Protein 7LUY (pdb70)

InterPro domains:
  IPR008144 Guanylate kinase-like domain [PS50052] (19-197)
  IPR008145 Guanylate kinase/L-type calcium channel beta subunit [PF00625] (22-195)
  IPR008145 Guanylate kinase/L-type calcium channel beta subunit [SM00072] (18-200)
  IPR017665 Guanylate kinase [MF_00328] (17-200)
  IPR017665 Guanylate kinase [TIGR03263] (20-196)
  IPR020590 Guanylate kinase, conserved site [PS00856] (52-69)
  IPR027417 P-loop containing nucleoside triphosphate hydrolase [G3DSA:3.40.50.300] (19-202)
  IPR027417 P-loop containing nucleoside triphosphate hydrolase [SSF52540] (16-202)

Nearest PDB structures (foldseek):
  7luy-assembly3_D  TM=9.848E-01  e=2.647E-40  Bartonella henselae str. Houston-1
  7luy-assembly3_C  TM=9.929E-01  e=2.268E-39  Bartonella henselae str. Houston-1
  7luy-assembly2_B  TM=9.870E-01  e=2.129E-39  Bartonella henselae str. Houston-1
  7luy-assembly2_E  TM=9.094E-01  e=2.364E-36  Bartonella henselae str. Houston-1
  7luy-assembly1_F  TM=9.323E-01  e=1.583E-33  Bartonella henselae str. Houston-1

Secondary structure (DSSP, 8-state):
--S---EEEEE--TTSSHHHHHHHHTTTSSEEE--EEE-SPPPTT--TTTSEEE--HHHHHHHHHTT-EEEEEEETTEEEEEEHHHHHHHHHTT-EEEEE--HHHHHHHHHHSTTSEEEEEEE-S-HHHHHHHHHHHSS--HHHHHHHHHHHHHHHTTGGG-SEEEE-S-HHHHHHHHHHHHHHHHTBGGG-TTHHHHHHHHHH---/--S---EEEEE-SS-SSHHHHHHHHHTTSSEEEP-EEE-SPPPTT--BTTTEEE--HHHHHHHHHTT-EEEEEEETTEEEEEEHHHHHHHHHTT-EEEEE--HHHHHHHHHHSTTSEEEEEEE-SSHHHHHHH---HHHHHHHHHHHHHHHTTGGG-SEEEE-SSHHHHHHHHHHHHHHHHTBGGG-TTHHHHHHHHHH---/-----EEEEE-STTSSHHHHHHHHSTTSSEEEP-EEE-S---TT--TTTSEEE--HHHHHHHHHTT-EEEEEEETTEEEEEEHHHHHHHHHTT-EEEEE--HHHHHHHHHHSTTSEEEEEEE-S-HHHHHHHHHH---HHHHHHHHHHHHHHHTTGGG-SEEEE-SSHHHHHHHHHHHHHHHHTBGGG-TTHHHHHHHHHH---/--S---EEEEE--TTSSHHHHHHHHHTTSSEEE--EEE-SPPPTT--TTTSEEE--HHHHHHHHHTT-EEEEEEETTEEEEEEHHHHHHHHHTT-EEEEE--HHHHHHHHHHSTTSEEEEEEE-S-HHHHHHHHHHHS---HHHHHHHHHHHHHHHTTGGG-SEEEE-S-HHHHHHHHHHHHHHHTTBGGG-TTHHHHHHHHHH-/-----EEEEE--TTSSHHHHHHHHTTTS-EEEP-EEE-----SSEEE--HHHHHHHHHTT-EEEEEEETTEEEEEEHHHHHHHHHTT-EEEEE--HHHHHHHHHHSTTSEEEEEEE-S-HHHHHHHHHTTT--SHHHHHHHHHHHHHHHTTGGG-SEEEE-S-HHHHHHHHHHHHHHHHTBGGG-TTHHHHHHHHHH---/-----EEEEE-GGGTTHHHHHHHHHTTSSEEEP--EE--HHHHHHHHHTT-EEEEEEETTEEEEEEHHHHHHHHHTT-EEEEE--HHHHHHHHHHSTTSEEEEEEE-S-HHHHHHHHTT-SS--HHHHHHHHHHHHHHHTTGGG-SEEEE-S-HHHHHHHHHHHHHHHHTBGGG-TTHHHHHHHHHH---

Sequence (1208 aa):
NQRRGFLFILSSSPSGAGKSTLSRLLLKDGKLELSISMTTRQKRPSEVDGLHYHFISKKEFKRKRDGNEFIEWAEVHGNYYGTLRESVENVLSTGRDMLFDIDYQGTKQLQKKMPGDTVSVFILPPSMKELISRLYRRAEDSQDIINLRLKNARTEMQHWRSYDYVIINENLNQSVSLIKSIYLAETVKRERCFFLEPFINGLIAEKINQRRGFLFILSSPSGAGKSTLSRLLLKDGKLELSISMTTRQKRPSEVDGLHYHFISKKEEFKRKRDGNEFIEWAEVHGNYYGTLRESVENVLSTGRDMLFDIDYQGTKQLQKKMPGDTVSVFILPPSMKELISRLDSQDIINLRLKNARTEMQHWRSYDYVIINENLNQSVSLIKSIYLAETVKRERCFFLEPFINGLIAEKIQRRGFLFILSSPSGAGKSSTLSRLLLKDGKLELSISMTTRQKRPSEVDGLHYHFISKKEFKRKRDGNEFIEWAEVHGNYYGTLRESVENVLSTGRDMLFDIDYQGTKQLQKKMPGDTVSVFILPPSMKELISRLYRRDSQDIINLRLKNARTEMQHWRSYDYVIINENLNQSVSLIKSIYLAETVKRERCFFLEPFINGLIAEKINQRRGFLFILSSPSGAGKSTLSRLLLKDGKLELSISMTTRQKRPSEVDGLHYHFISKKEFKRKRDGNEFIEWAEVHGNYYGTLRESVENVLSTGRDMLFDIDYQGTKQLQKKMPGDTVSVFILPPSMKELISRLYRRAEDSQDIINLRLKNARTEMQHWRSYDYVIINENLNQSVSLIKSIYLAETVKKRERCFFLEPFINGLIAEQRRGFLFILSSPSGAGKSTLSRLLLKDGKLELSISMTTRQDGLHYHFISKKEFKRKRDGNEFIEWAEVHGNYYGTLRESVENVLSTGRDMLFDIDYYQGTKQLQKKMPGDTVSVFILPPSMKELISRLYRRRAEDSQDIINLRLKNARTEMQHWRSYDYVIINENLNQSVSLIKSIYLAETVKRERCFFLEPFINGLIAEKIQRRGFLFILSSPSGAGKSTLSRLLLKDGKLELSISMTTSKKEFKRKRDGNEFIEWAEVHGNYYGTLRESVENVLSTGRDMLFDIDYQGTKQLQKKMPGDTVSVFILPPSMKELISRLYRRAEDSQDIINLRLKNARTEMQHWRSYDYVIINENLNQSVSLIKSIYLAETVKRERCFFLEPFINGLIAEKI

Structure (mmCIF, N/CA/C/O backbone):
data_7LUY
#
_entry.id   7LUY
#
_cell.length_a   85.820
_cell.length_b   101.910
_cell.length_c   86.660
_cell.angle_alpha   90.000
_cell.angle_beta   115.982
_cell.angle_gamma   90.000
#
_symmetry.space_group_name_H-M   'P 1 21 1'
#
loop_
_entity.id
_entity.type
_entity.pdbx_description
1 polymer 'Guanylate kinase'
2 non-polymer 'SULFATE ION'
3 non-polymer 1,2-ETHANEDIOL
4 water water
#
loop_
_atom_site.group_PDB
_atom_site.id
_atom_site.type_symbol
_atom_site.label_atom_id
_atom_site.label_alt_id
_atom_site.label_comp_id
_atom_site.label_asym_id
_atom_site.label_entity_id
_atom_site.label_seq_id
_atom_site.pdbx_PDB_ins_code
_atom_site.Cartn_x
_atom_site.Cartn_y
_atom_site.Cartn_z
_atom_site.occupancy
_atom_site.B_iso_or_equiv
_atom_site.auth_seq_id
_atom_site.auth_comp_id
_atom_site.auth_asym_id
_atom_site.auth_atom_id
_atom_site.pdbx_PDB_model_num
ATOM 1 N N . ASN A 1 36 ? -15.30238 49.86151 54.05680 1.000 105.39468 15 ASN A N 1
ATOM 2 C CA . ASN A 1 36 ? -14.20608 49.33566 53.25106 1.000 98.41279 15 ASN A CA 1
ATOM 3 C C . ASN A 1 36 ? -14.68831 48.93205 51.86141 1.000 97.29243 15 ASN A C 1
ATOM 4 O O . ASN A 1 36 ? -14.24392 47.92450 51.31053 1.000 98.44983 15 ASN A O 1
ATOM 6 N N . GLN A 1 37 ? -15.60384 49.72454 51.29623 1.000 84.05876 16 GLN A N 1
ATOM 7 C CA . GLN A 1 37 ? -16.08190 49.45540 49.94508 1.000 77.02446 16 GLN A CA 1
ATOM 8 C C . GLN A 1 37 ? -14.99871 49.68471 48.89789 1.000 66.79651 16 GLN A C 1
ATOM 9 O O . GLN A 1 37 ? -15.15752 49.25143 47.75123 1.000 62.92943 16 GLN A O 1
ATOM 11 N N . ARG A 1 38 ? -13.91051 50.35712 49.25561 1.000 59.89843 17 ARG A N 1
ATOM 12 C CA . ARG A 1 38 ? -12.79479 50.51558 48.33903 1.000 53.21723 17 ARG A CA 1
ATOM 13 C C . ARG A 1 38 ? -11.51535 50.51934 49.14673 1.000 45.65738 17 ARG A C 1
ATOM 14 O O . ARG A 1 38 ? -11.52469 50.77833 50.35174 1.000 48.73310 17 ARG A O 1
ATOM 22 N N . ARG A 1 39 ? -10.41108 50.22981 48.46050 1.000 44.16591 18 ARG A N 1
ATOM 23 C CA . ARG A 1 39 ? -9.10123 50.21231 49.09582 1.000 39.38581 18 ARG A CA 1
ATOM 24 C C . ARG A 1 39 ? -8.69637 51.61573 49.53102 1.000 39.13202 18 ARG A C 1
ATOM 25 O O . ARG A 1 39 ? -8.76597 52.56567 48.74115 1.000 33.68830 18 ARG A O 1
ATOM 33 N N . GLY A 1 40 ? -8.27071 51.74456 50.78862 1.000 35.07982 19 GLY A N 1
ATOM 34 C CA . GLY A 1 40 ? -7.57761 52.94687 51.20152 1.000 33.50821 19 GLY A CA 1
ATOM 35 C C . GLY A 1 40 ? -6.29618 53.12858 50.41451 1.000 32.53805 19 GLY A C 1
ATOM 36 O O . GLY A 1 40 ? -5.79277 52.19130 49.79823 1.000 30.60585 19 GLY A O 1
ATOM 37 N N . PHE A 1 41 ? -5.77126 54.35630 50.38962 1.000 28.41411 20 PHE A N 1
ATOM 38 C CA . PHE A 1 41 ? -4.45703 54.53780 49.78782 1.000 30.10741 20 PHE A CA 1
ATOM 39 C C . PHE A 1 41 ? -3.60587 55.50824 50.59350 1.000 29.43347 20 PHE A C 1
ATOM 40 O O . PHE A 1 41 ? -4.09368 56.25787 51.44116 1.000 28.92854 20 PHE A O 1
ATOM 48 N N . LEU A 1 42 ? -2.30567 55.46063 50.31047 1.000 28.54500 21 LEU A N 1
ATOM 49 C CA . LEU A 1 42 ? -1.33000 56.37192 50.89332 1.000 26.26976 21 LEU A CA 1
ATOM 50 C C . LEU A 1 42 ? -1.13725 57.56363 49.96030 1.000 25.27021 21 LEU A C 1
ATOM 51 O O . LEU A 1 42 ? -0.67155 57.40319 48.82984 1.000 27.55899 21 LEU A O 1
ATOM 56 N N . PHE A 1 43 ? -1.49457 58.74943 50.44049 1.000 26.82144 22 PHE A N 1
ATOM 57 C CA . PHE A 1 43 ? -1.44061 59.99387 49.67856 1.000 27.24926 22 PHE A CA 1
ATOM 58 C C . PHE A 1 43 ? -0.15655 60.71066 50.08837 1.000 27.56272 22 PHE A C 1
ATOM 59 O O . PHE A 1 43 ? -0.04321 61.22233 51.20977 1.000 29.18770 22 PHE A O 1
ATOM 67 N N . ILE A 1 44 ? 0.81203 60.73418 49.18395 1.000 28.13836 23 ILE A N 1
ATOM 68 C CA . ILE A 1 44 ? 2.16550 61.18086 49.47788 1.000 28.20426 23 ILE A CA 1
ATOM 69 C C . ILE A 1 44 ? 2.36576 62.55329 48.84676 1.000 30.64917 23 ILE A C 1
ATOM 70 O O . ILE A 1 44 ? 2.25065 62.70913 47.62277 1.000 29.25256 23 ILE A O 1
ATOM 75 N N . LEU A 1 45 ? 2.66191 63.54093 49.69028 1.000 31.53655 24 LEU A N 1
ATOM 76 C CA . LEU A 1 45 ? 2.98618 64.90107 49.28358 1.000 33.19608 24 LEU A CA 1
ATOM 77 C C . LEU A 1 45 ? 4.45334 65.15547 49.58796 1.000 38.43864 24 LEU A C 1
ATOM 78 O O . LEU A 1 45 ? 4.88706 64.99818 50.73598 1.000 40.72634 24 LEU A O 1
ATOM 83 N N . SER A 1 46 ? 5.21563 65.52147 48.56348 1.000 35.15950 25 SER A N 1
ATOM 84 C CA . SER A 1 46 ? 6.61039 65.88197 48.73354 1.000 39.45084 25 SER A CA 1
ATOM 85 C C . SER A 1 46 ? 6.84583 67.23016 48.08179 1.000 43.23273 25 SER A C 1
ATOM 86 O O . SER A 1 46 ? 6.15473 67.61463 47.13147 1.000 37.24756 25 SER A O 1
ATOM 89 N N . SER A 1 47 ? 7.82705 67.94829 48.61722 1.000 48.44963 26 SER A N 1
ATOM 90 C CA A SER A 1 47 ? 8.23051 69.22167 48.04035 0.717 52.29877 26 SER A CA 1
ATOM 91 C CA B SER A 1 47 ? 8.22523 69.22892 48.05077 0.283 52.18086 26 SER A CA 1
ATOM 92 C C . SER A 1 47 ? 9.63120 69.54679 48.52137 1.000 51.71320 26 SER A C 1
ATOM 93 O O . SER A 1 47 ? 10.01316 69.15165 49.62570 1.000 55.07857 26 SER A O 1
ATOM 98 N N . PRO A 1 48 ? 10.41348 70.26052 47.72857 1.000 52.14093 27 PRO A N 1
ATOM 99 C CA . PRO A 1 48 ? 11.63724 70.83248 48.27792 1.000 58.79429 27 PRO A CA 1
ATOM 100 C C . PRO A 1 48 ? 11.24167 71.73008 49.43317 1.000 63.49593 27 PRO A C 1
ATOM 101 O O . PRO A 1 48 ? 10.24433 72.44549 49.35608 1.000 66.26843 27 PRO A O 1
ATOM 105 N N . SER A 1 49 ? 11.98839 71.64783 50.52799 1.000 67.47795 28 SER A N 1
ATOM 106 C CA . SER A 1 49 ? 11.64860 72.44187 51.70513 1.000 74.21559 28 SER A CA 1
ATOM 107 C C . SER A 1 49 ? 11.56346 73.92331 51.34538 1.000 75.62639 28 SER A C 1
ATOM 108 O O . SER A 1 49 ? 12.51939 74.50475 50.82664 1.000 70.68194 28 SER A O 1
ATOM 111 N N . GLY A 1 50 ? 10.40306 74.52332 51.60566 1.000 77.24758 29 GLY A N 1
ATOM 112 C CA . GLY A 1 50 ? 10.13230 75.89507 51.22828 1.000 75.97759 29 GLY A CA 1
ATOM 113 C C . GLY A 1 50 ? 9.19842 76.08546 50.05276 1.000 79.08789 29 GLY A C 1
ATOM 114 O O . GLY A 1 50 ? 9.01342 77.22637 49.61119 1.000 77.04833 29 GLY A O 1
ATOM 115 N N . ALA A 1 51 ? 8.62416 75.01281 49.51717 1.000 81.72657 30 ALA A N 1
ATOM 116 C CA . ALA A 1 51 ? 7.67137 75.10197 48.41964 1.000 84.06697 30 ALA A CA 1
ATOM 117 C C . ALA A 1 51 ? 6.22269 75.05744 48.88940 1.000 88.19534 30 ALA A C 1
ATOM 118 O O . ALA A 1 51 ? 5.31455 75.07590 48.05159 1.000 89.99011 30 ALA A O 1
ATOM 120 N N . GLY A 1 52 ? 5.98478 74.99316 50.19915 1.000 94.11029 31 GLY A N 1
ATOM 121 C CA . GLY A 1 52 ? 4.63780 75.06543 50.72691 1.000 93.07323 31 GLY A CA 1
ATOM 122 C C . GLY A 1 52 ? 3.95554 73.74350 50.99641 1.000 91.16542 31 GLY A C 1
ATOM 123 O O . GLY A 1 52 ? 2.72343 73.71296 51.08203 1.000 91.98986 31 GLY A O 1
ATOM 124 N N . LYS A 1 53 ? 4.71019 72.65078 51.14440 1.000 84.94146 32 LYS A N 1
ATOM 125 C CA . LYS A 1 53 ? 4.09695 71.35673 51.43715 1.000 80.36181 32 LYS A CA 1
ATOM 126 C C . LYS A 1 53 ? 3.38587 71.35831 52.78948 1.000 81.94279 32 LYS A C 1
ATOM 127 O O . LYS A 1 53 ? 2.28592 70.80586 52.91854 1.000 78.18320 32 LYS A O 1
ATOM 133 N N . SER A 1 54 ? 3.99837 71.96663 53.81034 1.000 79.89742 33 SER A N 1
ATOM 134 C CA . SER A 1 54 ? 3.41907 71.93248 55.15168 1.000 75.54906 33 SER A CA 1
ATOM 135 C C . SER A 1 54 ? 2.07200 72.64078 55.18775 1.000 71.80108 33 SER A C 1
ATOM 136 O O . SER A 1 54 ? 1.10854 72.14422 55.78050 1.000 69.68451 33 SER A O 1
ATOM 139 N N . THR A 1 55 ? 1.98921 73.81293 54.56348 1.000 74.93123 34 THR A N 1
ATOM 140 C CA . THR A 1 55 ? 0.73401 74.55212 54.56103 1.000 73.45003 34 THR A CA 1
ATOM 141 C C . THR A 1 55 ? -0.34633 73.79124 53.80942 1.000 67.31209 34 THR A C 1
ATOM 142 O O . THR A 1 55 ? -1.49283 73.71291 54.26558 1.000 63.59221 34 THR A O 1
ATOM 146 N N . LEU A 1 56 ? 0.00861 73.21322 52.65823 1.000 70.57444 35 LEU A N 1
ATOM 147 C CA . LEU A 1 56 ? -0.94469 72.42294 51.88757 1.000 66.95107 35 LEU A CA 1
ATOM 148 C C . LEU A 1 56 ? -1.41918 71.20579 52.66693 1.000 62.99188 35 LEU A C 1
ATOM 149 O O . LEU A 1 56 ? -2.57879 70.79954 52.53802 1.000 56.34990 35 LEU A O 1
ATOM 154 N N . SER A 1 57 ? -0.54395 70.60773 53.47396 1.000 62.31114 36 SER A N 1
ATOM 155 C CA . SER A 1 57 ? -0.96468 69.45921 54.26407 1.000 59.01948 36 SER A CA 1
ATOM 156 C C . SER A 1 57 ? -2.02628 69.86046 55.27737 1.000 54.68107 36 SER A C 1
ATOM 157 O O . SER A 1 57 ? -3.04744 69.17901 55.41739 1.000 51.76202 36 SER A O 1
ATOM 160 N N . ARG A 1 58 ? -1.81253 70.98304 55.97041 1.000 55.68106 37 ARG A N 1
ATOM 161 C CA . ARG A 1 58 ? -2.76531 71.44474 56.97575 1.000 55.05377 37 ARG A CA 1
ATOM 162 C C . ARG A 1 58 ? -4.14319 71.69511 56.36852 1.000 54.69622 37 ARG A C 1
ATOM 163 O O . ARG A 1 58 ? -5.16439 71.29870 56.94153 1.000 56.89644 37 ARG A O 1
ATOM 171 N N . LEU A 1 59 ? -4.19472 72.35554 55.21215 1.000 52.24245 38 LEU A N 1
ATOM 172 C CA . LEU A 1 59 ? -5.47470 72.55896 54.54886 1.000 55.75489 38 LEU A CA 1
ATOM 173 C C . LEU A 1 59 ? -6.07820 71.24145 54.06929 1.000 54.49247 38 LEU A C 1
ATOM 174 O O . LEU A 1 59 ? -7.30301 71.08927 54.05527 1.000 53.52549 38 LEU A O 1
ATOM 179 N N . LEU A 1 60 ? -5.25009 70.27721 53.67745 1.000 50.92417 39 LEU A N 1
ATOM 180 C CA . LEU A 1 60 ? -5.79904 69.00757 53.22203 1.000 51.79834 39 LEU A CA 1
ATOM 181 C C . LEU A 1 60 ? -6.32284 68.15764 54.36983 1.000 52.14757 39 LEU A C 1
ATOM 182 O O . LEU A 1 60 ? -7.11903 67.24050 54.13608 1.000 51.09919 39 LEU A O 1
ATOM 187 N N . LEU A 1 61 ? -5.90031 68.43831 55.59861 1.000 52.16693 40 LEU A N 1
ATOM 188 C CA . LEU A 1 61 ? -6.37744 67.67773 56.74075 1.000 52.60177 40 LEU A CA 1
ATOM 189 C C . LEU A 1 61 ? -7.69892 68.19776 57.28935 1.000 56.65738 40 LEU A C 1
ATOM 190 O O . LEU A 1 61 ? -8.29868 67.52670 58.13364 1.000 59.39003 40 LEU A O 1
ATOM 195 N N . LYS A 1 62 ? -8.17921 69.34821 56.80577 1.000 54.50994 41 LYS A N 1
ATOM 196 C CA . LYS A 1 62 ? -9.30707 70.01933 57.44691 1.000 58.81265 41 LYS A CA 1
ATOM 197 C C . LYS A 1 62 ? -10.59479 69.20438 57.34713 1.000 65.90474 41 LYS A C 1
ATOM 198 O O . LYS A 1 62 ? -11.34280 69.10274 58.32605 1.000 69.61523 41 LYS A O 1
ATOM 200 N N . ASP A 1 63 ? -10.88228 68.62121 56.18179 1.000 63.01206 42 ASP A N 1
ATOM 201 C CA . ASP A 1 63 ? -12.18270 67.97779 56.00687 1.000 65.30762 42 ASP A CA 1
ATOM 202 C C . ASP A 1 63 ? -12.22631 66.54615 56.53615 1.000 62.42467 42 ASP A C 1
ATOM 203 O O . ASP A 1 63 ? -13.27317 65.89530 56.43343 1.000 61.54581 42 ASP A O 1
ATOM 208 N N . GLY A 1 64 ? -11.12868 66.04127 57.09698 1.000 62.58643 43 GLY A N 1
ATOM 209 C CA . GLY A 1 64 ? -11.14702 64.81725 57.86877 1.000 57.26584 43 GLY A CA 1
ATOM 210 C C . GLY A 1 64 ? -11.03160 63.51829 57.09453 1.000 55.62493 43 GLY A C 1
ATOM 211 O O . GLY A 1 64 ? -10.92134 62.45755 57.72157 1.000 59.48286 43 GLY A O 1
ATOM 212 N N . LYS A 1 65 ? -11.05076 63.54589 55.76135 1.000 52.95834 44 LYS A N 1
ATOM 213 C CA . LYS A 1 65 ? -11.00831 62.28463 55.02608 1.000 52.50241 44 LYS A CA 1
ATOM 214 C C . LYS A 1 65 ? -9.63325 61.62920 55.08201 1.000 49.63546 44 LYS A C 1
ATOM 215 O O . LYS A 1 65 ? -9.52145 60.41284 54.88082 1.000 46.50520 44 LYS A O 1
ATOM 221 N N . LEU A 1 66 ? -8.59330 62.40587 55.35131 1.000 49.06548 45 LEU A N 1
ATOM 222 C CA . LEU A 1 66 ? -7.22640 61.92230 55.39887 1.000 42.69807 45 LEU A CA 1
ATOM 223 C C . LEU A 1 66 ? -6.72720 61.96477 56.83451 1.000 43.47716 45 LEU A C 1
ATOM 224 O O . LEU A 1 66 ? -6.98562 62.92554 57.56169 1.000 41.74719 45 LEU A O 1
ATOM 229 N N . GLU A 1 67 ? -6.01389 60.92193 57.24102 1.000 39.90364 46 GLU A N 1
ATOM 230 C CA . GLU A 1 67 ? -5.34813 60.88940 58.53220 1.000 40.25730 46 GLU A CA 1
ATOM 231 C C . GLU A 1 67 ? -3.85481 61.06928 58.31318 1.000 35.74535 46 GLU A C 1
ATOM 232 O O . GLU A 1 67 ? -3.27701 60.44050 57.41964 1.000 34.20859 46 GLU A O 1
ATOM 238 N N . LEU A 1 68 ? -3.23841 61.93504 59.11696 1.000 33.38019 47 LEU A N 1
ATOM 239 C CA . LEU A 1 68 ? -1.81782 62.22123 58.96821 1.000 35.54943 47 LEU A CA 1
ATOM 240 C C . LEU A 1 68 ? -0.97516 61.09298 59.56014 1.000 32.02958 47 LEU A C 1
ATOM 241 O O . LEU A 1 68 ? -1.21572 60.64676 60.68314 1.000 28.83767 47 LEU A O 1
ATOM 246 N N . SER A 1 69 ? 0.02629 60.65049 58.80613 1.000 32.56007 48 SER A N 1
ATOM 247 C CA . SER A 1 69 ? 0.99346 59.67536 59.29707 1.000 30.65135 48 SER A CA 1
ATOM 248 C C . SER A 1 69 ? 2.01611 60.36785 60.20100 1.000 31.05106 48 SER A C 1
ATOM 249 O O . SER A 1 69 ? 2.65824 61.33664 59.78642 1.000 28.58682 48 SER A O 1
ATOM 252 N N . ILE A 1 70 ? 2.17432 59.87068 61.42307 1.000 30.67655 49 ILE A N 1
ATOM 253 C CA . ILE A 1 70 ? 3.17237 60.38682 62.35980 1.000 33.62482 49 ILE A CA 1
ATOM 254 C C . ILE A 1 70 ? 4.44331 59.55338 62.21085 1.000 29.56272 49 ILE A C 1
ATOM 255 O O . ILE A 1 70 ? 4.45527 58.37064 62.56009 1.000 30.53453 49 ILE A O 1
ATOM 260 N N . SER A 1 71 ? 5.52213 60.16411 61.72563 1.000 28.62177 50 SER A N 1
ATOM 261 C CA . SER A 1 71 ? 6.78952 59.44967 61.58231 1.000 30.15156 50 SER A CA 1
ATOM 262 C C . SER A 1 71 ? 7.51708 59.34845 62.91262 1.000 30.10011 50 SER A C 1
ATOM 263 O O . SER A 1 71 ? 7.47527 60.27508 63.72071 1.000 33.43248 50 SER A O 1
ATOM 266 N N . MET A 1 72 ? 8.20804 58.22954 63.12520 1.000 29.14427 51 MET A N 1
ATOM 267 C CA . MET A 1 72 ? 9.21988 58.18085 64.17130 1.000 27.74333 51 MET A CA 1
ATOM 268 C C . MET A 1 72 ? 10.45607 58.94005 63.70010 1.000 30.20489 51 MET A C 1
ATOM 269 O O . MET A 1 72 ? 10.75366 58.99050 62.50416 1.000 29.07064 51 MET A O 1
ATOM 274 N N . THR A 1 73 ? 11.20330 59.50297 64.64763 1.000 30.99171 52 THR A N 1
ATOM 275 C CA . THR A 1 73 ? 12.40843 60.20393 64.25063 1.000 32.10341 52 THR A CA 1
ATOM 276 C C . THR A 1 73 ? 13.44018 60.18045 65.37217 1.000 34.12567 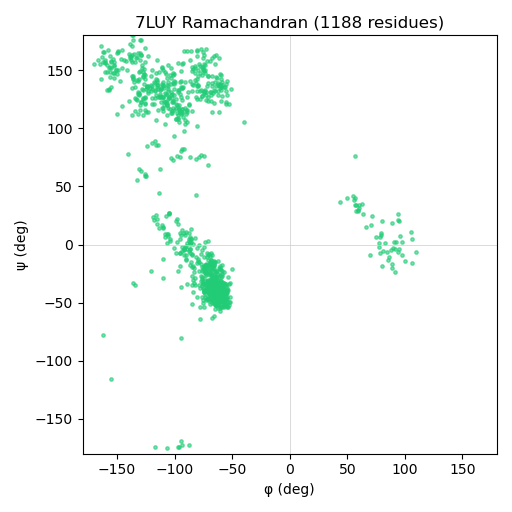52 THR A C 1
ATOM 277 O O . THR A 1 73 ? 13.10061 60.20027 66.55829 1.000 34.51963 52 THR A O 1
ATOM 281 N N . THR A 1 74 ? 14.71140 60.14733 64.96970 1.000 32.45878 53 THR A N 1
ATOM 282 C CA . THR A 1 74 ? 15.84113 60.36862 65.86329 1.000 34.39219 53 THR A CA 1
ATOM 283 C C . THR A 1 74 ? 16.27225 61.83044 65.91483 1.000 33.31229 53 THR A C 1
ATOM 284 O O . THR A 1 74 ? 17.18645 62.15716 66.67318 1.000 34.03220 53 THR A O 1
ATOM 288 N N . ARG A 1 75 ? 15.66438 62.71322 65.12023 1.000 32.99224 54 ARG A N 1
ATOM 289 C CA . ARG A 1 75 ? 15.95578 64.13381 65.28076 1.000 35.08533 54 ARG A CA 1
ATOM 290 C C . ARG A 1 75 ? 15.58237 64.57636 66.69439 1.000 35.96028 54 ARG A C 1
ATOM 291 O O . ARG A 1 75 ? 14.59440 64.10851 67.26973 1.000 33.36535 54 ARG A O 1
ATOM 299 N N . GLN A 1 76 ? 16.39614 65.45836 67.26965 1.000 35.79065 55 GLN A N 1
ATOM 300 C CA . GLN A 1 76 ? 16.08067 65.98271 68.59043 1.000 37.95193 55 GLN A CA 1
ATOM 301 C C . GLN A 1 76 ? 14.83901 66.86194 68.51924 1.000 38.36411 55 GLN A C 1
ATOM 302 O O . GLN A 1 76 ? 14.65169 67.63274 67.57078 1.000 40.58437 55 GLN A O 1
ATOM 308 N N . LYS A 1 77 ? 13.97527 66.72603 69.51630 1.000 37.28432 56 LYS A N 1
ATOM 309 C CA . LYS A 1 77 ? 12.75607 67.51753 69.54581 1.000 40.22943 56 LYS A CA 1
ATOM 310 C C . LYS A 1 77 ? 13.10218 68.98611 69.78636 1.000 42.41469 56 LYS A C 1
ATOM 311 O O . LYS A 1 77 ? 13.88330 69.31016 70.68647 1.000 42.40664 56 LYS A O 1
ATOM 317 N N . ARG A 1 78 ? 12.53869 69.87816 68.95759 1.000 42.47875 57 ARG A N 1
ATOM 318 C CA . ARG A 1 78 ? 12.79379 71.30746 69.09974 1.000 44.65049 57 ARG A CA 1
ATOM 319 C C . ARG A 1 78 ? 11.95258 71.88475 70.23870 1.000 47.36564 57 ARG A C 1
ATOM 320 O O . ARG A 1 78 ? 10.90971 71.32290 70.59751 1.000 46.77125 57 ARG A O 1
ATOM 328 N N . PRO A 1 79 ? 12.39744 72.99292 70.84036 1.000 49.78768 58 PRO A N 1
ATOM 329 C CA . PRO A 1 79 ? 11.63570 73.57003 71.96076 1.000 48.92123 58 PRO A CA 1
ATOM 330 C C . PRO A 1 79 ? 10.16683 73.81161 71.65065 1.000 46.36948 58 PRO A C 1
ATOM 331 O O . PRO A 1 79 ? 9.32612 73.64852 72.53910 1.000 47.04970 58 PRO A O 1
ATOM 335 N N . SER A 1 80 ? 9.82963 74.16555 70.41257 1.000 46.67920 59 SER A N 1
ATOM 336 C CA . SER A 1 80 ? 8.45767 74.47212 70.03508 1.000 47.67828 59 SER A CA 1
ATOM 337 C C . SER A 1 80 ? 7.66883 73.25074 69.56478 1.000 46.43454 59 SER A C 1
ATOM 338 O O . SER A 1 80 ? 6.50281 73.39478 69.19094 1.000 47.48831 59 SER A O 1
ATOM 341 N N . GLU A 1 81 ? 8.25971 72.06396 69.56671 1.000 45.97513 60 GLU A N 1
ATOM 342 C CA . GLU A 1 81 ? 7.58881 70.86180 69.09312 1.000 43.07669 60 GLU A CA 1
ATOM 343 C C . GLU A 1 81 ? 6.99653 70.07716 70.25693 1.000 45.77643 60 GLU A C 1
ATOM 344 O O . GLU A 1 81 ? 7.45765 70.16717 71.39981 1.000 45.83309 60 GLU A O 1
ATOM 350 N N . VAL A 1 82 ? 5.97800 69.27608 69.94874 1.000 46.34138 61 VAL A N 1
ATOM 351 C CA . VAL A 1 82 ? 5.34172 68.41707 70.94189 1.000 48.29989 61 VAL A CA 1
ATOM 352 C C . VAL A 1 82 ? 5.22660 67.01207 70.37337 1.000 41.24318 61 VAL A C 1
ATOM 353 O O . VAL A 1 82 ? 4.76156 66.83176 69.24394 1.000 42.03914 61 VAL A O 1
ATOM 357 N N . ASP A 1 83 ? 5.66232 66.02386 71.15668 1.000 46.95353 62 ASP A N 1
ATOM 358 C CA . ASP A 1 83 ? 5.64349 64.63009 70.73153 1.000 44.02352 62 ASP A CA 1
ATOM 359 C C . ASP A 1 83 ? 4.23647 64.21529 70.31630 1.000 43.48311 62 ASP A C 1
ATOM 360 O O . ASP A 1 83 ? 3.26139 64.48479 71.02414 1.000 43.78503 62 ASP A O 1
ATOM 365 N N . GLY A 1 84 ? 4.12959 63.57444 69.15244 1.000 42.01658 63 GLY A N 1
ATOM 366 C CA . GLY A 1 84 ? 2.86720 63.03575 68.69030 1.000 40.82086 63 GLY A CA 1
ATOM 367 C C . GLY A 1 84 ? 2.06127 63.93536 67.77798 1.000 44.39146 63 GLY A C 1
ATOM 368 O O . GLY A 1 84 ? 1.03296 63.49121 67.24960 1.000 48.86997 63 GLY A O 1
ATOM 369 N N . LEU A 1 85 ? 2.48328 65.17956 67.56652 1.000 42.87832 64 LEU A N 1
ATOM 370 C CA . LEU A 1 85 ? 1.72470 66.06400 66.69291 1.000 42.74926 64 LEU A CA 1
ATOM 371 C C . LEU A 1 85 ? 2.18256 65.94596 65.24944 1.000 46.97162 64 LEU A C 1
ATOM 372 O O . LEU A 1 85 ? 1.36757 66.06490 64.32805 1.000 47.66974 64 LEU A O 1
ATOM 374 N N . HIS A 1 86 ? 3.47547 65.71582 65.03500 1.000 44.73225 65 HIS A N 1
ATOM 375 C CA . HIS A 1 86 ? 3.98846 65.48672 63.69407 1.000 39.34842 65 HIS A CA 1
ATOM 376 C C . HIS A 1 86 ? 4.96332 64.32468 63.71087 1.000 35.99284 65 HIS A C 1
ATOM 377 O O . HIS A 1 86 ? 5.05060 63.56263 62.73722 1.000 37.51639 65 HIS A O 1
ATOM 384 N N . TYR A 1 87 ? 5.69180 64.17319 64.81760 1.000 36.56562 66 TYR A N 1
ATOM 385 C CA . TYR A 1 87 ? 6.65291 63.09188 64.95487 1.000 36.72215 66 TYR A CA 1
ATOM 386 C C . TYR A 1 87 ? 6.55432 62.46171 66.33634 1.000 38.24629 66 TYR A C 1
ATOM 387 O O . TYR A 1 87 ? 6.07918 63.07306 67.29590 1.000 38.77277 66 TYR A O 1
ATOM 396 N N . HIS A 1 88 ? 7.00310 61.21403 66.41596 1.000 34.04698 67 HIS A N 1
ATOM 397 C CA . HIS A 1 88 ? 7.32410 60.57054 67.68149 1.000 37.93964 67 HIS A CA 1
ATOM 398 C C . HIS A 1 88 ? 8.84091 60.59692 67.83821 1.000 37.30836 67 HIS A C 1
ATOM 399 O O . HIS A 1 88 ? 9.56068 60.01085 67.02464 1.000 35.53437 67 HIS A O 1
ATOM 406 N N . PHE A 1 89 ? 9.31836 61.28496 68.87067 1.000 38.63652 68 PHE A N 1
ATOM 407 C CA . PHE A 1 89 ? 10.74400 61.53311 69.05940 1.000 37.61608 68 PHE A CA 1
ATOM 408 C C . PHE A 1 89 ? 11.33676 60.40018 69.88680 1.000 38.54824 68 PHE A C 1
ATOM 409 O O . PHE A 1 89 ? 11.01508 60.24745 71.06654 1.000 40.60352 68 PHE A O 1
ATOM 417 N N . ILE A 1 90 ? 12.19997 59.59734 69.27458 1.000 36.23122 69 ILE A N 1
ATOM 418 C CA . ILE A 1 90 ? 12.78664 58.45448 69.95463 1.000 39.23037 69 ILE A CA 1
ATOM 419 C C . ILE A 1 90 ? 14.30150 58.50615 69.79097 1.000 37.73178 69 ILE A C 1
ATOM 420 O O . ILE A 1 90 ? 14.84441 59.38213 69.11958 1.000 34.11270 69 ILE A O 1
ATOM 425 N N . SER A 1 91 ? 14.98493 57.56442 70.43770 1.000 37.31137 70 SER A N 1
ATOM 426 C CA . SER A 1 91 ? 16.43848 57.55959 70.42881 1.000 40.93538 70 SER A CA 1
ATOM 427 C C . SER A 1 91 ? 16.96057 56.75175 69.24522 1.000 40.49226 70 SER A C 1
ATOM 428 O O . SER A 1 91 ? 16.22551 56.01122 68.58372 1.000 39.59871 70 SER A O 1
ATOM 431 N N . LYS A 1 92 ? 18.25702 56.91285 68.97628 1.000 41.80078 71 LYS A N 1
ATOM 432 C CA . LYS A 1 92 ? 18.88552 56.14537 67.90926 1.000 42.36808 71 LYS A CA 1
ATOM 433 C C . LYS A 1 92 ? 18.82152 54.64835 68.19499 1.000 41.33749 71 LYS A C 1
ATOM 434 O O . LYS A 1 92 ? 18.58245 53.84880 67.28177 1.000 39.13774 71 LYS A O 1
ATOM 440 N N . LYS A 1 93 ? 19.00373 54.24995 69.46021 1.000 40.24850 72 LYS A N 1
ATOM 441 C CA . LYS A 1 93 ? 18.94587 52.82963 69.79622 1.000 42.14691 72 LYS A CA 1
ATOM 442 C C . LYS A 1 93 ? 17.53363 52.28221 69.62337 1.000 42.07855 72 LYS A C 1
ATOM 443 O O . LYS A 1 93 ? 17.35387 51.16838 69.11684 1.000 41.66998 72 LYS A O 1
ATOM 445 N N . GLU A 1 94 ? 16.51746 53.05214 70.01822 1.000 41.50410 73 GLU A N 1
ATOM 446 C CA . GLU A 1 94 ? 15.14722 52.58769 69.82853 1.000 42.46496 73 GLU A CA 1
ATOM 447 C C . GLU A 1 94 ? 14.77597 52.55084 68.34530 1.000 38.79670 73 GLU A C 1
ATOM 448 O O . GLU A 1 94 ? 14.02527 51.66941 67.91309 1.000 39.16388 73 GLU A O 1
ATOM 454 N N . PHE A 1 95 ? 15.28473 53.49224 67.54658 1.000 37.99366 74 PHE A N 1
ATOM 455 C CA . PHE A 1 95 ? 15.02901 53.42503 66.11012 1.000 36.08428 74 PHE A CA 1
ATOM 456 C C . PHE A 1 95 ? 15.67128 52.18233 65.51156 1.000 37.49907 74 PHE A C 1
ATOM 457 O O . PHE A 1 95 ? 15.04813 51.47126 64.71413 1.000 35.16282 74 PHE A O 1
ATOM 465 N N . LYS A 1 96 ? 16.91393 51.89813 65.90374 1.000 35.98108 75 LYS A N 1
ATOM 466 C CA . LYS A 1 96 ? 17.59721 50.70578 65.42251 1.000 37.43646 75 LYS A CA 1
ATOM 467 C C . LYS A 1 96 ? 16.81433 49.44982 65.78200 1.000 40.71166 75 LYS A C 1
ATOM 468 O O . LYS A 1 96 ? 16.58528 48.58471 64.92864 1.000 40.05033 75 LYS A O 1
ATOM 474 N N . ARG A 1 97 ? 16.35151 49.35782 67.03626 1.000 37.67408 76 ARG A N 1
ATOM 475 C CA . ARG A 1 97 ? 15.64787 48.15862 67.48590 1.000 38.57982 76 ARG A CA 1
ATOM 476 C C . ARG A 1 97 ? 14.33776 47.95838 66.72715 1.000 38.20876 76 ARG A C 1
ATOM 477 O O . ARG A 1 97 ? 13.98960 46.82388 66.37963 1.000 37.94537 76 ARG A O 1
ATOM 479 N N . LYS A 1 98 ? 13.60471 49.04686 66.45196 1.000 35.60805 77 LYS A N 1
ATOM 480 C CA . LYS A 1 98 ? 12.39735 48.94753 65.63128 1.000 35.54889 77 LYS A CA 1
ATOM 481 C C . LYS A 1 98 ? 12.72067 48.44967 64.22466 1.000 35.41082 77 LYS A C 1
ATOM 482 O O . LYS A 1 98 ? 11.96482 47.66068 63.64209 1.000 32.24207 77 LYS A O 1
ATOM 488 N N . ARG A 1 99 ? 13.83806 48.91220 63.66247 1.000 37.89174 78 ARG A N 1
ATOM 489 C CA . ARG A 1 99 ? 14.24185 48.49154 62.32588 1.000 40.01390 78 ARG A CA 1
ATOM 490 C C . ARG A 1 99 ? 14.57544 47.00023 62.28285 1.000 39.58069 78 ARG A C 1
ATOM 491 O O . ARG A 1 99 ? 14.18889 46.29601 61.34231 1.000 36.15817 78 ARG A O 1
ATOM 499 N N . ASP A 1 100 ? 15.30203 46.50358 63.28801 1.000 36.89371 79 ASP A N 1
ATOM 500 C CA . ASP A 1 100 ? 15.62745 45.08405 63.33745 1.000 40.37726 79 ASP A CA 1
ATOM 501 C C . ASP A 1 100 ? 14.40579 44.22290 63.62859 1.000 40.42371 79 ASP A C 1
ATOM 502 O O . ASP A 1 100 ? 14.44111 43.01354 63.38666 1.000 41.18318 79 ASP A O 1
ATOM 507 N N . GLY A 1 101 ? 13.33700 44.80578 64.15462 1.000 35.93991 80 GLY A N 1
ATOM 508 C CA . GLY A 1 101 ? 12.13080 44.03842 64.36415 1.000 35.77360 80 GLY A CA 1
ATOM 509 C C . GLY A 1 101 ? 11.13382 44.20680 63.23570 1.000 34.06150 80 GLY A C 1
ATOM 510 O O . GLY A 1 101 ? 9.95119 43.90419 63.41617 1.000 35.65379 80 GLY A O 1
ATOM 511 N N . ASN A 1 102 ? 11.59879 44.69370 62.07552 1.000 33.39983 81 ASN A N 1
ATOM 512 C CA . ASN A 1 102 ? 10.76690 44.89433 60.88152 1.000 31.31365 81 ASN A CA 1
ATOM 513 C C . ASN A 1 102 ? 9.57458 45.82203 61.14705 1.000 31.94549 81 ASN A C 1
ATOM 514 O O . ASN A 1 102 ? 8.53034 45.71510 60.49740 1.000 31.86251 81 ASN A O 1
ATOM 519 N N . GLU A 1 103 ? 9.69633 46.76201 62.08347 1.000 30.62584 82 GLU A N 1
ATOM 520 C CA . GLU A 1 103 ? 8.52114 47.56533 62.42615 1.000 32.33497 82 GLU A CA 1
ATOM 521 C C . GLU A 1 103 ? 8.22633 48.68187 61.41985 1.000 28.52426 82 GLU A C 1
ATOM 522 O O . GLU A 1 103 ? 7.12335 49.23906 61.44808 1.000 28.67186 82 GLU A O 1
ATOM 528 N N . PHE A 1 104 ? 9.17331 49.02760 60.55024 1.000 26.46654 83 PHE A N 1
ATOM 529 C CA . PHE A 1 104 ? 9.02080 50.14501 59.62327 1.000 28.75886 83 PHE A CA 1
ATOM 530 C C . PHE A 1 104 ? 8.60137 49.63618 58.24753 1.000 27.32537 83 PHE A C 1
ATOM 531 O O . PHE A 1 104 ? 9.31639 48.83865 57.62635 1.000 28.84244 83 PHE A O 1
ATOM 539 N N . ILE A 1 105 ? 7.44769 50.09736 57.76702 1.000 24.06300 84 ILE A N 1
ATOM 540 C CA . ILE A 1 105 ? 7.15630 49.86178 56.36036 1.000 26.64383 84 ILE A CA 1
ATOM 541 C C . ILE A 1 105 ? 8.09415 50.71017 55.50461 1.000 27.29261 84 ILE A C 1
ATOM 542 O O . ILE A 1 105 ? 8.41814 50.34762 54.36846 1.000 27.21328 84 ILE A O 1
ATOM 547 N N . GLU A 1 106 ? 8.60673 51.80318 56.06133 1.000 26.51762 85 GLU A N 1
ATOM 548 C CA . GLU A 1 106 ? 9.44687 52.73239 55.31694 1.000 27.75066 85 GLU A CA 1
ATOM 549 C C . GLU A 1 106 ? 10.32614 53.47886 56.30818 1.000 27.00136 85 GLU A C 1
ATOM 550 O O . GLU A 1 106 ? 9.83016 53.93926 57.33453 1.000 28.35645 85 GLU A O 1
ATOM 556 N N . TRP A 1 107 ? 11.61203 53.62196 55.99906 1.000 26.70529 86 TRP A N 1
ATOM 557 C CA . TRP A 1 107 ? 12.46900 54.45545 56.83714 1.000 27.63824 86 TRP A CA 1
ATOM 558 C C . TRP A 1 107 ? 13.58507 55.03997 55.98684 1.000 28.47916 86 TRP A C 1
ATOM 559 O O . TRP A 1 107 ? 14.01600 54.43327 55.00577 1.000 29.10979 86 TRP A O 1
ATOM 570 N N . ALA A 1 108 ? 14.05149 56.22914 56.36439 1.000 28.58808 87 ALA A N 1
ATOM 571 C CA . ALA A 1 108 ? 15.12800 56.85046 55.60933 1.000 28.14064 87 ALA A CA 1
ATOM 572 C C . ALA A 1 108 ? 15.94096 57.77977 56.49845 1.000 31.00046 87 ALA A C 1
ATOM 573 O O . ALA A 1 108 ? 15.46807 58.27307 57.52682 1.000 28.48590 87 ALA A O 1
ATOM 575 N N . GLU A 1 109 ? 17.17992 58.01014 56.07991 1.000 30.39455 88 GLU A N 1
ATOM 576 C CA . GLU A 1 109 ? 18.00073 59.07357 56.63598 1.000 35.28943 88 GLU A CA 1
ATOM 577 C C . GLU A 1 109 ? 17.76636 60.33833 55.81894 1.000 34.44104 88 GLU A C 1
ATOM 578 O O . GLU A 1 109 ? 18.09009 60.38289 54.62693 1.000 32.46461 88 GLU A O 1
ATOM 584 N N . VAL A 1 110 ? 17.20289 61.35699 56.45654 1.000 32.05958 89 VAL A N 1
ATOM 585 C CA . VAL A 1 110 ? 16.82884 62.59858 55.79488 1.000 34.72942 89 VAL A CA 1
ATOM 586 C C . VAL A 1 110 ? 17.50799 63.73302 56.55513 1.000 40.11939 89 VAL A C 1
ATOM 587 O O . VAL A 1 110 ? 17.20006 63.96991 57.73213 1.000 36.88194 89 VAL A O 1
ATOM 591 N N . HIS A 1 111 ? 18.44431 64.41912 55.88695 1.000 40.66395 90 HIS A N 1
ATOM 592 C CA . HIS A 1 111 ? 19.20206 65.53392 56.46596 1.000 41.64189 90 HIS A CA 1
ATOM 593 C C . HIS A 1 111 ? 19.93496 65.11064 57.73625 1.000 42.90419 90 HIS A C 1
ATOM 594 O O . HIS A 1 111 ? 19.98951 65.85494 58.71423 1.000 40.57903 90 HIS A O 1
ATOM 601 N N . GLY A 1 112 ? 20.50100 63.90312 57.72935 1.000 46.12252 91 GLY A N 1
ATOM 602 C CA . GLY A 1 112 ? 21.31594 63.44313 58.84022 1.000 39.28383 91 GLY A CA 1
ATOM 603 C C . GLY A 1 112 ? 20.57401 62.85575 60.02643 1.000 38.38955 91 GLY A C 1
ATOM 604 O O . GLY A 1 112 ? 21.22537 62.48618 61.01023 1.000 41.92004 91 GLY A O 1
ATOM 605 N N . ASN A 1 113 ? 19.24362 62.76554 59.98395 1.000 32.55408 92 ASN A N 1
ATOM 606 C CA . ASN A 1 113 ? 18.46564 62.12465 61.03780 1.000 33.78132 92 ASN A CA 1
ATOM 607 C C . ASN A 1 113 ? 17.57321 61.05446 60.42053 1.000 33.83305 92 ASN A C 1
ATOM 608 O O . ASN A 1 113 ? 17.25489 61.09486 59.23305 1.000 35.81257 92 ASN A O 1
ATOM 613 N N . TYR A 1 114 ? 17.16886 60.08827 61.23504 1.000 30.42757 93 TYR A N 1
ATOM 614 C CA . TYR A 1 114 ? 16.38218 58.96793 60.75064 1.000 29.21052 93 TYR A CA 1
ATOM 615 C C . TYR A 1 114 ? 14.89202 59.22547 60.94807 1.000 29.70262 93 TYR A C 1
ATOM 616 O O . TYR A 1 114 ? 14.47480 59.78664 61.96448 1.000 30.74908 93 TYR A O 1
ATOM 625 N N . TYR A 1 115 ? 14.09614 58.83465 59.94745 1.000 29.87573 94 TYR A N 1
ATOM 626 C CA . TYR A 1 115 ? 12.64738 58.97602 59.97019 1.000 27.32166 94 TYR A CA 1
ATOM 627 C C . TYR A 1 115 ? 12.03072 57.69136 59.45675 1.000 24.48943 94 TYR A C 1
ATOM 628 O O . TYR A 1 115 ? 12.57224 57.06927 58.54840 1.000 31.19757 94 TYR A O 1
ATOM 637 N N . GLY A 1 116 ? 10.90619 57.28913 60.02364 1.000 25.22190 95 GLY A N 1
ATOM 638 C CA . GLY A 1 116 ? 10.31139 56.03350 59.62091 1.000 25.93492 95 GLY A CA 1
ATOM 639 C C . GLY A 1 116 ? 8.83474 55.99387 59.91421 1.000 27.71428 95 GLY A C 1
ATOM 640 O O . GLY A 1 116 ? 8.34775 56.64479 60.84639 1.000 30.42647 95 GLY A O 1
ATOM 641 N N . THR A 1 117 ? 8.11892 55.21430 59.11183 1.000 26.16674 96 THR A N 1
ATOM 642 C CA . THR A 1 117 ? 6.69927 54.96604 59.30203 1.000 25.35767 96 THR A CA 1
ATOM 643 C C . THR A 1 117 ? 6.50770 53.53946 59.80494 1.000 26.55059 96 THR A C 1
ATOM 644 O O . THR A 1 117 ? 7.05304 52.59903 59.21941 1.000 26.63664 96 THR A O 1
ATOM 648 N N . LEU A 1 118 ? 5.74308 53.38327 60.88655 1.000 24.91451 97 LEU A N 1
ATOM 649 C CA . LEU A 1 118 ? 5.46211 52.05590 61.42165 1.000 27.35205 97 LEU A CA 1
ATOM 650 C C . LEU A 1 118 ? 4.46431 51.34485 60.52035 1.000 28.66462 97 LEU A C 1
ATOM 651 O O . LEU A 1 118 ? 3.44050 51.92471 60.14027 1.000 27.79522 97 LEU A O 1
ATOM 656 N N . ARG A 1 119 ? 4.76270 50.09065 60.16699 1.000 29.72295 98 ARG A N 1
ATOM 657 C CA . ARG A 1 119 ? 3.82360 49.33735 59.34114 1.000 29.33908 98 ARG A CA 1
ATOM 658 C C . ARG A 1 119 ? 2.50370 49.12866 60.06621 1.000 30.17014 98 ARG A C 1
ATOM 659 O O . ARG A 1 119 ? 1.44069 49.11291 59.43991 1.000 31.67948 98 ARG A O 1
ATOM 667 N N . GLU A 1 120 ? 2.54697 48.99308 61.38742 1.000 32.91818 99 GLU A N 1
ATOM 668 C CA . GLU A 1 120 ? 1.32517 48.72383 62.13069 1.000 33.74889 99 GLU A CA 1
ATOM 669 C C . GLU A 1 120 ? 0.36659 49.90793 62.08980 1.000 33.91654 99 GLU A C 1
ATOM 670 O O . GLU A 1 120 ? -0.85500 49.71016 62.06477 1.000 36.63461 99 GLU A O 1
ATOM 676 N N . SER A 1 121 ? 0.89807 51.13680 62.07755 1.000 33.07920 100 SER A N 1
ATOM 677 C CA . SER A 1 121 ? 0.04812 52.32372 62.02095 1.000 34.83173 100 SER A CA 1
ATOM 678 C C . SER A 1 121 ? -0.59516 52.46544 60.65305 1.000 32.44546 100 SER A C 1
ATOM 679 O O . SER A 1 121 ? -1.73460 52.92021 60.54596 1.000 33.57652 100 SER A O 1
ATOM 682 N N . VAL A 1 122 ? 0.12860 52.11153 59.59456 1.000 31.44237 101 VAL A N 1
ATOM 683 C CA . VAL A 1 122 ? -0.47018 52.11541 58.26524 1.000 34.60179 101 VAL A CA 1
ATOM 684 C C . VAL A 1 122 ? -1.52837 51.02726 58.15892 1.000 36.18471 101 VAL A C 1
ATOM 685 O O . VAL A 1 122 ? -2.63208 51.26510 57.65823 1.000 36.05171 101 VAL A O 1
ATOM 689 N N . GLU A 1 123 ? -1.20710 49.81673 58.63101 1.000 31.90860 102 GLU A N 1
ATOM 690 C CA . GLU A 1 123 ? -2.15615 48.71339 58.53505 1.000 36.87291 102 GLU A CA 1
ATOM 691 C C . GLU A 1 123 ? -3.46127 49.05805 59.23280 1.000 40.53967 102 GLU A C 1
ATOM 692 O O . GLU A 1 123 ? -4.54948 48.74327 58.73030 1.000 37.22522 102 GLU A O 1
ATOM 698 N N . ASN A 1 124 ? -3.37164 49.74352 60.37289 1.000 37.43377 103 ASN A N 1
ATOM 699 C CA . ASN A 1 124 ? -4.57156 50.04481 61.13697 1.000 39.59287 103 ASN A CA 1
ATOM 700 C C . ASN A 1 124 ? -5.46406 51.04601 60.40858 1.000 42.03922 103 ASN A C 1
ATOM 701 O O . ASN A 1 124 ? -6.68239 50.84878 60.32349 1.000 43.90134 103 ASN A O 1
ATOM 706 N N . VAL A 1 125 ? -4.88676 52.11478 59.85982 1.000 42.04278 104 VAL A N 1
ATOM 707 C CA . VAL A 1 125 ? -5.71985 53.08407 59.15415 1.000 42.89507 104 VAL A CA 1
ATOM 708 C C . VAL A 1 125 ? -6.35645 52.45053 57.92300 1.000 43.73118 104 VAL A C 1
ATOM 709 O O . VAL A 1 125 ? -7.55446 52.62402 57.67392 1.000 48.96953 104 VAL A O 1
ATOM 713 N N . LEU A 1 126 ? -5.58599 51.67562 57.15681 1.000 43.05065 105 LEU A N 1
ATOM 714 C CA . LEU A 1 126 ? -6.10379 51.13341 55.90441 1.000 44.42660 105 LEU A CA 1
ATOM 715 C C . LEU A 1 126 ? -7.11743 50.01326 56.10994 1.000 49.18776 105 LEU A C 1
ATOM 716 O O . LEU A 1 126 ? -7.94013 49.77411 55.21935 1.000 52.09033 105 LEU A O 1
ATOM 721 N N . SER A 1 127 ? -7.07376 49.30655 57.24329 1.000 48.85867 106 SER A N 1
ATOM 722 C CA . SER A 1 127 ? -8.05913 48.25338 57.46732 1.000 46.64880 106 SER A CA 1
ATOM 723 C C . SER A 1 127 ? -9.46494 48.82744 57.53533 1.000 52.08632 106 SER A C 1
ATOM 724 O O . SER A 1 127 ? -10.41754 48.19298 57.07344 1.000 55.59613 106 SER A O 1
ATOM 727 N N . THR A 1 128 ? -9.60870 50.03636 58.07423 1.000 53.91355 107 THR A N 1
ATOM 728 C CA . THR A 1 128 ? -10.88966 50.72862 58.10383 1.000 55.18698 107 THR A CA 1
ATOM 729 C C . THR A 1 128 ? -11.30707 51.28226 56.73650 1.000 54.65591 107 THR A C 1
ATOM 730 O O . THR A 1 128 ? -12.36630 51.90712 56.64931 1.000 63.20658 107 THR A O 1
ATOM 734 N N . GLY A 1 129 ? -10.52852 51.06127 55.67630 1.000 57.15724 108 GLY A N 1
ATOM 735 C CA . GLY A 1 129 ? -10.79760 51.65159 54.37347 1.000 55.77329 108 GLY A CA 1
ATOM 736 C C . GLY A 1 129 ? -10.37585 53.09915 54.22253 1.000 52.08209 108 GLY A C 1
ATOM 737 O O . GLY A 1 129 ? -10.71208 53.72755 53.21016 1.000 49.76757 108 GLY A O 1
ATOM 738 N N . ARG A 1 130 ? -9.63210 53.63676 55.18421 1.000 50.57793 109 ARG A N 1
ATOM 739 C CA . ARG A 1 130 ? -9.31772 55.05249 55.29912 1.000 46.00730 109 ARG A CA 1
ATOM 740 C C . ARG A 1 130 ? -7.99685 55.38045 54.60104 1.000 44.11104 109 ARG A C 1
ATOM 741 O O . ARG A 1 130 ? -7.12725 54.52525 54.42669 1.000 43.49622 109 ARG A O 1
ATOM 749 N N . ASP A 1 131 ? -7.85240 56.63852 54.20598 1.000 38.05455 110 ASP A N 1
ATOM 750 C CA . ASP A 1 131 ? -6.67975 57.10151 53.47810 1.000 37.96627 110 ASP A CA 1
ATOM 751 C C . ASP A 1 131 ? -5.72251 57.83976 54.41024 1.000 37.44204 110 ASP A C 1
ATOM 752 O O . ASP A 1 131 ? -6.14127 58.48800 55.36970 1.000 34.90957 110 ASP A O 1
ATOM 757 N N . MET A 1 132 ? -4.42765 57.73000 54.12610 1.000 33.04943 111 MET A N 1
ATOM 758 C CA . MET A 1 132 ? -3.39038 58.34169 54.94712 1.000 30.91165 111 MET A CA 1
ATOM 759 C C . MET A 1 132 ? -2.64887 59.42628 54.18394 1.000 29.95661 111 MET A C 1
ATOM 760 O O . MET A 1 132 ? -2.26702 59.22857 53.02340 1.000 31.82887 111 MET A O 1
ATOM 765 N N . LEU A 1 133 ? -2.39625 60.54868 54.85239 1.000 25.91487 112 LEU A N 1
ATOM 766 C CA . LEU A 1 133 ? -1.56668 61.59653 54.27969 1.000 30.87933 112 LEU A CA 1
ATOM 767 C C . LEU A 1 133 ? -0.12891 61.41303 54.74494 1.000 27.95312 112 LEU A C 1
ATOM 768 O O . LEU A 1 133 ? 0.11976 61.15521 55.92204 1.000 28.98617 112 LEU A O 1
ATOM 773 N N . PHE A 1 134 ? 0.81590 61.54967 53.82077 1.000 30.68632 113 PHE A N 1
ATOM 774 C CA . PHE A 1 134 ? 2.23148 61.37058 54.11805 1.000 31.16682 113 PHE A CA 1
ATOM 775 C C . PHE A 1 134 ? 3.04049 62.60044 53.73518 1.000 32.52444 113 PHE A C 1
ATOM 776 O O . PHE A 1 134 ? 2.89168 63.14013 52.63191 1.000 31.38378 113 PHE A O 1
ATOM 784 N N . ASP A 1 135 ? 3.93961 62.98651 54.63777 1.000 30.16879 114 ASP A N 1
ATOM 785 C CA . ASP A 1 135 ? 4.88901 64.08506 54.47584 1.000 34.32434 114 ASP A CA 1
ATOM 786 C C . ASP A 1 135 ? 6.29176 63.48179 54.52967 1.000 38.04148 114 ASP A C 1
ATOM 787 O O . ASP A 1 135 ? 6.88777 63.38808 55.60727 1.000 40.75538 114 ASP A O 1
ATOM 792 N N . ILE A 1 136 ? 6.81651 63.06974 53.37064 1.000 36.64497 115 ILE A N 1
ATOM 793 C CA . ILE A 1 136 ? 8.04574 62.28287 53.28244 1.000 33.87267 115 ILE A CA 1
ATOM 794 C C . ILE A 1 136 ? 8.79672 62.68564 52.01815 1.000 32.06703 115 ILE A C 1
ATOM 795 O O . ILE A 1 136 ? 8.25628 63.35292 51.13837 1.000 35.27595 115 ILE A O 1
ATOM 800 N N . ASP A 1 137 ? 10.05943 62.26481 51.91963 1.000 29.68448 116 ASP A N 1
ATOM 801 C CA . ASP A 1 137 ? 10.86252 62.53130 50.73750 1.000 30.13140 116 ASP A CA 1
ATOM 802 C C . ASP A 1 137 ? 10.82073 61.33574 49.77210 1.000 28.84587 116 ASP A C 1
ATOM 803 O O . ASP A 1 137 ? 10.10660 60.35299 49.98310 1.000 28.23830 116 ASP A O 1
ATOM 808 N N . TYR A 1 138 ? 11.61216 61.42151 48.70161 1.000 28.11774 117 TYR A N 1
ATOM 809 C CA . TYR A 1 138 ? 11.55525 60.40295 47.65979 1.000 27.75816 117 TYR A CA 1
ATOM 810 C C . TYR A 1 138 ? 11.99652 59.03149 48.16599 1.000 28.07499 117 TYR A C 1
ATOM 811 O O . TYR A 1 138 ? 11.53629 58.00770 47.64743 1.000 27.08381 117 TYR A O 1
ATOM 820 N N . GLN A 1 139 ? 12.88902 58.98601 49.16524 1.000 29.70624 118 GLN A N 1
ATOM 821 C CA . GLN A 1 139 ? 13.38519 57.70116 49.65694 1.000 27.19064 118 GLN A CA 1
ATOM 822 C C . GLN A 1 139 ? 12.26890 56.90151 50.31086 1.000 27.30588 118 GLN A C 1
ATOM 823 O O . GLN A 1 139 ? 12.10279 55.70461 50.04043 1.000 27.09322 118 GLN A O 1
ATOM 829 N N . GLY A 1 140 ? 11.49089 57.55445 51.17276 1.000 27.31764 119 GLY A N 1
ATOM 830 C CA . GLY A 1 140 ? 10.31903 56.90950 51.72724 1.000 24.57894 119 GLY A CA 1
ATOM 831 C C . GLY A 1 140 ? 9.28219 56.58526 50.66825 1.000 28.96168 119 GLY A C 1
ATOM 832 O O . GLY A 1 140 ? 8.66698 55.51440 50.69900 1.000 29.14415 119 GLY A O 1
ATOM 833 N N . THR A 1 141 ? 9.08177 57.50003 49.71416 1.000 27.19183 120 THR A N 1
ATOM 834 C CA . THR A 1 141 ? 8.10103 57.28727 48.65065 1.000 28.68365 120 THR A CA 1
ATOM 835 C C . THR A 1 141 ? 8.40783 56.02819 47.85005 1.000 27.35128 120 THR A C 1
ATOM 836 O O . THR A 1 141 ? 7.51701 55.21055 47.59528 1.000 28.08039 120 THR A O 1
ATOM 840 N N . LYS A 1 142 ? 9.66986 55.85762 47.44990 1.000 26.63612 121 LYS A N 1
ATOM 841 C CA . LYS A 1 142 ? 10.04151 54.71081 46.63143 1.000 26.02485 121 LYS A CA 1
ATOM 842 C C . LYS A 1 142 ? 9.81458 53.40386 47.37437 1.000 27.41200 121 LYS A C 1
ATOM 843 O O . LYS A 1 142 ? 9.41286 52.40712 46.77197 1.000 29.95514 121 LYS A O 1
ATOM 849 N N . GLN A 1 143 ? 10.08025 53.38301 48.68050 1.000 26.08824 122 GLN A N 1
ATOM 850 C CA . GLN A 1 143 ? 9.85022 52.16514 49.44441 1.000 26.96952 122 GLN A CA 1
ATOM 851 C C . GLN A 1 143 ? 8.37114 51.83008 49.50067 1.000 27.87389 122 GLN A C 1
ATOM 852 O O . GLN A 1 143 ? 7.98933 50.65974 49.37430 1.000 30.94935 122 GLN A O 1
ATOM 858 N N . LEU A 1 144 ? 7.52548 52.84249 49.71083 1.000 24.95912 123 LEU A N 1
ATOM 859 C CA . LEU A 1 144 ? 6.09744 52.59045 49.80816 1.000 26.15189 123 LEU A CA 1
ATOM 860 C C . LEU A 1 144 ? 5.54948 52.11240 48.47025 1.000 29.23078 123 LEU A C 1
ATOM 861 O O . LEU A 1 144 ? 4.75149 51.16514 48.41976 1.000 30.66557 123 LEU A O 1
ATOM 866 N N . GLN A 1 145 ? 6.00822 52.72808 47.37711 1.000 26.34777 124 GLN A N 1
ATOM 867 C CA . GLN A 1 145 ? 5.57489 52.32357 46.04752 1.000 28.65509 124 GLN A CA 1
ATOM 868 C C . GLN A 1 145 ? 6.01575 50.90101 45.71901 1.000 29.46661 124 GLN A C 1
ATOM 869 O O . GLN A 1 145 ? 5.29098 50.18175 45.03335 1.000 29.41203 124 GLN A O 1
ATOM 875 N N . LYS A 1 146 ? 7.17201 50.46727 46.22849 1.000 27.46808 125 LYS A N 1
ATOM 876 C CA . LYS A 1 146 ? 7.66024 49.12020 45.95197 1.000 31.36832 125 LYS A CA 1
ATOM 877 C C . LYS A 1 146 ? 6.95291 48.06636 46.80736 1.000 30.98249 125 LYS A C 1
ATOM 878 O O . LYS A 1 146 ? 6.71612 46.94820 46.34611 1.000 26.54231 125 LYS A O 1
ATOM 884 N N . LYS A 1 147 ? 6.60633 48.39955 48.04765 1.000 27.45169 126 LYS A N 1
ATOM 885 C CA . LYS A 1 147 ? 5.89035 47.45146 48.89253 1.000 32.41479 126 LYS A CA 1
ATOM 886 C C . LYS A 1 147 ? 4.38609 47.42669 48.62432 1.000 32.70519 126 LYS A C 1
ATOM 887 O O . LYS A 1 147 ? 3.76099 46.37112 48.73411 1.000 31.88225 126 LYS A O 1
ATOM 893 N N . MET A 1 148 ? 3.77365 48.55179 48.29160 1.000 29.53143 127 MET A N 1
ATOM 894 C CA . MET A 1 148 ? 2.32175 48.61057 48.11848 1.000 32.70512 127 MET A CA 1
ATOM 895 C C . MET A 1 148 ? 1.95625 49.18646 46.75616 1.000 31.38926 127 MET A C 1
ATOM 896 O O . MET A 1 148 ? 1.26833 50.20631 46.66617 1.000 32.88042 127 MET A O 1
ATOM 901 N N . PRO A 1 149 ? 2.38102 48.54091 45.66990 1.000 33.27936 128 PRO A N 1
ATOM 902 C CA . PRO A 1 149 ? 2.05002 49.06061 44.33889 1.000 32.38057 128 PRO A CA 1
ATOM 903 C C . PRO A 1 149 ? 0.53929 49.10108 44.14387 1.000 32.25071 128 PRO A C 1
ATOM 904 O O . PRO A 1 149 ? -0.17829 48.16421 44.50079 1.000 30.39550 128 PRO A O 1
ATOM 908 N N . GLY A 1 150 ? 0.05612 50.21938 43.61045 1.000 32.06121 129 GLY A N 1
ATOM 909 C CA . GLY A 1 150 ? -1.36396 50.45429 43.45838 1.000 33.97859 129 GLY A CA 1
ATOM 910 C C . GLY A 1 150 ? -2.04803 51.11596 44.64603 1.000 35.30894 129 GLY A C 1
ATOM 911 O O . GLY A 1 150 ? -3.17154 51.61599 44.49525 1.000 31.34453 129 GLY A O 1
ATOM 912 N N . ASP A 1 151 ? -1.41992 51.12814 45.82314 1.000 30.83257 130 ASP A N 1
ATOM 913 C CA . ASP A 1 151 ? -2.03550 51.70063 47.01402 1.000 29.87852 130 ASP A CA 1
ATOM 914 C C . ASP A 1 151 ? -1.42291 53.04045 47.39076 1.000 30.26746 130 ASP A C 1
ATOM 915 O O . ASP A 1 151 ? -1.70115 53.55882 48.47292 1.000 31.98664 130 ASP A O 1
ATOM 920 N N . THR A 1 152 ? -0.58533 53.60423 46.53566 1.000 27.10501 131 THR A N 1
ATOM 921 C CA . THR A 1 152 ? 0.02599 54.89168 46.79277 1.000 28.55715 131 THR A CA 1
ATOM 922 C C . THR A 1 152 ? -0.34851 55.86520 45.68663 1.000 28.49162 131 THR A C 1
ATOM 923 O O . THR A 1 152 ? -0.49359 55.47993 44.52089 1.000 30.26231 131 THR A O 1
ATOM 927 N N . VAL A 1 153 ? -0.50737 57.12672 46.07955 1.000 27.78120 132 VAL A N 1
ATOM 928 C CA . VAL A 1 153 ? -0.72562 58.26104 45.18437 1.000 26.91558 132 VAL A CA 1
ATOM 929 C C . VAL A 1 153 ? 0.28631 59.32150 45.60231 1.000 29.53621 132 VAL A C 1
ATOM 930 O O . VAL A 1 153 ? 0.21677 59.83208 46.72743 1.000 29.24831 132 VAL A O 1
ATOM 934 N N . SER A 1 154 ? 1.22344 59.65550 44.71474 1.000 28.31022 133 SER A N 1
ATOM 935 C CA . SER A 1 154 ? 2.33992 60.52595 45.06630 1.000 26.98771 133 SER A CA 1
ATOM 936 C C . SER A 1 154 ? 2.29954 61.81017 44.24534 1.000 28.51213 133 SER A C 1
ATOM 937 O O . SER A 1 154 ? 2.14632 61.77477 43.02075 1.000 31.73817 133 SER A O 1
ATOM 940 N N . VAL A 1 155 ? 2.44479 62.94384 44.92832 1.000 31.64202 134 VAL A N 1
ATOM 941 C CA . VAL A 1 155 ? 2.35690 64.26933 44.32435 1.000 29.57337 134 VAL A CA 1
ATOM 942 C C . VAL A 1 155 ? 3.60258 65.06413 44.69948 1.000 32.49522 134 VAL A C 1
ATOM 943 O O . VAL A 1 155 ? 3.91448 65.21178 45.88487 1.000 30.99954 134 VAL A O 1
ATOM 947 N N . PHE A 1 156 ? 4.30482 65.58443 43.69656 1.000 34.31750 135 PHE A N 1
ATOM 948 C CA . PHE A 1 156 ? 5.50321 66.38163 43.91332 1.000 32.89245 135 PHE A CA 1
ATOM 949 C C . PHE A 1 156 ? 5.17122 67.84734 43.66550 1.000 34.58872 135 PHE A C 1
ATOM 950 O O . PHE A 1 156 ? 4.64135 68.19679 42.60552 1.000 36.23684 135 PHE A O 1
ATOM 958 N N . ILE A 1 157 ? 5.45888 68.69794 44.64595 1.000 37.93528 136 ILE A N 1
ATOM 959 C CA . ILE A 1 157 ? 5.14379 70.12208 44.56774 1.000 43.32547 136 ILE A CA 1
ATOM 960 C C . ILE A 1 157 ? 6.43580 70.90614 44.36202 1.000 40.26810 136 ILE A C 1
ATOM 961 O O . ILE A 1 157 ? 7.35662 70.83483 45.18356 1.000 42.82969 136 ILE A O 1
ATOM 966 N N . LEU A 1 158 ? 6.48725 71.67198 43.28492 1.000 40.55933 137 LEU A N 1
ATOM 967 C CA . LEU A 1 158 ? 7.61718 72.47462 42.83271 1.000 43.11495 137 LEU A CA 1
ATOM 968 C C . LEU A 1 158 ? 7.36237 73.96338 43.02196 1.000 43.33844 137 LEU A C 1
ATOM 969 O O . LEU A 1 158 ? 6.22430 74.42858 42.90483 1.000 44.22576 137 LEU A O 1
ATOM 974 N N . PRO A 1 159 ? 8.41015 74.74185 43.27027 1.000 47.12721 138 PRO A N 1
ATOM 975 C CA . PRO A 1 159 ? 8.29249 76.20192 43.20305 1.000 47.85342 138 PRO A CA 1
ATOM 976 C C . PRO A 1 159 ? 8.22542 76.66786 41.75952 1.000 52.72473 138 PRO A C 1
ATOM 977 O O . PRO A 1 159 ? 8.70402 75.96827 40.85332 1.000 48.73811 138 PRO A O 1
ATOM 981 N N . PRO A 1 160 ? 7.62638 77.83347 41.49813 1.000 51.58267 139 PRO A N 1
ATOM 982 C CA . PRO A 1 160 ? 7.63535 78.36220 40.12659 1.000 54.37290 139 PRO A CA 1
ATOM 983 C C . PRO A 1 160 ? 9.00093 78.85202 39.69345 1.000 56.53736 139 PRO A C 1
ATOM 984 O O . PRO A 1 160 ? 9.26664 78.92403 38.48735 1.000 58.42050 139 PRO A O 1
ATOM 988 N N . SER A 1 161 ? 9.86676 79.18990 40.64213 1.000 56.66459 140 SER A N 1
ATOM 989 C CA . SER A 1 161 ? 11.24490 79.57274 40.37273 1.000 58.57421 140 SER A CA 1
ATOM 990 C C . SER A 1 161 ? 12.02091 79.33328 41.65626 1.000 58.92278 140 SER A C 1
ATOM 991 O O . SER A 1 161 ? 11.43559 79.09377 42.71528 1.000 60.62596 140 SER A O 1
ATOM 994 N N . MET A 1 162 ? 13.34947 79.37449 41.55360 1.000 58.36338 141 MET A N 1
ATOM 995 C CA . MET A 1 162 ? 14.14299 79.32602 42.77521 1.000 56.04703 141 MET A CA 1
ATOM 996 C C . MET A 1 162 ? 14.11412 80.66518 43.49298 1.000 60.46987 141 MET A C 1
ATOM 997 O O . MET A 1 162 ? 14.23965 80.70798 44.72131 1.000 59.36180 141 MET A O 1
ATOM 1002 N N . LYS A 1 163 ? 13.93234 81.76274 42.75437 1.000 59.40780 142 LYS A N 1
ATOM 1003 C CA . LYS A 1 163 ? 13.77691 83.05492 43.40959 1.000 60.20129 142 LYS A CA 1
ATOM 1004 C C . LYS A 1 163 ? 12.52009 83.06655 44.26087 1.000 58.67925 142 LYS A C 1
ATOM 1005 O O . LYS A 1 163 ? 12.53028 83.56514 45.39206 1.000 65.21252 142 LYS A O 1
ATOM 1007 N N . GLU A 1 164 ? 11.42928 82.50183 43.74236 1.000 60.57509 143 GLU A N 1
ATOM 1008 C CA . GLU A 1 164 ? 10.23074 82.36235 44.55859 1.000 60.81549 143 GLU A CA 1
ATOM 1009 C C . GLU A 1 164 ? 10.47029 81.43217 45.74196 1.000 60.69898 143 GLU A C 1
ATOM 1010 O O . GLU A 1 164 ? 9.92944 81.66028 46.82864 1.000 60.38083 143 GLU A O 1
ATOM 1016 N N . LEU A 1 165 ? 11.28530 80.39153 45.55952 1.000 61.39517 144 LEU A N 1
ATOM 1017 C CA . LEU A 1 165 ? 11.59042 79.49515 46.66929 1.000 61.75740 144 LEU A CA 1
ATOM 1018 C C . LEU A 1 165 ? 12.31924 80.23588 47.78110 1.000 61.06769 144 LEU A C 1
ATOM 1019 O O . LEU A 1 165 ? 11.95480 80.12593 48.95756 1.000 59.60421 144 LEU A O 1
ATOM 1024 N N . ILE A 1 166 ? 13.35748 80.99726 47.42034 1.000 60.36074 145 ILE A N 1
ATOM 1025 C CA . ILE A 1 166 ? 14.14212 81.72537 48.41358 1.000 55.31453 145 ILE A CA 1
ATOM 1026 C C . ILE A 1 166 ? 13.28583 82.77482 49.10062 1.000 61.63801 145 ILE A C 1
ATOM 1027 O O . ILE A 1 166 ? 13.43850 83.03670 50.29831 1.000 62.71392 145 ILE A O 1
ATOM 1032 N N . SER A 1 167 ? 12.38024 83.40112 48.35065 1.000 60.30710 146 SER A N 1
ATOM 1033 C CA . SER A 1 167 ? 11.49914 84.39792 48.94189 1.000 62.73372 146 SER A CA 1
ATOM 1034 C C . SER A 1 167 ? 10.60460 83.77578 50.00568 1.000 68.51054 146 SER A C 1
ATOM 1035 O O . SER A 1 167 ? 10.32981 84.39942 51.03666 1.000 67.97174 146 SER A O 1
ATOM 1038 N N . ARG A 1 168 ? 10.15002 82.53956 49.77977 1.000 70.17404 147 ARG A N 1
ATOM 1039 C CA . ARG A 1 168 ? 9.32582 81.86814 50.77859 1.000 70.12870 147 ARG A CA 1
ATOM 1040 C C . ARG A 1 168 ? 10.15979 81.37807 51.95734 1.000 70.09790 147 ARG A C 1
ATOM 1041 O O . ARG A 1 168 ? 9.67764 81.36856 53.09513 1.000 73.01152 147 ARG A O 1
ATOM 1049 N N . LEU A 1 169 ? 11.41050 80.98660 51.71186 1.000 67.36369 148 LEU A N 1
ATOM 1050 C CA . LEU A 1 169 ? 12.25692 80.50114 52.79467 1.000 67.23424 148 LEU A CA 1
ATOM 1051 C C . LEU A 1 169 ? 12.63097 81.62087 53.75594 1.000 72.44809 148 LEU A C 1
ATOM 1052 O O . LEU A 1 169 ? 12.67656 81.40822 54.97183 1.000 80.28757 148 LEU A O 1
ATOM 1057 N N . TYR A 1 170 ? 12.91983 82.81325 53.23345 1.000 69.13491 149 TYR A N 1
ATOM 1058 C CA . TYR A 1 170 ? 13.20392 83.94961 54.10284 1.000 75.73288 149 TYR A CA 1
ATOM 1059 C C . TYR A 1 170 ? 11.97800 84.32327 54.92319 1.000 83.39086 149 TYR A C 1
ATOM 1060 O O . TYR A 1 170 ? 12.04703 84.42931 56.15333 1.000 87.03764 149 TYR A O 1
ATOM 1069 N N . ARG A 1 171 ? 10.83858 84.51739 54.25140 1.000 93.23748 150 ARG A N 1
ATOM 1070 C CA . ARG A 1 171 ? 9.60769 84.90245 54.93324 1.000 92.51891 150 ARG A CA 1
ATOM 1071 C C . ARG A 1 171 ? 9.18680 83.88723 55.98553 1.000 91.45892 150 ARG A C 1
ATOM 1072 O O . ARG A 1 171 ? 8.38330 84.21732 56.86309 1.000 89.69621 150 ARG A O 1
ATOM 1074 N N . ARG A 1 172 ? 9.72152 82.66878 55.93317 1.000 92.34405 151 ARG A N 1
ATOM 1075 C CA . ARG A 1 172 ? 9.28062 81.63097 56.85615 1.000 94.88106 151 ARG A CA 1
ATOM 1076 C C . ARG A 1 172 ? 9.88796 81.81304 58.24230 1.000 98.35041 151 ARG A C 1
ATOM 1077 O O . ARG A 1 172 ? 9.17046 82.06519 59.21418 1.000 99.08263 151 ARG A O 1
ATOM 1079 N N . ALA A 1 173 ? 11.20579 81.69982 58.35368 1.000 104.15676 152 ALA A N 1
ATOM 1080 C CA . ALA A 1 173 ? 11.84393 81.42555 59.63477 1.000 109.81609 152 ALA A CA 1
ATOM 1081 C C . ALA A 1 173 ? 12.75623 82.56954 60.06425 1.000 114.02965 152 ALA A C 1
ATOM 1082 O O . ALA A 1 173 ? 12.79563 83.64047 59.45150 1.000 110.78462 152 ALA A O 1
ATOM 1084 N N . GLU A 1 174 ? 13.46208 82.33195 61.17277 1.000 116.09865 153 GLU A N 1
ATOM 1085 C CA . GLU A 1 174 ? 14.73829 82.98946 61.40911 1.000 116.99917 153 GLU A CA 1
ATOM 1086 C C . GLU A 1 174 ? 15.64818 82.55391 60.26775 1.000 116.10105 153 GLU A C 1
ATOM 1087 O O . GLU A 1 174 ? 15.98268 81.36956 60.15155 1.000 114.88039 153 GLU A O 1
ATOM 1089 N N . ASP A 1 175 ? 16.03430 83.49223 59.40656 1.000 111.04335 154 ASP A N 1
ATOM 1090 C CA . ASP A 1 175 ? 16.45793 83.12003 58.06350 1.000 102.51969 154 ASP A CA 1
ATOM 1091 C C . ASP A 1 175 ? 17.93684 83.36887 57.78865 1.000 99.56216 154 ASP A C 1
ATOM 1092 O O . ASP A 1 175 ? 18.27724 84.17758 56.91792 1.000 99.41922 154 ASP A O 1
ATOM 1094 N N . SER A 1 176 ? 18.82087 82.65992 58.49044 1.000 96.27889 155 SER A N 1
ATOM 1095 C CA . SER A 1 176 ? 20.25123 82.83500 58.27002 1.000 90.56070 155 SER A CA 1
ATOM 1096 C C . SER A 1 176 ? 20.65831 82.25846 56.91739 1.000 85.32029 155 SER A C 1
ATOM 1097 O O . SER A 1 176 ? 20.11182 81.25327 56.45546 1.000 81.77367 155 SER A O 1
ATOM 1100 N N . GLN A 1 177 ? 21.63243 82.91638 56.27955 1.000 84.25624 156 GLN A N 1
ATOM 1101 C CA . GLN A 1 177 ? 22.00790 82.55329 54.91541 1.000 82.91119 156 GLN A CA 1
ATOM 1102 C C . GLN A 1 177 ? 22.45052 81.09654 54.82377 1.000 80.32538 156 GLN A C 1
ATOM 1103 O O . GLN A 1 177 ? 22.21015 80.43064 53.80998 1.000 82.66173 156 GLN A O 1
ATOM 1105 N N . ASP A 1 178 ? 23.10003 80.58498 55.87122 1.000 79.37500 157 ASP A N 1
ATOM 1106 C CA . ASP A 1 178 ? 23.57638 79.20362 55.85562 1.000 73.07297 157 ASP A CA 1
ATOM 1107 C C . ASP A 1 178 ? 22.42143 78.22305 55.71427 1.000 69.48568 157 ASP A C 1
ATOM 1108 O O . ASP A 1 178 ? 22.42407 77.36076 54.82424 1.000 66.87220 157 ASP A O 1
ATOM 1113 N N . ILE A 1 179 ? 21.42114 78.33955 56.58879 1.000 68.60880 158 ILE A N 1
ATOM 1114 C CA . ILE A 1 179 ? 20.24203 77.48799 56.47646 1.000 67.80440 158 ILE A CA 1
ATOM 1115 C C . ILE A 1 179 ? 19.62036 77.61023 55.08617 1.000 68.60689 158 ILE A C 1
ATOM 1116 O O . ILE A 1 179 ? 19.13535 76.62295 54.52213 1.000 67.72137 158 ILE A O 1
ATOM 1121 N N . ILE A 1 180 ? 19.65065 78.81120 54.49968 1.000 70.60728 159 ILE A N 1
ATOM 1122 C CA . ILE A 1 180 ? 18.98932 79.02839 53.21462 1.000 72.77022 159 ILE A CA 1
ATOM 1123 C C . ILE A 1 180 ? 19.73670 78.30790 52.09713 1.000 69.16812 159 ILE A C 1
ATOM 1124 O O . ILE A 1 180 ? 19.13081 77.59663 51.28732 1.000 67.26713 159 ILE A O 1
ATOM 1129 N N . ASN A 1 181 ? 21.06116 78.48804 52.03448 1.000 68.35821 160 ASN A N 1
ATOM 1130 C CA . ASN A 1 181 ? 21.87338 77.78363 51.04482 1.000 63.30383 160 ASN A CA 1
ATOM 1131 C C . ASN A 1 181 ? 21.67920 76.27734 51.13756 1.000 60.67087 160 ASN A C 1
ATOM 1132 O O . ASN A 1 181 ? 21.47329 75.60071 50.12184 1.000 54.34696 160 ASN A O 1
ATOM 1137 N N . LEU A 1 182 ? 21.74640 75.73745 52.36058 1.000 63.56421 161 LEU A N 1
ATOM 1138 C CA . LEU A 1 182 ? 21.62668 74.30038 52.57487 1.000 55.19032 161 LEU A CA 1
ATOM 1139 C C . LEU A 1 182 ? 20.23998 73.78775 52.23967 1.000 50.86738 161 LEU A C 1
ATOM 1140 O O . LEU A 1 182 ? 20.10206 72.65589 51.76545 1.000 51.31108 161 LEU A O 1
ATOM 1145 N N . ARG A 1 183 ? 19.20194 74.58137 52.49946 1.000 50.31460 162 ARG A N 1
ATOM 1146 C CA . ARG A 1 183 ? 17.88008 74.16816 52.05788 1.000 55.28502 162 ARG A CA 1
ATOM 1147 C C . ARG A 1 183 ? 17.78834 74.16544 50.53894 1.000 53.45913 162 ARG A C 1
ATOM 1148 O O . ARG A 1 183 ? 17.12867 73.29360 49.96994 1.000 49.51251 162 ARG A O 1
ATOM 1156 N N . LEU A 1 184 ? 18.47351 75.10401 49.87376 1.000 51.90651 163 LEU A N 1
ATOM 1157 C CA . LEU A 1 184 ? 18.53331 75.09849 48.41767 1.000 49.56805 163 LEU A CA 1
ATOM 1158 C C . LEU A 1 184 ? 19.20834 73.83711 47.89426 1.000 50.39546 163 LEU A C 1
ATOM 1159 O O . LEU A 1 184 ? 18.70269 73.19494 46.96440 1.000 45.20477 163 LEU A O 1
ATOM 1164 N N . LYS A 1 185 ? 20.36351 73.47227 48.46691 1.000 46.48656 164 LYS A N 1
ATOM 1165 C CA . LYS A 1 185 ? 21.04097 72.25300 48.03137 1.000 45.20209 164 LYS A CA 1
ATOM 1166 C C . LYS A 1 185 ? 20.13350 71.03676 48.18499 1.000 47.51625 164 LYS A C 1
ATOM 1167 O O . LYS A 1 185 ? 20.00163 70.22410 47.25946 1.000 47.24482 164 LYS A O 1
ATOM 1169 N N . ASN A 1 186 ? 19.50050 70.89846 49.35517 1.000 45.60724 165 ASN A N 1
ATOM 1170 C CA . ASN A 1 186 ? 18.53704 69.82139 49.57013 1.000 46.45299 165 ASN A CA 1
ATOM 1171 C C . ASN A 1 186 ? 17.39879 69.88234 48.56551 1.000 45.82302 165 ASN A C 1
ATOM 1172 O O . ASN A 1 186 ? 16.92346 68.84165 48.08903 1.000 45.34502 165 ASN A O 1
ATOM 1177 N N . ALA A 1 187 ? 16.91407 71.09479 48.27681 1.000 42.69647 166 ALA A N 1
ATOM 1178 C CA . ALA A 1 187 ? 15.84543 71.25698 47.30405 1.000 46.15196 166 ALA A CA 1
ATOM 1179 C C . ALA A 1 187 ? 16.25711 70.71389 45.94216 1.000 44.27801 166 ALA A C 1
ATOM 1180 O O . ALA A 1 187 ? 15.45627 70.06560 45.26350 1.000 44.70030 166 ALA A O 1
ATOM 1182 N N . ARG A 1 188 ? 17.50917 70.95292 45.53428 1.000 42.65664 167 ARG A N 1
ATOM 1183 C CA . ARG A 1 188 ? 17.97464 70.45869 44.23998 1.000 43.18511 167 ARG A CA 1
ATOM 1184 C C . ARG A 1 188 ? 18.06621 68.93688 44.22023 1.000 40.68824 167 ARG A C 1
ATOM 1185 O O . ARG A 1 188 ? 17.65789 68.29461 43.24243 1.000 38.64275 167 ARG A O 1
ATOM 1193 N N . THR A 1 189 ? 18.61393 68.34802 45.28220 1.000 38.16660 168 THR A N 1
ATOM 1194 C CA . THR A 1 189 ? 18.71760 66.89346 45.35599 1.000 42.77937 168 THR A CA 1
ATOM 1195 C C . THR A 1 189 ? 17.34745 66.22560 45.30587 1.000 39.68310 168 THR A C 1
ATOM 1196 O O . THR A 1 189 ? 17.17200 65.20143 44.63794 1.000 41.96040 168 THR A O 1
ATOM 1200 N N . GLU A 1 190 ? 16.36551 66.78410 46.00796 1.000 40.17348 169 GLU A N 1
ATOM 1201 C CA . GLU A 1 190 ? 15.03884 66.18264 45.99335 1.000 39.71291 169 GLU A CA 1
ATOM 1202 C C . GLU A 1 190 ? 14.40162 66.28920 44.61620 1.000 37.11726 169 GLU A C 1
ATOM 1203 O O . GLU A 1 190 ? 13.75956 65.34159 44.15037 1.000 37.09158 169 GLU A O 1
ATOM 1209 N N . MET A 1 191 ? 14.60326 67.41589 43.92940 1.000 39.44236 170 MET A N 1
ATOM 1210 C CA . MET A 1 191 ? 14.03478 67.58301 42.59491 1.000 37.97860 170 MET A CA 1
ATOM 1211 C C . MET A 1 191 ? 14.66288 66.65093 41.56547 1.000 33.65551 170 MET A C 1
ATOM 1212 O O . MET A 1 191 ? 14.05733 66.40929 40.51868 1.000 35.44941 170 MET A O 1
ATOM 1217 N N . GLN A 1 192 ? 15.85532 66.12299 41.82784 1.000 34.12594 171 GLN A N 1
ATOM 1218 C CA . GLN A 1 192 ? 16.41733 65.13066 40.92216 1.000 38.52257 171 GLN A CA 1
ATOM 1219 C C . GLN A 1 192 ? 15.53527 63.89492 40.80991 1.000 36.06804 171 GLN A C 1
ATOM 1220 O O . GLN A 1 192 ? 15.65424 63.15728 39.82878 1.000 33.30817 171 GLN A O 1
ATOM 1226 N N . HIS A 1 193 ? 14.66347 63.65110 41.79190 1.000 33.71247 172 HIS A N 1
ATOM 1227 C CA . HIS A 1 193 ? 13.89469 62.41532 41.86328 1.000 36.47784 172 HIS A CA 1
ATOM 1228 C C . HIS A 1 193 ? 12.43504 62.60236 41.47097 1.000 34.75999 172 HIS A C 1
ATOM 1229 O O . HIS A 1 193 ? 11.57898 61.82410 41.88958 1.000 35.27788 172 HIS A O 1
ATOM 1236 N N . TRP A 1 194 ? 12.15011 63.59833 40.62667 1.000 35.90839 173 TRP A N 1
ATOM 1237 C CA . TRP A 1 194 ? 10.77305 63.91106 40.25665 1.000 35.54278 173 TRP A CA 1
ATOM 1238 C C . TRP A 1 194 ? 10.09624 62.76954 39.49463 1.000 32.64637 173 TRP A C 1
ATOM 1239 O O . TRP A 1 194 ? 8.87372 62.62855 39.56306 1.000 32.20198 173 TRP A O 1
ATOM 1250 N N . ARG A 1 195 ? 10.85765 61.94469 38.77263 1.000 32.88583 174 ARG A N 1
ATOM 1251 C CA . ARG A 1 195 ? 10.24233 60.87511 37.98970 1.000 33.23714 174 ARG A CA 1
ATOM 1252 C C . ARG A 1 195 ? 9.60692 59.78222 38.84491 1.000 35.52441 174 ARG A C 1
ATOM 1253 O O . ARG A 1 195 ? 8.90376 58.93295 38.29602 1.000 33.66005 174 ARG A O 1
ATOM 1261 N N . SER A 1 196 ? 9.81018 59.79147 40.16180 1.000 35.33870 175 SER A N 1
ATOM 1262 C CA . SER A 1 196 ? 9.16514 58.83070 41.04793 1.000 33.87833 175 SER A CA 1
ATOM 1263 C C . SER A 1 196 ? 7.72055 59.19074 41.39238 1.000 32.35233 175 SER A C 1
ATOM 1264 O O . SER A 1 196 ? 7.07007 58.41494 42.09939 1.000 33.56980 175 SER A O 1
ATOM 1267 N N . TYR A 1 197 ? 7.20192 60.32670 40.92721 1.000 32.06493 176 TYR A N 1
ATOM 1268 C CA . TYR A 1 197 ? 5.92700 60.86142 41.40190 1.000 32.13025 176 TYR A CA 1
ATOM 1269 C C . TYR A 1 197 ? 4.84666 60.77614 40.33320 1.000 31.90923 176 TYR A C 1
ATOM 1270 O O . TYR A 1 197 ? 5.11023 61.01451 39.15428 1.000 30.43665 176 TYR A O 1
ATOM 1279 N N . ASP A 1 198 ? 3.62698 60.43065 40.75788 1.000 30.49886 177 ASP A N 1
ATOM 1280 C CA . ASP A 1 198 ? 2.53335 60.24771 39.80251 1.000 30.66379 177 ASP A CA 1
ATOM 1281 C C . ASP A 1 198 ? 2.11207 61.57586 39.19400 1.000 30.75345 177 ASP A C 1
ATOM 1282 O O . ASP A 1 198 ? 1.77179 61.65000 38.00642 1.000 33.47501 177 ASP A O 1
ATOM 1287 N N . TYR A 1 199 ? 2.11295 62.62806 40.00163 1.000 30.23797 178 TYR A N 1
ATOM 1288 C CA . TYR A 1 199 ? 1.68510 63.95514 39.60236 1.000 30.02046 178 TYR A CA 1
ATOM 1289 C C . TYR A 1 199 ? 2.72535 64.96250 40.06495 1.000 34.58153 178 TYR A C 1
ATOM 1290 O O . TYR A 1 199 ? 3.26999 64.85655 41.17464 1.000 33.12712 178 TYR A O 1
ATOM 1299 N N . VAL A 1 200 ? 2.97911 65.95636 39.23009 1.000 34.82853 179 VAL A N 1
ATOM 1300 C CA . VAL A 1 200 ? 3.84397 67.06706 39.59192 1.000 35.29132 179 VAL A CA 1
ATOM 1301 C C . VAL A 1 200 ? 3.04264 68.34636 39.43292 1.000 38.44832 179 VAL A C 1
ATOM 1302 O O . VAL A 1 200 ? 2.35010 68.53072 38.42577 1.000 37.13558 179 VAL A O 1
ATOM 1306 N N . ILE A 1 201 ? 3.09845 69.20281 40.44552 1.000 39.82578 180 ILE A N 1
ATOM 1307 C CA . ILE A 1 201 ? 2.34906 70.45059 40.46553 1.000 41.54981 180 ILE A CA 1
ATOM 1308 C C . ILE A 1 201 ? 3.31962 71.59724 40.69425 1.000 39.92212 180 ILE A C 1
ATOM 1309 O O . ILE A 1 201 ? 4.18735 71.52475 41.57049 1.000 37.74164 180 ILE A O 1
ATOM 1314 N N . ILE A 1 202 ? 3.17744 72.64994 39.90487 1.000 43.25717 181 ILE A N 1
ATOM 1315 C CA . ILE A 1 202 ? 3.96267 73.85683 40.09072 1.000 46.89289 181 ILE A CA 1
ATOM 1316 C C . ILE A 1 202 ? 3.12690 74.81020 40.92365 1.000 49.82465 181 ILE A C 1
ATOM 1317 O O . ILE A 1 202 ? 2.05233 75.24391 40.49231 1.000 51.10853 181 ILE A O 1
ATOM 1322 N N . ASN A 1 203 ? 3.59904 75.10786 42.13315 1.000 49.91525 182 ASN A N 1
ATOM 1323 C CA . ASN A 1 203 ? 2.83125 75.91758 43.07417 1.000 53.03338 182 ASN A CA 1
ATOM 1324 C C . ASN A 1 203 ? 2.92371 77.38682 42.66466 1.000 60.07320 182 ASN A C 1
ATOM 1325 O O . ASN A 1 203 ? 3.65280 78.19006 43.24971 1.000 60.02448 182 ASN A O 1
ATOM 1330 N N . GLU A 1 204 ? 2.15664 77.74020 41.62984 1.000 58.79847 183 GLU A N 1
ATOM 1331 C CA . GLU A 1 204 ? 2.10277 79.13055 41.18711 1.000 66.55795 183 GLU A CA 1
ATOM 1332 C C . GLU A 1 204 ? 1.10338 79.93236 42.01107 1.000 75.66009 183 GLU A C 1
ATOM 1333 O O . GLU A 1 204 ? 1.37304 81.08130 42.37356 1.000 78.57798 183 GLU A O 1
ATOM 1335 N N . ASN A 1 205 ? -0.04495 79.33442 42.32128 1.000 82.71713 184 ASN A N 1
ATOM 1336 C CA . ASN A 1 205 ? -1.08685 79.94303 43.13737 1.000 83.63840 184 ASN A CA 1
ATOM 1337 C C . ASN A 1 205 ? -1.52420 78.94950 44.20547 1.000 83.68819 184 ASN A C 1
ATOM 1338 O O . ASN A 1 205 ? -1.82674 77.79271 43.89558 1.000 81.82423 184 ASN A O 1
ATOM 1343 N N . LEU A 1 206 ? -1.58153 79.41302 45.45609 1.000 76.27788 185 LEU A N 1
ATOM 1344 C CA . LEU A 1 206 ? -1.83166 78.51346 46.57726 1.000 70.34032 185 LEU A CA 1
ATOM 1345 C C . LEU A 1 206 ? -3.24973 77.95460 46.55454 1.000 70.12015 185 LEU A C 1
ATOM 1346 O O . LEU A 1 206 ? -3.46110 76.78150 46.87702 1.000 65.60954 185 LEU A O 1
ATOM 1351 N N . ASN A 1 207 ? -4.23860 78.77752 46.20499 1.000 72.90178 186 ASN A N 1
ATOM 1352 C CA . ASN A 1 207 ? -5.60593 78.27336 46.13521 1.000 71.14824 186 ASN A CA 1
ATOM 1353 C C . ASN A 1 207 ? -5.75472 77.27180 45.00117 1.000 65.10752 186 ASN A C 1
ATOM 1354 O O . ASN A 1 207 ? -6.36114 76.20979 45.17537 1.000 60.94591 186 ASN A O 1
ATOM 1359 N N . GLN A 1 208 ? -5.21025 77.60101 43.82785 1.000 67.10982 187 GLN A N 1
ATOM 1360 C CA . GLN A 1 208 ? -5.21918 76.66352 42.71197 1.000 62.79224 187 GLN A CA 1
ATOM 1361 C C . GLN A 1 208 ? -4.50463 75.36851 43.07968 1.000 59.16917 187 GLN A C 1
ATOM 1362 O O . GLN A 1 208 ? -4.96456 74.27513 42.73055 1.000 50.56622 187 GLN A O 1
ATOM 1368 N N . SER A 1 209 ? -3.38511 75.47130 43.79880 1.000 60.53685 188 SER A N 1
ATOM 1369 C CA . SER A 1 209 ? -2.65041 74.27230 44.18776 1.000 57.73018 188 SER A CA 1
ATOM 1370 C C . SER A 1 209 ? -3.49012 73.37734 45.09322 1.000 55.26112 188 SER A C 1
ATOM 1371 O O . SER A 1 209 ? -3.48941 72.15055 44.93474 1.000 48.45146 188 SER A O 1
ATOM 1374 N N . VAL A 1 210 ? -4.21762 73.97602 46.04275 1.000 52.83784 189 VAL A N 1
ATOM 1375 C CA . VAL A 1 210 ? -5.11346 73.20728 46.90209 1.000 49.20050 189 VAL A CA 1
ATOM 1376 C C . VAL A 1 210 ? -6.22331 72.58204 46.07591 1.000 48.08270 189 VAL A C 1
ATOM 1377 O O . VAL A 1 210 ? -6.60283 71.42381 46.29068 1.000 42.05867 189 VAL A O 1
ATOM 1381 N N . SER A 1 211 ? -6.77030 73.33839 45.12282 1.000 46.51833 190 SER A N 1
ATOM 1382 C CA . SER A 1 211 ? -7.81482 72.77313 44.27916 1.000 46.80919 190 SER A CA 1
ATOM 1383 C C . SER A 1 211 ? -7.29721 71.57052 43.50587 1.000 42.24472 190 SER A C 1
ATOM 1384 O O . SER A 1 211 ? -7.97567 70.53922 43.42655 1.000 43.75982 190 SER A O 1
ATOM 1387 N N . LEU A 1 212 ? -6.08388 71.66888 42.95606 1.000 42.36466 191 LEU A N 1
ATOM 1388 C CA . LEU A 1 212 ? -5.54447 70.56381 42.17029 1.000 44.16122 191 LEU A CA 1
ATOM 1389 C C . LEU A 1 212 ? -5.35142 69.32443 43.03130 1.000 40.71175 191 LEU A C 1
ATOM 1390 O O . LEU A 1 212 ? -5.80642 68.22946 42.68053 1.000 37.37220 191 LEU A O 1
ATOM 1395 N N . ILE A 1 213 ? -4.66575 69.47733 44.16204 1.000 42.30917 192 ILE A N 1
ATOM 1396 C CA . ILE A 1 213 ? -4.35104 68.31766 44.98317 1.000 40.39379 192 ILE A CA 1
ATOM 1397 C C . ILE A 1 213 ? -5.63097 67.67447 45.49150 1.000 36.55160 192 ILE A C 1
ATOM 1398 O O . ILE A 1 213 ? -5.75664 66.44539 45.50838 1.000 31.01638 192 ILE A O 1
ATOM 1403 N N . LYS A 1 214 ? -6.61406 68.49209 45.88648 1.000 36.39655 193 LYS A N 1
ATOM 1404 C CA . LYS A 1 214 ? -7.90295 67.93216 46.28076 1.000 36.82482 193 LYS A CA 1
ATOM 1405 C C . LYS A 1 214 ? -8.55836 67.20850 45.11128 1.000 37.49425 193 LYS A C 1
ATOM 1406 O O . LYS A 1 214 ? -9.16001 66.14376 45.29651 1.000 34.22394 193 LYS A O 1
ATOM 1412 N N . SER A 1 215 ? -8.44407 67.76990 43.89799 1.000 33.74865 194 SER A N 1
ATOM 1413 C CA . SER A 1 215 ? -8.97820 67.10041 42.71513 1.000 35.19143 194 SER A CA 1
ATOM 1414 C C . SER A 1 215 ? -8.25329 65.78420 42.44235 1.000 36.72182 194 SER A C 1
ATOM 1415 O O . SER A 1 215 ? -8.87244 64.80430 42.00994 1.000 36.52947 194 SER A O 1
ATOM 1418 N N . ILE A 1 216 ? -6.93933 65.74782 42.67336 1.000 34.49316 195 ILE A N 1
ATOM 1419 C CA . ILE A 1 216 ? -6.19241 64.49815 42.55882 1.000 31.77197 195 ILE A CA 1
ATOM 1420 C C . ILE A 1 216 ? -6.69787 63.48839 43.58462 1.000 33.16323 195 ILE A C 1
ATOM 1421 O O . ILE A 1 216 ? -6.92170 62.31253 43.27056 1.000 34.32007 195 ILE A O 1
ATOM 1426 N N . TYR A 1 217 ? -6.86753 63.92966 44.83439 1.000 32.69653 196 TYR A N 1
ATOM 1427 C CA . TYR A 1 217 ? -7.43253 63.05316 45.85513 1.000 31.82378 196 TYR A CA 1
ATOM 1428 C C . TYR A 1 217 ? -8.76321 62.46625 45.40294 1.000 34.17250 196 TYR A C 1
ATOM 1429 O O . TYR A 1 217 ? -8.95017 61.24265 45.42177 1.000 33.61861 196 TYR A O 1
ATOM 1438 N N . LEU A 1 218 ? -9.70792 63.32693 44.99674 1.000 32.23581 197 LEU A N 1
ATOM 1439 C CA . LEU A 1 218 ? -11.04474 62.83280 44.66632 1.000 33.37395 197 LEU A CA 1
ATOM 1440 C C . LEU A 1 218 ? -11.00520 61.86908 43.48375 1.000 32.57253 197 LEU A C 1
ATOM 1441 O O . LEU A 1 218 ? -11.69122 60.83586 43.48223 1.000 33.46568 197 LEU A O 1
ATOM 1446 N N . ALA A 1 219 ? -10.20791 62.18456 42.46990 1.000 31.04452 198 ALA A N 1
ATOM 1447 C CA . ALA A 1 219 ? -10.13562 61.30703 41.31038 1.000 33.43762 198 ALA A CA 1
ATOM 1448 C C . ALA A 1 219 ? -9.65212 59.91382 41.70755 1.000 33.83038 198 ALA A C 1
ATOM 1449 O O . ALA A 1 219 ? -10.14164 58.90630 41.18199 1.000 33.71315 198 ALA A O 1
ATOM 1451 N N . GLU A 1 220 ? -8.71485 59.83246 42.66265 1.000 31.39544 199 GLU A N 1
ATOM 1452 C CA . GLU A 1 220 ? -8.17025 58.53619 43.05297 1.000 29.63251 199 GLU A CA 1
ATOM 1453 C C . GLU A 1 220 ? -9.12599 57.73184 43.93104 1.000 31.10099 199 GLU A C 1
ATOM 1454 O O . GLU A 1 220 ? -8.99589 56.50478 43.98908 1.000 33.52888 199 GLU A O 1
ATOM 1460 N N . THR A 1 221 ? -10.06973 58.37971 44.62214 1.000 30.92387 200 THR A N 1
ATOM 1461 C CA . THR A 1 221 ? -11.07307 57.63218 45.38246 1.000 35.34831 200 THR A CA 1
ATOM 1462 C C . THR A 1 221 ? -12.02507 56.84598 44.48054 1.000 35.50539 200 THR A C 1
ATOM 1463 O O . THR A 1 221 ? -12.66493 55.89684 44.94994 1.000 35.97861 200 THR A O 1
ATOM 1467 N N . VAL A 1 222 ? -12.15676 57.23587 43.21655 1.000 34.46039 201 VAL A N 1
ATOM 1468 C CA . VAL A 1 222 ? -13.03397 56.54889 42.28323 1.000 37.21336 201 VAL A CA 1
ATOM 1469 C C . VAL A 1 222 ? -12.22902 55.81965 41.20603 1.000 37.43145 201 VAL A C 1
ATOM 1470 O O . VAL A 1 222 ? -12.77667 55.43802 40.17042 1.000 37.28934 201 VAL A O 1
ATOM 1474 N N . LYS A 1 223 ? -10.93331 55.61038 41.43608 1.000 32.21664 202 LYS A N 1
ATOM 1475 C CA . LYS A 1 223 ? -10.14343 54.83906 40.49103 1.000 34.93495 202 LYS A CA 1
ATOM 1476 C C . LYS A 1 223 ? -10.57788 53.37768 40.53542 1.000 37.93136 202 LYS A C 1
ATOM 1477 O O . LYS A 1 223 ? -10.68759 52.78158 41.61456 1.000 33.85508 202 LYS A O 1
ATOM 1483 N N . ARG A 1 224 ? -10.81300 52.80405 39.35087 1.000 37.24714 203 ARG A N 1
ATOM 1484 C CA . ARG A 1 224 ? -11.53191 51.53429 39.25651 1.000 42.22836 203 ARG A CA 1
ATOM 1485 C C . ARG A 1 224 ? -10.80679 50.39898 39.97821 1.000 42.15732 203 ARG A C 1
ATOM 1486 O O . ARG A 1 224 ? -11.44521 49.58773 40.65918 1.000 38.05637 203 ARG A O 1
ATOM 1494 N N . GLU A 1 225 ? -9.47793 50.32418 39.84940 1.000 41.18471 204 GLU A N 1
ATOM 1495 C CA . GLU A 1 225 ? -8.76397 49.15870 40.36125 1.000 43.33389 204 GLU A CA 1
ATOM 1496 C C . GLU A 1 225 ? -8.77404 49.06359 41.88269 1.000 41.15014 204 GLU A C 1
ATOM 1497 O O . GLU A 1 225 ? -8.42586 48.00554 42.41149 1.000 42.85748 204 GLU A O 1
ATOM 1503 N N . ARG A 1 226 ? -9.16457 50.11050 42.60843 1.000 40.71736 205 ARG A N 1
ATOM 1504 C CA . ARG A 1 226 ? -9.26216 49.98985 44.05662 1.000 39.29701 205 ARG A CA 1
ATOM 1505 C C . ARG A 1 226 ? -10.70434 49.96718 44.55070 1.000 39.44880 205 ARG A C 1
ATOM 1506 O O . ARG A 1 226 ? -10.93807 49.96816 45.76212 1.000 42.83023 205 ARG A O 1
ATOM 1514 N N . CYS A 1 227 ? -11.67732 49.87667 43.65013 1.000 38.99022 206 CYS A N 1
ATOM 1515 C CA . CYS A 1 227 ? -13.07358 49.77067 44.05125 1.000 46.58841 206 CYS A CA 1
ATOM 1516 C C . CYS A 1 227 ? -13.51942 48.31949 43.88843 1.000 49.28058 206 CYS A C 1
ATOM 1517 O O . CYS A 1 227 ? -14.25877 47.96476 42.97161 1.000 49.41579 206 CYS A O 1
ATOM 1520 N N . PHE A 1 228 ? -13.06100 47.47175 44.82166 1.000 53.62812 207 PHE A N 1
ATOM 1521 C CA . PHE A 1 228 ? -13.41481 46.05151 44.80846 1.000 51.14898 207 PHE A CA 1
ATOM 1522 C C . PHE A 1 228 ? -14.90575 45.81244 45.01390 1.000 52.20684 207 PHE A C 1
ATOM 1523 O O . PHE A 1 228 ? -15.41229 44.76357 44.60972 1.000 56.40344 207 PHE A O 1
ATOM 1525 N N . PHE A 1 229 ? -15.61898 46.75270 45.63487 1.000 55.78612 208 PHE A N 1
ATOM 1526 C CA . PHE A 1 229 ? -17.06496 46.62460 45.76425 1.000 58.92820 208 PHE A CA 1
ATOM 1527 C C . PHE A 1 229 ? -17.76241 46.56550 44.41392 1.000 56.32555 208 PHE A C 1
ATOM 1528 O O . PHE A 1 229 ? -18.91498 46.12777 44.34715 1.000 60.56209 208 PHE A O 1
ATOM 1536 N N . LEU A 1 230 ? -17.09739 47.00351 43.34311 1.000 57.40683 209 LEU A N 1
ATOM 1537 C CA . LEU A 1 230 ? -17.77210 47.14962 42.05652 1.000 58.53161 209 LEU A CA 1
ATOM 1538 C C . LEU A 1 230 ? -18.39107 45.83495 41.59319 1.000 57.29084 209 LEU A C 1
ATOM 1539 O O . LEU A 1 230 ? -19.58534 45.78469 41.27883 1.000 59.98565 209 LEU A O 1
ATOM 1544 N N . GLU A 1 231 ? -17.60354 44.75589 41.55463 1.000 57.13298 210 GLU A N 1
ATOM 1545 C CA . GLU A 1 231 ? -18.10949 43.51712 40.96180 1.000 63.96900 210 GLU A CA 1
ATOM 1546 C C . GLU A 1 231 ? -19.41444 43.03068 41.58819 1.000 62.04620 210 GLU A C 1
ATOM 1547 O O . GLU A 1 231 ? -20.37297 42.78318 40.83680 1.000 61.84599 210 GLU A O 1
ATOM 1553 N N . PRO A 1 232 ? -19.53898 42.87574 42.91269 1.000 63.88915 211 PRO A N 1
ATOM 1554 C CA . PRO A 1 232 ? -20.83369 42.42635 43.45549 1.000 63.08597 211 PRO A CA 1
ATOM 1555 C C . PRO A 1 232 ? -21.94511 43.44447 43.27835 1.000 60.56750 211 PRO A C 1
ATOM 1556 O O . PRO A 1 232 ? -23.11196 43.05547 43.18062 1.000 65.07283 211 PRO A O 1
ATOM 1560 N N . PHE A 1 233 ? -21.62484 44.73656 43.23230 1.000 62.45359 212 PHE A N 1
ATOM 1561 C CA . PHE A 1 233 ? -22.66163 45.74132 43.02262 1.000 61.22039 212 PHE A CA 1
ATOM 1562 C C . PHE A 1 233 ? -23.19291 45.69615 41.59331 1.000 60.76939 212 PHE A C 1
ATOM 1563 O O . PHE A 1 233 ? -24.40316 45.81750 41.36921 1.000 61.59844 212 PHE A O 1
ATOM 1571 N N . ILE A 1 234 ? -22.30423 45.51414 40.61500 1.000 59.73455 213 ILE A N 1
ATOM 1572 C CA . ILE A 1 234 ? -22.73423 45.47111 39.22219 1.000 61.56099 213 ILE A CA 1
ATOM 1573 C C . ILE A 1 234 ? -23.43484 44.15304 38.91471 1.000 63.01290 213 ILE A C 1
ATOM 1574 O O . ILE A 1 234 ? -24.42742 44.12315 38.17896 1.000 60.19970 213 ILE A O 1
ATOM 1579 N N . ASN A 1 235 ? -22.93310 43.04349 39.46685 1.000 63.81242 214 ASN A N 1
ATOM 1580 C CA . ASN A 1 235 ? -23.68592 41.79336 39.40635 1.000 63.33694 214 ASN A CA 1
ATOM 1581 C C . ASN A 1 235 ? -25.06182 41.96277 40.02922 1.000 64.36955 214 ASN A C 1
ATOM 1582 O O . ASN A 1 235 ? -26.03834 41.36001 39.56901 1.000 67.49692 214 ASN A O 1
ATOM 1587 N N . GLY A 1 236 ? -25.15916 42.78853 41.07259 1.000 62.50703 215 GLY A N 1
ATOM 1588 C CA . GLY A 1 236 ? -26.46329 43.11517 41.62278 1.000 64.36469 215 GLY A CA 1
ATOM 1589 C C . GLY A 1 236 ? -27.34377 43.85603 40.63333 1.000 69.03392 215 GLY A C 1
ATOM 1590 O O . GLY A 1 236 ? -28.54208 43.58164 40.52623 1.000 75.48551 215 GLY A O 1
ATOM 1591 N N . LEU A 1 237 ? -26.76270 44.80138 39.89155 1.000 66.47588 216 LEU A N 1
ATOM 1592 C CA . LEU A 1 237 ? -27.53743 45.53363 38.89536 1.000 64.99604 216 LEU A CA 1
ATOM 1593 C C . LEU A 1 237 ? -27.96722 44.62577 37.74878 1.000 70.19108 216 LEU A C 1
ATOM 1594 O O . LEU A 1 237 ? -29.07176 44.77032 37.21778 1.000 72.32680 216 LEU A O 1
ATOM 1599 N N . ILE A 1 238 ? -27.11280 43.68150 37.35607 1.000 67.51745 217 ILE A N 1
ATOM 1600 C CA . ILE A 1 238 ? -27.42790 42.81884 36.22125 1.000 68.59882 217 ILE A CA 1
ATOM 1601 C C . ILE A 1 238 ? -28.44746 41.75591 36.61607 1.000 75.97098 217 ILE A C 1
ATOM 1602 O O . ILE A 1 238 ? -29.31912 41.38390 35.81835 1.000 77.92398 217 ILE A O 1
ATOM 1607 N N . ALA A 1 239 ? -28.36882 41.26046 37.84965 1.000 76.02048 218 ALA A N 1
ATOM 1608 C CA . ALA A 1 239 ? -29.26832 40.21918 38.33026 1.000 77.10274 218 ALA A CA 1
ATOM 1609 C C . ALA A 1 239 ? -30.53912 40.76783 38.96778 1.000 81.44966 218 ALA A C 1
ATOM 1610 O O . ALA A 1 239 ? -31.40678 39.97866 39.35750 1.000 85.44324 218 ALA A O 1
ATOM 1612 N N . GLU A 1 240 ? -30.66432 42.08817 39.09044 1.000 82.94387 219 GLU A N 1
ATOM 1613 C CA . GLU A 1 240 ? -31.82964 42.68621 39.72928 1.000 85.87948 219 GLU A CA 1
ATOM 1614 C C . GLU A 1 240 ? -33.10781 42.32000 38.97323 1.000 87.28271 219 GLU A C 1
ATOM 1615 O O . GLU A 1 240 ? -33.11115 42.15349 37.75048 1.000 85.44350 219 GLU A O 1
ATOM 1621 N N . LYS A 1 241 ? -34.20193 42.17201 39.71612 1.000 92.47962 220 LYS A N 1
ATOM 1622 C CA . LYS A 1 241 ? -35.48286 41.79517 39.12849 1.000 95.00060 220 LYS A CA 1
ATOM 1623 C C . LYS A 1 241 ? -36.23457 43.04306 38.68512 1.000 95.57681 220 LYS A C 1
ATOM 1624 O O . LYS A 1 241 ? -36.36845 43.99928 39.45438 1.000 93.93605 220 LYS A O 1
ATOM 1626 N N . ILE A 1 242 ? -36.72614 43.02766 37.44962 1.000 100.73268 221 ILE A N 1
ATOM 1627 C CA . ILE A 1 242 ? -37.39614 44.19312 36.87949 1.000 107.14117 221 ILE A CA 1
ATOM 1628 C C . ILE A 1 242 ? -38.80084 43.84598 36.40413 1.000 103.45051 221 ILE A C 1
ATOM 1629 O O . ILE A 1 242 ? -39.00695 42.83736 35.73235 1.000 107.35085 221 ILE A O 1
ATOM 1631 N N . ASN B 1 36 ? -36.95048 25.28917 67.34268 1.000 86.47791 15 ASN B N 1
ATOM 1632 C CA . ASN B 1 36 ? -37.60164 26.05951 68.39599 1.000 83.15332 15 ASN B CA 1
ATOM 1633 C C . ASN B 1 36 ? -37.07393 25.69764 69.79366 1.000 80.40703 15 ASN B C 1
ATOM 1634 O O . ASN B 1 36 ? -37.63861 24.86615 70.50574 1.000 79.75731 15 ASN B O 1
ATOM 1636 N N . GLN B 1 37 ? -35.96003 26.32394 70.16095 1.000 59.96015 16 GLN B N 1
ATOM 1637 C CA . GLN B 1 37 ? -35.57654 26.45524 71.55572 1.000 48.71810 16 GLN B CA 1
ATOM 1638 C C . GLN B 1 37 ? -36.22638 27.66982 72.20516 1.000 43.15154 16 GLN B C 1
ATOM 1639 O O . GLN B 1 37 ? -36.24595 27.76486 73.44008 1.000 39.86744 16 GLN B O 1
ATOM 1641 N N . ARG B 1 38 ? -36.77355 28.58255 71.40445 1.000 38.24971 17 ARG B N 1
ATOM 1642 C CA . ARG B 1 38 ? -37.38515 29.79508 71.91778 1.000 37.87249 17 ARG B CA 1
ATOM 1643 C C . ARG B 1 38 ? -38.52167 30.21379 70.99570 1.000 35.10645 17 ARG B C 1
ATOM 1644 O O . ARG B 1 38 ? -38.65530 29.71998 69.87412 1.000 35.33018 17 ARG B O 1
ATOM 1652 N N . ARG B 1 39 ? -39.34638 31.13026 71.48676 1.000 29.48353 18 ARG B N 1
ATOM 1653 C CA . ARG B 1 39 ? -40.37264 31.72093 70.64253 1.000 30.24426 18 ARG B CA 1
ATOM 1654 C C . ARG B 1 39 ? -39.73580 32.64712 69.61330 1.000 32.92461 18 ARG B C 1
ATOM 1655 O O . ARG B 1 39 ? -38.80584 33.40186 69.92391 1.000 31.00964 18 ARG B O 1
ATOM 1663 N N . GLY B 1 40 ? -40.24572 32.59862 68.38272 1.000 30.35216 19 GLY B N 1
ATOM 1664 C CA . GLY B 1 40 ? -39.94408 33.64873 67.43027 1.000 32.43453 19 GLY B CA 1
ATOM 1665 C C . GLY B 1 40 ? -40.59381 34.97042 67.81542 1.000 30.53291 19 GLY B C 1
ATOM 1666 O O . GLY B 1 40 ? -41.56740 35.02518 68.57465 1.000 24.99321 19 GLY B O 1
ATOM 1667 N N . PHE B 1 41 ? -40.03281 36.06924 67.29897 1.000 26.44179 20 PHE B N 1
ATOM 1668 C CA . PHE B 1 41 ? -40.62666 37.37586 67.52310 1.000 27.26541 20 PHE B CA 1
ATOM 1669 C C . PHE B 1 41 ? -40.73737 38.16872 66.22029 1.000 28.89334 20 PHE B C 1
ATOM 1670 O O . PHE B 1 41 ? -40.08533 37.87860 65.21136 1.000 25.76616 20 PHE B O 1
ATOM 1678 N N . LEU B 1 42 ? -41.60190 39.18145 66.26584 1.000 26.74075 21 LEU B N 1
ATOM 1679 C CA . LEU B 1 42 ? -41.79687 40.10589 65.15460 1.000 24.78171 21 LEU B CA 1
ATOM 1680 C C . LEU B 1 42 ? -40.90107 41.31592 65.38906 1.000 23.09153 21 LEU B C 1
ATOM 1681 O O . LEU B 1 42 ? -41.12115 42.08475 66.32773 1.000 25.67876 21 LEU B O 1
ATOM 1686 N N . PHE B 1 43 ? -39.88692 41.47162 64.54011 1.000 26.01977 22 PHE B N 1
ATOM 1687 C CA . PHE B 1 43 ? -38.92022 42.57162 64.59684 1.000 26.23566 22 PHE B CA 1
ATOM 1688 C C . PHE B 1 43 ? -39.45232 43.70788 63.72157 1.000 28.55954 22 PHE B C 1
ATOM 1689 O O . PHE B 1 43 ? -39.38239 43.64895 62.48555 1.000 26.55750 22 PHE B O 1
ATOM 1697 N N . ILE B 1 44 ? -39.98508 44.74455 64.36217 1.000 25.19393 23 ILE B N 1
ATOM 1698 C CA . ILE B 1 44 ? -40.69430 45.82198 63.68181 1.000 26.75320 23 ILE B CA 1
ATOM 1699 C C . ILE B 1 44 ? -39.80523 47.06290 63.60364 1.000 29.78042 23 ILE B C 1
ATOM 1700 O O . ILE B 1 44 ? -39.44610 47.64725 64.63442 1.000 29.74621 23 ILE B O 1
ATOM 1705 N N . LEU B 1 45 ? -39.46791 47.47572 62.38049 1.000 28.81401 24 LEU B N 1
ATOM 1706 C CA . LEU B 1 45 ? -38.75060 48.71916 62.12818 1.000 33.78660 24 LEU B CA 1
ATOM 1707 C C . LEU B 1 45 ? -39.67957 49.74026 61.47071 1.000 34.07244 24 LEU B C 1
ATOM 1708 O O . LEU B 1 45 ? -40.43162 49.39908 60.55065 1.000 34.29424 24 LEU B O 1
ATOM 1713 N N . SER B 1 46 ? -39.63981 50.98246 61.94722 1.000 34.46943 25 SER B N 1
ATOM 1714 C CA . SER B 1 46 ? -40.36586 52.07837 61.31453 1.000 36.18190 25 SER B CA 1
ATOM 1715 C C . SER B 1 46 ? -39.41284 53.25047 61.14911 1.000 39.91283 25 SER B C 1
ATOM 1716 O O . SER B 1 46 ? -38.74137 53.64754 62.10626 1.000 41.22408 25 SER B O 1
ATOM 1719 N N . SER B 1 47 ? -39.34641 53.79362 59.94193 1.000 41.99213 26 SER B N 1
ATOM 1720 C CA . SER B 1 47 ? -38.57251 55.00785 59.68216 1.000 49.79912 26 SER B CA 1
ATOM 1721 C C . SER B 1 47 ? -39.49800 56.05394 59.09082 1.000 58.37668 26 SER B C 1
ATOM 1722 O O . SER B 1 47 ? -40.01585 55.85216 57.97547 1.000 59.82301 26 SER B O 1
ATOM 1725 N N . PRO B 1 48 ? -39.76170 57.15813 59.78859 1.000 57.26048 27 PRO B N 1
ATOM 1726 C CA . PRO B 1 48 ? -40.44388 58.28747 59.14356 1.000 65.03594 27 PRO B CA 1
ATOM 1727 C C . PRO B 1 48 ? -39.60862 58.77805 57.97323 1.000 72.17956 27 PRO B C 1
ATOM 1728 O O . PRO B 1 48 ? -38.43372 59.12450 58.13140 1.000 76.56817 27 PRO B O 1
ATOM 1732 N N . SER B 1 49 ? -40.22051 58.78824 56.78824 1.000 88.69248 28 SER B N 1
ATOM 1733 C CA . SER B 1 49 ? -39.52000 59.06177 55.53474 1.000 96.71013 28 SER B CA 1
ATOM 1734 C C . SER B 1 49 ? -38.35669 58.08438 55.34502 1.000 103.14412 28 SER B C 1
ATOM 1735 O O . SER B 1 49 ? -37.18410 58.41608 55.56764 1.000 99.71720 28 SER B O 1
ATOM 1738 N N . GLY B 1 50 ? -38.73181 56.85252 54.96623 1.000 90.27569 29 GLY B N 1
ATOM 1739 C CA . GLY B 1 50 ? -37.81615 55.74659 54.74195 1.000 83.09469 29 GLY B CA 1
ATOM 1740 C C . GLY B 1 50 ? -36.54336 56.16788 54.04281 1.000 96.16957 29 GLY B C 1
ATOM 1741 O O . GLY B 1 50 ? -36.55323 56.49022 52.85029 1.000 99.90115 29 GLY B O 1
ATOM 1742 N N . ALA B 1 51 ? -35.45255 56.22626 54.79353 1.000 100.75486 30 ALA B N 1
ATOM 1743 C CA . ALA B 1 51 ? -34.15230 56.65633 54.28678 1.000 102.60174 30 ALA B CA 1
ATOM 1744 C C . ALA B 1 51 ? -33.25816 55.42393 54.20614 1.000 105.13672 30 ALA B C 1
ATOM 1745 O O . ALA B 1 51 ? -32.74265 54.95281 55.22519 1.000 103.36998 30 ALA B O 1
ATOM 1747 N N . GLY B 1 52 ? -33.06536 54.91501 52.99028 1.000 100.47764 31 GLY B N 1
ATOM 1748 C CA . GLY B 1 52 ? -32.34647 53.67087 52.81463 1.000 95.99119 31 GLY B CA 1
ATOM 1749 C C . GLY B 1 52 ? -33.01294 52.47083 53.44550 1.000 91.13014 31 GLY B C 1
ATOM 1750 O O . GLY B 1 52 ? -32.32258 51.51366 53.80689 1.000 86.68747 31 GLY B O 1
ATOM 1751 N N . LYS B 1 53 ? -34.33978 52.50366 53.61100 1.000 89.40001 32 LYS B N 1
ATOM 1752 C CA . LYS B 1 53 ? -35.04877 51.33786 54.12522 1.000 87.07383 32 LYS B CA 1
ATOM 1753 C C . LYS B 1 53 ? -34.73773 50.10184 53.29410 1.000 86.03489 32 LYS B C 1
ATOM 1754 O O . LYS B 1 53 ? -34.52415 49.01558 53.84260 1.000 84.66871 32 LYS B O 1
ATOM 1756 N N . SER B 1 54 ? -34.69960 50.24988 51.96574 1.000 85.08055 33 SER B N 1
ATOM 1757 C CA . SER B 1 54 ? -34.31124 49.13303 51.10945 1.000 86.65545 33 SER B CA 1
ATOM 1758 C C . SER B 1 54 ? -32.86914 48.71505 51.37785 1.000 84.09680 33 SER B C 1
ATOM 1759 O O . SER B 1 54 ? -32.55195 47.51876 51.40503 1.000 82.08822 33 SER B O 1
ATOM 1762 N N . THR B 1 55 ? -31.98141 49.68766 51.58636 1.000 84.03863 34 THR B N 1
ATOM 1763 C CA . THR B 1 55 ? -30.61017 49.35883 51.95430 1.000 82.44142 34 THR B CA 1
ATOM 1764 C C . THR B 1 55 ? -30.55552 48.72034 53.33681 1.000 81.61731 34 THR B C 1
ATOM 1765 O O . THR B 1 55 ? -29.83509 47.73577 53.54687 1.000 80.02192 34 THR B O 1
ATOM 1769 N N . LEU B 1 56 ? -31.32206 49.25996 54.28847 1.000 80.25875 35 LEU B N 1
ATOM 1770 C CA . LEU B 1 56 ? -31.30021 48.72918 55.64732 1.000 78.58356 35 LEU B CA 1
ATOM 1771 C C . LEU B 1 56 ? -31.95983 47.35914 55.71833 1.000 70.72346 35 LEU B C 1
ATOM 1772 O O . LEU B 1 56 ? -31.45616 46.45795 56.39725 1.000 67.83970 35 LEU B O 1
ATOM 1777 N N . SER B 1 57 ? -33.09025 47.18218 55.03143 1.000 72.27357 36 SER B N 1
ATOM 1778 C CA . SER B 1 57 ? -33.72309 45.86873 55.00928 1.000 71.85523 36 SER B CA 1
ATOM 1779 C C . SER B 1 57 ? -32.79921 44.82874 54.39275 1.000 66.60114 36 SER B C 1
ATOM 1780 O O . SER B 1 57 ? -32.68670 43.70917 54.90316 1.000 62.74566 36 SER B O 1
ATOM 1783 N N . ARG B 1 58 ? -32.12244 45.18432 53.29979 1.000 69.36332 37 ARG B N 1
ATOM 1784 C CA . ARG B 1 58 ? -31.20091 44.24908 52.66742 1.000 69.82108 37 ARG B CA 1
ATOM 1785 C C . ARG B 1 58 ? -30.09502 43.83200 53.62909 1.000 67.72781 37 ARG B C 1
ATOM 1786 O O . ARG B 1 58 ? -29.69155 42.66344 53.65612 1.000 65.83371 37 ARG B O 1
ATOM 1788 N N . LEU B 1 59 ? -29.60299 44.77316 54.43598 1.000 63.89914 38 LEU B N 1
ATOM 1789 C CA . LEU B 1 59 ? -28.52125 44.46401 55.36506 1.000 65.31245 38 LEU B CA 1
ATOM 1790 C C . LEU B 1 59 ? -28.99097 43.55355 56.49735 1.000 60.51314 38 LEU B C 1
ATOM 1791 O O . LEU B 1 59 ? -28.24509 42.67307 56.94103 1.000 60.78717 38 LEU B O 1
ATOM 1793 N N . LEU B 1 60 ? -30.21693 43.74695 56.98532 1.000 58.81136 39 LEU B N 1
ATOM 1794 C CA . LEU B 1 60 ? -30.71204 42.91792 58.07968 1.000 58.38930 39 LEU B CA 1
ATOM 1795 C C . LEU B 1 60 ? -31.17753 41.54275 57.62436 1.000 58.29272 39 LEU B C 1
ATOM 1796 O O . LEU B 1 60 ? -31.23019 40.61682 58.44144 1.000 56.85923 39 LEU B O 1
ATOM 1801 N N . LEU B 1 61 ? -31.53044 41.39118 56.35309 1.000 59.11322 40 LEU B N 1
ATOM 1802 C CA . LEU B 1 61 ? -31.95545 40.10645 55.82610 1.000 59.21125 40 LEU B CA 1
ATOM 1803 C C . LEU B 1 61 ? -30.79824 39.27923 55.28483 1.000 63.12046 40 LEU B C 1
ATOM 1804 O O . LEU B 1 61 ? -30.97459 38.07978 55.05177 1.000 65.14324 40 LEU B O 1
ATOM 1809 N N . LYS B 1 62 ? -29.61886 39.88168 55.11258 1.000 68.01071 41 LYS B N 1
ATOM 1810 C CA . LYS B 1 62 ? -28.54443 39.22768 54.37161 1.000 68.38286 41 LYS B CA 1
ATOM 1811 C C . LYS B 1 62 ? -28.10683 37.91970 55.02793 1.000 73.56653 41 LYS B C 1
ATOM 1812 O O . LYS B 1 62 ? -27.83063 36.93513 54.32941 1.000 77.54585 41 LYS B O 1
ATOM 1814 N N . ASP B 1 63 ? -28.03962 37.88150 56.36395 1.000 64.28360 42 ASP B N 1
ATOM 1815 C CA . ASP B 1 63 ? -27.52454 36.70084 57.05032 1.000 65.38056 42 ASP B CA 1
ATOM 1816 C C . ASP B 1 63 ? -28.55840 35.59088 57.20515 1.000 63.22760 42 ASP B C 1
ATOM 1817 O O . ASP B 1 63 ? -28.18850 34.47911 57.60135 1.000 62.94619 42 ASP B O 1
ATOM 1822 N N . GLY B 1 64 ? -29.83360 35.85798 56.92314 1.000 60.40012 43 GLY B N 1
ATOM 1823 C CA . GLY B 1 64 ? -30.83920 34.81896 56.82089 1.000 56.86874 43 GLY B CA 1
ATOM 1824 C C . GLY B 1 64 ? -31.69033 34.58840 58.05352 1.000 56.91270 43 GLY B C 1
ATOM 1825 O O . GLY B 1 64 ? -32.66678 33.82989 57.97374 1.000 54.36344 43 GLY B O 1
ATOM 1826 N N . LYS B 1 65 ? -31.35916 35.21190 59.18884 1.000 55.87660 44 LYS B N 1
ATOM 1827 C CA . LYS B 1 65 ? -32.09947 34.94271 60.41920 1.000 53.24422 44 LYS B CA 1
ATOM 1828 C C . LYS B 1 65 ? -33.51662 35.50261 60.36831 1.000 49.94397 44 LYS B C 1
ATOM 1829 O O . LYS B 1 65 ? -34.43516 34.93423 60.97362 1.000 43.10698 44 LYS B O 1
ATOM 1835 N N . LEU B 1 66 ? -33.71398 36.61181 59.66923 1.000 49.03102 45 LEU B N 1
ATOM 1836 C CA . LEU B 1 66 ? -35.01529 37.25265 59.59464 1.000 44.81410 45 LEU B CA 1
ATOM 1837 C C . LEU B 1 66 ? -35.66588 36.95430 58.25463 1.000 43.59255 45 LEU B C 1
ATOM 1838 O O . LEU B 1 66 ? -35.00494 36.95781 57.21217 1.000 41.41284 45 LEU B O 1
ATOM 1843 N N . GLU B 1 67 ? -36.95975 36.67046 58.29334 1.000 37.43026 46 GLU B N 1
ATOM 1844 C CA . GLU B 1 67 ? -37.76560 36.58301 57.08797 1.000 40.82001 46 GLU B CA 1
ATOM 1845 C C . GLU B 1 67 ? -38.59426 37.85364 56.98220 1.000 37.83509 46 GLU B C 1
ATOM 1846 O O . GLU B 1 67 ? -39.22544 38.26818 57.96275 1.000 35.10200 46 GLU B O 1
ATOM 1852 N N . LEU B 1 68 ? -38.56913 38.47489 55.80368 1.000 35.28571 47 LEU B N 1
ATOM 1853 C CA . LEU B 1 68 ? -39.31099 39.70650 55.56455 1.000 37.69919 47 LEU B CA 1
ATOM 1854 C C . LEU B 1 68 ? -40.79803 39.42021 55.38963 1.000 37.18410 47 LEU B C 1
ATOM 1855 O O . LEU B 1 68 ? -41.18911 38.58766 54.56386 1.000 40.05074 47 LEU B O 1
ATOM 1860 N N . SER B 1 69 ? -41.62350 40.12677 56.15375 1.000 30.70587 48 SER B N 1
ATOM 1861 C CA . SER B 1 69 ? -43.06679 40.09235 55.94496 1.000 33.73553 48 SER B CA 1
ATOM 1862 C C . SER B 1 69 ? -43.44226 40.85832 54.67284 1.000 34.29877 48 SER B C 1
ATOM 1863 O O . SER B 1 69 ? -43.09209 42.03395 54.51930 1.000 34.11116 48 SER B O 1
ATOM 1866 N N . ILE B 1 70 ? -44.14190 40.18504 53.76344 1.000 33.56736 49 ILE B N 1
ATOM 1867 C CA . ILE B 1 70 ? -44.61120 40.75847 52.50088 1.000 36.78693 49 ILE B CA 1
ATOM 1868 C C . ILE B 1 70 ? -46.05780 41.19631 52.70217 1.000 36.74193 49 ILE B C 1
ATOM 1869 O O . ILE B 1 70 ? -46.94819 40.34617 52.79886 1.000 36.10287 49 ILE B O 1
ATOM 1874 N N . SER B 1 71 ? -46.30136 42.50985 52.75364 1.000 32.98264 50 SER B N 1
ATOM 1875 C CA . SER B 1 71 ? -47.64806 43.03955 52.94433 1.000 33.50778 50 SER B CA 1
ATOM 1876 C C . SER B 1 71 ? -48.48865 42.88503 51.67868 1.000 37.73600 50 SER B C 1
ATOM 1877 O O . SER B 1 71 ? -47.97921 42.95946 50.55932 1.000 36.83519 50 SER B O 1
ATOM 1880 N N . MET B 1 72 ? -49.79110 42.67588 51.86750 1.000 34.21687 51 MET B N 1
ATOM 1881 C CA . MET B 1 72 ? -50.75190 42.88807 50.79761 1.000 33.73430 51 MET B CA 1
ATOM 1882 C C . MET B 1 72 ? -51.01009 44.38020 50.65041 1.000 33.90163 51 MET B C 1
ATOM 1883 O O . MET B 1 72 ? -50.99275 45.12710 51.62967 1.000 32.63333 51 MET B O 1
ATOM 1888 N N . THR B 1 73 ? -51.26928 44.82162 49.42324 1.000 35.76101 52 THR B N 1
ATOM 1889 C CA . THR B 1 73 ? -51.58712 46.23055 49.26764 1.000 36.83272 52 THR B CA 1
ATOM 1890 C C . THR B 1 73 ? -52.53137 46.45334 48.09400 1.000 41.01540 52 THR B C 1
ATOM 1891 O O . THR B 1 73 ? -52.49115 45.74010 47.08553 1.000 40.53032 52 THR B O 1
ATOM 1895 N N . THR B 1 74 ? -53.39509 47.45138 48.25594 1.000 40.14965 53 THR B N 1
ATOM 1896 C CA . THR B 1 74 ? -54.23486 47.94572 47.17743 1.000 42.82157 53 THR B CA 1
ATOM 1897 C C . THR B 1 74 ? -53.55144 49.02090 46.35193 1.000 44.82162 53 THR B C 1
ATOM 1898 O O . THR B 1 74 ? -54.11825 49.44942 45.34544 1.000 47.38682 53 THR B O 1
ATOM 1902 N N . ARG B 1 75 ? -52.35429 49.46221 46.74488 1.000 44.10011 54 ARG B N 1
ATOM 1903 C CA . ARG B 1 75 ? -51.64320 50.45311 45.94820 1.000 46.56496 54 ARG B CA 1
ATOM 1904 C C . ARG B 1 75 ? -51.27201 49.86443 44.59154 1.000 48.39709 54 ARG B C 1
ATOM 1905 O O . ARG B 1 75 ? -50.88099 48.69834 44.48875 1.000 47.29456 54 ARG B O 1
ATOM 1913 N N . GLN B 1 76 ? -51.41559 50.68292 43.54805 1.000 51.60436 55 GLN B N 1
ATOM 1914 C CA . GLN B 1 76 ? -51.06889 50.27837 42.19064 1.000 54.07891 55 GLN B CA 1
ATOM 1915 C C . GLN B 1 76 ? -49.59146 49.92784 42.10405 1.000 54.07867 55 GLN B C 1
ATOM 1916 O O . GLN B 1 76 ? -48.74237 50.62294 42.66574 1.000 56.20144 55 GLN B O 1
ATOM 1922 N N . LYS B 1 77 ? -49.28204 48.83710 41.41693 1.000 54.61053 56 LYS B N 1
ATOM 1923 C CA . LYS B 1 77 ? -47.88892 48.43798 41.25680 1.000 59.75004 56 LYS B CA 1
ATOM 1924 C C . LYS B 1 77 ? -47.18200 49.41373 40.32034 1.000 63.93765 56 LYS B C 1
ATOM 1925 O O . LYS B 1 77 ? -47.63456 49.64011 39.19132 1.000 62.12097 56 LYS B O 1
ATOM 1931 N N . ARG B 1 78 ? -46.09266 50.01543 40.80548 1.000 66.38259 57 ARG B N 1
ATOM 1932 C CA . ARG B 1 78 ? -45.32643 50.99303 40.04061 1.000 73.95222 57 ARG B CA 1
ATOM 1933 C C . ARG B 1 78 ? -44.48721 50.29805 38.97319 1.000 74.18265 57 ARG B C 1
ATOM 1934 O O . ARG B 1 78 ? -44.22177 49.09602 39.06656 1.000 73.48315 57 ARG B O 1
ATOM 1942 N N . PRO B 1 79 ? -44.05049 51.03479 37.94717 1.000 78.70933 58 PRO B N 1
ATOM 1943 C CA . PRO B 1 79 ? -43.20620 50.41871 36.90597 1.000 78.92866 58 PRO B CA 1
ATOM 1944 C C . PRO B 1 79 ? -41.96756 49.71001 37.44276 1.000 81.79260 58 PRO B C 1
ATOM 1945 O O . PRO B 1 79 ? -41.50432 48.74193 36.82599 1.000 82.08060 58 PRO B O 1
ATOM 1949 N N . SER B 1 80 ? -41.43700 50.13830 38.58775 1.000 82.71570 59 SER B N 1
ATOM 1950 C CA . SER B 1 80 ? -40.18305 49.62315 39.12487 1.000 85.99857 59 SER B CA 1
ATOM 1951 C C . SER B 1 80 ? -40.36763 48.50698 40.15300 1.000 85.66207 59 SER B C 1
ATOM 1952 O O . SER B 1 80 ? -39.38912 48.10461 40.79483 1.000 81.42490 59 SER B O 1
ATOM 1955 N N . GLU B 1 81 ? -41.58065 47.98738 40.31478 1.000 79.42888 60 GLU B N 1
ATOM 1956 C CA . GLU B 1 81 ? -41.88967 47.05681 41.38975 1.000 72.76622 60 GLU B CA 1
ATOM 1957 C C . GLU B 1 81 ? -42.14601 45.64884 40.86299 1.000 68.53068 60 GLU B C 1
ATOM 1958 O O . GLU B 1 81 ? -42.63087 45.45940 39.74341 1.000 70.69465 60 GLU B O 1
ATOM 1964 N N . VAL B 1 82 ? -41.82830 44.66110 41.70001 1.000 69.10164 61 VAL B N 1
ATOM 1965 C CA . VAL B 1 82 ? -42.03092 43.24913 41.39315 1.000 64.63662 61 VAL B CA 1
ATOM 1966 C C . VAL B 1 82 ? -42.98147 42.66023 42.42433 1.000 57.65308 61 VAL B C 1
ATOM 1967 O O . VAL B 1 82 ? -42.75132 42.78380 43.63250 1.000 57.73971 61 VAL B O 1
ATOM 1971 N N . ASP B 1 83 ? -44.05614 42.04208 41.94232 1.000 56.09483 62 ASP B N 1
ATOM 1972 C CA . ASP B 1 83 ? -44.99827 41.34795 42.80987 1.000 54.14614 62 ASP B CA 1
ATOM 1973 C C . ASP B 1 83 ? -44.27599 40.25618 43.58401 1.000 55.14190 62 ASP B C 1
ATOM 1974 O O . ASP B 1 83 ? -43.57517 39.42718 42.99793 1.000 59.99145 62 ASP B O 1
ATOM 1979 N N . GLY B 1 84 ? -44.43296 40.25869 44.90013 1.000 52.63408 63 GLY B N 1
ATOM 1980 C CA . GLY B 1 84 ? -43.78974 39.27681 45.74557 1.000 50.16189 63 GLY B CA 1
ATOM 1981 C C . GLY B 1 84 ? -42.52743 39.74041 46.44683 1.000 53.83842 63 GLY B C 1
ATOM 1982 O O . GLY B 1 84 ? -42.09122 39.06732 47.39019 1.000 55.79240 63 GLY B O 1
ATOM 1983 N N . LEU B 1 85 ? -41.93418 40.86877 46.03765 1.000 51.31908 64 LEU B N 1
ATOM 1984 C CA . LEU B 1 85 ? -40.64340 41.28761 46.58586 1.000 55.50939 64 LEU B CA 1
ATOM 1985 C C . LEU B 1 85 ? -40.77195 42.07172 47.89050 1.000 57.17470 64 LEU B C 1
ATOM 1986 O O . LEU B 1 85 ? -40.07831 41.77088 48.86736 1.000 53.63182 64 LEU B O 1
ATOM 1991 N N . HIS B 1 86 ? -41.61265 43.10561 47.91281 1.000 56.05936 65 HIS B N 1
ATOM 1992 C CA . HIS B 1 86 ? -42.00877 43.75448 49.15630 1.000 52.28527 65 HIS B CA 1
ATOM 1993 C C . HIS B 1 86 ? -43.50534 43.71480 49.39787 1.000 48.00707 65 HIS B C 1
ATOM 1994 O O . HIS B 1 86 ? -43.92944 43.84321 50.55156 1.000 44.88751 65 HIS B O 1
ATOM 2001 N N . TYR B 1 87 ? -44.30921 43.55638 48.34875 1.000 46.59661 66 TYR B N 1
ATOM 2002 C CA . TYR B 1 87 ? -45.75304 43.64731 48.43537 1.000 43.73405 66 TYR B CA 1
ATOM 2003 C C . TYR B 1 87 ? -46.37734 42.59858 47.53388 1.000 45.59213 66 TYR B C 1
ATOM 2004 O O . TYR B 1 87 ? -45.79899 42.22059 46.51390 1.000 41.82202 66 TYR B O 1
ATOM 2013 N N . HIS B 1 88 ? -47.56359 42.12964 47.92334 1.000 40.50662 67 HIS B N 1
ATOM 2014 C CA . HIS B 1 88 ? -48.46178 41.41944 47.01692 1.000 43.47577 67 HIS B CA 1
ATOM 2015 C C . HIS B 1 88 ? -49.56665 42.39316 46.60758 1.000 43.35571 67 HIS B C 1
ATOM 2016 O O . HIS B 1 88 ? -50.38643 42.80297 47.43999 1.000 38.77716 67 HIS B O 1
ATOM 2023 N N . PHE B 1 89 ? -49.58248 42.76092 45.32773 1.000 47.47054 68 PHE B N 1
ATOM 2024 C CA . PHE B 1 89 ? -50.50550 43.77131 44.81658 1.000 48.22109 68 PHE B CA 1
ATOM 2025 C C . PHE B 1 89 ? -51.84117 43.11801 44.47067 1.000 48.36277 68 PHE B C 1
ATOM 2026 O O . PHE B 1 89 ? -51.90893 42.25965 43.58639 1.000 51.81021 68 PHE B O 1
ATOM 2034 N N . ILE B 1 90 ? -52.89508 43.50086 45.18929 1.000 43.66721 69 ILE B N 1
ATOM 2035 C CA . ILE B 1 90 ? -54.21499 42.91713 45.03905 1.000 44.76514 69 ILE B CA 1
ATOM 2036 C C . ILE B 1 90 ? -55.22656 44.04584 44.87722 1.000 45.86864 69 ILE B C 1
ATOM 2037 O O . ILE B 1 90 ? -54.88396 45.22650 44.95020 1.000 45.69649 69 ILE B O 1
ATOM 2042 N N . SER B 1 91 ? -56.48052 43.66891 44.64335 1.000 47.46668 70 SER B N 1
ATOM 2043 C CA . SER B 1 91 ? -57.53964 44.63779 44.39079 1.000 52.07717 70 SER B CA 1
ATOM 2044 C C . SER B 1 91 ? -58.16157 45.12216 45.69886 1.000 49.82042 70 SER B C 1
ATOM 2045 O O . SER B 1 91 ? -58.08579 44.46169 46.73542 1.000 46.77384 70 SER B O 1
ATOM 2048 N N . LYS B 1 92 ? -58.79488 46.29485 45.63400 1.000 51.65279 71 LYS B N 1
ATOM 2049 C CA . LYS B 1 92 ? -59.53334 46.77908 46.79418 1.000 53.68541 71 LYS B CA 1
ATOM 2050 C C . LYS B 1 92 ? -60.62911 45.80600 47.19713 1.000 53.64278 71 LYS B C 1
ATOM 2051 O O . LYS B 1 92 ? -60.91037 45.64347 48.39210 1.000 55.05002 71 LYS B O 1
ATOM 2057 N N . LYS B 1 93 ? -61.23059 45.12294 46.22408 1.000 51.53440 72 LYS B N 1
ATOM 2058 C CA . LYS B 1 93 ? -62.28804 44.17276 46.53842 1.000 52.97269 72 LYS B CA 1
ATOM 2059 C C . LYS B 1 93 ? -61.74198 42.94002 47.25503 1.000 50.98436 72 LYS B C 1
ATOM 2060 O O . LYS B 1 93 ? -62.34722 42.46917 48.22200 1.000 52.93924 72 LYS B O 1
ATOM 2062 N N A GLU B 1 94 ? -60.60995 42.39304 46.79991 0.593 49.69215 73 GLU B N 1
ATOM 2063 N N B GLU B 1 94 ? -60.59883 42.41076 46.80426 0.407 49.66075 73 GLU B N 1
ATOM 2064 C CA A GLU B 1 94 ? -60.05671 41.22145 47.48051 0.593 51.47759 73 GLU B CA 1
ATOM 2065 C CA B GLU B 1 94 ? -60.03123 41.23060 47.45442 0.407 51.16720 73 GLU B CA 1
ATOM 2066 C C A GLU B 1 94 ? -59.50729 41.57079 48.86038 0.593 48.48815 73 GLU B C 1
ATOM 2067 C C B GLU B 1 94 ? -59.50103 41.56633 48.84610 0.407 48.33255 73 GLU B C 1
ATOM 2068 O O A GLU B 1 94 ? -59.58366 40.75189 49.78363 0.593 47.32157 73 GLU B O 1
ATOM 2069 O O B GLU B 1 94 ? -59.58657 40.74194 49.76478 0.407 46.86703 73 GLU B O 1
ATOM 2080 N N . PHE B 1 95 ? -58.92977 42.76447 49.00857 1.000 50.04848 74 PHE B N 1
ATOM 2081 C CA . PHE B 1 95 ? -58.47599 43.21612 50.31828 1.000 45.18519 74 PHE B CA 1
ATOM 2082 C C . PHE B 1 95 ? -59.63217 43.20987 51.30994 1.000 45.89086 74 PHE B C 1
ATOM 2083 O O . PHE B 1 95 ? -59.51308 42.67898 52.42033 1.000 40.68403 74 PHE B O 1
ATOM 2091 N N . LYS B 1 96 ? -60.77555 43.77235 50.90049 1.000 46.82211 75 LYS B N 1
ATOM 2092 C CA . LYS B 1 96 ? -61.96892 43.79352 51.74512 1.000 49.65780 75 LYS B CA 1
ATOM 2093 C C . LYS B 1 96 ? -62.41209 42.38277 52.11987 1.000 48.52747 75 LYS B C 1
ATOM 2094 O O . LYS B 1 96 ? -62.71092 42.10182 53.28719 1.000 47.42669 75 LYS B O 1
ATOM 2100 N N . ARG B 1 97 ? -62.46335 41.48344 51.13458 1.000 48.21213 76 ARG B N 1
ATOM 2101 C CA . ARG B 1 97 ? -62.81508 40.09091 51.40114 1.000 49.51100 76 ARG B CA 1
ATOM 2102 C C . ARG B 1 97 ? -61.86247 39.46121 52.41534 1.000 46.82831 76 ARG B C 1
ATOM 2103 O O . ARG B 1 97 ? -62.29719 38.78534 53.35526 1.000 47.56617 76 ARG B O 1
ATOM 2105 N N . LYS B 1 98 ? -60.55464 39.67383 52.24198 1.000 44.05941 77 LYS B N 1
ATOM 2106 C CA . LYS B 1 98 ? -59.58783 39.11780 53.18676 1.000 45.27381 77 LYS B CA 1
ATOM 2107 C C . LYS B 1 98 ? -59.78327 39.69427 54.58540 1.000 45.03156 77 LYS B C 1
ATOM 2108 O O . LYS B 1 98 ? -59.71455 38.96491 55.58311 1.000 40.27059 77 LYS B O 1
ATOM 2114 N N . ARG B 1 99 ? -60.04339 40.99910 54.67555 1.000 50.01945 78 ARG B N 1
ATOM 2115 C CA . ARG B 1 99 ? -60.28275 41.61755 55.97413 1.000 50.29739 78 ARG B CA 1
ATOM 2116 C C . ARG B 1 99 ? -61.52903 41.04542 56.63632 1.000 49.33544 78 ARG B C 1
ATOM 2117 O O . ARG B 1 99 ? -61.54839 40.81035 57.85062 1.000 50.15199 78 ARG B O 1
ATOM 2125 N N . ASP B 1 100 ? -62.57456 40.80551 55.84830 1.000 45.29984 79 ASP B N 1
ATOM 2126 C CA . ASP B 1 100 ? -63.83850 40.31525 56.37853 1.000 49.11906 79 ASP B CA 1
ATOM 2127 C C . ASP B 1 100 ? -63.77916 38.85235 56.79716 1.000 50.21215 79 ASP B C 1
ATOM 2128 O O . ASP B 1 100 ? -64.62876 38.41623 57.57945 1.000 51.79024 79 ASP B O 1
ATOM 2133 N N . GLY B 1 101 ? -62.80019 38.09274 56.31032 1.000 49.48200 80 GLY B N 1
ATOM 2134 C CA . GLY B 1 101 ? -62.57628 36.72916 56.74773 1.000 44.24778 80 GLY B CA 1
ATOM 2135 C C . GLY B 1 101 ? -61.57776 36.56362 57.87386 1.000 45.62798 80 GLY B C 1
ATOM 2136 O O . GLY B 1 101 ? -61.16470 35.42931 58.14329 1.000 47.04053 80 GLY B O 1
ATOM 2137 N N . ASN B 1 102 ? -61.17759 37.65866 58.53517 1.000 40.68873 81 ASN B N 1
ATOM 2138 C CA . ASN B 1 102 ? -60.19741 37.63792 59.62530 1.000 39.49881 81 ASN B CA 1
ATOM 2139 C C . ASN B 1 102 ? -58.83333 37.14008 59.15087 1.000 36.15851 81 ASN B C 1
ATOM 2140 O O . ASN B 1 102 ? -58.10257 36.47942 59.89466 1.000 35.64427 81 ASN B O 1
ATOM 2145 N N . GLU B 1 103 ? -58.46223 37.46127 57.91225 1.000 38.45451 82 GLU B N 1
ATOM 2146 C CA . GLU B 1 103 ? -57.18826 36.98904 57.38052 1.000 38.81186 82 GLU B CA 1
ATOM 2147 C C . GLU B 1 103 ? -56.01382 37.88917 57.75537 1.000 34.41663 82 GLU B C 1
ATOM 2148 O O . GLU B 1 103 ? -54.86621 37.43139 57.70097 1.000 33.39869 82 GLU B O 1
ATOM 2154 N N . PHE B 1 104 ? -56.26492 39.14228 58.13601 1.000 31.33130 83 PHE B N 1
ATOM 2155 C CA . PHE B 1 104 ? -55.20335 40.07720 58.50490 1.000 33.08440 83 PHE B CA 1
ATOM 2156 C C . PHE B 1 104 ? -55.01339 40.09535 60.02163 1.000 32.68238 83 PHE B C 1
ATOM 2157 O O . PHE B 1 104 ? -55.94161 40.42891 60.77100 1.000 32.80797 83 PHE B O 1
ATOM 2165 N N . ILE B 1 105 ? -53.80863 39.75401 60.47573 1.000 29.17707 84 ILE B N 1
ATOM 2166 C CA . ILE B 1 105 ? -53.49479 40.01772 61.87026 1.000 27.59632 84 ILE B CA 1
ATOM 2167 C C . ILE B 1 105 ? -53.27749 41.51233 62.06115 1.000 26.37461 84 ILE B C 1
ATOM 2168 O O . ILE B 1 105 ? -53.42865 42.02908 63.16601 1.000 25.87761 84 ILE B O 1
ATOM 2173 N N . GLU B 1 106 ? -53.03858 42.23334 60.96836 1.000 27.76045 85 GLU B N 1
ATOM 2174 C CA . GLU B 1 106 ? -52.74178 43.65561 61.01001 1.000 25.95843 85 GLU B CA 1
ATOM 2175 C C . GLU B 1 106 ? -53.10077 44.25131 59.64861 1.000 27.55078 85 GLU B C 1
ATOM 2176 O O . GLU B 1 106 ? -52.74843 43.67526 58.61825 1.000 28.94498 85 GLU B O 1
ATOM 2182 N N . TRP B 1 107 ? -53.80850 45.38097 59.63778 1.000 26.81113 86 TRP B N 1
ATOM 2183 C CA . TRP B 1 107 ? -54.02592 46.13017 58.40166 1.000 27.41036 86 TRP B CA 1
ATOM 2184 C C . TRP B 1 107 ? -54.23946 47.60142 58.72942 1.000 28.55046 86 TRP B C 1
ATOM 2185 O O . TRP B 1 107 ? -54.71550 47.94492 59.81668 1.000 29.20974 86 TRP B O 1
ATOM 2196 N N . ALA B 1 108 ? -53.91532 48.46993 57.76748 1.000 32.33642 87 ALA B N 1
ATOM 2197 C CA . ALA B 1 108 ? -54.11032 49.90197 57.96570 1.000 29.06919 87 ALA B CA 1
ATOM 2198 C C . ALA B 1 108 ? -54.13674 50.62510 56.62993 1.000 36.62054 87 ALA B C 1
ATOM 2199 O O . ALA B 1 108 ? -53.59843 50.14546 55.62952 1.000 32.59946 87 ALA B O 1
ATOM 2201 N N . GLU B 1 109 ? -54.76403 51.80503 56.63681 1.000 34.45755 88 GLU B N 1
ATOM 2202 C CA . GLU B 1 109 ? -54.63269 52.74890 55.53794 1.000 36.69481 88 GLU B CA 1
ATOM 2203 C C . GLU B 1 109 ? -53.41823 53.63714 55.78962 1.000 35.29581 88 GLU B C 1
ATOM 2204 O O . GLU B 1 109 ? -53.36220 54.34661 56.79767 1.000 34.54296 88 GLU B O 1
ATOM 2210 N N . VAL B 1 110 ? -52.45602 53.60965 54.87034 1.000 36.23031 89 VAL B N 1
ATOM 2211 C CA . VAL B 1 110 ? -51.18107 54.30658 55.03721 1.000 37.78533 89 VAL B CA 1
ATOM 2212 C C . VAL B 1 110 ? -50.94743 55.18554 53.81311 1.000 39.90727 89 VAL B C 1
ATOM 2213 O O . VAL B 1 110 ? -50.72160 54.67079 52.71001 1.000 40.12441 89 VAL B O 1
ATOM 2217 N N . HIS B 1 111 ? -50.99892 56.51148 54.00802 1.000 41.96998 90 HIS B N 1
ATOM 2218 C CA . HIS B 1 111 ? -50.79224 57.50390 52.94279 1.000 41.51255 90 HIS B CA 1
ATOM 2219 C C . HIS B 1 111 ? -51.74535 57.29060 51.75987 1.000 43.53625 90 HIS B C 1
ATOM 2220 O O . HIS B 1 111 ? -51.36519 57.45831 50.59861 1.000 44.52344 90 HIS B O 1
ATOM 2227 N N . GLY B 1 112 ? -52.99432 56.91610 52.03975 1.000 42.33116 91 GLY B N 1
ATOM 2228 C CA . GLY B 1 112 ? -54.00137 56.79172 50.99700 1.000 40.82272 91 GLY B CA 1
ATOM 2229 C C . GLY B 1 112 ? -54.21586 55.40083 50.40658 1.000 43.75690 91 GLY B C 1
ATOM 2230 O O . GLY B 1 112 ? -55.11582 55.24569 49.57165 1.000 46.56130 91 GLY B O 1
ATOM 2231 N N . ASN B 1 113 ? -53.44073 54.38427 50.80317 1.000 38.68480 92 ASN B N 1
ATOM 2232 C CA . ASN B 1 113 ? -53.64542 53.02454 50.30407 1.000 41.02100 92 ASN B CA 1
ATOM 2233 C C . ASN B 1 113 ? -53.70917 52.04416 51.47472 1.000 39.57899 92 ASN B C 1
ATOM 2234 O O . ASN B 1 113 ? -53.33292 52.37080 52.59771 1.000 36.42136 92 ASN B O 1
ATOM 2239 N N . TYR B 1 114 ? -54.19992 50.83174 51.20644 1.000 35.13677 93 TYR B N 1
ATOM 2240 C CA . TYR B 1 114 ? -54.37617 49.82741 52.24849 1.000 36.61908 93 TYR B CA 1
ATOM 2241 C C . TYR B 1 114 ? -53.25063 48.80130 52.20799 1.000 35.68820 93 TYR B C 1
ATOM 2242 O O . TYR B 1 114 ? -52.82208 48.36552 51.13589 1.000 36.38481 93 TYR B O 1
ATOM 2251 N N . TYR B 1 115 ? -52.77898 48.42473 53.38978 1.000 34.62272 94 TYR B N 1
ATOM 2252 C CA . TYR B 1 115 ? -51.69577 47.46996 53.55379 1.000 33.33086 94 TYR B CA 1
ATOM 2253 C C . TYR B 1 115 ? -52.06680 46.51824 54.67280 1.000 33.09473 94 TYR B C 1
ATOM 2254 O O . TYR B 1 115 ? -52.69775 46.92660 55.64888 1.000 35.25279 94 TYR B O 1
ATOM 2263 N N . GLY B 1 116 ? -51.66418 45.25738 54.53994 1.000 31.10682 95 GLY B N 1
ATOM 2264 C CA . GLY B 1 116 ? -52.04572 44.25484 55.51142 1.000 30.57497 95 GLY B CA 1
ATOM 2265 C C . GLY B 1 116 ? -51.10742 43.06821 55.57852 1.000 33.67660 95 GLY B C 1
ATOM 2266 O O . GLY B 1 116 ? -50.56452 42.63119 54.55326 1.000 33.17401 95 GLY B O 1
ATOM 2267 N N . THR B 1 117 ? -50.91527 42.54749 56.79269 1.000 29.97870 96 THR B N 1
ATOM 2268 C CA . THR B 1 117 ? -50.15417 41.32953 57.04248 1.000 28.86998 96 THR B CA 1
ATOM 2269 C C . THR B 1 117 ? -51.11394 40.16079 57.23944 1.000 30.91220 96 THR B C 1
ATOM 2270 O O . THR B 1 117 ? -52.03706 40.24091 58.05804 1.000 29.80487 96 THR B O 1
ATOM 2274 N N . LEU B 1 118 ? -50.88893 39.07850 56.49881 1.000 31.62220 97 LEU B N 1
ATOM 2275 C CA . LEU B 1 118 ? -51.73554 37.90067 56.62712 1.000 31.83740 97 LEU B CA 1
ATOM 2276 C C . LEU B 1 118 ? -51.41923 37.15637 57.91507 1.000 31.42635 97 LEU B C 1
ATOM 2277 O O . LEU B 1 118 ? -50.25511 36.89133 58.22128 1.000 33.61893 97 LEU B O 1
ATOM 2282 N N . ARG B 1 119 ? -52.46520 36.82173 58.67006 1.000 33.02542 98 ARG B N 1
ATOM 2283 C CA . ARG B 1 119 ? -52.28663 36.05142 59.89534 1.000 33.80010 98 ARG B CA 1
ATOM 2284 C C . ARG B 1 119 ? -51.63781 34.70492 59.60163 1.000 32.27639 98 ARG B C 1
ATOM 2285 O O . ARG B 1 119 ? -50.79434 34.22843 60.37026 1.000 33.29740 98 ARG B O 1
ATOM 2293 N N . GLU B 1 120 ? -51.99521 34.09733 58.47347 1.000 35.91712 99 GLU B N 1
ATOM 2294 C CA . GLU B 1 120 ? -51.45084 32.79091 58.11490 1.000 36.65128 99 GLU B CA 1
ATOM 2295 C C . GLU B 1 120 ? -49.93354 32.84508 57.94890 1.000 36.29365 99 GLU B C 1
ATOM 2296 O O . GLU B 1 120 ? -49.22300 31.92987 58.38144 1.000 36.12413 99 GLU B O 1
ATOM 2302 N N . SER B 1 121 ? -49.41328 33.91684 57.33805 1.000 35.65432 100 SER B N 1
ATOM 2303 C CA . SER B 1 121 ? -47.96537 34.00904 57.14276 1.000 34.09557 100 SER B CA 1
ATOM 2304 C C . SER B 1 121 ? -47.23989 34.14382 58.47518 1.000 34.33463 100 SER B C 1
ATOM 2305 O O . SER B 1 121 ? -46.21626 33.48801 58.70191 1.000 34.69287 100 SER B O 1
ATOM 2308 N N . VAL B 1 122 ? -47.75355 34.98634 59.37152 1.000 32.06523 101 VAL B N 1
ATOM 2309 C CA . VAL B 1 122 ? -47.10410 35.14993 60.66891 1.000 33.52524 101 VAL B CA 1
ATOM 2310 C C . VAL B 1 122 ? -47.09576 33.83201 61.43049 1.000 36.04255 101 VAL B C 1
ATOM 2311 O O . VAL B 1 122 ? -46.07770 33.44456 62.02178 1.000 33.26091 101 VAL B O 1
ATOM 2315 N N . GLU B 1 123 ? -48.22642 33.12538 61.43672 1.000 32.49056 102 GLU B N 1
ATOM 2316 C CA . GLU B 1 123 ? -48.28053 31.87508 62.19148 1.000 38.03692 102 GLU B CA 1
ATOM 2317 C C . GLU B 1 123 ? -47.33008 30.84166 61.60515 1.000 36.27734 102 GLU B C 1
ATOM 2318 O O . GLU B 1 123 ? -46.64724 30.13205 62.35130 1.000 37.31026 102 GLU B O 1
ATOM 2324 N N . ASN B 1 124 ? -47.23455 30.78554 60.27320 1.000 35.31372 103 ASN B N 1
ATOM 2325 C CA . ASN B 1 124 ? -46.35496 29.82113 59.62222 1.000 36.55123 103 ASN B CA 1
ATOM 2326 C C . ASN B 1 124 ? -44.90018 30.03612 60.02349 1.000 39.50004 103 ASN B C 1
ATOM 2327 O O . ASN B 1 124 ? -44.18576 29.07871 60.33973 1.000 42.49289 103 ASN B O 1
ATOM 2332 N N . VAL B 1 125 ? -44.43886 31.28758 60.00224 1.000 36.68811 104 VAL B N 1
ATOM 2333 C CA . VAL B 1 125 ? -43.03181 31.57094 60.28114 1.000 42.24466 104 VAL B CA 1
ATOM 2334 C C . VAL B 1 125 ? -42.70219 31.32470 61.75271 1.000 44.00628 104 VAL B C 1
ATOM 2335 O O . VAL B 1 125 ? -41.68514 30.70221 62.07978 1.000 45.46647 104 VAL B O 1
ATOM 2339 N N . LEU B 1 126 ? -43.54548 31.82067 62.66256 1.000 40.30487 105 LEU B N 1
ATOM 2340 C CA . LEU B 1 126 ? -43.26229 31.67565 64.08832 1.000 40.83409 105 LEU B CA 1
ATOM 2341 C C . LEU B 1 126 ? -43.35539 30.22334 64.55169 1.000 45.67990 105 LEU B C 1
ATOM 2342 O O . LEU B 1 126 ? -42.71512 29.84998 65.54251 1.000 45.27984 105 LEU B O 1
ATOM 2347 N N . SER B 1 127 ? -44.14205 29.39082 63.86290 1.000 43.25811 106 SER B N 1
ATOM 2348 C CA . SER B 1 127 ? -44.26930 27.99751 64.27898 1.000 48.09966 106 SER B CA 1
ATOM 2349 C C . SER B 1 127 ? -42.98837 27.20588 64.03173 1.000 52.48077 106 SER B C 1
ATOM 2350 O O . SER B 1 127 ? -42.79938 26.14560 64.63915 1.000 55.05167 106 SER B O 1
ATOM 2353 N N . THR B 1 128 ? -42.11141 27.68494 63.15212 1.000 52.20748 107 THR B N 1
ATOM 2354 C CA . THR B 1 128 ? -40.77330 27.12453 63.02513 1.000 51.27759 107 THR B CA 1
ATOM 2355 C C . THR B 1 128 ? -39.78604 27.78308 63.98757 1.000 53.72966 107 THR B C 1
ATOM 2356 O O . THR B 1 128 ? -38.57810 27.55736 63.87515 1.000 53.58800 107 THR B O 1
ATOM 2360 N N . GLY B 1 129 ? -40.27754 28.58943 64.92799 1.000 56.31113 108 GLY B N 1
ATOM 2361 C CA . GLY B 1 129 ? -39.41788 29.32787 65.83297 1.000 57.60773 108 GLY B CA 1
ATOM 2362 C C . GLY B 1 129 ? -38.56818 30.40366 65.19264 1.000 55.47129 108 GLY B C 1
ATOM 2363 O O . GLY B 1 129 ? -37.61815 30.87195 65.82573 1.000 52.73697 108 GLY B O 1
ATOM 2364 N N . ARG B 1 130 ? -38.86544 30.80628 63.95865 1.000 46.25491 109 ARG B N 1
ATOM 2365 C CA . ARG B 1 130 ? -38.08517 31.83531 63.29025 1.000 45.56406 109 ARG B CA 1
ATOM 2366 C C . ARG B 1 130 ? -38.68032 33.22644 63.52700 1.000 39.30669 109 ARG B C 1
ATOM 2367 O O . ARG B 1 130 ? -39.81706 33.38230 63.97964 1.000 37.95546 109 ARG B O 1
ATOM 2375 N N . ASP B 1 131 ? -37.89166 34.24542 63.19715 1.000 34.80961 110 ASP B N 1
ATOM 2376 C CA . ASP B 1 131 ? -38.24382 35.64084 63.42074 1.000 34.45096 110 ASP B CA 1
ATOM 2377 C C . ASP B 1 131 ? -38.61423 36.32226 62.10671 1.000 33.36633 110 ASP B C 1
ATOM 2378 O O . ASP B 1 131 ? -38.15618 35.92224 61.03699 1.000 33.58201 110 ASP B O 1
ATOM 2383 N N . MET B 1 132 ? -39.43824 37.37072 62.20132 1.000 30.56549 111 MET B N 1
ATOM 2384 C CA . MET B 1 132 ? -39.94788 38.09939 61.04413 1.000 29.92855 111 MET B CA 1
ATOM 2385 C C . MET B 1 132 ? -39.62529 39.58344 61.11940 1.000 29.49628 111 MET B C 1
ATOM 2386 O O . MET B 1 132 ? -39.82274 40.22255 62.15712 1.000 30.48918 111 MET B O 1
ATOM 2391 N N . LEU B 1 133 ? -39.18538 40.12739 59.99214 1.000 28.63356 112 LEU B N 1
ATOM 2392 C CA . LEU B 1 133 ? -38.89088 41.54320 59.84690 1.000 30.53859 112 LEU B CA 1
ATOM 2393 C C . LEU B 1 133 ? -40.09054 42.25738 59.23250 1.000 30.74956 112 LEU B C 1
ATOM 2394 O O . LEU B 1 133 ? -40.65680 41.79776 58.23131 1.000 29.55726 112 LEU B O 1
ATOM 2399 N N . PHE B 1 134 ? -40.45823 43.38105 59.82854 1.000 28.57122 113 PHE B N 1
ATOM 2400 C CA . PHE B 1 134 ? -41.61414 44.16109 59.42815 1.000 29.70755 113 PHE B CA 1
ATOM 2401 C C . PHE B 1 134 ? -41.17571 45.56849 59.05746 1.000 29.40221 113 PHE B C 1
ATOM 2402 O O . PHE B 1 134 ? -40.35182 46.17921 59.75673 1.000 31.11425 113 PHE B O 1
ATOM 2410 N N . ASP B 1 135 ? -41.70448 46.05439 57.93623 1.000 27.91674 114 ASP B N 1
ATOM 2411 C CA . ASP B 1 135 ? -41.56726 47.43634 57.47387 1.000 30.31909 114 ASP B CA 1
ATOM 2412 C C . ASP B 1 135 ? -42.98703 47.98241 57.40371 1.000 32.81037 114 ASP B C 1
ATOM 2413 O O . ASP B 1 135 ? -43.66061 47.89887 56.37045 1.000 37.84384 114 ASP B O 1
ATOM 2418 N N . ILE B 1 136 ? -43.46114 48.50780 58.51983 1.000 31.12490 115 ILE B N 1
ATOM 2419 C CA . ILE B 1 136 ? -44.82708 48.97311 58.66016 1.000 31.41040 115 ILE B CA 1
ATOM 2420 C C . ILE B 1 136 ? -44.78738 50.30790 59.39784 1.000 31.53477 115 ILE B C 1
ATOM 2421 O O . ILE B 1 136 ? -43.72007 50.80883 59.75627 1.000 29.98217 115 ILE B O 1
ATOM 2426 N N . ASP B 1 137 ? -45.95527 50.89024 59.61929 1.000 29.02508 116 ASP B N 1
ATOM 2427 C CA . ASP B 1 137 ? -46.05219 52.15118 60.33448 1.000 30.83721 116 ASP B CA 1
ATOM 2428 C C . ASP B 1 137 ? -46.61851 51.89409 61.72861 1.000 27.02881 116 ASP B C 1
ATOM 2429 O O . ASP B 1 137 ? -46.84998 50.74607 62.12905 1.000 27.30249 116 ASP B O 1
ATOM 2434 N N . TYR B 1 138 ? -46.85623 52.98163 62.46478 1.000 26.43848 117 TYR B N 1
ATOM 2435 C CA . TYR B 1 138 ? -47.25710 52.84926 63.86237 1.000 28.45482 117 TYR B CA 1
ATOM 2436 C C . TYR B 1 138 ? -48.62440 52.18072 64.00616 1.000 26.24417 117 TYR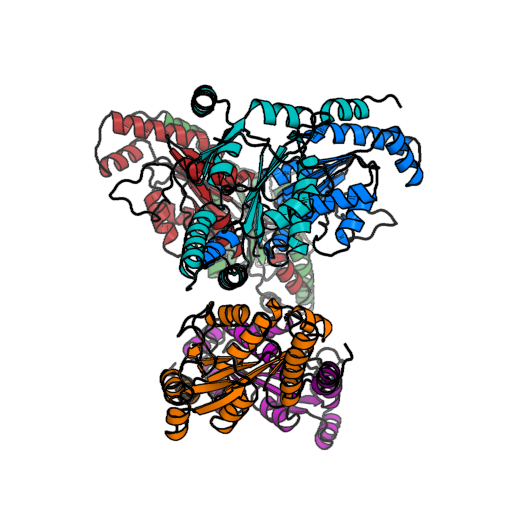 B C 1
ATOM 2437 O O . TYR B 1 138 ? -48.91642 51.59169 65.05073 1.000 27.16999 117 TYR B O 1
ATOM 2446 N N . GLN B 1 139 ? -49.49072 52.31031 62.99662 1.000 26.04997 118 GLN B N 1
ATOM 2447 C CA . GLN B 1 139 ? -50.81789 51.71183 63.08175 1.000 27.65674 118 GLN B CA 1
ATOM 2448 C C . GLN B 1 139 ? -50.72626 50.19190 63.09444 1.000 28.41288 118 GLN B C 1
ATOM 2449 O O . GLN B 1 139 ? -51.35419 49.52678 63.92724 1.000 28.85996 118 GLN B O 1
ATOM 2455 N N . GLY B 1 140 ? -49.95110 49.62982 62.16663 1.000 27.48284 119 GLY B N 1
ATOM 2456 C CA . GLY B 1 140 ? -49.72311 48.19876 62.18419 1.000 28.98009 119 GLY B CA 1
ATOM 2457 C C . GLY B 1 140 ? -48.96997 47.76040 63.42226 1.000 27.20266 119 GLY B C 1
ATOM 2458 O O . GLY B 1 140 ? -49.24479 46.69476 63.98482 1.000 27.89350 119 GLY B O 1
ATOM 2459 N N . THR B 1 141 ? -48.00630 48.57780 63.85524 1.000 25.83666 120 THR B N 1
ATOM 2460 C CA . THR B 1 141 ? -47.20306 48.25566 65.02819 1.000 23.33897 120 THR B CA 1
ATOM 2461 C C . THR B 1 141 ? -48.08423 48.09189 66.25740 1.000 26.60108 120 THR B C 1
ATOM 2462 O O . THR B 1 141 ? -47.95589 47.11224 66.99830 1.000 25.86855 120 THR B O 1
ATOM 2466 N N . LYS B 1 142 ? -49.02296 49.02178 66.46277 1.000 27.43250 121 LYS B N 1
ATOM 2467 C CA . LYS B 1 142 ? -49.90245 48.93175 67.62680 1.000 26.98380 121 LYS B CA 1
ATOM 2468 C C . LYS B 1 142 ? -50.79448 47.69704 67.56828 1.000 26.91492 121 LYS B C 1
ATOM 2469 O O . LYS B 1 142 ? -51.01350 47.03881 68.59247 1.000 27.48883 121 LYS B O 1
ATOM 2475 N N . GLN B 1 143 ? -51.30871 47.35358 66.38705 1.000 26.42458 122 GLN B N 1
ATOM 2476 C CA . GLN B 1 143 ? -52.12984 46.14830 66.28806 1.000 28.19669 122 GLN B CA 1
ATOM 2477 C C . GLN B 1 143 ? -51.32718 44.89248 66.63406 1.000 26.30873 122 GLN B C 1
ATOM 2478 O O . GLN B 1 143 ? -51.81590 44.01958 67.35281 1.000 27.46063 122 GLN B O 1
ATOM 2484 N N . LEU B 1 144 ? -50.09257 44.78775 66.14001 1.000 25.11082 123 LEU B N 1
ATOM 2485 C CA . LEU B 1 144 ? -49.27500 43.62844 66.47265 1.000 27.66794 123 LEU B CA 1
ATOM 2486 C C . LEU B 1 144 ? -48.96032 43.58345 67.96523 1.000 27.48660 123 LEU B C 1
ATOM 2487 O O . LEU B 1 144 ? -49.05462 42.52262 68.59131 1.000 25.41811 123 LEU B O 1
ATOM 2492 N N . GLN B 1 145 ? -48.61294 44.72943 68.55486 1.000 26.72386 124 GLN B N 1
ATOM 2493 C CA . GLN B 1 145 ? -48.25867 44.74447 69.96802 1.000 25.81323 124 GLN B CA 1
ATOM 2494 C C . GLN B 1 145 ? -49.46521 44.43973 70.85029 1.000 25.83486 124 GLN B C 1
ATOM 2495 O O . GLN B 1 145 ? -49.31886 43.78518 71.88222 1.000 29.10178 124 GLN B O 1
ATOM 2501 N N . LYS B 1 146 ? -50.66431 44.86475 70.44951 1.000 26.21827 125 LYS B N 1
ATOM 2502 C CA . LYS B 1 146 ? -51.84504 44.56162 71.24927 1.000 26.79712 125 LYS B CA 1
ATOM 2503 C C . LYS B 1 146 ? -52.17045 43.07447 71.21203 1.000 30.07218 125 LYS B C 1
ATOM 2504 O O . LYS B 1 146 ? -52.58898 42.50129 72.22390 1.000 30.08402 125 LYS B O 1
ATOM 2506 N N . LYS B 1 147 ? -51.97300 42.43521 70.05498 1.000 28.29896 126 LYS B N 1
ATOM 2507 C CA . LYS B 1 147 ? -52.38810 41.05119 69.87994 1.000 28.26958 126 LYS B CA 1
ATOM 2508 C C . LYS B 1 147 ? -51.35095 40.06645 70.40007 1.000 28.44265 126 LYS B C 1
ATOM 2509 O O . LYS B 1 147 ? -51.72214 38.99101 70.86583 1.000 31.20704 126 LYS B O 1
ATOM 2515 N N . MET B 1 148 ? -50.06262 40.41287 70.34657 1.000 28.96765 127 MET B N 1
ATOM 2516 C CA . MET B 1 148 ? -48.97132 39.48547 70.66343 1.000 30.40567 127 MET B CA 1
ATOM 2517 C C . MET B 1 148 ? -47.93647 40.10956 71.60356 1.000 27.76096 127 MET B C 1
ATOM 2518 O O . MET B 1 148 ? -46.74326 40.13455 71.29231 1.000 28.68544 127 MET B O 1
ATOM 2523 N N . PRO B 1 149 ? -48.35290 40.61168 72.76985 1.000 29.99863 128 PRO B N 1
ATOM 2524 C CA . PRO B 1 149 ? -47.37258 41.19005 73.70175 1.000 27.24374 128 PRO B CA 1
ATOM 2525 C C . PRO B 1 149 ? -46.37475 40.13113 74.15099 1.000 30.13534 128 PRO B C 1
ATOM 2526 O O . PRO B 1 149 ? -46.73058 38.98005 74.40022 1.000 31.64158 128 PRO B O 1
ATOM 2530 N N . GLY B 1 150 ? -45.10821 40.51964 74.22410 1.000 32.80049 129 GLY B N 1
ATOM 2531 C CA . GLY B 1 150 ? -44.03366 39.58121 74.46266 1.000 30.78740 129 GLY B CA 1
ATOM 2532 C C . GLY B 1 150 ? -43.39945 39.01331 73.20855 1.000 29.21532 129 GLY B C 1
ATOM 2533 O O . GLY B 1 150 ? -42.24252 38.59037 73.25568 1.000 28.95718 129 GLY B O 1
ATOM 2534 N N . ASP B 1 151 ? -44.11268 39.01077 72.08077 1.000 26.86052 130 ASP B N 1
ATOM 2535 C CA . ASP B 1 151 ? -43.60092 38.43604 70.84141 1.000 27.28401 130 ASP B CA 1
ATOM 2536 C C . ASP B 1 151 ? -43.28946 39.50031 69.79125 1.000 27.44549 130 ASP B C 1
ATOM 2537 O O . ASP B 1 151 ? -43.13458 39.17574 68.60863 1.000 26.78053 130 ASP B O 1
ATOM 2542 N N . THR B 1 152 ? -43.21466 40.76771 70.19165 1.000 24.05770 131 THR B N 1
ATOM 2543 C CA . THR B 1 152 ? -42.90498 41.85821 69.28306 1.000 25.50825 131 THR B CA 1
ATOM 2544 C C . THR B 1 152 ? -41.72616 42.64592 69.82955 1.000 26.19740 131 THR B C 1
ATOM 2545 O O . THR B 1 152 ? -41.56121 42.77417 71.04208 1.000 29.13494 131 THR B O 1
ATOM 2549 N N . VAL B 1 153 ? -40.89885 43.15376 68.92119 1.000 24.19081 132 VAL B N 1
ATOM 2550 C CA . VAL B 1 153 ? -39.78093 44.03499 69.24659 1.000 25.39362 132 VAL B CA 1
ATOM 2551 C C . VAL B 1 153 ? -39.81959 45.18358 68.24197 1.000 25.89317 132 VAL B C 1
ATOM 2552 O O . VAL B 1 153 ? -39.64561 44.95606 67.03973 1.000 25.68653 132 VAL B O 1
ATOM 2556 N N . SER B 1 154 ? -40.06480 46.40529 68.71528 1.000 21.84154 133 SER B N 1
ATOM 2557 C CA . SER B 1 154 ? -40.27441 47.53712 67.81447 1.000 23.50625 133 SER B CA 1
ATOM 2558 C C . SER B 1 154 ? -39.16676 48.57463 67.95601 1.000 25.21959 133 SER B C 1
ATOM 2559 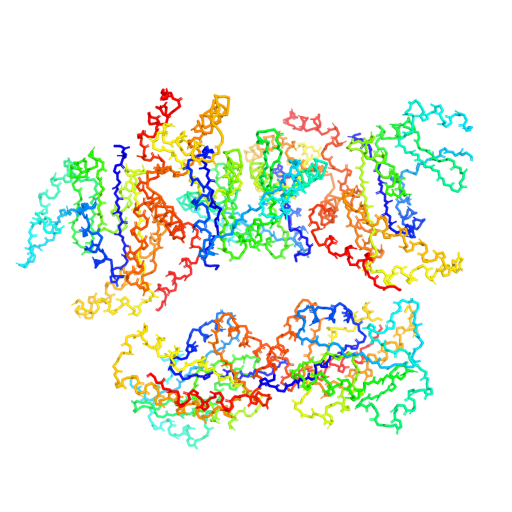O O . SER B 1 154 ? -38.79805 48.95486 69.07367 1.000 27.27267 133 SER B O 1
ATOM 2562 N N . VAL B 1 155 ? -38.65331 49.04036 66.81744 1.000 25.60327 134 VAL B N 1
ATOM 2563 C CA . VAL B 1 155 ? -37.55076 49.99412 66.77070 1.000 26.59768 134 VAL B CA 1
ATOM 2564 C C . VAL B 1 155 ? -37.94338 51.17971 65.88935 1.000 28.41600 134 VAL B C 1
ATOM 2565 O O . VAL B 1 155 ? -38.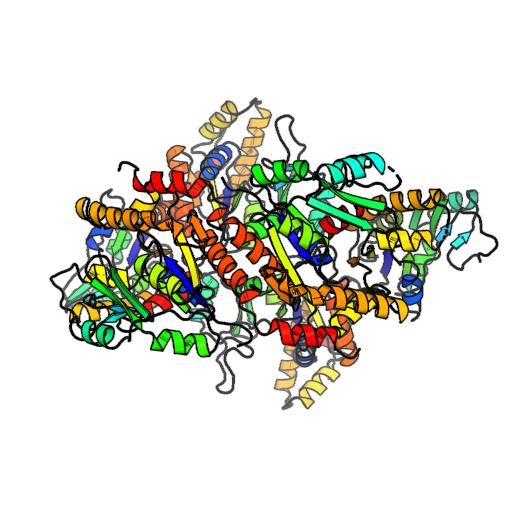30986 50.99885 64.72228 1.000 32.74819 134 VAL B O 1
ATOM 2569 N N . PHE B 1 156 ? -37.83596 52.38821 66.43535 1.000 27.79948 135 PHE B N 1
ATOM 2570 C CA . PHE B 1 156 ? -38.14546 53.61831 65.72267 1.000 28.46207 135 PHE B CA 1
ATOM 2571 C C . PHE B 1 156 ? -36.83718 54.31573 65.36908 1.000 32.93863 135 PHE B C 1
ATOM 2572 O O . PHE B 1 156 ? -36.00768 54.56615 66.24990 1.000 32.55275 135 PHE B O 1
ATOM 2580 N N . ILE B 1 157 ? -36.64812 54.61881 64.08740 1.000 31.93892 136 ILE B N 1
ATOM 2581 C CA . ILE B 1 157 ? -35.40613 55.20272 63.58446 1.000 37.48232 136 ILE B CA 1
ATOM 2582 C C . ILE B 1 157 ? -35.67935 56.64993 63.18316 1.000 38.26728 136 ILE B C 1
ATOM 2583 O O . ILE B 1 157 ? -36.45468 56.90687 62.25545 1.000 40.36306 136 ILE B O 1
ATOM 2588 N N . LEU B 1 158 ? -35.01900 57.59205 63.85478 1.000 38.71832 137 LEU B N 1
ATOM 2589 C CA . LEU B 1 158 ? -35.26054 59.01568 63.67261 1.000 38.33343 137 LEU B CA 1
ATOM 2590 C C . LEU B 1 158 ? -34.08587 59.71298 62.99054 1.000 40.72580 137 LEU B C 1
ATOM 2591 O O . LEU B 1 158 ? -32.93313 59.28704 63.12309 1.000 40.22849 137 LEU B O 1
ATOM 2596 N N . PRO B 1 159 ? -34.34877 60.80713 62.27008 1.000 44.12029 138 PRO B N 1
ATOM 2597 C CA . PRO B 1 159 ? -33.24901 61.62380 61.75908 1.000 45.24864 138 PRO B CA 1
ATOM 2598 C C . PRO B 1 159 ? -32.60498 62.41898 62.88000 1.000 49.15553 138 PRO B C 1
ATOM 2599 O O . PRO B 1 159 ? -33.24672 62.70372 63.90546 1.000 46.95399 138 PRO B O 1
ATOM 2603 N N . PRO B 1 160 ? -31.33120 62.79964 62.73447 1.000 46.11429 139 PRO B N 1
ATOM 2604 C CA . PRO B 1 160 ? -30.71603 63.67311 63.74577 1.000 51.27398 139 PRO B CA 1
ATOM 2605 C C . PRO B 1 160 ? -31.20935 65.10538 63.68316 1.000 50.92216 139 PRO B C 1
ATOM 2606 O O . PRO B 1 160 ? -31.01694 65.84401 64.65344 1.000 49.90263 139 PRO B O 1
ATOM 2610 N N . SER B 1 161 ? -31.83107 65.51915 62.58047 1.000 51.12765 140 SER B N 1
ATOM 2611 C CA . SER B 1 161 ? -32.44973 66.83284 62.46790 1.000 54.48314 140 SER B CA 1
ATOM 2612 C C . SER B 1 161 ? -33.42108 66.77878 61.30049 1.000 59.16870 140 SER B C 1
ATOM 2613 O O . SER B 1 161 ? -33.37354 65.85674 60.48505 1.000 59.06071 140 SER B O 1
ATOM 2616 N N . MET B 1 162 ? -34.29981 67.77857 61.21472 1.000 63.32563 141 MET B N 1
ATOM 2617 C CA . MET B 1 162 ? -35.18362 67.82676 60.05404 1.000 69.27336 141 MET B CA 1
ATOM 2618 C C . MET B 1 162 ? -34.47298 68.31419 58.80091 1.000 67.19005 141 MET B C 1
ATOM 2619 O O . MET B 1 162 ? -34.94785 68.03902 57.69313 1.000 70.54142 141 MET B O 1
ATOM 2624 N N . LYS B 1 163 ? -33.33661 68.99703 58.94214 1.000 64.64078 142 LYS B N 1
ATOM 2625 C CA . LYS B 1 163 ? -32.53596 69.31023 57.76496 1.000 65.97252 142 LYS B CA 1
ATOM 2626 C C . LYS B 1 163 ? -31.97754 68.03451 57.15118 1.000 66.71643 142 LYS B C 1
ATOM 2627 O O . LYS B 1 163 ? -32.11565 67.80214 55.94455 1.000 67.29183 142 LYS B O 1
ATOM 2629 N N . GLU B 1 164 ? -31.37029 67.17591 57.97741 1.000 59.72527 143 GLU B N 1
ATOM 2630 C CA . GLU B 1 164 ? -30.83707 65.92273 57.45976 1.000 63.12998 143 GLU B CA 1
ATOM 2631 C C . GLU B 1 164 ? -31.94861 65.01328 56.95313 1.000 70.00942 143 GLU B C 1
ATOM 2632 O O . GLU B 1 164 ? -31.73507 64.24219 56.00975 1.000 75.53666 143 GLU B O 1
ATOM 2634 N N . LEU B 1 165 ? -33.14350 65.09834 57.53994 1.000 67.17570 144 LEU B N 1
ATOM 2635 C CA . LEU B 1 165 ? -34.25452 64.31751 57.01051 1.000 70.27912 144 LEU B CA 1
ATOM 2636 C C . LEU B 1 165 ? -34.64387 64.80519 55.62583 1.000 75.88095 144 LEU B C 1
ATOM 2637 O O . LEU B 1 165 ? -34.84921 64.00257 54.70851 1.000 78.01207 144 LEU B O 1
ATOM 2642 N N . ILE B 1 166 ? -34.74381 66.12718 55.46440 1.000 71.36555 145 ILE B N 1
ATOM 2643 C CA . ILE B 1 166 ? -35.26839 66.71873 54.23601 1.000 75.36452 145 ILE B CA 1
ATOM 2644 C C . ILE B 1 166 ? -34.48314 66.24193 53.02316 1.000 80.53824 145 ILE B C 1
ATOM 2645 O O . ILE B 1 166 ? -35.06227 65.96490 51.96532 1.000 85.50527 145 ILE B O 1
ATOM 2650 N N . SER B 1 167 ? -33.15802 66.12342 53.15505 1.000 78.76539 146 SER B N 1
ATOM 2651 C CA . SER B 1 167 ? -32.36131 65.57702 52.05879 1.000 84.94626 146 SER B CA 1
ATOM 2652 C C . SER B 1 167 ? -32.83891 64.17573 51.68563 1.000 93.87728 146 SER B C 1
ATOM 2653 O O . SER B 1 167 ? -33.05150 63.86947 50.50519 1.000 96.94672 146 SER B O 1
ATOM 2656 N N . ARG B 1 168 ? -33.03495 63.31553 52.68730 1.000 106.02196 147 ARG B N 1
ATOM 2657 C CA . ARG B 1 168 ? -33.53664 61.97204 52.42229 1.000 107.41893 147 ARG B CA 1
ATOM 2658 C C . ARG B 1 168 ? -35.02211 61.99850 52.08419 1.000 107.67957 147 ARG B C 1
ATOM 2659 O O . ARG B 1 168 ? -35.44123 61.47258 51.04707 1.000 114.97132 147 ARG B O 1
ATOM 2661 N N . LEU B 1 169 ? -35.83224 62.60304 52.94779 1.000 88.51343 148 LEU B N 1
ATOM 2662 C CA . LEU B 1 169 ? -37.26306 62.73480 52.69663 1.000 84.46426 148 LEU B CA 1
ATOM 2663 C C . LEU B 1 169 ? -37.52566 63.51508 51.41219 1.000 83.70049 148 LEU B C 1
ATOM 2664 O O . LEU B 1 169 ? -38.65527 63.56768 50.92915 1.000 69.97147 148 LEU B O 1
ATOM 2666 N N . ASP B 1 175 ? -40.59596 65.56505 45.37566 1.000 73.86743 154 ASP B N 1
ATOM 2667 C CA . ASP B 1 175 ? -39.99104 66.17166 44.20053 1.000 79.35021 154 ASP B CA 1
ATOM 2668 C C . ASP B 1 175 ? -40.09155 67.68173 44.28554 1.000 84.72756 154 ASP B C 1
ATOM 2669 O O . ASP B 1 175 ? -39.18692 68.39556 43.87392 1.000 92.04376 154 ASP B O 1
ATOM 2671 N N . SER B 1 176 ? -41.19917 68.16840 44.83214 1.000 109.06225 155 SER B N 1
ATOM 2672 C CA . SER B 1 176 ? -41.50037 69.59176 44.84039 1.000 114.69072 155 SER B CA 1
ATOM 2673 C C . SER B 1 176 ? -41.76590 70.05878 46.26533 1.000 116.42437 155 SER B C 1
ATOM 2674 O O . SER B 1 176 ? -41.91937 69.25034 47.18774 1.000 114.83324 155 SER B O 1
ATOM 2677 N N . GLN B 1 177 ? -41.82411 71.38886 46.42846 1.000 94.41601 156 GLN B N 1
ATOM 2678 C CA . GLN B 1 177 ? -42.06242 71.98077 47.74532 1.000 92.54251 156 GLN B CA 1
ATOM 2679 C C . GLN B 1 177 ? -43.41070 71.55162 48.30979 1.000 86.93155 156 GLN B C 1
ATOM 2680 O O . GLN B 1 177 ? -43.54165 71.30877 49.51686 1.000 80.78312 156 GLN B O 1
ATOM 2682 N N . ASP B 1 178 ? -44.42235 71.44481 47.44699 1.000 91.18470 157 ASP B N 1
ATOM 2683 C CA . ASP B 1 178 ? -45.72542 70.95903 47.88354 1.000 83.60870 157 ASP B CA 1
ATOM 2684 C C . ASP B 1 178 ? -45.67674 69.47293 48.21812 1.000 77.49093 157 ASP B C 1
ATOM 2685 O O . ASP B 1 178 ? -46.35954 69.02329 49.14466 1.000 70.32350 157 ASP B O 1
ATOM 2687 N N . ILE B 1 179 ? -44.86429 68.70018 47.48386 1.000 84.63595 158 ILE B N 1
ATOM 2688 C CA . ILE B 1 179 ? -44.76739 67.25774 47.71861 1.000 77.35803 158 ILE B CA 1
ATOM 2689 C C . ILE B 1 179 ? -43.98957 66.97592 48.99477 1.000 72.08557 158 ILE B C 1
ATOM 2690 O O . ILE B 1 179 ? -44.37587 66.12025 49.80218 1.000 72.24544 158 ILE B O 1
ATOM 2692 N N . ILE B 1 180 ? -42.86304 67.67147 49.17884 1.000 81.89633 159 ILE B N 1
ATOM 2693 C CA . ILE B 1 180 ? -42.13444 67.60681 50.44360 1.000 71.51129 159 ILE B CA 1
ATOM 2694 C C . ILE B 1 180 ? -43.07343 67.91832 51.59911 1.000 66.82988 159 ILE B C 1
ATOM 2695 O O . ILE B 1 180 ? -43.16303 67.16278 52.57303 1.000 60.38748 159 ILE B O 1
ATOM 2697 N N . ASN B 1 181 ? -43.81864 69.02258 51.48320 1.000 64.49646 160 ASN B N 1
ATOM 2698 C CA . ASN B 1 181 ? -44.75634 69.40914 52.53255 1.000 68.58681 160 ASN B CA 1
ATOM 2699 C C . ASN B 1 181 ? -45.68804 68.26505 52.91284 1.000 64.45703 160 ASN B C 1
ATOM 2700 O O . ASN B 1 181 ? -46.05466 68.12656 54.08607 1.000 65.42745 160 ASN B O 1
ATOM 2702 N N . LEU B 1 182 ? -46.04834 67.41537 51.94529 1.000 65.42552 161 LEU B N 1
ATOM 2703 C CA . LEU B 1 182 ? -46.93345 66.28622 52.21551 1.000 64.56555 161 LEU B CA 1
ATOM 2704 C C . LEU B 1 182 ? -46.17214 65.11605 52.82864 1.000 50.22626 161 LEU B C 1
ATOM 2705 O O . LEU B 1 182 ? -46.63849 64.50846 53.79534 1.000 50.57708 161 LEU B O 1
ATOM 2707 N N . ARG B 1 183 ? -45.00582 64.77429 52.27876 1.000 57.24212 162 ARG B N 1
ATOM 2708 C CA . ARG B 1 183 ? -44.22768 63.68825 52.86730 1.000 45.41068 162 ARG B CA 1
ATOM 2709 C C . ARG B 1 183 ? -43.69306 64.07684 54.23748 1.000 57.28519 162 ARG B C 1
ATOM 2710 O O . ARG B 1 183 ? -43.60025 63.23073 55.13698 1.000 58.84136 162 ARG B O 1
ATOM 2712 N N . LEU B 1 184 ? -43.33652 65.35393 54.41820 1.000 56.36914 163 LEU B N 1
ATOM 2713 C CA . LEU B 1 184 ? -42.92157 65.81836 55.73551 1.000 52.70168 163 LEU B CA 1
ATOM 2714 C C . LEU B 1 184 ? -44.06611 65.72013 56.72750 1.000 47.30220 163 LEU B C 1
ATOM 2715 O O . LEU B 1 184 ? -43.86982 65.26348 57.85907 1.000 43.55660 163 LEU B O 1
ATOM 2720 N N . LYS B 1 185 ? -45.27240 66.12187 56.31480 1.000 45.96986 164 LYS B N 1
ATOM 2721 C CA . LYS B 1 185 ? -46.43727 65.94128 57.17351 1.000 48.03768 164 LYS B CA 1
ATOM 2722 C C . LYS B 1 185 ? -46.58347 64.48225 57.60366 1.000 46.17784 164 LYS B C 1
ATOM 2723 O O . LYS B 1 185 ? -46.89395 64.19765 58.76939 1.000 43.02427 164 LYS B O 1
ATOM 2725 N N . ASN B 1 186 ? -46.33384 63.54581 56.67833 1.000 43.52267 165 ASN B N 1
ATOM 2726 C CA . ASN B 1 186 ? -46.45314 62.12544 56.99160 1.000 46.55429 165 ASN B CA 1
ATOM 2727 C C . ASN B 1 186 ? -45.41843 61.69008 58.01892 1.000 42.16651 165 ASN B C 1
ATOM 2728 O O . ASN B 1 186 ? -45.73357 60.91716 58.92858 1.000 39.11335 165 ASN B O 1
ATOM 2733 N N . ALA B 1 187 ? -44.17096 62.13934 57.86485 1.000 43.56775 166 ALA B N 1
ATOM 2734 C CA . ALA B 1 187 ? -43.14362 61.78432 58.83380 1.000 44.27190 166 ALA B CA 1
ATOM 2735 C C . ALA B 1 187 ? -43.47389 62.35373 60.20973 1.000 43.57472 166 ALA B C 1
ATOM 2736 O O . ALA B 1 187 ? -43.29321 61.67552 61.22674 1.000 39.19538 166 ALA B O 1
ATOM 2738 N N . ARG B 1 188 ? -43.97697 63.59650 60.25761 1.000 40.50467 167 ARG B N 1
ATOM 2739 C CA . ARG B 1 188 ? -44.31044 64.21527 61.53659 1.000 37.20673 167 ARG B CA 1
ATOM 2740 C C . ARG B 1 188 ? -45.47825 63.51154 62.20537 1.000 37.27872 167 ARG B C 1
ATOM 2741 O O . ARG B 1 188 ? -45.50115 63.36190 63.43582 1.000 40.05182 167 ARG B O 1
ATOM 2749 N N . THR B 1 189 ? -46.45489 63.07636 61.41657 1.000 37.02461 168 THR B N 1
ATOM 2750 C CA . THR B 1 189 ? -47.57462 62.32804 61.97610 1.000 39.31698 168 THR B CA 1
ATOM 2751 C C . THR B 1 189 ? -47.10939 60.99993 62.56781 1.000 35.47067 168 THR B C 1
ATOM 2752 O O . THR B 1 189 ? -47.64848 60.53287 63.57571 1.000 37.18894 168 THR B O 1
ATOM 2756 N N . GLU B 1 190 ? -46.11760 60.36944 61.95294 1.000 34.91636 169 GLU B N 1
ATOM 2757 C CA . GLU B 1 190 ? -45.64101 59.10187 62.49539 1.000 37.01878 169 GLU B CA 1
ATOM 2758 C C . GLU B 1 190 ? -44.81321 59.33440 63.75138 1.000 34.80847 169 GLU B C 1
ATOM 2759 O O . GLU B 1 190 ? -44.96178 58.60938 64.74159 1.000 31.81644 169 GLU B O 1
ATOM 2765 N N . MET B 1 191 ? -43.96765 60.37141 63.73204 1.000 31.54944 170 MET B N 1
ATOM 2766 C CA . MET B 1 191 ? -43.14677 60.70096 64.88706 1.000 34.32422 170 MET B CA 1
ATOM 2767 C C . MET B 1 191 ? -43.98707 60.99534 66.12159 1.000 32.57876 170 MET B C 1
ATOM 2768 O O . MET B 1 191 ? -43.52471 60.77049 67.24655 1.000 32.84853 170 MET B O 1
ATOM 2773 N N . GLN B 1 192 ? -45.22278 61.46956 65.93645 1.000 32.37951 171 GLN B N 1
ATOM 2774 C CA . GLN B 1 192 ? -46.12496 61.65797 67.06742 1.000 32.64561 171 GLN B CA 1
ATOM 2775 C C . GLN B 1 192 ? -46.35809 60.38282 67.87421 1.000 31.36642 171 GLN B C 1
ATOM 2776 O O . GLN B 1 192 ? -46.72909 60.47492 69.04596 1.000 32.37520 171 GLN B O 1
ATOM 2782 N N . HIS B 1 193 ? -46.16566 59.20367 67.28674 1.000 30.09419 172 HIS B N 1
ATOM 2783 C CA . HIS B 1 193 ? -46.47928 57.94807 67.96120 1.000 29.62869 172 HIS B CA 1
ATOM 2784 C C . HIS B 1 193 ? -45.23316 57.21860 68.44376 1.000 29.85577 172 HIS B C 1
ATOM 2785 O O . HIS B 1 193 ? -45.24712 55.99321 68.58894 1.000 29.03199 172 HIS B O 1
ATOM 2792 N N . TRP B 1 194 ? -44.16179 57.96510 68.72195 1.000 28.95146 173 TRP B N 1
ATOM 2793 C CA . TRP B 1 194 ? -42.90227 57.35521 69.12593 1.000 28.46185 173 TRP B CA 1
ATOM 2794 C C . TRP B 1 194 ? -43.02858 56.52700 70.41207 1.000 28.83435 173 TRP B C 1
ATOM 2795 O O . TRP B 1 194 ? -42.26713 55.57304 70.60456 1.000 27.09397 173 TRP B O 1
ATOM 2806 N N . ARG B 1 195 ? -43.97407 56.86564 71.29917 1.000 28.36675 174 ARG B N 1
ATOM 2807 C CA . ARG B 1 195 ? -44.06971 56.14707 72.56401 1.000 28.19714 174 ARG B CA 1
ATOM 2808 C C . ARG B 1 195 ? -44.54182 54.71392 72.38953 1.000 31.56145 174 ARG B C 1
ATOM 2809 O O . ARG B 1 195 ? -44.46950 53.94575 73.34841 1.000 29.48182 174 ARG B O 1
ATOM 2817 N N . SER B 1 196 ? -45.00032 54.33250 71.19476 1.000 31.24929 175 SER B N 1
ATOM 2818 C CA . SER B 1 196 ? -45.35898 52.94488 70.93169 1.000 28.87898 175 SER B CA 1
ATOM 2819 C C . SER B 1 196 ? -44.15581 52.04313 70.66347 1.000 27.54496 175 SER B C 1
ATOM 2820 O O . SER B 1 196 ? -44.35773 50.85078 70.42847 1.000 30.07310 175 SER B O 1
ATOM 2823 N N . TYR B 1 197 ? -42.92504 52.55657 70.68023 1.000 27.10232 176 TYR B N 1
ATOM 2824 C CA . TYR B 1 197 ? -41.75743 51.78819 70.25487 1.000 25.15958 176 TYR B CA 1
ATOM 2825 C C . TYR B 1 197 ? -40.85456 51.43314 71.43690 1.000 27.05936 176 TYR B C 1
ATOM 2826 O O . TYR B 1 197 ? -40.60519 52.27089 72.31028 1.000 25.34287 176 TYR B O 1
ATOM 2835 N N . ASP B 1 198 ? -40.37623 50.17313 71.46248 1.000 24.07378 177 ASP B N 1
ATOM 2836 C CA . ASP B 1 198 ? -39.51326 49.71834 72.55651 1.000 23.47029 177 ASP B CA 1
ATOM 2837 C C . ASP B 1 198 ? -38.18740 50.44615 72.54998 1.000 24.95748 177 ASP B C 1
ATOM 2838 O O . ASP B 1 198 ? -37.67105 50.82014 73.60945 1.000 30.04028 177 ASP B O 1
ATOM 2843 N N . TYR B 1 199 ? -37.62135 50.64181 71.36791 1.000 25.03602 178 TYR B N 1
ATOM 2844 C CA . TYR B 1 199 ? -36.32629 51.26633 71.19719 1.000 25.85623 178 TYR B CA 1
ATOM 2845 C C . TYR B 1 199 ? -36.46651 52.42235 70.22342 1.000 29.10150 178 TYR B C 1
ATOM 2846 O O . TYR B 1 199 ? -37.27179 52.37130 69.28453 1.000 28.56611 178 TYR B O 1
ATOM 2855 N N . VAL B 1 200 ? -35.66875 53.46127 70.44086 1.000 27.66570 179 VAL B N 1
ATOM 2856 C CA . VAL B 1 200 ? -35.61359 54.59515 69.53704 1.000 28.02275 179 VAL B CA 1
ATOM 2857 C C . VAL B 1 200 ? -34.15572 54.87109 69.22674 1.000 35.38740 179 VAL B C 1
ATOM 2858 O O . VAL B 1 200 ? -33.32784 54.95998 70.13898 1.000 36.19227 179 VAL B O 1
ATOM 2862 N N . ILE B 1 201 ? -33.84059 54.98391 67.94371 1.000 34.60800 180 ILE B N 1
ATOM 2863 C CA . ILE B 1 201 ? -32.47916 55.17034 67.46954 1.000 34.98934 180 ILE B CA 1
ATOM 2864 C C . ILE B 1 201 ? -32.42780 56.44262 66.64098 1.000 36.37064 180 ILE B C 1
ATOM 2865 O O . ILE B 1 201 ? -33.30995 56.69550 65.81513 1.000 36.51775 180 ILE B O 1
ATOM 2870 N N . ILE B 1 202 ? -31.39422 57.23790 66.84797 1.000 38.62111 181 ILE B N 1
ATOM 2871 C CA . ILE B 1 202 ? -31.17593 58.41991 66.03199 1.000 44.87370 181 ILE B CA 1
ATOM 2872 C C . ILE B 1 202 ? -30.15224 58.06530 64.96580 1.000 46.71727 181 ILE B C 1
ATOM 2873 O O . ILE B 1 202 ? -28.98381 57.80617 65.26418 1.000 49.12673 181 ILE B O 1
ATOM 2878 N N . ASN B 1 203 ? -30.60572 58.04844 63.71580 1.000 49.31249 182 ASN B N 1
ATOM 2879 C CA . ASN B 1 203 ? -29.79536 57.61039 62.58390 1.000 52.75317 182 ASN B CA 1
ATOM 2880 C C . ASN B 1 203 ? -28.83461 58.72549 62.17328 1.000 56.72307 182 ASN B C 1
ATOM 2881 O O . ASN B 1 203 ? -29.02594 59.42899 61.18093 1.000 57.35695 182 ASN B O 1
ATOM 2886 N N . GLU B 1 204 ? -27.78654 58.89499 62.97886 1.000 64.45367 183 GLU B N 1
ATOM 2887 C CA . GLU B 1 204 ? -26.73643 59.84284 62.61664 1.000 70.09417 183 GLU B CA 1
ATOM 2888 C C . GLU B 1 204 ? -25.84973 59.26916 61.51947 1.000 70.36270 183 GLU B C 1
ATOM 2889 O O . GLU B 1 204 ? -25.58274 59.92898 60.51036 1.000 72.78382 183 GLU B O 1
ATOM 2895 N N . ASN B 1 205 ? -25.40824 58.02871 61.69437 1.000 70.26437 184 ASN B N 1
ATOM 2896 C CA . ASN B 1 205 ? -24.56808 57.32171 60.74131 1.000 65.35447 184 ASN B CA 1
ATOM 2897 C C . ASN B 1 205 ? -25.20688 55.96954 60.45108 1.000 64.92907 184 ASN B C 1
ATOM 2898 O O . ASN B 1 205 ? -25.61062 55.26015 61.38112 1.000 63.36148 184 ASN B O 1
ATOM 2903 N N . LEU B 1 206 ? -25.28838 55.60936 59.16629 1.000 61.85464 185 LEU B N 1
ATOM 2904 C CA . LEU B 1 206 ? -25.99587 54.39075 58.78307 1.000 59.82435 185 LEU B CA 1
ATOM 2905 C C . LEU B 1 206 ? -25.31751 53.13549 59.32877 1.000 64.52826 185 LEU B C 1
ATOM 2906 O O . LEU B 1 206 ? -25.99972 52.17722 59.71351 1.000 63.05980 185 LEU B O 1
ATOM 2911 N N . ASN B 1 207 ? -23.98218 53.10781 59.35908 1.000 65.62286 186 ASN B N 1
ATOM 2912 C CA . ASN B 1 207 ? -23.29039 51.91200 59.83729 1.000 67.93358 186 ASN B CA 1
ATOM 2913 C C . ASN B 1 207 ? -23.49683 51.71221 61.33238 1.000 66.04636 186 ASN B C 1
ATOM 2914 O O . ASN B 1 207 ? -23.68355 50.57980 61.79362 1.000 67.54888 186 ASN B O 1
ATOM 2919 N N . GLN B 1 208 ? -23.46537 52.79689 62.10351 1.000 58.51578 187 GLN B N 1
ATOM 2920 C CA . GLN B 1 208 ? -23.76629 52.69852 63.52636 1.000 59.53339 187 GLN B CA 1
ATOM 2921 C C . GLN B 1 208 ? -25.21596 52.26377 63.76380 1.000 56.01959 187 GLN B C 1
ATOM 2922 O O . GLN B 1 208 ? -25.50259 51.50170 64.69591 1.000 50.12026 187 GLN B O 1
ATOM 2928 N N . SER B 1 209 ? -26.14404 52.73197 62.93061 1.000 56.63225 188 SER B N 1
ATOM 2929 C CA . SER B 1 209 ? -27.53553 52.32893 63.08664 1.000 52.63721 188 SER B CA 1
ATOM 2930 C C . SER B 1 209 ? -27.72049 50.85525 62.76306 1.000 51.09369 188 SER B C 1
ATOM 2931 O O . SER B 1 209 ? -28.50501 50.16760 63.42323 1.000 47.30839 188 SER B O 1
ATOM 2934 N N . VAL B 1 210 ? -27.03281 50.35779 61.73409 1.000 48.79176 189 VAL B N 1
ATOM 2935 C CA . VAL B 1 210 ? -27.11244 48.93365 61.42482 1.000 50.92629 189 VAL B CA 1
ATOM 2936 C C . VAL B 1 210 ? -26.55745 48.11442 62.58305 1.000 45.77394 189 VAL B C 1
ATOM 2937 O O . VAL B 1 210 ? -27.12661 47.08498 62.96744 1.000 45.71346 189 VAL B O 1
ATOM 2941 N N . SER B 1 211 ? -25.46842 48.58520 63.19137 1.000 49.10746 190 SER B N 1
ATOM 2942 C CA . SER B 1 211 ? -24.88652 47.86120 64.31609 1.000 45.20165 190 SER B CA 1
ATOM 2943 C C . SER B 1 211 ? -25.79934 47.90106 65.53464 1.000 40.25787 190 SER B C 1
ATOM 2944 O O . SER B 1 211 ? -25.87192 46.92243 66.28996 1.000 39.42054 190 SER B O 1
ATOM 2947 N N . LEU B 1 212 ? -26.50357 49.02205 65.74618 1.000 42.94463 191 LEU B N 1
ATOM 2948 C CA . LEU B 1 212 ? -27.45088 49.10959 66.85799 1.000 40.46921 191 LEU B CA 1
ATOM 2949 C C . LEU B 1 212 ? -28.65172 48.20673 66.63290 1.000 36.59689 191 LEU B C 1
ATOM 2950 O O . LEU B 1 212 ? -29.10534 47.52687 67.56052 1.000 32.24351 191 LEU B O 1
ATOM 2955 N N . ILE B 1 213 ? -29.18947 48.20223 65.41100 1.000 37.82362 192 ILE B N 1
ATOM 2956 C CA . ILE B 1 213 ? -30.35521 47.37690 65.12420 1.000 36.93904 192 ILE B CA 1
ATOM 2957 C C . ILE B 1 213 ? -30.00046 45.90284 65.27452 1.000 34.85414 192 ILE B C 1
ATOM 2958 O O . ILE B 1 213 ? -30.78840 45.11268 65.80801 1.000 33.33754 192 ILE B O 1
ATOM 2963 N N . LYS B 1 214 ? -28.78525 45.52218 64.86936 1.000 36.27282 193 LYS B N 1
ATOM 2964 C CA . LYS B 1 214 ? -28.35898 44.13331 65.02860 1.000 36.88816 193 LYS B CA 1
ATOM 2965 C C . LYS B 1 214 ? -28.13476 43.77862 66.50098 1.000 30.93783 193 LYS B C 1
ATOM 2966 O O . LYS B 1 214 ? -28.43935 42.65994 66.92393 1.000 32.14827 193 LYS B O 1
ATOM 2972 N N . SER B 1 215 ? -27.61732 44.71873 67.29920 1.000 33.79931 194 SER B N 1
ATOM 2973 C CA . SER B 1 215 ? -27.46740 44.47477 68.73396 1.000 32.21223 194 SER B CA 1
ATOM 2974 C C . SER B 1 215 ? -28.81306 44.24131 69.40022 1.000 30.61978 194 SER B C 1
ATOM 2975 O O . SER B 1 215 ? -28.95368 43.33825 70.23453 1.000 30.07433 194 SER B O 1
ATOM 2978 N N . ILE B 1 216 ? -29.80263 45.06957 69.06457 1.000 27.68267 195 ILE B N 1
ATOM 2979 C CA . ILE B 1 216 ? -31.14235 44.90219 69.61518 1.000 30.75170 195 ILE B CA 1
ATOM 2980 C C . ILE B 1 216 ? -31.68524 43.52230 69.25299 1.000 29.91586 195 ILE B C 1
ATOM 2981 O O . ILE B 1 216 ? -32.18083 42.78538 70.11455 1.000 29.64285 195 ILE B O 1
ATOM 2986 N N . TYR B 1 217 ? -31.57703 43.14801 67.97194 1.000 29.51266 196 TYR B N 1
ATOM 2987 C CA . TYR B 1 217 ? -32.00869 41.82197 67.54103 1.000 27.91795 196 TYR B CA 1
ATOM 2988 C C . TYR B 1 217 ? -31.33611 40.72640 68.36140 1.000 28.25062 196 TYR B C 1
ATOM 2989 O O . TYR B 1 217 ? -32.00971 39.84385 68.91108 1.000 28.83106 196 TYR B O 1
ATOM 2998 N N . LEU B 1 218 ? -29.99819 40.75882 68.43625 1.000 27.58853 197 LEU B N 1
ATOM 2999 C CA . LEU B 1 218 ? -29.27105 39.71119 69.15424 1.000 28.30165 197 LEU B CA 1
ATOM 3000 C C . LEU B 1 218 ? -29.66538 39.66886 70.62317 1.000 28.28552 197 LEU B C 1
ATOM 3001 O O . LEU B 1 218 ? -29.85877 38.58412 71.19213 1.000 30.83180 197 LEU B O 1
ATOM 3006 N N . ALA B 1 219 ? -29.79025 40.84161 71.24930 1.000 27.38930 198 ALA B N 1
ATOM 3007 C CA . ALA B 1 219 ? -30.19777 40.91179 72.64294 1.000 28.02940 198 ALA B CA 1
ATOM 3008 C C . ALA B 1 219 ? -31.52987 40.21249 72.85638 1.000 28.44296 198 ALA B C 1
ATOM 3009 O O . ALA B 1 219 ? -31.72481 39.51176 73.85737 1.000 28.29874 198 ALA B O 1
ATOM 3011 N N . GLU B 1 220 ? -32.46516 40.39990 71.92322 1.000 30.16132 199 GLU B N 1
ATOM 3012 C CA . GLU B 1 220 ? -33.80436 39.85734 72.10798 1.000 27.51796 199 GLU B CA 1
ATOM 3013 C C . GLU B 1 220 ? -33.83061 38.34613 71.91222 1.000 25.49236 199 GLU B C 1
ATOM 3014 O O . GLU B 1 220 ? -34.72741 37.67775 72.44120 1.000 28.38533 199 GLU B O 1
ATOM 3020 N N . THR B 1 221 ? -32.87898 37.79198 71.15122 1.000 24.50211 200 THR B N 1
ATOM 3021 C CA . THR B 1 221 ? -32.82000 36.33866 70.99567 1.000 26.83143 200 THR B CA 1
ATOM 3022 C C . THR B 1 221 ? -32.43908 35.62367 72.28950 1.000 26.66683 200 THR B C 1
ATOM 3023 O O . THR B 1 221 ? -32.67410 34.41900 72.39544 1.000 27.39444 200 THR B O 1
ATOM 3027 N N . VAL B 1 222 ? -31.84401 36.32182 73.26504 1.000 26.86153 201 VAL B N 1
ATOM 3028 C CA . VAL B 1 222 ? -31.50461 35.68886 74.53083 1.000 25.82830 201 VAL B CA 1
ATOM 3029 C C . VAL B 1 222 ? -32.28278 36.30660 75.69011 1.000 28.73721 201 VAL B C 1
ATOM 3030 O O . VAL B 1 222 ? -31.85534 36.23709 76.84018 1.000 29.05585 201 VAL B O 1
ATOM 3034 N N . LYS B 1 223 ? -33.44350 36.88352 75.40862 1.000 26.89193 202 LYS B N 1
ATOM 3035 C CA . LYS B 1 223 ? -34.28035 37.40826 76.47712 1.000 29.60041 202 LYS B CA 1
ATOM 3036 C C . LYS B 1 223 ? -34.98372 36.25102 77.19370 1.000 27.94707 202 LYS B C 1
ATOM 3037 O O . LYS B 1 223 ? -35.59531 35.39006 76.55329 1.000 27.40102 202 LYS B O 1
ATOM 3043 N N . ARG B 1 224 ? -34.85445 36.21171 78.52694 1.000 28.18242 203 ARG B N 1
ATOM 3044 C CA . ARG B 1 224 ? -35.23805 35.01270 79.28078 1.000 29.67170 203 ARG B CA 1
ATOM 3045 C C . ARG B 1 224 ? -36.69840 34.63908 79.05953 1.000 29.76742 203 ARG B C 1
ATOM 3046 O O . ARG B 1 224 ? -37.05057 33.45033 79.03366 1.000 28.78980 203 ARG B O 1
ATOM 3054 N N . GLU B 1 225 ? -37.54121 35.64790 78.87196 1.000 28.37849 204 GLU B N 1
ATOM 3055 C CA . GLU B 1 225 ? -38.98324 35.47601 78.86555 1.000 30.86954 204 GLU B CA 1
ATOM 3056 C C . GLU B 1 225 ? -39.46925 34.67771 77.65470 1.000 30.58973 204 GLU B C 1
ATOM 3057 O O . GLU B 1 225 ? -40.51677 34.03319 77.72686 1.000 32.77446 204 GLU B O 1
ATOM 3063 N N . ARG B 1 226 ? -38.72787 34.67577 76.54996 1.000 28.06826 205 ARG B N 1
ATOM 3064 C CA . ARG B 1 226 ? -39.14577 33.91962 75.37412 1.000 31.01331 205 ARG B CA 1
ATOM 3065 C C . ARG B 1 226 ? -38.31635 32.66682 75.14044 1.000 29.89392 205 ARG B C 1
ATOM 3066 O O . ARG B 1 226 ? -38.56878 31.95774 74.15654 1.000 34.26317 205 ARG B O 1
ATOM 3074 N N . CYS B 1 227 ? -37.34736 32.36500 76.01134 1.000 27.02158 206 CYS B N 1
ATOM 3075 C CA . CYS B 1 227 ? -36.44461 31.22872 75.80369 1.000 31.75563 206 CYS B CA 1
ATOM 3076 C C . CYS B 1 227 ? -36.95404 30.04011 76.61919 1.000 30.32922 206 CYS B C 1
ATOM 3077 O O . CYS B 1 227 ? -36.41776 29.69239 77.67408 1.000 29.08633 206 CYS B O 1
ATOM 3080 N N . PHE B 1 228 ? -38.01017 29.40057 76.10576 1.000 31.40058 207 PHE B N 1
ATOM 3081 C CA . PHE B 1 228 ? -38.67936 28.36270 76.88103 1.000 32.93233 207 PHE B CA 1
ATOM 3082 C C . PHE B 1 228 ? -37.82054 27.11691 77.07502 1.000 34.03743 207 PHE B C 1
ATOM 3083 O O . PHE B 1 228 ? -38.15646 26.29143 77.93018 1.000 36.31774 207 PHE B O 1
ATOM 3091 N N . PHE B 1 229 ? -36.72039 26.96689 76.32796 1.000 30.06124 208 PHE B N 1
ATOM 3092 C CA . PHE B 1 229 ? -35.83624 25.82681 76.54670 1.000 32.37695 208 PHE B CA 1
ATOM 3093 C C . PHE B 1 229 ? -35.08598 25.91710 77.87008 1.000 33.10949 208 PHE B C 1
ATOM 3094 O O . PHE B 1 229 ? -34.54496 24.90515 78.32265 1.000 31.12893 208 PHE B O 1
ATOM 3102 N N . LEU B 1 230 ? -35.03209 27.09759 78.49579 1.000 32.16557 209 LEU B N 1
ATOM 3103 C CA . LEU B 1 230 ? -34.11885 27.28091 79.62171 1.000 30.31066 209 LEU B CA 1
ATOM 3104 C C . LEU B 1 230 ? -34.47895 26.38194 80.79319 1.000 30.51663 209 LEU B C 1
ATOM 3105 O O . LEU B 1 230 ? -33.58756 25.83887 81.45109 1.000 32.52721 209 LEU B O 1
ATOM 3110 N N . GLU B 1 231 ? -35.77397 26.21654 81.08356 1.000 31.67586 210 GLU B N 1
ATOM 3111 C CA . GLU B 1 231 ? -36.13265 25.41858 82.25481 1.000 30.22514 210 GLU B CA 1
ATOM 3112 C C . GLU B 1 231 ? -35.62317 23.98662 82.13290 1.000 32.46276 210 GLU B C 1
ATOM 3113 O O . GLU B 1 231 ? -34.85455 23.55262 83.00843 1.000 33.60750 210 GLU B O 1
ATOM 3119 N N . PRO B 1 232 ? -35.97238 23.20981 81.09257 1.000 31.48314 211 PRO B N 1
ATOM 3120 C CA . PRO B 1 232 ? -35.40149 21.85479 81.01947 1.000 32.15376 211 PRO B CA 1
ATOM 3121 C C . PRO B 1 232 ? -33.89496 21.86167 80.84292 1.000 30.54499 211 PRO B C 1
ATOM 3122 O O . PRO B 1 232 ? -33.23143 20.93257 81.31071 1.000 31.27504 211 PRO B O 1
ATOM 3126 N N . PHE B 1 233 ? -33.32123 22.88310 80.20125 1.000 28.90485 212 PHE B N 1
ATOM 3127 C CA . PHE B 1 233 ? -31.87156 22.87908 80.02409 1.000 28.91922 212 PHE B CA 1
ATOM 3128 C C . PHE B 1 233 ? -31.15055 23.11939 81.35150 1.000 32.52668 212 PHE B C 1
ATOM 3129 O O . PHE B 1 233 ? -30.14214 22.46374 81.64281 1.000 30.95319 212 PHE B O 1
ATOM 3137 N N . ILE B 1 234 ? -31.67140 24.03699 82.17447 1.000 29.98978 213 ILE B N 1
ATOM 3138 C CA . ILE B 1 234 ? -31.03029 24.36541 83.44309 1.000 32.59888 213 ILE B CA 1
ATOM 3139 C C . ILE B 1 234 ? -31.27554 23.27267 84.47998 1.000 31.20168 213 ILE B C 1
ATOM 3140 O O . ILE B 1 234 ? -30.38215 22.94753 85.26508 1.000 30.54490 213 ILE B O 1
ATOM 3145 N N . ASN B 1 235 ? -32.47538 22.67742 84.49489 1.000 31.94096 214 ASN B N 1
ATOM 3146 C CA . ASN B 1 235 ? -32.68182 21.48872 85.31815 1.000 32.98286 214 ASN B CA 1
ATOM 3147 C C . ASN B 1 235 ? -31.75623 20.35727 84.89689 1.000 33.71340 214 ASN B C 1
ATOM 3148 O O . ASN B 1 235 ? -31.28530 19.59236 85.74814 1.000 33.28223 214 ASN B O 1
ATOM 3153 N N . GLY B 1 236 ? -31.46062 20.25905 83.59755 1.000 32.13453 215 GLY B N 1
ATOM 3154 C CA . GLY B 1 236 ? -30.49248 19.27348 83.14737 1.000 32.74520 215 GLY B CA 1
ATOM 3155 C C . GLY B 1 236 ? -29.10232 19.57268 83.66956 1.000 32.79221 215 GLY B C 1
ATOM 3156 O O . GLY B 1 236 ? -28.36056 18.66358 84.05302 1.000 33.90272 215 GLY B O 1
ATOM 3157 N N . LEU B 1 237 ? -28.72878 20.85292 83.68740 1.000 31.72958 216 LEU B N 1
ATOM 3158 C CA . LEU B 1 237 ? -27.44936 21.23980 84.27392 1.000 34.27253 216 LEU B CA 1
ATOM 3159 C C . LEU B 1 237 ? -27.39902 20.88347 85.75303 1.000 33.49724 216 LEU B C 1
ATOM 3160 O O . LEU B 1 237 ? -26.41109 20.32966 86.23412 1.000 33.57993 216 LEU B O 1
ATOM 3165 N N . ILE B 1 238 ? -28.45571 21.21637 86.49507 1.000 32.49408 217 ILE B N 1
ATOM 3166 C CA . ILE B 1 238 ? -28.46099 20.94263 87.92534 1.000 35.46936 217 ILE B CA 1
ATOM 3167 C C . ILE B 1 238 ? -28.40203 19.44146 88.20836 1.000 34.74784 217 ILE B C 1
ATOM 3168 O O . ILE B 1 238 ? -27.75802 19.01790 89.17624 1.000 37.90623 217 ILE B O 1
ATOM 3173 N N . ALA B 1 239 ? -29.01426 18.61152 87.35616 1.000 35.02922 218 ALA B N 1
ATOM 3174 C CA . ALA B 1 239 ? -29.10086 17.16666 87.56978 1.000 36.55066 218 ALA B CA 1
ATOM 3175 C C . ALA B 1 239 ? -27.96350 16.37706 86.93384 1.000 37.23673 218 ALA B C 1
ATOM 3176 O O . ALA B 1 239 ? -27.88812 15.16014 87.14478 1.000 38.67173 218 ALA B O 1
ATOM 3178 N N . GLU B 1 240 ? -27.08338 17.03018 86.17941 1.000 36.44504 219 GLU B N 1
ATOM 3179 C CA . GLU B 1 240 ? -26.10213 16.32359 85.36130 1.000 37.61352 219 GLU B CA 1
ATOM 3180 C C . GLU B 1 240 ? -25.20093 15.42178 86.20481 1.000 42.89420 219 GLU B C 1
ATOM 3181 O O . GLU B 1 240 ? -24.78587 15.78509 87.31072 1.000 38.77759 219 GLU B O 1
ATOM 3187 N N . LYS B 1 241 ? -24.90597 14.23100 85.67724 1.000 48.20748 220 LYS B N 1
ATOM 3188 C CA . LYS B 1 241 ? -23.96850 13.31811 86.32354 1.000 48.67093 220 LYS B CA 1
ATOM 3189 C C . LYS B 1 241 ? -22.54245 13.72832 85.99663 1.000 51.45730 220 LYS B C 1
ATOM 3190 O O . LYS B 1 241 ? -22.21698 13.95863 84.82815 1.000 54.75077 220 LYS B O 1
ATOM 3196 N N . ILE B 1 242 ? -21.69013 13.80174 87.01916 1.000 47.67590 221 ILE B N 1
ATOM 3197 C CA . ILE B 1 242 ? -20.31591 14.28494 86.83245 1.000 57.50892 221 ILE B CA 1
ATOM 3198 C C . ILE B 1 242 ? -19.34919 13.14428 86.52904 1.000 53.83201 221 ILE B C 1
ATOM 3199 O O . ILE B 1 242 ? -19.44882 12.05832 87.10335 1.000 59.86186 221 ILE B O 1
ATOM 3201 N N . GLN C 1 37 ? 28.73120 19.74835 60.87232 1.000 41.69654 16 GLN C N 1
ATOM 3202 C CA . GLN C 1 37 ? 27.74446 20.08017 59.84630 1.000 39.38778 16 GLN C CA 1
ATOM 3203 C C . GLN C 1 37 ? 27.17316 21.48330 60.00871 1.000 36.16148 16 GLN C C 1
ATOM 3204 O O . GLN C 1 37 ? 26.74742 22.09962 59.03277 1.000 37.93557 16 GLN C O 1
ATOM 3206 N N . ARG C 1 38 ? 27.12797 21.99749 61.23064 1.000 31.28307 17 ARG C N 1
ATOM 3207 C CA . ARG C 1 38 ? 26.53198 23.31166 61.42512 1.000 35.19487 17 ARG C CA 1
ATOM 3208 C C . ARG C 1 38 ? 27.20438 24.02473 62.58692 1.000 32.66236 17 ARG C C 1
ATOM 3209 O O . ARG C 1 38 ? 27.93754 23.42634 63.37634 1.000 33.35287 17 ARG C O 1
ATOM 3217 N N . ARG C 1 39 ? 26.96378 25.32591 62.66513 1.000 29.81932 18 ARG C N 1
ATOM 3218 C CA . ARG C 1 39 ? 27.41081 26.08400 63.82454 1.000 31.74376 18 ARG C CA 1
ATOM 3219 C C . ARG C 1 39 ? 26.56285 25.72695 65.03353 1.000 32.64628 18 ARG C C 1
ATOM 3220 O O . ARG C 1 39 ? 25.33152 25.63322 64.94532 1.000 27.07958 18 ARG C O 1
ATOM 3228 N N . GLY C 1 40 ? 27.22658 25.54209 66.17377 1.000 31.67020 19 GLY C N 1
ATOM 3229 C CA . GLY C 1 40 ? 26.51551 25.51627 67.43108 1.000 30.04329 19 GLY C CA 1
ATOM 3230 C C . GLY C 1 40 ? 25.93784 26.87658 67.76519 1.000 28.48801 19 GLY C C 1
ATOM 3231 O O . GLY C 1 40 ? 26.34994 27.90684 67.22826 1.000 27.50791 19 GLY C O 1
ATOM 3232 N N . PHE C 1 41 ? 24.94476 26.88958 68.65458 1.000 27.92624 20 PHE C N 1
ATOM 3233 C CA . PHE C 1 41 ? 24.41559 28.15839 69.13012 1.000 25.12473 20 PHE C CA 1
ATOM 3234 C C . PHE C 1 41 ? 24.23589 28.12458 70.64271 1.000 26.49772 20 PHE C C 1
ATOM 3235 O O . PHE C 1 41 ? 24.25103 27.06716 71.28049 1.000 26.86520 20 PHE C O 1
ATOM 3243 N N . LEU C 1 42 ? 24.08733 29.31624 71.20652 1.000 25.88223 21 LEU C N 1
ATOM 3244 C CA . LEU C 1 42 ? 23.83170 29.48915 72.62278 1.000 26.61264 21 LEU C CA 1
ATOM 3245 C C . LEU C 1 42 ? 22.33595 29.70137 72.81064 1.000 26.25610 21 LEU C C 1
ATOM 3246 O O . LEU C 1 42 ? 21.76966 30.67711 72.30382 1.000 27.90175 21 LEU C O 1
ATOM 3251 N N . PHE C 1 43 ? 21.70538 28.78627 73.52865 1.000 27.09261 22 PHE C N 1
ATOM 3252 C CA . PHE C 1 43 ? 20.25682 28.76949 73.71840 1.000 28.34982 22 PHE C CA 1
ATOM 3253 C C . PHE C 1 43 ? 19.97708 29.45410 75.05047 1.000 29.58977 22 PHE C C 1
ATOM 3254 O O . PHE C 1 43 ? 20.23638 28.87865 76.10997 1.000 32.92708 22 PHE C O 1
ATOM 3262 N N . ILE C 1 44 ? 19.47278 30.68429 75.00833 1.000 29.99734 23 ILE C N 1
ATOM 3263 C CA . ILE C 1 44 ? 19.38584 31.53210 76.19803 1.000 29.83060 23 ILE C CA 1
ATOM 3264 C C . ILE C 1 44 ? 17.93745 31.62030 76.66451 1.000 32.79320 23 ILE C C 1
ATOM 3265 O O . ILE C 1 44 ? 17.06433 32.10487 75.92741 1.000 30.24890 23 ILE C O 1
ATOM 3270 N N . LEU C 1 45 ? 17.69634 31.17983 77.90262 1.000 32.63299 24 LEU C N 1
ATOM 3271 C CA . LEU C 1 45 ? 16.39530 31.24922 78.55743 1.000 34.14868 24 LEU C CA 1
ATOM 3272 C C . LEU C 1 45 ? 16.45660 32.22081 79.72324 1.000 36.73217 24 LEU C C 1
ATOM 3273 O O . LEU C 1 45 ? 17.32942 32.11079 80.58967 1.000 39.57671 24 LEU C O 1
ATOM 3278 N N . SER C 1 46 ? 15.52851 33.15932 79.74445 1.000 36.73661 25 SER C N 1
ATOM 3279 C CA . SER C 1 46 ? 15.46102 34.15194 80.79452 1.000 38.54609 25 SER C CA 1
ATOM 3280 C C . SER C 1 46 ? 14.00525 34.34034 81.16940 1.000 46.09325 25 SER C C 1
ATOM 3281 O O . SER C 1 46 ? 13.09017 33.99044 80.41538 1.000 39.92421 25 SER C O 1
ATOM 3284 N N . SER C 1 47 ? 13.79915 34.89390 82.35355 1.000 50.66849 26 SER C N 1
ATOM 3285 C CA . SER C 1 47 ? 12.45736 35.12984 82.84930 1.000 53.55632 26 SER C CA 1
ATOM 3286 C C . SER C 1 47 ? 12.54707 36.14070 83.97409 1.000 59.17308 26 SER C C 1
ATOM 3287 O O . SER C 1 47 ? 13.64468 36.43072 84.46411 1.000 57.06686 26 SER C O 1
ATOM 3290 N N . PRO C 1 48 ? 11.42535 36.72782 84.37552 1.000 55.90762 27 PRO C N 1
ATOM 3291 C CA . PRO C 1 48 ? 11.35744 37.29555 85.72184 1.000 62.22201 27 PRO C CA 1
ATOM 3292 C C . PRO C 1 48 ? 11.26236 36.14753 86.71573 1.000 69.04771 27 PRO C C 1
ATOM 3293 O O . PRO C 1 48 ? 10.49990 35.19568 86.51143 1.000 71.24638 27 PRO C O 1
ATOM 3297 N N . SER C 1 49 ? 12.07203 36.22365 87.76938 1.000 65.89434 28 SER C N 1
ATOM 3298 C CA . SER C 1 49 ? 12.17705 35.12508 88.71887 1.000 71.39521 28 SER C CA 1
ATOM 3299 C C . SER C 1 49 ? 10.79649 34.69132 89.18961 1.000 70.85784 28 SER C C 1
ATOM 3300 O O . SER C 1 49 ? 9.94300 35.52403 89.49972 1.000 67.29865 28 SER C O 1
ATOM 3303 N N . GLY C 1 50 ? 10.56762 33.37974 89.20304 1.000 75.34874 29 GLY C N 1
ATOM 3304 C CA . GLY C 1 50 ? 9.27729 32.83258 89.57899 1.000 73.90134 29 GLY C CA 1
ATOM 3305 C C . GLY C 1 50 ? 8.34384 32.51475 88.43036 1.000 74.19498 29 GLY C C 1
ATOM 3306 O O . GLY C 1 50 ? 7.17537 32.18493 88.67363 1.000 70.02181 29 GLY C O 1
ATOM 3307 N N . ALA C 1 51 ? 8.81149 32.61303 87.18982 1.000 76.06055 30 ALA C N 1
ATOM 3308 C CA . ALA C 1 51 ? 7.99147 32.29640 86.02755 1.000 75.91001 30 ALA C CA 1
ATOM 3309 C C . ALA C 1 51 ? 8.04998 30.82486 85.64617 1.000 77.96120 30 ALA C C 1
ATOM 3310 O O . ALA C 1 51 ? 7.44312 30.44083 84.64282 1.000 66.28368 30 ALA C O 1
ATOM 3312 N N . GLY C 1 52 ? 8.76056 30.00157 86.41522 1.000 95.18537 31 GLY C N 1
ATOM 3313 C CA . GLY C 1 52 ? 8.90855 28.59497 86.10015 1.000 92.56548 31 GLY C CA 1
ATOM 3314 C C . GLY C 1 52 ? 10.07363 28.26981 85.19951 1.000 90.76389 31 GLY C C 1
ATOM 3315 O O . GLY C 1 52 ? 10.09546 27.18648 84.60623 1.000 91.70694 31 GLY C O 1
ATOM 3316 N N . LYS C 1 53 ? 11.05010 29.17190 85.08469 1.000 81.84958 32 LYS C N 1
ATOM 3317 C CA . LYS C 1 53 ? 12.16009 28.97243 84.15611 1.000 85.99697 32 LYS C CA 1
ATOM 3318 C C . LYS C 1 53 ? 13.11842 27.87877 84.62647 1.000 88.79343 32 LYS C C 1
ATOM 3319 O O . LYS C 1 53 ? 13.71478 27.18045 83.79639 1.000 87.63815 32 LYS C O 1
ATOM 3325 N N . SER C 1 54 ? 13.27606 27.70696 85.94189 1.000 87.02976 33 SER C N 1
ATOM 3326 C CA A SER C 1 54 ? 14.21106 26.70665 86.44574 0.437 83.78347 33 SER C CA 1
ATOM 3327 C CA B SER C 1 54 ? 14.20729 26.70765 86.45496 0.563 83.76363 33 SER C CA 1
ATOM 3328 C C . SER C 1 54 ? 13.73278 25.29409 86.13159 1.000 82.00182 33 SER C C 1
ATOM 3329 O O . SER C 1 54 ? 14.48847 24.48260 85.58079 1.000 78.68272 33 SER C O 1
ATOM 3334 N N . THR C 1 55 ? 12.48127 24.97580 86.48423 1.000 81.05858 34 THR C N 1
ATOM 3335 C CA . THR C 1 55 ? 11.94051 23.64928 86.19375 1.000 77.46330 34 THR C CA 1
ATOM 3336 C C . THR C 1 55 ? 12.05965 23.32066 84.70999 1.000 72.22989 34 THR C C 1
ATOM 3337 O O . THR C 1 55 ? 12.36322 22.17933 84.33778 1.000 66.62094 34 THR C O 1
ATOM 3341 N N . LEU C 1 56 ? 11.81983 24.31460 83.84934 1.000 70.04685 35 LEU C N 1
ATOM 3342 C CA . LEU C 1 56 ? 12.01639 24.12797 82.41692 1.000 68.51483 35 LEU C CA 1
ATOM 3343 C C . LEU C 1 56 ? 13.42482 23.64568 82.11038 1.000 60.97130 35 LEU C C 1
ATOM 3344 O O . LEU C 1 56 ? 13.61032 22.75038 81.28137 1.000 59.09747 35 LEU C O 1
ATOM 3349 N N . SER C 1 57 ? 14.43034 24.22349 82.77106 1.000 66.21261 36 SER C N 1
ATOM 3350 C CA . SER C 1 57 ? 15.81090 23.93997 82.39171 1.000 64.83920 36 SER C CA 1
ATOM 3351 C C . SER C 1 57 ? 16.13515 22.46320 82.55383 1.000 52.93899 36 SER C C 1
ATOM 3352 O O . SER C 1 57 ? 16.74456 21.85726 81.66761 1.000 51.30597 36 SER C O 1
ATOM 3355 N N . ARG C 1 58 ? 15.71767 21.85921 83.66279 1.000 52.67278 37 ARG C N 1
ATOM 3356 C CA . ARG C 1 58 ? 15.97002 20.43489 83.84142 1.000 55.78759 37 ARG C CA 1
ATOM 3357 C C . ARG C 1 58 ? 15.20688 19.60383 82.81259 1.000 53.18536 37 ARG C C 1
ATOM 3358 O O . ARG C 1 58 ? 15.72480 18.60237 82.30314 1.000 49.43174 37 ARG C O 1
ATOM 3360 N N . LEU C 1 59 ? 13.97350 20.00170 82.49298 1.000 51.23032 38 LEU C N 1
ATOM 3361 C CA . LEU C 1 59 ? 13.21545 19.27426 81.48093 1.000 50.01408 38 LEU C CA 1
ATOM 3362 C C . LEU C 1 59 ? 13.84763 19.40157 80.09944 1.000 48.56289 38 LEU C C 1
ATOM 3363 O O . LEU C 1 59 ? 13.71509 18.49250 79.27553 1.000 45.76335 38 LEU C O 1
ATOM 3368 N N . LEU C 1 60 ? 14.54499 20.50332 79.82994 1.000 45.93931 39 LEU C N 1
ATOM 3369 C CA . LEU C 1 60 ? 15.16269 20.69241 78.52812 1.000 44.07625 39 LEU C CA 1
ATOM 3370 C C . LEU C 1 60 ? 16.50805 19.99621 78.41095 1.000 42.59162 39 LEU C C 1
ATOM 3371 O O . LEU C 1 60 ? 16.97413 19.76139 77.29164 1.000 42.52034 39 LEU C O 1
ATOM 3376 N N . LEU C 1 61 ? 17.14509 19.67484 79.53094 1.000 42.62022 40 LEU C N 1
ATOM 3377 C CA . LEU C 1 61 ? 18.42208 18.97690 79.51492 1.000 46.71919 40 LEU C CA 1
ATOM 3378 C C . LEU C 1 61 ? 18.27591 17.46023 79.45908 1.000 50.32994 40 LEU C C 1
ATOM 3379 O O . LEU C 1 61 ? 19.29392 16.76488 79.35921 1.000 48.53809 40 LEU C O 1
ATOM 3384 N N . LYS C 1 62 ? 17.04518 16.93413 79.50779 1.000 47.40780 41 LYS C N 1
ATOM 3385 C CA . LYS C 1 62 ? 16.85758 15.49996 79.70142 1.000 47.75330 41 LYS C CA 1
ATOM 3386 C C . LYS C 1 62 ? 17.43041 14.68517 78.54463 1.000 49.71633 41 LYS C C 1
ATOM 3387 O O . LYS C 1 62 ? 18.02899 13.62774 78.76647 1.000 54.68540 41 LYS C O 1
ATOM 3389 N N . ASP C 1 63 ? 17.27193 15.15696 77.30676 1.000 52.31155 42 ASP C N 1
ATOM 3390 C CA . ASP C 1 63 ? 17.62089 14.34526 76.14197 1.000 54.18861 42 ASP C CA 1
ATOM 3391 C C . ASP C 1 63 ? 19.08863 14.45425 75.73433 1.000 51.73083 42 ASP C C 1
ATOM 3392 O O . ASP C 1 63 ? 19.51187 13.75456 74.80907 1.000 55.05085 42 ASP C O 1
ATOM 3397 N N . GLY C 1 64 ? 19.87236 15.30334 76.38965 1.000 50.40929 43 GLY C N 1
ATOM 3398 C CA . GLY C 1 64 ? 21.29775 15.35633 76.15581 1.000 47.78345 43 GLY C CA 1
ATOM 3399 C C . GLY C 1 64 ? 21.75215 16.27438 75.04167 1.000 48.84236 43 GLY C C 1
ATOM 3400 O O . GLY C 1 64 ? 22.96428 16.44506 74.86704 1.000 50.89965 43 GLY C O 1
ATOM 3401 N N . LYS C 1 65 ? 20.83142 16.88493 74.28927 1.000 42.80703 44 LYS C N 1
ATOM 3402 C CA . LYS C 1 65 ? 21.25317 17.73261 73.17733 1.000 45.19771 44 LYS C CA 1
ATOM 3403 C C . LYS C 1 65 ? 21.89864 19.02828 73.65163 1.000 45.77323 44 LYS C C 1
ATOM 3404 O O . LYS C 1 65 ? 22.76796 19.57378 72.96203 1.000 45.21592 44 LYS C O 1
ATOM 3410 N N . LEU C 1 66 ? 21.48548 19.54479 74.80290 1.000 42.93319 45 LEU C N 1
ATOM 3411 C CA . LEU C 1 66 ? 22.00314 20.79877 75.32814 1.000 40.51101 45 LEU C CA 1
ATOM 3412 C C . LEU C 1 66 ? 22.94618 20.54208 76.49808 1.000 42.72233 45 LEU C C 1
ATOM 3413 O O . LEU C 1 66 ? 22.67007 19.70621 77.36434 1.000 41.42667 45 LEU C O 1
ATOM 3418 N N . GLU C 1 67 ? 24.06486 21.25552 76.50778 1.000 40.00422 46 GLU C N 1
ATOM 3419 C CA . GLU C 1 67 ? 24.96523 21.29601 77.64986 1.000 43.27304 46 GLU C CA 1
ATOM 3420 C C . GLU C 1 67 ? 24.65979 22.54163 78.47446 1.000 41.34099 46 GLU C C 1
ATOM 3421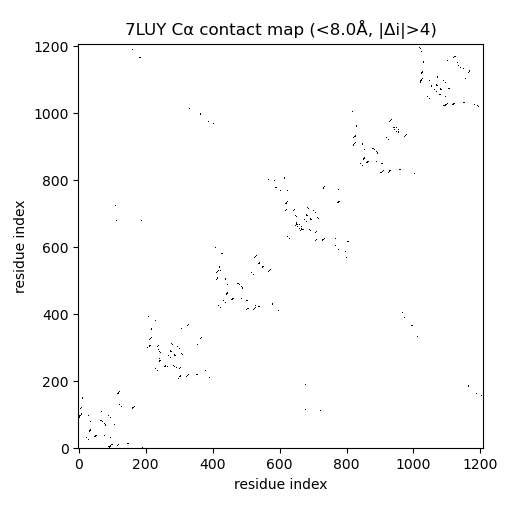 O O . GLU C 1 67 ? 24.51952 23.64013 77.92106 1.000 36.92606 46 GLU C O 1
ATOM 3427 N N . LEU C 1 68 ? 24.54709 22.36845 79.78911 1.000 38.22568 47 LEU C N 1
ATOM 3428 C CA . LEU C 1 68 ? 24.28268 23.49936 80.66364 1.000 40.15877 47 LEU C CA 1
ATOM 3429 C C . LEU C 1 68 ? 25.57441 24.25939 80.92873 1.000 42.09261 47 LEU C C 1
ATOM 3430 O O . LEU C 1 68 ? 26.57554 23.67503 81.34671 1.000 43.72299 47 LEU C O 1
ATOM 3435 N N . SER C 1 69 ? 25.55407 25.55927 80.65511 1.000 40.57293 48 SER C N 1
ATOM 3436 C CA . SER C 1 69 ? 26.67310 26.42000 81.00076 1.000 38.82367 48 SER C CA 1
ATOM 3437 C C . SER C 1 69 ? 26.73116 26.59720 82.51133 1.000 44.59852 48 SER C C 1
ATOM 3438 O O . SER C 1 69 ? 25.73494 26.96378 83.13740 1.000 45.54504 48 SER C O 1
ATOM 3441 N N . ILE C 1 70 ? 27.88412 26.32082 83.10410 1.000 46.37033 49 ILE C N 1
ATOM 3442 C CA . ILE C 1 70 ? 28.07545 26.49632 84.54164 1.000 50.12111 49 ILE C CA 1
ATOM 3443 C C . ILE C 1 70 ? 28.81461 27.80857 84.74728 1.000 47.47509 49 ILE C C 1
ATOM 3444 O O . ILE C 1 70 ? 29.96032 27.95862 84.31022 1.000 44.17454 49 ILE C O 1
ATOM 3449 N N . SER C 1 71 ? 28.15534 28.76745 85.39422 1.000 49.66628 50 SER C N 1
ATOM 3450 C CA . SER C 1 71 ? 28.75868 30.07133 85.64218 1.000 53.24699 50 SER C CA 1
ATOM 3451 C C . SER C 1 71 ? 29.69463 30.01858 86.84389 1.000 53.55338 50 SER C C 1
ATOM 3452 O O . SER C 1 71 ? 29.40999 29.33699 87.82902 1.000 53.74844 50 SER C O 1
ATOM 3455 N N . MET C 1 72 ? 30.81201 30.74410 86.75951 1.000 51.72592 51 MET C N 1
ATOM 3456 C CA . MET C 1 72 ? 31.58656 31.06148 87.95687 1.000 56.11221 51 MET C CA 1
ATOM 3457 C C . MET C 1 72 ? 30.84543 32.11449 88.77164 1.000 55.48920 51 MET C C 1
ATOM 3458 O O . MET C 1 72 ? 30.12486 32.94976 88.22352 1.000 54.86840 51 MET C O 1
ATOM 3463 N N . THR C 1 73 ? 31.02706 32.08617 90.09103 1.000 60.06575 52 THR C N 1
ATOM 3464 C CA . THR C 1 73 ? 30.31956 33.04934 90.92346 1.000 61.90887 52 THR C CA 1
ATOM 3465 C C . THR C 1 73 ? 31.14421 33.39510 92.15790 1.000 64.68596 52 THR C C 1
ATOM 3466 O O . THR C 1 73 ? 31.92922 32.57801 92.64847 1.000 67.61757 52 THR C O 1
ATOM 3470 N N . THR C 1 74 ? 30.97016 34.62640 92.64754 1.000 69.73056 53 THR C N 1
ATOM 3471 C CA . THR C 1 74 ? 31.57441 35.05673 93.90978 1.000 71.85592 53 THR C CA 1
ATOM 3472 C C . THR C 1 74 ? 30.64894 34.86890 95.10497 1.000 72.21664 53 THR C C 1
ATOM 3473 O O . THR C 1 74 ? 31.05198 35.15792 96.23593 1.000 73.49121 53 THR C O 1
ATOM 3477 N N . ARG C 1 75 ? 29.42695 34.39674 94.88199 1.000 73.81962 54 ARG C N 1
ATOM 3478 C CA . ARG C 1 75 ? 28.52763 34.07870 95.98254 1.000 76.96496 54 ARG C CA 1
ATOM 3479 C C . ARG C 1 75 ? 29.10877 32.96063 96.84220 1.000 77.09721 54 ARG C C 1
ATOM 3480 O O . ARG C 1 75 ? 29.73822 32.02735 96.33409 1.000 73.87467 54 ARG C O 1
ATOM 3488 N N . GLN C 1 76 ? 28.89260 33.05784 98.15432 1.000 84.33216 55 GLN C N 1
ATOM 3489 C CA . GLN C 1 76 ? 29.39705 32.04851 99.07776 1.000 79.74148 55 GLN C CA 1
ATOM 3490 C C . GLN C 1 76 ? 28.68059 30.71815 98.87032 1.000 82.72463 55 GLN C C 1
ATOM 3491 O O . GLN C 1 76 ? 27.45532 30.66769 98.71286 1.000 82.34295 55 GLN C O 1
ATOM 3493 N N . LYS C 1 77 ? 29.45521 29.63369 98.87471 1.000 80.94082 56 LYS C N 1
ATOM 3494 C CA . LYS C 1 77 ? 28.90208 28.29727 98.67529 1.000 82.34272 56 LYS C CA 1
ATOM 3495 C C . LYS C 1 77 ? 28.03538 27.91732 99.87108 1.000 94.72229 56 LYS C C 1
ATOM 3496 O O . LYS C 1 77 ? 28.53662 27.77800 100.99300 1.000 94.81594 56 LYS C O 1
ATOM 3498 N N . ARG C 1 78 ? 26.73145 27.76518 99.64134 1.000 97.79425 57 ARG C N 1
ATOM 3499 C CA . ARG C 1 78 ? 25.85452 27.26867 100.69286 1.000 101.07815 57 ARG C CA 1
ATOM 3500 C C . ARG C 1 78 ? 26.19814 25.80989 100.99625 1.000 110.79410 57 ARG C C 1
ATOM 3501 O O . ARG C 1 78 ? 26.56936 25.05912 100.08686 1.000 108.04512 57 ARG C O 1
ATOM 3503 N N . PRO C 1 79 ? 26.08440 25.38023 102.25924 1.000 124.46050 58 PRO C N 1
ATOM 3504 C CA . PRO C 1 79 ? 26.64448 24.07159 102.64699 1.000 124.98591 58 PRO C CA 1
ATOM 3505 C C . PRO C 1 79 ? 26.07301 22.89116 101.88177 1.000 122.56024 58 PRO C C 1
ATOM 3506 O O . PRO C 1 79 ? 26.72357 21.84024 101.82206 1.000 124.04571 58 PRO C O 1
ATOM 3510 N N . SER C 1 80 ? 24.88832 23.02285 101.29721 1.000 115.16977 59 SER C N 1
ATOM 3511 C CA . SER C 1 80 ? 24.26597 21.93152 100.56422 1.000 115.07508 59 SER C CA 1
ATOM 3512 C C . SER C 1 80 ? 24.63221 21.91542 99.08309 1.000 115.99942 59 SER C C 1
ATOM 3513 O O . SER C 1 80 ? 24.18400 21.01642 98.36208 1.000 107.13715 59 SER C O 1
ATOM 3516 N N . GLU C 1 81 ? 25.43672 22.87023 98.61593 1.000 111.85660 60 GLU C N 1
ATOM 3517 C CA . GLU C 1 81 ? 25.73376 23.01541 97.19702 1.000 101.54918 60 GLU C CA 1
ATOM 3518 C C . GLU C 1 81 ? 27.02185 22.28946 96.81396 1.000 98.10270 60 GLU C C 1
ATOM 3519 O O . GLU C 1 81 ? 27.96139 22.17644 97.60801 1.000 93.57395 60 GLU C O 1
ATOM 3525 N N . VAL C 1 82 ? 27.06221 21.81950 95.56738 1.000 97.86765 61 VAL C N 1
ATOM 3526 C CA . VAL C 1 82 ? 28.20960 21.10976 95.01093 1.000 95.46884 61 VAL C CA 1
ATOM 3527 C C . VAL C 1 82 ? 28.81112 21.95677 93.89479 1.000 92.55488 61 VAL C C 1
ATOM 3528 O O . VAL C 1 82 ? 28.10203 22.36530 92.96837 1.000 87.30207 61 VAL C O 1
ATOM 3530 N N . ASP C 1 83 ? 30.11629 22.21667 93.98423 1.000 102.88868 62 ASP C N 1
ATOM 3531 C CA . ASP C 1 83 ? 30.80148 23.01742 92.97570 1.000 101.56505 62 ASP C CA 1
ATOM 3532 C C . ASP C 1 83 ? 30.80485 22.27769 91.64266 1.000 100.70066 62 ASP C C 1
ATOM 3533 O O . ASP C 1 83 ? 31.31267 21.15574 91.54478 1.000 101.50170 62 ASP C O 1
ATOM 3535 N N . GLY C 1 84 ? 30.23738 22.90707 90.61678 1.000 89.73558 63 GLY C N 1
ATOM 3536 C CA . GLY C 1 84 ? 30.08620 22.30816 89.31162 1.000 81.96086 63 GLY C CA 1
ATOM 3537 C C . GLY C 1 84 ? 28.67194 21.88574 88.99177 1.000 82.94657 63 GLY C C 1
ATOM 3538 O O . GLY C 1 84 ? 28.36659 21.63724 87.82012 1.000 84.90048 63 GLY C O 1
ATOM 3539 N N . LEU C 1 85 ? 27.79956 21.79821 89.99864 1.000 86.91760 64 LEU C N 1
ATOM 3540 C CA . LEU C 1 85 ? 26.42819 21.35905 89.76136 1.000 83.34107 64 LEU C CA 1
ATOM 3541 C C . LEU C 1 85 ? 25.64263 22.41688 88.99955 1.000 81.59620 64 LEU C C 1
ATOM 3542 O O . LEU C 1 85 ? 24.94022 22.10657 88.03026 1.000 84.78182 64 LEU C O 1
ATOM 3547 N N . HIS C 1 86 ? 25.74477 23.67306 89.42470 1.000 81.63144 65 HIS C N 1
ATOM 3548 C CA . HIS C 1 86 ? 25.19381 24.77372 88.64485 1.000 75.92381 65 HIS C CA 1
ATOM 3549 C C . HIS C 1 86 ? 26.20780 25.90888 88.57285 1.000 70.36422 65 HIS C C 1
ATOM 3550 O O . HIS C 1 86 ? 26.31793 26.57990 87.54290 1.000 68.84810 65 HIS C O 1
ATOM 3552 N N . TYR C 1 87 ? 26.97319 26.10807 89.64934 1.000 71.68756 66 TYR C N 1
ATOM 3553 C CA . TYR C 1 87 ? 27.95879 27.17626 89.73746 1.000 67.53894 66 TYR C CA 1
ATOM 3554 C C . TYR C 1 87 ? 29.29710 26.63668 90.22149 1.000 69.54561 66 TYR C C 1
ATOM 3555 O O . TYR C 1 87 ? 29.35606 25.68208 90.99934 1.000 76.91916 66 TYR C O 1
ATOM 3564 N N . HIS C 1 88 ? 30.37254 27.26066 89.74788 1.000 65.38543 67 HIS C N 1
ATOM 3565 C CA . HIS C 1 88 ? 31.68092 27.15145 90.38005 1.000 68.65008 67 HIS C CA 1
ATOM 3566 C C . HIS C 1 88 ? 31.83709 28.31269 91.35055 1.000 65.80006 67 HIS C C 1
ATOM 3567 O O . HIS C 1 88 ? 31.70432 29.47872 90.95983 1.000 62.83524 67 HIS C O 1
ATOM 3574 N N . PHE C 1 89 ? 32.11570 27.99548 92.60773 1.000 69.32840 68 PHE C N 1
ATOM 3575 C CA . PHE C 1 89 ? 32.24241 29.00515 93.64685 1.000 66.84158 68 PHE C CA 1
ATOM 3576 C C . PHE C 1 89 ? 33.70955 29.38920 93.78060 1.000 67.19894 68 PHE C C 1
ATOM 3577 O O . PHE C 1 89 ? 34.55099 28.54691 94.10855 1.000 68.78851 68 PHE C O 1
ATOM 3585 N N . ILE C 1 90 ? 34.01890 30.65190 93.48439 1.000 66.56698 69 ILE C N 1
ATOM 3586 C CA . ILE C 1 90 ? 35.38200 31.15976 93.53330 1.000 68.74601 69 ILE C CA 1
ATOM 3587 C C . ILE C 1 90 ? 35.38622 32.47028 94.30912 1.000 66.93010 69 ILE C C 1
ATOM 3588 O O . ILE C 1 90 ? 34.34315 33.08576 94.54181 1.000 67.26033 69 ILE C O 1
ATOM 3593 N N . SER C 1 91 ? 36.58512 32.89510 94.70349 1.000 66.59821 70 SER C N 1
ATOM 3594 C CA . SER C 1 91 ? 36.75988 34.12750 95.45776 1.000 68.48100 70 SER C CA 1
ATOM 3595 C C . SER C 1 91 ? 36.60276 35.34674 94.55292 1.000 68.37575 70 SER C C 1
ATOM 3596 O O . SER C 1 91 ? 36.62747 35.25341 93.32089 1.000 70.21241 70 SER C O 1
ATOM 3599 N N . LYS C 1 92 ? 36.44027 36.51100 95.18948 1.000 68.06505 71 LYS C N 1
ATOM 3600 C CA . LYS C 1 92 ? 36.39716 37.77032 94.44979 1.000 74.60685 71 LYS C CA 1
ATOM 3601 C C . LYS C 1 92 ? 37.74659 38.09520 93.82256 1.000 68.39076 71 LYS C C 1
ATOM 3602 O O . LYS C 1 92 ? 37.80251 38.71588 92.75300 1.000 65.49329 71 LYS C O 1
ATOM 3608 N N . LYS C 1 93 ? 38.83657 37.68276 94.47132 1.000 66.28682 72 LYS C N 1
ATOM 3609 C CA . LYS C 1 93 ? 40.16279 37.90939 93.91373 1.000 65.39024 72 LYS C CA 1
ATOM 3610 C C . LYS C 1 93 ? 40.37318 37.09425 92.64784 1.000 64.60131 72 LYS C C 1
ATOM 3611 O O . LYS C 1 93 ? 40.86983 37.61437 91.64394 1.000 60.18079 72 LYS C O 1
ATOM 3613 N N . GLU C 1 94 ? 39.99995 35.81446 92.67503 1.000 62.33639 73 GLU C N 1
ATOM 3614 C CA . GLU C 1 94 ? 40.20353 34.97484 91.50554 1.000 60.19963 73 GLU C CA 1
ATOM 3615 C C . GLU C 1 94 ? 39.28454 35.39010 90.36330 1.000 60.02351 73 GLU C C 1
ATOM 3616 O O . GLU C 1 94 ? 39.66995 35.28848 89.19347 1.000 54.14772 73 GLU C O 1
ATOM 3622 N N . PHE C 1 95 ? 38.08402 35.88235 90.68655 1.000 62.54851 74 PHE C N 1
ATOM 3623 C CA . PHE C 1 95 ? 37.16602 36.36670 89.66069 1.000 53.93076 74 PHE C CA 1
ATOM 3624 C C . PHE C 1 95 ? 37.72825 37.59460 88.95551 1.000 58.96653 74 PHE C C 1
ATOM 3625 O O . PHE C 1 95 ? 37.72448 37.67247 87.71837 1.000 50.20549 74 PHE C O 1
ATOM 3633 N N . LYS C 1 96 ? 38.20627 38.57602 89.73021 1.000 55.76287 75 LYS C N 1
ATOM 3634 C CA . LYS C 1 96 ? 38.78708 39.76934 89.12307 1.000 53.94418 75 LYS C CA 1
ATOM 3635 C C . LYS C 1 96 ? 39.99965 39.41171 88.27037 1.000 52.81699 75 LYS C C 1
ATOM 3636 O O . LYS C 1 96 ? 40.20421 39.99248 87.19786 1.000 50.91619 75 LYS C O 1
ATOM 3638 N N . ARG C 1 97 ? 40.80007 38.43813 88.71545 1.000 55.22839 76 ARG C N 1
ATOM 3639 C CA . ARG C 1 97 ? 41.94509 38.00965 87.91847 1.000 54.50932 76 ARG C CA 1
ATOM 3640 C C . ARG C 1 97 ? 41.50252 37.36879 86.60898 1.000 55.35819 76 ARG C C 1
ATOM 3641 O O . ARG C 1 97 ? 42.09686 37.61645 85.55435 1.000 54.95784 76 ARG C O 1
ATOM 3649 N N . LYS C 1 98 ? 40.46581 36.53249 86.65644 1.000 50.39398 77 LYS C N 1
ATOM 3650 C CA . LYS C 1 98 ? 39.94671 35.94617 85.42869 1.000 49.36998 77 LYS C CA 1
ATOM 3651 C C . LYS C 1 98 ? 39.34977 37.01603 84.52746 1.000 45.26171 77 LYS C C 1
ATOM 3652 O O . LYS C 1 98 ? 39.58235 37.01799 83.31481 1.000 43.52385 77 LYS C O 1
ATOM 3658 N N . ARG C 1 99 ? 38.58642 37.94034 85.10571 1.000 45.87555 78 ARG C N 1
ATOM 3659 C CA . ARG C 1 99 ? 38.03434 39.03050 84.31350 1.000 46.58343 78 ARG C CA 1
ATOM 3660 C C . ARG C 1 99 ? 39.14624 39.87377 83.70036 1.000 44.81606 78 ARG C C 1
ATOM 3661 O O . ARG C 1 99 ? 39.05898 40.26477 82.52942 1.000 42.71133 78 ARG C O 1
ATOM 3669 N N . ASP C 1 100 ? 40.21631 40.12902 84.47232 1.000 46.27179 79 ASP C N 1
ATOM 3670 C CA . ASP C 1 100 ? 41.35821 40.89861 83.98211 1.000 46.87200 79 ASP C CA 1
ATOM 3671 C C . ASP C 1 100 ? 42.10856 40.16834 82.88203 1.000 45.23903 79 ASP C C 1
ATOM 3672 O O . ASP C 1 100 ? 42.71838 40.81707 82.02324 1.000 49.27087 79 ASP C O 1
ATOM 3677 N N . GLY C 1 101 ? 42.10262 38.83260 82.90288 1.000 45.69161 80 GLY C N 1
ATOM 3678 C CA . GLY C 1 101 ? 42.69391 38.05087 81.83839 1.000 44.06764 80 GLY C CA 1
ATOM 3679 C C . GLY C 1 101 ? 41.80166 37.77250 80.64491 1.000 41.33566 80 GLY C C 1
ATOM 3680 O O . GLY C 1 101 ? 42.13860 36.90985 79.82769 1.000 40.24013 80 GLY C O 1
ATOM 3681 N N . ASN C 1 102 ? 40.66574 38.46590 80.52362 1.000 40.56249 81 ASN C N 1
ATOM 3682 C CA . ASN C 1 102 ? 39.71148 38.27281 79.41848 1.000 38.57855 81 ASN C CA 1
ATOM 3683 C C . ASN C 1 102 ? 39.16707 36.85323 79.34999 1.000 36.73260 81 ASN C C 1
ATOM 3684 O O . ASN C 1 102 ? 38.81860 36.37457 78.27335 1.000 36.46269 81 ASN C O 1
ATOM 3689 N N . GLU C 1 103 ? 39.07777 36.17254 80.48676 1.000 37.66301 82 GLU C N 1
ATOM 3690 C CA . GLU C 1 103 ? 38.59960 34.79763 80.50367 1.000 39.45409 82 GLU C CA 1
ATOM 3691 C C . GLU C 1 103 ? 37.08085 34.68203 80.42309 1.000 35.71536 82 GLU C C 1
ATOM 3692 O O . GLU C 1 103 ? 36.58597 33.57811 80.18550 1.000 34.86438 82 GLU C O 1
ATOM 3698 N N . PHE C 1 104 ? 36.33142 35.76812 80.62994 1.000 35.74223 83 PHE C N 1
ATOM 3699 C CA . PHE C 1 104 ? 34.87071 35.71840 80.63947 1.000 35.33801 83 PHE C CA 1
ATOM 3700 C C . PHE C 1 104 ? 34.31929 36.23930 79.31654 1.000 35.63721 83 PHE C C 1
ATOM 3701 O O . PHE C 1 104 ? 34.69343 37.30848 78.82016 1.000 35.10611 83 PHE C O 1
ATOM 3709 N N . ILE C 1 105 ? 33.51151 35.41686 78.64324 1.000 31.89027 84 ILE C N 1
ATOM 3710 C CA . ILE C 1 105 ? 32.77289 35.90672 77.48913 1.000 32.69723 84 ILE C CA 1
ATOM 3711 C C . ILE C 1 105 ? 31.60697 36.77839 77.94492 1.000 34.04763 84 ILE C C 1
ATOM 3712 O O . ILE C 1 105 ? 31.14732 37.64469 77.20065 1.000 31.59296 84 ILE C O 1
ATOM 3717 N N . GLU C 1 106 ? 31.17341 36.61697 79.19029 1.000 34.55519 85 GLU C N 1
ATOM 3718 C CA . GLU C 1 106 ? 30.04679 37.35104 79.74191 1.000 33.90668 85 GLU C CA 1
ATOM 3719 C C . GLU C 1 106 ? 30.19273 37.34857 81.25479 1.000 38.23998 85 GLU C C 1
ATOM 3720 O O . GLU C 1 106 ? 30.47372 36.30169 81.84040 1.000 38.44385 85 GLU C O 1
ATOM 3726 N N . TRP C 1 107 ? 30.01381 38.50900 81.87965 1.000 41.58766 86 TRP C N 1
ATOM 3727 C CA . TRP C 1 107 ? 29.97999 38.59564 83.33084 1.000 44.68372 86 TRP C CA 1
ATOM 3728 C C . TRP C 1 107 ? 29.13572 39.79939 83.71436 1.000 49.68426 86 TRP C C 1
ATOM 3729 O O . TRP C 1 107 ? 29.01931 40.75905 82.94996 1.000 46.51318 86 TRP C O 1
ATOM 3740 N N . ALA C 1 108 ? 28.56037 39.74231 84.91213 1.000 57.59799 87 ALA C N 1
ATOM 3741 C CA . ALA C 1 108 ? 27.73762 40.82830 85.42748 1.000 62.00444 87 ALA C CA 1
ATOM 3742 C C . ALA C 1 108 ? 27.56311 40.63203 86.92446 1.000 69.63410 87 ALA C C 1
ATOM 3743 O O . ALA C 1 108 ? 27.93728 39.59739 87.48064 1.000 68.71299 87 ALA C O 1
ATOM 3745 N N . GLU C 1 109 ? 26.98687 41.64453 87.57213 1.000 78.60615 88 GLU C N 1
ATOM 3746 C CA . GLU C 1 109 ? 26.52919 41.53415 88.95345 1.000 88.87099 88 GLU C CA 1
ATOM 3747 C C . GLU C 1 109 ? 25.01287 41.35275 88.95126 1.000 91.18199 88 GLU C C 1
ATOM 3748 O O . GLU C 1 109 ? 24.27374 42.25076 88.53130 1.000 87.47878 88 GLU C O 1
ATOM 3754 N N . VAL C 1 110 ? 24.55861 40.18749 89.40632 1.000 99.34665 89 VAL C N 1
ATOM 3755 C CA . VAL C 1 110 ? 23.14356 39.83757 89.45081 1.000 100.01327 89 VAL C CA 1
ATOM 3756 C C . VAL C 1 110 ? 22.77613 39.57958 90.90531 1.000 109.63888 89 VAL C C 1
ATOM 3757 O O . VAL C 1 110 ? 23.36767 38.70568 91.55338 1.000 108.06012 89 VAL C O 1
ATOM 3761 N N . HIS C 1 111 ? 21.81369 40.35044 91.41919 1.000 120.53954 90 HIS C N 1
ATOM 3762 C CA . HIS C 1 111 ? 21.29428 40.19043 92.78076 1.000 121.69554 90 HIS C CA 1
ATOM 3763 C C . HIS C 1 111 ? 22.38302 40.35328 93.84214 1.000 121.15025 90 HIS C C 1
ATOM 3764 O O . HIS C 1 111 ? 22.29627 39.77101 94.92608 1.000 125.41291 90 HIS C O 1
ATOM 3766 N N . GLY C 1 112 ? 23.41628 41.14282 93.54624 1.000 112.71799 91 GLY C N 1
ATOM 3767 C CA . GLY C 1 112 ? 24.43270 41.48045 94.52297 1.000 110.27441 91 GLY C CA 1
ATOM 3768 C C . GLY C 1 112 ? 25.70335 40.65644 94.47478 1.000 105.85392 91 GLY C C 1
ATOM 3769 O O . GLY C 1 112 ? 26.59058 40.87799 95.30817 1.000 103.90488 91 GLY C O 1
ATOM 3770 N N . ASN C 1 113 ? 25.82692 39.72424 93.53028 1.000 101.26175 92 ASN C N 1
ATOM 3771 C CA . ASN C 1 113 ? 27.00149 38.86870 93.41434 1.000 96.97733 92 ASN C CA 1
ATOM 3772 C C . ASN C 1 113 ? 27.52011 38.89765 91.98182 1.000 85.63291 92 ASN C C 1
ATOM 3773 O O . ASN C 1 113 ? 26.81425 39.30301 91.05902 1.000 85.71124 92 ASN C O 1
ATOM 3778 N N . TYR C 1 114 ? 28.76600 38.45675 91.80435 1.000 79.96674 93 TYR C N 1
ATOM 3779 C CA . TYR C 1 114 ? 29.39511 38.40167 90.48733 1.000 74.77270 93 TYR C CA 1
ATOM 3780 C C . TYR C 1 114 ? 29.20688 37.02005 89.87026 1.000 69.13850 93 TYR C C 1
ATOM 3781 O O . TYR C 1 114 ? 29.41674 36.00581 90.53947 1.000 73.02903 93 TYR C O 1
ATOM 3790 N N . TYR C 1 115 ? 28.82568 36.98349 88.59331 1.000 62.23752 94 TYR C N 1
ATOM 3791 C CA . TYR C 1 115 ? 28.64246 35.73762 87.85670 1.000 60.05389 94 TYR C CA 1
ATOM 3792 C C . TYR C 1 115 ? 29.26410 35.87698 86.47228 1.000 53.50911 94 TYR C C 1
ATOM 3793 O O . TYR C 1 115 ? 29.16174 36.93589 85.84847 1.000 55.74801 94 TYR C O 1
ATOM 3802 N N . GLY C 1 116 ? 29.87365 34.80890 85.97490 1.000 44.79962 95 GLY C N 1
ATOM 3803 C CA . GLY C 1 116 ? 30.53984 34.87415 84.68587 1.000 44.30166 95 GLY C CA 1
ATOM 3804 C C . GLY C 1 116 ? 30.56502 33.54380 83.96816 1.000 45.24465 95 GLY C C 1
ATOM 3805 O O . GLY C 1 116 ? 30.60532 32.47960 84.59442 1.000 45.09146 95 GLY C O 1
ATOM 3806 N N . THR C 1 117 ? 30.56071 33.61264 82.63223 1.000 36.53920 96 THR C N 1
ATOM 3807 C CA . THR C 1 117 ? 30.71050 32.44978 81.76664 1.000 36.09078 96 THR C CA 1
ATOM 3808 C C . THR C 1 117 ? 32.11593 32.42880 81.17430 1.000 37.15751 96 THR C C 1
ATOM 3809 O O . THR C 1 117 ? 32.55757 33.41414 80.57051 1.000 35.30788 96 THR C O 1
ATOM 3813 N N . LEU C 1 118 ? 32.80268 31.29923 81.33055 1.000 36.46155 97 LEU C N 1
ATOM 3814 C CA . LEU C 1 118 ? 34.13663 31.13364 80.76698 1.000 33.72620 97 LEU C CA 1
ATOM 3815 C C . LEU C 1 118 ? 34.06497 31.08431 79.25339 1.000 35.59145 97 LEU C C 1
ATOM 3816 O O . LEU C 1 118 ? 33.36793 30.23639 78.67889 1.000 34.76721 97 LEU C O 1
ATOM 3821 N N . ARG C 1 119 ? 34.80450 31.98843 78.61441 1.000 31.61295 98 ARG C N 1
ATOM 3822 C CA . ARG C 1 119 ? 34.98364 31.93695 77.16939 1.000 32.66031 98 ARG C CA 1
ATOM 3823 C C . ARG C 1 119 ? 35.45834 30.56185 76.69435 1.000 34.93478 98 ARG C C 1
ATOM 3824 O O . ARG C 1 119 ? 34.94594 30.02773 75.70146 1.000 34.65661 98 ARG C O 1
ATOM 3832 N N . GLU C 1 120 ? 36.44231 29.97437 77.38418 1.000 35.77206 99 GLU C N 1
ATOM 3833 C CA . GLU C 1 120 ? 36.98327 28.69028 76.94204 1.000 37.98271 99 GLU C CA 1
ATOM 3834 C C . GLU C 1 120 ? 35.91864 27.60924 76.95108 1.000 38.37502 99 GLU C C 1
ATOM 3835 O O . GLU C 1 120 ? 35.92436 26.71978 76.09238 1.000 37.31273 99 GLU C O 1
ATOM 3837 N N . SER C 1 121 ? 34.99376 27.68186 77.90425 1.000 36.17056 100 SER C N 1
ATOM 3838 C CA . SER C 1 121 ? 33.95470 26.66885 78.01716 1.000 36.93193 100 SER C CA 1
ATOM 3839 C C . SER C 1 121 ? 32.97155 26.75960 76.85940 1.000 38.87911 100 SER C C 1
ATOM 3840 O O . SER C 1 121 ? 32.50627 25.73134 76.34965 1.000 40.51966 100 SER C O 1
ATOM 3843 N N . VAL C 1 122 ? 32.64220 27.98344 76.44022 1.000 38.96539 101 VAL C N 1
ATOM 3844 C CA . VAL C 1 122 ? 31.76901 28.18880 75.29082 1.000 38.86048 101 VAL C CA 1
ATOM 3845 C C . VAL C 1 122 ? 32.46722 27.74664 74.01128 1.000 40.61545 101 VAL C C 1
ATOM 3846 O O . VAL C 1 122 ? 31.89002 27.04014 73.18118 1.000 39.03693 101 VAL C O 1
ATOM 3850 N N . GLU C 1 123 ? 33.72396 28.15506 73.83879 1.000 39.39257 102 GLU C N 1
ATOM 3851 C CA . GLU C 1 123 ? 34.48111 27.74820 72.66203 1.000 41.02689 102 GLU C CA 1
ATOM 3852 C C . GLU C 1 123 ? 34.57010 26.23423 72.55591 1.000 41.79303 102 GLU C C 1
ATOM 3853 O O . GLU C 1 123 ? 34.44326 25.67871 71.46001 1.000 43.11597 102 GLU C O 1
ATOM 3859 N N . ASN C 1 124 ? 34.78566 25.55353 73.68409 1.000 43.50425 103 ASN C N 1
ATOM 3860 C CA . ASN C 1 124 ? 34.92186 24.10148 73.66634 1.000 44.96167 103 ASN C CA 1
ATOM 3861 C C . ASN C 1 124 ? 33.66884 23.44216 73.10732 1.000 46.81008 103 ASN C C 1
ATOM 3862 O O . ASN C 1 124 ? 33.74269 22.62911 72.17970 1.000 53.14102 103 ASN C O 1
ATOM 3867 N N . VAL C 1 125 ? 32.50484 23.79883 73.64471 1.000 46.16181 104 VAL C N 1
ATOM 3868 C CA . VAL C 1 125 ? 31.26051 23.17978 73.20017 1.000 47.14240 104 VAL C CA 1
ATOM 3869 C C . VAL C 1 125 ? 30.92821 23.58986 71.76592 1.000 49.05553 104 VAL C C 1
ATOM 3870 O O . VAL C 1 125 ? 30.60366 22.74407 70.92228 1.000 47.19167 104 VAL C O 1
ATOM 3874 N N . LEU C 1 126 ? 31.00338 24.89184 71.46837 1.000 42.21682 105 LEU C N 1
ATOM 3875 C CA . LEU C 1 126 ? 30.58480 25.38452 70.15708 1.000 45.42422 105 LEU C CA 1
ATOM 3876 C C . LEU C 1 126 ? 31.48830 24.89942 69.03191 1.000 53.79741 105 LEU C C 1
ATOM 3877 O O . LEU C 1 126 ? 31.02118 24.72249 67.89877 1.000 51.56390 105 LEU C O 1
ATOM 3882 N N . SER C 1 127 ? 32.78240 24.71655 69.30415 1.000 55.71845 106 SER C N 1
ATOM 3883 C CA . SER C 1 127 ? 33.68130 24.27881 68.24334 1.000 58.18049 106 SER C CA 1
ATOM 3884 C C . SER C 1 127 ? 33.23653 22.94420 67.66158 1.000 61.99112 106 SER C C 1
ATOM 3885 O O . SER C 1 127 ? 33.41583 22.69675 66.46160 1.000 63.09120 106 SER C O 1
ATOM 3888 N N . THR C 1 128 ? 32.63281 22.09073 68.48691 1.000 59.76395 107 THR C N 1
ATOM 3889 C CA . THR C 1 128 ? 32.16333 20.77414 68.07676 1.000 60.49382 107 THR C CA 1
ATOM 3890 C C . THR C 1 128 ? 30.74582 20.80523 67.50750 1.000 53.72994 107 THR C C 1
ATOM 3891 O O . THR C 1 128 ? 30.19101 19.74929 67.19045 1.000 52.62408 107 THR C O 1
ATOM 3895 N N . GLY C 1 129 ? 30.15893 21.98817 67.35312 1.000 52.93151 108 GLY C N 1
ATOM 3896 C CA . GLY C 1 129 ? 28.81819 22.09968 66.81735 1.000 47.67371 108 GLY C CA 1
ATOM 3897 C C . GLY C 1 129 ? 27.70836 21.78689 67.79446 1.000 45.02841 108 GLY C C 1
ATOM 3898 O O . GLY C 1 129 ? 26.54456 21.73365 67.38427 1.000 42.54256 108 GLY C O 1
ATOM 3899 N N . ARG C 1 130 ? 28.02826 21.56360 69.06589 1.000 47.06634 109 ARG C N 1
ATOM 3900 C CA . ARG C 1 130 ? 27.01822 21.33418 70.08408 1.000 44.15924 109 ARG C CA 1
ATOM 3901 C C . ARG C 1 130 ? 26.43286 22.66273 70.55260 1.000 38.52534 109 ARG C C 1
ATOM 3902 O O . ARG C 1 130 ? 26.97590 23.74236 70.30228 1.000 38.93170 109 ARG C O 1
ATOM 3910 N N . ASP C 1 131 ? 25.31898 22.56943 71.26285 1.000 34.75850 110 ASP C N 1
ATOM 3911 C CA . ASP C 1 131 ? 24.58224 23.73196 71.71344 1.000 34.37170 110 ASP C CA 1
ATOM 3912 C C . ASP C 1 131 ? 24.62238 23.83338 73.23207 1.000 38.43697 110 ASP C C 1
ATOM 3913 O O . ASP C 1 131 ? 24.67621 22.82378 73.94502 1.000 33.66291 110 ASP C O 1
ATOM 3918 N N . MET C 1 132 ? 24.59955 25.06904 73.71426 1.000 31.88021 111 MET C N 1
ATOM 3919 C CA . MET C 1 132 ? 24.67630 25.36191 75.13399 1.000 32.50709 111 MET C CA 1
ATOM 3920 C C . MET C 1 132 ? 23.38156 26.00270 75.59887 1.000 31.40007 111 MET C C 1
ATOM 3921 O O . MET C 1 132 ? 22.83549 26.87619 74.92204 1.000 32.27261 111 MET C O 1
ATOM 3926 N N . LEU C 1 133 ? 22.91393 25.57136 76.75915 1.000 32.14180 112 LEU C N 1
ATOM 3927 C CA . LEU C 1 133 ? 21.77109 26.15813 77.43850 1.000 33.25157 112 LEU C CA 1
ATOM 3928 C C . LEU C 1 133 ? 22.26962 27.13809 78.49705 1.000 37.50530 112 LEU C C 1
ATOM 3929 O O . LEU C 1 133 ? 23.15397 26.80576 79.29677 1.000 34.59881 112 LEU C O 1
ATOM 3934 N N . PHE C 1 134 ? 21.69549 28.33664 78.50104 1.000 35.30724 113 PHE C N 1
ATOM 3935 C CA . PHE C 1 134 ? 22.06764 29.39550 79.42524 1.000 35.29575 113 PHE C CA 1
ATOM 3936 C C . PHE C 1 134 ? 20.85869 29.77458 80.26085 1.000 36.79925 113 PHE C C 1
ATOM 3937 O O . PHE C 1 134 ? 19.75561 29.95366 79.72619 1.000 36.79320 113 PHE C O 1
ATOM 3945 N N . ASP C 1 135 ? 21.06948 29.89500 81.56506 1.000 45.31273 114 ASP C N 1
ATOM 3946 C CA . ASP C 1 135 ? 20.06979 30.41218 82.49356 1.000 48.28285 114 ASP C CA 1
ATOM 3947 C C . ASP C 1 135 ? 20.65826 31.69488 83.07208 1.000 46.50167 114 ASP C C 1
ATOM 3948 O O . ASP C 1 135 ? 21.30027 31.67969 84.12361 1.000 52.26326 114 ASP C O 1
ATOM 3953 N N . ILE C 1 136 ? 20.46633 32.80522 82.36421 1.000 43.03921 115 ILE C N 1
ATOM 3954 C CA . ILE C 1 136 ? 21.03213 34.09210 82.74830 1.000 42.74373 115 ILE C CA 1
ATOM 3955 C C . ILE C 1 136 ? 19.96627 35.16010 82.55146 1.000 43.08329 115 ILE C C 1
ATOM 3956 O O . ILE C 1 136 ? 18.90945 34.91261 81.97269 1.000 43.56628 115 ILE C O 1
ATOM 3961 N N . ASP C 1 137 ? 20.26289 36.36481 83.03130 1.000 45.05988 116 ASP C N 1
ATOM 3962 C CA . ASP C 1 137 ? 19.36016 37.49928 82.89897 1.000 47.03562 116 ASP C CA 1
ATOM 3963 C C . ASP C 1 137 ? 19.71252 38.31940 81.65154 1.000 44.69593 116 ASP C C 1
ATOM 3964 O O . ASP C 1 137 ? 20.53462 37.91500 80.81949 1.000 41.50262 116 ASP C O 1
ATOM 3969 N N . TYR C 1 138 ? 19.10613 39.50610 81.53127 1.000 46.77110 117 TYR C N 1
ATOM 3970 C CA . TYR C 1 138 ? 19.29190 40.32789 80.33727 1.000 46.18761 117 TYR C CA 1
ATOM 3971 C C . TYR C 1 138 ? 20.72107 40.85406 80.22094 1.000 44.18096 117 TYR C C 1
ATOM 3972 O O . TYR C 1 138 ? 21.24442 40.98016 79.10703 1.000 41.73115 117 TYR C O 1
ATOM 3981 N N . GLN C 1 139 ? 21.35617 41.19424 81.35047 1.000 46.43381 118 GLN C N 1
ATOM 3982 C CA . GLN C 1 139 ? 22.72586 41.70921 81.31223 1.000 46.55107 118 GLN C CA 1
ATOM 3983 C C . GLN C 1 139 ? 23.64971 40.72915 80.61505 1.000 42.09111 118 GLN C C 1
ATOM 3984 O O . GLN C 1 139 ? 24.46650 41.10894 79.76759 1.000 40.47463 118 GLN C O 1
ATOM 3990 N N . GLY C 1 140 ? 23.55289 39.45782 80.98968 1.000 41.10770 119 GLY C N 1
ATOM 3991 C CA . GLY C 1 140 ? 24.34545 38.45081 80.32162 1.000 38.83890 119 GLY C CA 1
ATOM 3992 C C . GLY C 1 140 ? 23.89713 38.22161 78.89394 1.000 35.57444 119 GLY C C 1
ATOM 3993 O O . GLY C 1 140 ? 24.72254 37.95621 78.01745 1.000 37.77629 119 GLY C O 1
ATOM 3994 N N . THR C 1 141 ? 22.58677 38.31250 78.63919 1.000 36.11884 120 THR C N 1
ATOM 3995 C CA . THR C 1 141 ? 22.08781 38.04905 77.29169 1.000 38.03744 120 THR C CA 1
ATOM 3996 C C . THR C 1 141 ? 22.61434 39.07629 76.30377 1.000 34.24279 120 THR C C 1
ATOM 3997 O O . THR C 1 141 ? 23.06898 38.72149 75.21193 1.000 31.71950 120 THR C O 1
ATOM 4001 N N . LYS C 1 142 ? 22.58753 40.35584 76.68452 1.000 36.07063 121 LYS C N 1
ATOM 4002 C CA . LYS C 1 142 ? 23.03190 41.39889 75.77208 1.000 35.97365 121 LYS C CA 1
ATOM 4003 C C . LYS C 1 142 ? 24.50807 41.26923 75.44704 1.000 35.58121 121 LYS C C 1
ATOM 4004 O O . LYS C 1 142 ? 24.91551 41.55534 74.31971 1.000 33.69530 121 LYS C O 1
ATOM 4010 N N . GLN C 1 143 ? 25.32014 40.81674 76.39852 1.000 36.05797 122 GLN C N 1
ATOM 4011 C CA . GLN C 1 143 ? 26.73066 40.62627 76.08969 1.000 33.39036 122 GLN C CA 1
ATOM 4012 C C . GLN C 1 143 ? 26.91960 39.51857 75.06475 1.000 34.63974 122 GLN C C 1
ATOM 4013 O O . GLN C 1 143 ? 27.68439 39.67877 74.10605 1.000 30.93276 122 GLN C O 1
ATOM 4019 N N . LEU C 1 144 ? 26.21222 38.39505 75.23799 1.000 34.59586 123 LEU C N 1
ATOM 4020 C CA . LEU C 1 144 ? 26.34241 37.29230 74.28904 1.000 32.72181 123 LEU C CA 1
ATOM 4021 C C . LEU C 1 144 ? 25.78831 37.67600 72.91722 1.000 32.78195 123 LEU C C 1
ATOM 4022 O O . LEU C 1 144 ? 26.40579 37.38148 71.88760 1.000 30.51063 123 LEU C O 1
ATOM 4027 N N . GLN C 1 145 ? 24.65097 38.37421 72.88023 1.000 32.06126 124 GLN C N 1
ATOM 4028 C CA . GLN C 1 145 ? 24.07190 38.74836 71.59104 1.000 33.38061 124 GLN C CA 1
ATOM 4029 C C . GLN C 1 145 ? 24.93389 39.76415 70.84938 1.000 32.28627 124 GLN C C 1
ATOM 4030 O O . GLN C 1 145 ? 24.97985 39.74014 69.61440 1.000 31.16281 124 GLN C O 1
ATOM 4036 N N . LYS C 1 146 ? 25.63844 40.64638 71.56815 1.000 31.06518 125 LYS C N 1
ATOM 4037 C CA . LYS C 1 146 ? 26.49066 41.61579 70.88098 1.000 31.50976 125 LYS C CA 1
ATOM 4038 C C . LYS C 1 146 ? 27.79599 40.98372 70.40810 1.000 33.07169 125 LYS C C 1
ATOM 4039 O O . LYS C 1 146 ? 28.28128 41.30792 69.31782 1.000 34.38431 125 LYS C O 1
ATOM 4041 N N . LYS C 1 147 ? 28.37184 40.07219 71.20104 1.000 31.45328 126 LYS C N 1
ATOM 4042 C CA . LYS C 1 147 ? 29.62005 39.43139 70.80155 1.000 34.01968 126 LYS C CA 1
ATOM 4043 C C . LYS C 1 147 ? 29.44109 38.37528 69.71025 1.000 29.90760 126 LYS C C 1
ATOM 4044 O O . LYS C 1 147 ? 30.32829 38.22296 68.87709 1.000 31.00456 126 LYS C O 1
ATOM 4050 N N . MET C 1 148 ? 28.32391 37.65562 69.66962 1.000 36.91288 127 MET C N 1
ATOM 4051 C CA . MET C 1 148 ? 28.14662 36.54775 68.72779 1.000 37.25257 127 MET C CA 1
ATOM 4052 C C . MET C 1 148 ? 26.82128 36.63770 67.97413 1.000 33.15834 127 MET C C 1
ATOM 4053 O O . MET C 1 148 ? 25.97467 35.75123 68.07806 1.000 31.19388 127 MET C O 1
ATOM 4058 N N . PRO C 1 149 ? 26.64060 37.67277 67.15254 1.000 34.55824 128 PRO C N 1
ATOM 4059 C CA . PRO C 1 149 ? 25.41278 37.76666 66.35557 1.000 32.89523 128 PRO C CA 1
ATOM 4060 C C . PRO C 1 149 ? 25.28662 36.57140 65.43558 1.000 31.42000 128 PRO C C 1
ATOM 4061 O O . PRO C 1 149 ? 26.26402 36.12652 64.83354 1.000 32.86577 128 PRO C O 1
ATOM 4065 N N . GLY C 1 150 ? 24.06955 36.03177 65.35625 1.000 29.32119 129 GLY C N 1
ATOM 4066 C CA . GLY C 1 150 ? 23.79732 34.83029 64.61468 1.000 27.65013 129 GLY C CA 1
ATOM 4067 C C . GLY C 1 150 ? 23.96718 33.54771 65.40184 1.000 29.67651 129 GLY C C 1
ATOM 4068 O O . GLY C 1 150 ? 23.41530 32.51939 65.00470 1.000 27.37796 129 GLY C O 1
ATOM 4069 N N . ASP C 1 151 ? 24.71522 33.57117 66.50448 1.000 27.85809 130 ASP C N 1
ATOM 4070 C CA . ASP C 1 151 ? 24.99338 32.35250 67.25257 1.000 27.86334 130 ASP C CA 1
ATOM 4071 C C . ASP C 1 151 ? 24.22117 32.27574 68.56816 1.000 28.73465 130 ASP C C 1
ATOM 4072 O O . ASP C 1 151 ? 24.48122 31.37708 69.37113 1.000 30.52322 130 ASP C O 1
ATOM 4077 N N . THR C 1 152 ? 23.26947 33.18021 68.80412 1.000 27.46361 131 THR C N 1
ATOM 4078 C CA . THR C 1 152 ? 22.43093 33.13583 69.99020 1.000 26.15529 131 THR C CA 1
ATOM 4079 C C . THR C 1 152 ? 20.97000 32.98996 69.59595 1.000 26.56871 131 THR C C 1
ATOM 4080 O O . THR C 1 152 ? 20.53598 33.44987 68.53636 1.000 29.39120 131 THR C O 1
ATOM 4084 N N . VAL C 1 153 ? 20.22041 32.34809 70.48135 1.000 25.77520 132 VAL C N 1
ATOM 4085 C CA . VAL C 1 153 ? 18.79080 32.12559 70.35465 1.000 26.42247 132 VAL C CA 1
ATOM 4086 C C . VAL C 1 153 ? 18.23401 32.40677 71.74821 1.000 27.82718 132 VAL C C 1
ATOM 4087 O O . VAL C 1 153 ? 18.51812 31.65837 72.69313 1.000 27.24549 132 VAL C O 1
ATOM 4091 N N . SER C 1 154 ? 17.47388 33.48781 71.89013 1.000 26.76400 133 SER C N 1
ATOM 4092 C CA . SER C 1 154 ? 17.04626 33.96303 73.20207 1.000 26.22996 133 SER C CA 1
ATOM 4093 C C . SER C 1 154 ? 15.54064 33.80178 73.34825 1.000 26.27040 133 SER C C 1
ATOM 4094 O O . SER C 1 154 ? 14.78090 34.17121 72.44164 1.000 28.20168 133 SER C O 1
ATOM 4097 N N . VAL C 1 155 ? 15.11647 33.25477 74.48958 1.000 27.44497 134 VAL C N 1
ATOM 4098 C CA . VAL C 1 155 ? 13.70992 32.98760 74.78317 1.000 28.76427 134 VAL C CA 1
ATOM 4099 C C . VAL C 1 155 ? 13.36606 33.57765 76.14778 1.000 30.77975 134 VAL C C 1
ATOM 4100 O O . VAL C 1 155 ? 13.96119 33.19172 77.16118 1.000 31.10297 134 VAL C O 1
ATOM 4104 N N . PHE C 1 156 ? 12.36978 34.46005 76.17939 1.000 31.49500 135 PHE C N 1
ATOM 4105 C CA . PHE C 1 156 ? 11.88244 35.08448 77.40270 1.000 32.89850 135 PHE C CA 1
ATOM 4106 C C . PHE C 1 156 ? 10.58589 34.41373 77.84649 1.000 33.05119 135 PHE C C 1
ATOM 4107 O O . PHE C 1 156 ? 9.64952 34.27982 77.05648 1.000 31.61105 135 PHE C O 1
ATOM 4115 N N . ILE C 1 157 ? 10.52397 34.01501 79.11381 1.000 35.69059 136 ILE C N 1
ATOM 4116 C CA . ILE C 1 157 ? 9.39995 33.24773 79.64185 1.000 37.77799 136 ILE C CA 1
ATOM 4117 C C . ILE C 1 157 ? 8.61035 34.12444 80.61401 1.000 41.29125 136 ILE C C 1
ATOM 4118 O O . ILE C 1 157 ? 9.13682 34.56511 81.64245 1.000 42.19274 136 ILE C O 1
ATOM 4123 N N . LEU C 1 158 ? 7.33835 34.39343 80.27701 1.000 40.78106 137 LEU C N 1
ATOM 4124 C CA . LEU C 1 158 ? 6.48789 35.26273 81.07580 1.000 41.77267 137 LEU C CA 1
ATOM 4125 C C . LEU C 1 158 ? 5.54486 34.45529 81.95079 1.000 40.94677 137 LEU C C 1
ATOM 4126 O O . LEU C 1 158 ? 5.08591 33.38126 81.55421 1.000 40.46925 137 LEU C O 1
ATOM 4131 N N . PRO C 1 159 ? 5.22667 34.96929 83.13376 1.000 46.24815 138 PRO C N 1
ATOM 4132 C CA . PRO C 1 159 ? 4.16230 34.37643 83.93175 1.000 47.75407 138 PRO C CA 1
ATOM 4133 C C . PRO C 1 159 ? 2.80825 34.73590 83.35433 1.000 47.81263 138 PRO C C 1
ATOM 4134 O O . PRO C 1 159 ? 2.66317 35.77002 82.68572 1.000 46.52776 138 PRO C O 1
ATOM 4138 N N . PRO C 1 160 ? 1.79405 33.89870 83.56851 1.000 44.87125 139 PRO C N 1
ATOM 4139 C CA . PRO C 1 160 ? 0.44459 34.26475 83.11324 1.000 50.54731 139 PRO C CA 1
ATOM 4140 C C . PRO C 1 160 ? -0.19341 35.36762 83.93832 1.000 52.21095 139 PRO C C 1
ATOM 4141 O O . PRO C 1 160 ? -1.13828 36.00217 83.45994 1.000 59.95630 139 PRO C O 1
ATOM 4145 N N . SER C 1 161 ? 0.29874 35.63069 85.14326 1.000 53.16272 140 SER C N 1
ATOM 4146 C CA . SER C 1 161 ? -0.22653 36.69745 85.98551 1.000 54.84915 140 SER C CA 1
ATOM 4147 C C . SER C 1 161 ? 0.76138 36.92937 87.11384 1.000 58.48260 140 SER C C 1
ATOM 4148 O O . SER C 1 161 ? 1.57681 36.05827 87.43360 1.000 56.58973 140 SER C O 1
ATOM 4151 N N . MET C 1 162 ? 0.68114 38.11581 87.71623 1.000 60.01182 141 MET C N 1
ATOM 4152 C CA . MET C 1 162 ? 1.50679 38.36861 88.88932 1.000 59.86426 141 MET C CA 1
ATOM 4153 C C . MET C 1 162 ? 1.08574 37.48910 90.05703 1.000 59.35106 141 MET C C 1
ATOM 4154 O O . MET C 1 162 ? 1.92836 37.10376 90.87098 1.000 55.68178 141 MET C O 1
ATOM 4159 N N . LYS C 1 163 ? -0.19888 37.13626 90.14022 1.000 60.45005 142 LYS C N 1
ATOM 4160 C CA . LYS C 1 163 ? -0.63812 36.21371 91.18138 1.000 60.11632 142 LYS C CA 1
ATOM 4161 C C . LYS C 1 163 ? 0.11712 34.88992 91.09908 1.000 59.96755 142 LYS C C 1
ATOM 4162 O O . LYS C 1 163 ? 0.58282 34.36945 92.12181 1.000 55.64190 142 LYS C O 1
ATOM 4164 N N . GLU C 1 164 ? 0.28550 34.35004 89.88433 1.000 57.10961 143 GLU C N 1
ATOM 4165 C CA . GLU C 1 164 ? 0.97651 33.07134 89.73511 1.000 58.14111 143 GLU C CA 1
ATOM 4166 C C . GLU C 1 164 ? 2.45745 33.20299 90.06281 1.000 58.55483 143 GLU C C 1
ATOM 4167 O O . GLU C 1 164 ? 3.04900 32.29844 90.66494 1.000 57.63335 143 GLU C O 1
ATOM 4173 N N . LEU C 1 165 ? 3.07591 34.31588 89.66499 1.000 60.16051 144 LEU C N 1
ATOM 4174 C CA . LEU C 1 165 ? 4.48300 34.52580 89.98304 1.000 59.51111 144 LEU C CA 1
ATOM 4175 C C . LEU C 1 165 ? 4.67736 34.73986 91.47966 1.000 59.02125 144 LEU C C 1
ATOM 4176 O O . LEU C 1 165 ? 5.59898 34.17516 92.08070 1.000 58.59678 144 LEU C O 1
ATOM 4181 N N . ILE C 1 166 ? 3.80953 35.54682 92.09530 1.000 57.52404 145 ILE C N 1
ATOM 4182 C CA . ILE C 1 166 ? 3.84314 35.73682 93.54380 1.000 58.16883 145 ILE C CA 1
ATOM 4183 C C . ILE C 1 166 ? 3.76721 34.39596 94.25958 1.000 62.66278 145 ILE C C 1
ATOM 4184 O O . ILE C 1 166 ? 4.43827 34.17772 95.27445 1.000 63.22984 145 ILE C O 1
ATOM 4189 N N . SER C 1 167 ? 2.97390 33.46511 93.72047 1.000 65.13408 146 SER C N 1
ATOM 4190 C CA . SER C 1 167 ? 2.85616 32.13658 94.31743 1.000 68.21939 146 SER C CA 1
ATOM 4191 C C . SER C 1 167 ? 4.17904 31.38270 94.25660 1.000 67.00105 146 SER C C 1
ATOM 4192 O O . SER C 1 167 ? 4.64625 30.84087 95.26610 1.000 67.66730 146 SER C O 1
ATOM 4195 N N . ARG C 1 168 ? 4.79229 31.32837 93.07238 1.000 61.72050 147 ARG C N 1
ATOM 4196 C CA . ARG C 1 168 ? 6.04329 30.59135 92.92239 1.000 66.41715 147 ARG C CA 1
ATOM 4197 C C . ARG C 1 168 ? 7.14792 31.19076 93.78620 1.000 70.40137 147 ARG C C 1
ATOM 4198 O O . ARG C 1 168 ? 7.98204 30.45733 94.33019 1.000 74.74834 147 ARG C O 1
ATOM 4200 N N . LEU C 1 169 ? 7.16784 32.52014 93.93384 1.000 69.56437 148 LEU C N 1
ATOM 4201 C CA . LEU C 1 169 ? 8.15175 33.14736 94.81369 1.000 67.92979 148 LEU C CA 1
ATOM 4202 C C . LEU C 1 169 ? 7.95546 32.70731 96.26079 1.000 70.01108 148 LEU C C 1
ATOM 4203 O O . LEU C 1 169 ? 8.91693 32.32644 96.93672 1.000 74.66335 148 LEU C O 1
ATOM 4208 N N . TYR C 1 170 ? 6.70867 32.75086 96.75233 1.000 72.51313 149 TYR C N 1
ATOM 4209 C CA . TYR C 1 170 ? 6.43465 32.41613 98.15249 1.000 73.99680 149 TYR C CA 1
ATOM 4210 C C . TYR C 1 170 ? 6.81286 30.97710 98.48621 1.000 76.78042 149 TYR C C 1
ATOM 4211 O O . TYR C 1 170 ? 7.21316 30.69256 99.61971 1.000 77.70476 149 TYR C O 1
ATOM 4220 N N . ARG C 1 171 ? 6.69516 30.06255 97.51867 1.000 86.64243 150 ARG C N 1
ATOM 4221 C CA . ARG C 1 171 ? 7.02831 28.66101 97.76259 1.000 87.72753 150 ARG C CA 1
ATOM 4222 C C . ARG C 1 171 ? 8.46120 28.50958 98.26454 1.000 88.53973 150 ARG C C 1
ATOM 4223 O O . ARG C 1 171 ? 8.71126 27.81477 99.25510 1.000 87.22117 150 ARG C O 1
ATOM 4225 N N . ARG C 1 172 ? 9.41335 29.16038 97.59889 1.000 83.13217 151 ARG C N 1
ATOM 4226 C CA . ARG C 1 172 ? 10.81529 29.11992 98.01376 1.000 80.84645 151 ARG C CA 1
ATOM 4227 C C . ARG C 1 172 ? 11.02340 29.80852 99.36530 1.000 86.15436 151 ARG C C 1
ATOM 4228 O O . ARG C 1 172 ? 11.14653 29.15159 100.40401 1.000 83.93314 151 ARG C O 1
ATOM 4230 N N . ASP C 1 175 ? 10.71730 32.71005 100.82171 1.000 99.65266 154 ASP C N 1
ATOM 4231 C CA . ASP C 1 175 ? 10.46411 32.49450 102.24107 1.000 105.56897 154 ASP C CA 1
ATOM 4232 C C . ASP C 1 175 ? 9.88940 33.74421 102.90768 1.000 108.14455 154 ASP C C 1
ATOM 4233 O O . ASP C 1 175 ? 8.68396 33.82729 103.15308 1.000 105.94305 154 ASP C O 1
ATOM 4235 N N . SER C 1 176 ? 10.75185 34.71672 103.19395 1.000 100.93739 155 SER C N 1
ATOM 4236 C CA . SER C 1 176 ? 10.34293 35.87043 103.98336 1.000 101.77379 155 SER C CA 1
ATOM 4237 C C . SER C 1 176 ? 9.58482 36.87526 103.12811 1.000 97.50840 155 SER C C 1
ATOM 4238 O O . SER C 1 176 ? 9.81767 36.99719 101.92292 1.000 93.91361 155 SER C O 1
ATOM 4241 N N . GLN C 1 177 ? 8.66932 37.60292 103.77619 1.000 99.27243 156 GLN C N 1
ATOM 4242 C CA . GLN C 1 177 ? 7.89134 38.62185 103.07818 1.000 98.27808 156 GLN C CA 1
ATOM 4243 C C . GLN C 1 177 ? 8.78945 39.70366 102.49363 1.000 100.24771 156 GLN C C 1
ATOM 4244 O O . GLN C 1 177 ? 8.59224 40.13392 101.35076 1.000 97.75918 156 GLN C O 1
ATOM 4250 N N . ASP C 1 178 ? 9.78300 40.15649 103.26501 1.000 101.49422 157 ASP C N 1
ATOM 4251 C CA . ASP C 1 178 ? 10.66179 41.22339 102.79445 1.000 95.15969 157 ASP C CA 1
ATOM 4252 C C . ASP C 1 178 ? 11.40178 40.81461 101.52627 1.000 84.84798 157 ASP C C 1
ATOM 4253 O O . ASP C 1 178 ? 11.61317 41.63925 100.63218 1.000 83.90340 157 ASP C O 1
ATOM 4255 N N . ILE C 1 179 ? 11.78555 39.54059 101.41908 1.000 89.35428 158 ILE C N 1
ATOM 4256 C CA . ILE C 1 179 ? 12.49286 39.08308 100.22707 1.000 78.61450 158 ILE C CA 1
ATOM 4257 C C . ILE C 1 179 ? 11.53633 38.92026 99.04894 1.000 81.78414 158 ILE C C 1
ATOM 4258 O O . ILE C 1 179 ? 11.93224 39.10629 97.89252 1.000 80.30693 158 ILE C O 1
ATOM 4260 N N . ILE C 1 180 ? 10.27426 38.57019 99.31305 1.000 82.06344 159 ILE C N 1
ATOM 4261 C CA . ILE C 1 180 ? 9.29285 38.42998 98.23852 1.000 79.18357 159 ILE C CA 1
ATOM 4262 C C . ILE C 1 180 ? 9.06993 39.76979 97.54981 1.000 75.90954 159 ILE C C 1
ATOM 4263 O O . ILE C 1 180 ? 9.12672 39.87498 96.31579 1.000 71.93848 159 ILE C O 1
ATOM 4268 N N . ASN C 1 181 ? 8.80769 40.81176 98.34547 1.000 72.99806 160 ASN C N 1
ATOM 4269 C CA . ASN C 1 181 ? 8.58657 42.15213 97.81208 1.000 73.98452 160 ASN C CA 1
ATOM 4270 C C . ASN C 1 181 ? 9.77039 42.63596 96.98273 1.000 74.28015 160 ASN C C 1
ATOM 4271 O O . ASN C 1 181 ? 9.58739 43.36393 95.99820 1.000 68.65484 160 ASN C O 1
ATOM 4276 N N . LEU C 1 182 ? 10.98661 42.23717 97.35501 1.000 70.61520 161 LEU C N 1
ATOM 4277 C CA . LEU C 1 182 ? 12.15647 42.66820 96.60424 1.000 68.92758 161 LEU C CA 1
ATOM 4278 C C . LEU C 1 182 ? 12.23266 41.95441 95.26165 1.000 72.20502 161 LEU C C 1
ATOM 4279 O O . LEU C 1 182 ? 12.44844 42.58951 94.22054 1.000 70.59093 161 LEU C O 1
ATOM 4281 N N . ARG C 1 183 ? 12.06765 40.62653 95.26742 1.000 73.81325 162 ARG C N 1
ATOM 4282 C CA . ARG C 1 183 ? 12.13477 39.86330 94.02576 1.000 67.95905 162 ARG C CA 1
ATOM 4283 C C . ARG C 1 183 ? 11.00648 40.24801 93.08133 1.000 62.79514 162 ARG C C 1
ATOM 4284 O O . ARG C 1 183 ? 11.19089 40.25459 91.85906 1.000 64.40684 162 ARG C O 1
ATOM 4292 N N . LEU C 1 184 ? 9.83866 40.57640 93.63312 1.000 64.66066 163 LEU C N 1
ATOM 4293 C CA . LEU C 1 184 ? 8.74111 41.08949 92.82399 1.000 63.37929 163 LEU C CA 1
ATOM 4294 C C . LEU C 1 184 ? 9.13838 42.37649 92.10705 1.000 63.93035 163 LEU C C 1
ATOM 4295 O O . LEU C 1 184 ? 8.88655 42.52822 90.90632 1.000 62.99611 163 LEU C O 1
ATOM 4300 N N . LYS C 1 185 ? 9.75663 43.31864 92.83028 1.000 68.59769 164 LYS C N 1
ATOM 4301 C CA . LYS C 1 185 ? 10.20585 44.56413 92.21110 1.000 60.35428 164 LYS C CA 1
ATOM 4302 C C . LYS C 1 185 ? 11.21348 44.29884 91.10233 1.000 58.80914 164 LYS C C 1
ATOM 4303 O O . LYS C 1 185 ? 11.13343 44.90024 90.02563 1.000 61.73136 164 LYS C O 1
ATOM 4305 N N . ASN C 1 186 ? 12.17877 43.40849 91.35057 1.000 60.27538 165 ASN C N 1
ATOM 4306 C CA . ASN C 1 186 ? 13.14705 43.05731 90.31608 1.000 59.69291 165 ASN C CA 1
ATOM 4307 C C . ASN C 1 186 ? 12.47323 42.38034 89.13346 1.000 61.05850 165 ASN C C 1
ATOM 4308 O O . ASN C 1 186 ? 12.93899 42.51011 87.99490 1.000 59.47803 165 ASN C O 1
ATOM 4313 N N . ALA C 1 187 ? 11.39013 41.64166 89.38839 1.000 63.16313 166 ALA C N 1
ATOM 4314 C CA . ALA C 1 187 ? 10.67017 40.98176 88.30798 1.000 62.82249 166 ALA C CA 1
ATOM 4315 C C . ALA C 1 187 ? 10.07029 41.99903 87.34919 1.000 59.83532 166 ALA C C 1
ATOM 4316 O O . ALA C 1 187 ? 10.12445 41.81652 86.12815 1.000 58.40708 166 ALA C O 1
ATOM 4318 N N . ARG C 1 188 ? 9.49491 43.08100 87.88326 1.000 55.85849 167 ARG C N 1
ATOM 4319 C CA . ARG C 1 188 ? 8.94915 44.12433 87.01937 1.000 60.09942 167 ARG C CA 1
ATOM 4320 C C . ARG C 1 188 ? 10.04643 44.77978 86.18909 1.000 61.06837 167 ARG C C 1
ATOM 4321 O O . ARG C 1 188 ? 9.82909 45.12977 85.02307 1.000 62.55469 167 ARG C O 1
ATOM 4329 N N . THR C 1 189 ? 11.24017 44.93355 86.76603 1.000 62.70132 168 THR C N 1
ATOM 4330 C CA . THR C 1 189 ? 12.32802 45.60729 86.06338 1.000 60.15251 168 THR C CA 1
ATOM 4331 C C . THR C 1 189 ? 12.91302 44.73297 84.95954 1.000 62.02027 168 THR C C 1
ATOM 4332 O O . THR C 1 189 ? 13.18996 45.21882 83.85471 1.000 63.99342 168 THR C O 1
ATOM 4336 N N . GLU C 1 190 ? 13.11535 43.44300 85.23850 1.000 56.53054 169 GLU C N 1
ATOM 4337 C CA . GLU C 1 190 ? 13.63689 42.54223 84.21614 1.000 55.24769 169 GLU C CA 1
ATOM 4338 C C . GLU C 1 190 ? 12.66081 42.40387 83.05160 1.000 52.88021 169 GLU C C 1
ATOM 4339 O O . GLU C 1 190 ? 13.08014 42.32858 81.89146 1.000 50.29484 169 GLU C O 1
ATOM 4345 N N . MET C 1 191 ? 11.35299 42.39057 83.34119 1.000 53.86977 170 MET C N 1
ATOM 4346 C CA . MET C 1 191 ? 10.33455 42.29357 82.29728 1.000 54.08992 170 MET C CA 1
ATOM 4347 C C . MET C 1 191 ? 10.41342 43.42954 81.27844 1.000 53.37160 170 MET C C 1
ATOM 4348 O O . MET C 1 191 ? 9.94989 43.26061 80.14575 1.000 49.17769 170 MET C O 1
ATOM 4353 N N . GLN C 1 192 ? 11.01061 44.56907 81.63824 1.000 55.99139 171 GLN C N 1
ATOM 4354 C CA . GLN C 1 192 ? 11.14451 45.66501 80.68639 1.000 52.08035 171 GLN C CA 1
ATOM 4355 C C . GLN C 1 192 ? 12.05348 45.31326 79.51528 1.000 54.87932 171 GLN C C 1
ATOM 4356 O O . GLN C 1 192 ? 12.00420 45.99274 78.48379 1.000 58.66004 171 GLN C O 1
ATOM 4362 N N . HIS C 1 193 ? 12.87301 44.26796 79.63707 1.000 51.51053 172 HIS C N 1
ATOM 4363 C CA . HIS C 1 193 ? 13.84077 43.93203 78.60593 1.000 49.35379 172 HIS C CA 1
ATOM 4364 C C . HIS C 1 193 ? 13.34329 42.82802 77.69254 1.000 48.81903 172 HIS C C 1
ATOM 4365 O O . HIS C 1 193 ? 14.14314 42.19707 76.99656 1.000 49.09650 172 HIS C O 1
ATOM 4372 N N . TRP C 1 194 ? 12.03012 42.60813 77.66167 1.000 47.41014 173 TRP C N 1
ATOM 4373 C CA . TRP C 1 194 ? 11.46615 41.57582 76.80560 1.000 44.80666 173 TRP C CA 1
ATOM 4374 C C . TRP C 1 194 ? 11.77217 41.82795 75.33231 1.000 43.96309 173 TRP C C 1
ATOM 4375 O O . TRP C 1 194 ? 11.83540 40.87642 74.54645 1.000 39.59474 173 TRP C O 1
ATOM 4386 N N . ARG C 1 195 ? 11.98604 43.08751 74.94304 1.000 40.66345 174 ARG C N 1
ATOM 4387 C CA . ARG C 1 195 ? 12.19563 43.43171 73.53812 1.000 45.91077 174 ARG C CA 1
ATOM 4388 C C . ARG C 1 195 ? 13.54879 42.98768 73.00204 1.000 42.47256 174 ARG C C 1
ATOM 4389 O O . ARG C 1 195 ? 13.79650 43.12928 71.80202 1.000 42.69437 174 ARG C O 1
ATOM 4397 N N . SER C 1 196 ? 14.43502 42.48808 73.84557 1.000 42.40784 175 SER C N 1
ATOM 4398 C CA . SER C 1 196 ? 15.72960 42.02008 73.37729 1.000 39.57017 175 SER C CA 1
ATOM 4399 C C . SER C 1 196 ? 15.74953 40.52595 73.11109 1.000 34.10297 175 SER C C 1
ATOM 4400 O O . SER C 1 196 ? 16.80988 39.98512 72.78852 1.000 35.25326 175 SER C O 1
ATOM 4403 N N . TYR C 1 197 ? 14.61392 39.84966 73.23520 1.000 34.02693 176 TYR C N 1
ATOM 4404 C CA . TYR C 1 197 ? 14.54192 38.40319 73.07906 1.000 31.21732 176 TYR C CA 1
ATOM 4405 C C . TYR C 1 197 ? 13.89951 38.05242 71.74303 1.000 29.61338 176 TYR C C 1
ATOM 4406 O O . TYR C 1 197 ? 12.96213 38.72340 71.29892 1.000 30.58704 176 TYR C O 1
ATOM 4415 N N . ASP C 1 198 ? 14.44736 37.02139 71.09351 1.000 28.07077 177 ASP C N 1
ATOM 4416 C CA . ASP C 1 198 ? 13.90342 36.54495 69.82638 1.000 27.29465 177 ASP C CA 1
ATOM 4417 C C . ASP C 1 198 ? 12.49524 35.98582 69.99213 1.000 28.22940 177 ASP C C 1
ATOM 4418 O O . ASP C 1 198 ? 11.62515 36.21439 69.14363 1.000 27.47460 177 ASP C O 1
ATOM 4423 N N . TYR C 1 199 ? 12.26651 35.20904 71.05535 1.000 27.08032 178 TYR C N 1
ATOM 4424 C CA . TYR C 1 199 ? 10.98470 34.55928 71.30197 1.000 28.31934 178 TYR C CA 1
ATOM 4425 C C . TYR C 1 199 ? 10.50962 34.89417 72.70196 1.000 28.38005 178 TYR C C 1
ATOM 4426 O O . TYR C 1 199 ? 11.31371 34.97203 73.63460 1.000 28.84765 178 TYR C O 1
ATOM 4435 N N . VAL C 1 200 ? 9.19777 35.05605 72.84923 1.000 30.64996 179 VAL C N 1
ATOM 4436 C CA . VAL C 1 200 ? 8.57237 35.29703 74.14308 1.000 30.09787 179 VAL C CA 1
ATOM 4437 C C . VAL C 1 200 ? 7.45982 34.28051 74.32029 1.000 34.19993 179 VAL C C 1
ATOM 4438 O O . VAL C 1 200 ? 6.66950 34.05480 73.39876 1.000 36.26150 179 VAL C O 1
ATOM 4442 N N . ILE C 1 201 ? 7.41384 33.65290 75.49099 1.000 35.94607 180 ILE C N 1
ATOM 4443 C CA . ILE C 1 201 ? 6.43631 32.62126 75.79880 1.000 35.46501 180 ILE C CA 1
ATOM 4444 C C . ILE C 1 201 ? 5.72375 32.98380 77.09100 1.000 36.68858 180 ILE C C 1
ATOM 4445 O O . ILE C 1 201 ? 6.34657 33.46220 78.04516 1.000 35.69697 180 ILE C O 1
ATOM 4450 N N . ILE C 1 202 ? 4.41229 32.78424 77.10730 1.000 39.43058 181 ILE C N 1
ATOM 4451 C CA . ILE C 1 202 ? 3.61867 32.89918 78.31656 1.000 40.36330 181 ILE C CA 1
ATOM 4452 C C . ILE C 1 202 ? 3.42530 31.49422 78.86158 1.000 42.38174 181 ILE C C 1
ATOM 4453 O O . ILE C 1 202 ? 2.87321 30.62145 78.17934 1.000 41.74374 181 ILE C O 1
ATOM 4458 N N . ASN C 1 203 ? 3.90171 31.27473 80.08521 1.000 42.45073 182 ASN C N 1
ATOM 4459 C CA . ASN C 1 203 ? 3.92619 29.94879 80.69659 1.000 41.70272 182 ASN C CA 1
ATOM 4460 C C . ASN C 1 203 ? 2.59108 29.67181 81.39118 1.000 45.30700 182 ASN C C 1
ATOM 4461 O O . ASN C 1 203 ? 2.45522 29.71529 82.61455 1.000 47.62534 182 ASN C O 1
ATOM 4466 N N . GLU C 1 204 ? 1.58432 29.38850 80.56678 1.000 46.13428 183 GLU C N 1
ATOM 4467 C CA . GLU C 1 204 ? 0.25086 29.08382 81.07362 1.000 46.23445 183 GLU C CA 1
ATOM 4468 C C . GLU C 1 204 ? 0.11489 27.61433 81.45034 1.000 46.51257 183 GLU C C 1
ATOM 4469 O O . GLU C 1 204 ? -0.60796 27.27227 82.39579 1.000 45.76530 183 GLU C O 1
ATOM 4475 N N . ASN C 1 205 ? 0.78414 26.74076 80.70165 1.000 43.60045 184 ASN C N 1
ATOM 4476 C CA . ASN C 1 205 ? 0.72174 25.29586 80.87715 1.000 45.24900 184 ASN C CA 1
ATOM 4477 C C . ASN C 1 205 ? 2.13445 24.77577 80.67996 1.000 46.11050 184 ASN C C 1
ATOM 4478 O O . ASN C 1 205 ? 2.74441 25.02477 79.63309 1.000 43.79637 184 ASN C O 1
ATOM 4483 N N . LEU C 1 206 ? 2.65617 24.07173 81.68462 1.000 40.53464 185 LEU C N 1
ATOM 4484 C CA . LEU C 1 206 ? 4.08468 23.77906 81.70473 1.000 45.46048 185 LEU C CA 1
ATOM 4485 C C . LEU C 1 206 ? 4.47773 22.84051 80.57333 1.000 44.66920 185 LEU C C 1
ATOM 4486 O O . LEU C 1 206 ? 5.52950 23.02265 79.94851 1.000 43.36485 185 LEU C O 1
ATOM 4491 N N . ASN C 1 207 ? 3.64788 21.83008 80.29920 1.000 42.06256 186 ASN C N 1
ATOM 4492 C CA . ASN C 1 207 ? 3.92827 20.92735 79.19282 1.000 42.51511 186 ASN C CA 1
ATOM 4493 C C . ASN C 1 207 ? 3.93374 21.67251 77.86426 1.000 40.20641 186 ASN C C 1
ATOM 4494 O O . ASN C 1 207 ? 4.78280 21.41343 77.00556 1.000 39.22152 186 ASN C O 1
ATOM 4499 N N . GLN C 1 208 ? 2.97245 22.57409 77.65996 1.000 37.32496 187 GLN C N 1
ATOM 4500 C CA . GLN C 1 208 ? 2.96118 23.35209 76.42832 1.000 38.18140 187 GLN C CA 1
ATOM 4501 C C . GLN C 1 208 ? 4.21586 24.21138 76.31962 1.000 37.48461 187 GLN C C 1
ATOM 4502 O O . GLN C 1 208 ? 4.81551 24.32169 75.24100 1.000 35.37697 187 GLN C O 1
ATOM 4508 N N . SER C 1 209 ? 4.63866 24.81314 77.43103 1.000 36.66870 188 SER C N 1
ATOM 4509 C CA . SER C 1 209 ? 5.83114 25.64846 77.39743 1.000 38.26504 188 SER C CA 1
ATOM 4510 C C . SER C 1 209 ? 7.05946 24.83863 77.01297 1.000 37.04026 188 SER C C 1
ATOM 4511 O O . SER C 1 209 ? 7.89880 25.30901 76.23764 1.000 32.66801 188 SER C O 1
ATOM 4514 N N . VAL C 1 210 ? 7.17729 23.61763 77.53978 1.000 34.65482 189 VAL C N 1
ATOM 4515 C CA . VAL C 1 210 ? 8.29632 22.75184 77.17823 1.000 34.40742 189 VAL C CA 1
ATOM 4516 C C . VAL C 1 210 ? 8.22221 22.39201 75.70187 1.000 32.35110 189 VAL C C 1
ATOM 4517 O O . VAL C 1 210 ? 9.21707 22.46911 74.97670 1.000 31.72660 189 VAL C O 1
ATOM 4521 N N . SER C 1 211 ? 7.03114 22.01559 75.23308 1.000 32.76475 190 SER C N 1
ATOM 4522 C CA . SER C 1 211 ? 6.84306 21.71377 73.81843 1.000 31.42258 190 SER C CA 1
ATOM 4523 C C . SER C 1 211 ? 7.19229 22.90643 72.92437 1.000 30.34970 190 SER C C 1
ATOM 4524 O O . SER C 1 211 ? 7.80501 22.73608 71.86403 1.000 29.22364 190 SER C O 1
ATOM 4527 N N . LEU C 1 212 ? 6.79919 24.12004 73.31896 1.000 30.44497 191 LEU C N 1
ATOM 4528 C CA . LEU C 1 212 ? 7.13080 25.27958 72.49783 1.000 29.29124 191 LEU C CA 1
ATOM 4529 C C . LEU C 1 212 ? 8.63337 25.50608 72.43966 1.000 29.22261 191 LEU C C 1
ATOM 4530 O O . LEU C 1 212 ? 9.18497 25.80573 71.37231 1.000 26.39213 191 LEU C O 1
ATOM 4535 N N . ILE C 1 213 ? 9.31224 25.36270 73.57586 1.000 28.87517 192 ILE C N 1
ATOM 4536 C CA . ILE C 1 213 ? 10.73916 25.64795 73.61380 1.000 27.12687 192 ILE C CA 1
ATOM 4537 C C . ILE C 1 213 ? 11.51206 24.58459 72.84841 1.000 26.59602 192 ILE C C 1
ATOM 4538 O O . ILE C 1 213 ? 12.49473 24.88915 72.16342 1.000 24.61032 192 ILE C O 1
ATOM 4543 N N . LYS C 1 214 ? 11.05988 23.32867 72.91370 1.000 27.08406 193 LYS C N 1
ATOM 4544 C CA . LYS C 1 214 ? 11.69780 22.28518 72.11657 1.000 27.18058 193 LYS C CA 1
ATOM 4545 C C . LYS C 1 214 ? 11.53894 22.54956 70.61450 1.000 28.09287 193 LYS C C 1
ATOM 4546 O O . LYS C 1 214 ? 12.46542 22.29922 69.83377 1.000 27.53735 193 LYS C O 1
ATOM 4552 N N . SER C 1 215 ? 10.37638 23.06640 70.19786 1.000 22.78138 194 SER C N 1
ATOM 4553 C CA . SER C 1 215 ? 10.16013 23.38117 68.78757 1.000 26.31428 194 SER C CA 1
ATOM 4554 C C . SER C 1 215 ? 11.04992 24.53090 68.34010 1.000 26.81485 194 SER C C 1
ATOM 4555 O O . SER C 1 215 ? 11.59183 24.50890 67.22854 1.000 28.36647 194 SER C O 1
ATOM 4558 N N . ILE C 1 216 ? 11.20657 25.54387 69.19160 1.000 25.62589 195 ILE C N 1
ATOM 4559 C CA . ILE C 1 216 ? 12.14757 26.62201 68.89898 1.000 25.49959 195 ILE C CA 1
ATOM 4560 C C . ILE C 1 216 ? 13.54123 26.05357 68.70740 1.000 25.92160 195 ILE C C 1
ATOM 4561 O O . ILE C 1 216 ? 14.23297 26.36251 67.72696 1.000 25.91761 195 ILE C O 1
ATOM 4566 N N . TYR C 1 217 ? 13.96222 25.19322 69.63713 1.000 25.37696 196 TYR C N 1
ATOM 4567 C CA . TYR C 1 217 ? 15.28665 24.59477 69.54601 1.000 27.39478 196 TYR C CA 1
ATOM 4568 C C . TYR C 1 217 ? 15.45997 23.84795 68.22224 1.000 24.15769 196 TYR C C 1
ATOM 4569 O O . TYR C 1 217 ? 16.45150 24.04064 67.51157 1.000 22.99130 196 TYR C O 1
ATOM 4578 N N . LEU C 1 218 ? 14.49767 22.98835 67.88177 1.000 25.73819 197 LEU C N 1
ATOM 4579 C CA . LEU C 1 218 ? 14.57462 22.22021 66.64111 1.000 25.57359 197 LEU C CA 1
ATOM 4580 C C . LEU C 1 218 ? 14.60005 23.11480 65.40974 1.000 23.51243 197 LEU C C 1
ATOM 4581 O O . LEU C 1 218 ? 15.37770 22.87507 64.48324 1.000 23.86596 197 LEU C O 1
ATOM 4586 N N . ALA C 1 219 ? 13.71830 24.11494 65.35575 1.000 24.49694 198 ALA C N 1
ATOM 4587 C CA . ALA C 1 219 ? 13.70505 25.01461 64.20649 1.000 23.63829 198 ALA C CA 1
ATOM 4588 C C . ALA C 1 219 ? 15.06271 25.66599 64.01081 1.000 24.53919 198 ALA C C 1
ATOM 4589 O O . ALA C 1 219 ? 15.54754 25.79280 62.87910 1.000 25.25277 198 ALA C O 1
ATOM 4591 N N . GLU C 1 220 ? 15.70630 26.06169 65.10594 1.000 23.61392 199 GLU C N 1
ATOM 4592 C CA . GLU C 1 220 ? 16.97961 26.74995 64.96660 1.000 22.56789 199 GLU C CA 1
ATOM 4593 C C . GLU C 1 220 ? 18.08663 25.80015 64.51531 1.000 25.62721 199 GLU C C 1
ATOM 4594 O O . GLU C 1 220 ? 19.06523 26.25186 63.90380 1.000 28.24277 199 GLU C O 1
ATOM 4600 N N . THR C 1 221 ? 17.95372 24.48926 64.78886 1.000 23.29483 200 THR C N 1
ATOM 4601 C CA . THR C 1 221 ? 18.94183 23.52260 64.31388 1.000 23.95887 200 THR C CA 1
ATOM 4602 C C . THR C 1 221 ? 18.96343 23.38883 62.79423 1.000 26.63119 200 THR C C 1
ATOM 4603 O O . THR C 1 221 ? 19.94187 22.87069 62.25180 1.000 28.18197 200 THR C O 1
ATOM 4607 N N . VAL C 1 222 ? 17.91280 23.81581 62.09974 1.000 23.14448 201 VAL C N 1
ATOM 4608 C CA . VAL C 1 222 ? 17.88312 23.71238 60.64858 1.000 24.68975 201 VAL C CA 1
ATOM 4609 C C . VAL C 1 222 ? 17.76889 25.08962 59.99294 1.000 27.38148 201 VAL C C 1
ATOM 4610 O O . VAL C 1 222 ? 17.30955 25.19259 58.86364 1.000 24.41942 201 VAL C O 1
ATOM 4614 N N . LYS C 1 223 ? 18.18672 26.14420 60.70370 1.000 23.42532 202 LYS C N 1
ATOM 4615 C CA . LYS C 1 223 ? 18.27155 27.47722 60.11425 1.000 26.14753 202 LYS C CA 1
ATOM 4616 C C . LYS C 1 223 ? 19.39123 27.51428 59.06497 1.000 22.73242 202 LYS C C 1
ATOM 4617 O O . LYS C 1 223 ? 20.51768 27.09969 59.33384 1.000 22.80986 202 LYS C O 1
ATOM 4623 N N . ARG C 1 224 ? 19.06644 27.99224 57.85744 1.000 24.47948 203 ARG C N 1
ATOM 4624 C CA . ARG C 1 224 ? 20.02076 27.95212 56.74577 1.000 27.59896 203 ARG C CA 1
ATOM 4625 C C . ARG C 1 224 ? 21.33304 28.64320 57.09357 1.000 28.64555 203 ARG C C 1
ATOM 4626 O O . ARG C 1 224 ? 22.41603 28.10514 56.82642 1.000 27.68845 203 ARG C O 1
ATOM 4634 N N . GLU C 1 225 ? 21.24193 29.83622 57.69012 1.000 24.98500 204 GLU C N 1
ATOM 4635 C CA . GLU C 1 225 ? 22.40193 30.67984 57.96835 1.000 29.61048 204 GLU C CA 1
ATOM 4636 C C . GLU C 1 225 ? 23.48751 29.97197 58.78577 1.000 27.30724 204 GLU C C 1
ATOM 4637 O O . GLU C 1 225 ? 24.67312 30.24733 58.59490 1.000 31.13328 204 GLU C O 1
ATOM 4643 N N . ARG C 1 226 ? 23.12928 29.07200 59.69652 1.000 27.46025 205 ARG C N 1
ATOM 4644 C CA . ARG C 1 226 ? 24.15021 28.41984 60.50886 1.000 28.26265 205 ARG C CA 1
ATOM 4645 C C . ARG C 1 226 ? 24.50732 27.01701 60.02519 1.000 32.17076 205 ARG C C 1
ATOM 4646 O O . ARG C 1 226 ? 25.41280 26.39788 60.59660 1.000 27.82149 205 ARG C O 1
ATOM 4654 N N . CYS C 1 227 ? 23.83944 26.51242 58.98023 1.000 29.14716 206 CYS C N 1
ATOM 4655 C CA . CYS C 1 227 ? 24.10118 25.17258 58.46024 1.000 30.25031 206 CYS C CA 1
ATOM 4656 C C . CYS C 1 227 ? 25.09805 25.27639 57.30336 1.000 32.36346 206 CYS C C 1
ATOM 4657 O O . CYS C 1 227 ? 24.73804 25.23429 56.12405 1.000 31.26370 206 CYS C O 1
ATOM 4660 N N . PHE C 1 228 ? 26.38305 25.38771 57.65090 1.000 33.60504 207 PHE C N 1
ATOM 4661 C CA . PHE C 1 228 ? 27.38379 25.62011 56.61372 1.000 31.31377 207 PHE C CA 1
ATOM 4662 C C . PHE C 1 228 ? 27.59871 24.39799 55.72224 1.000 32.47361 207 PHE C C 1
ATOM 4663 O O . PHE C 1 228 ? 28.14255 24.54608 54.62601 1.000 33.66796 207 PHE C O 1
ATOM 4671 N N . PHE C 1 229 ? 27.16133 23.20581 56.14387 1.000 32.75481 208 PHE C N 1
ATOM 4672 C CA . PHE C 1 229 ? 27.27764 22.02806 55.28605 1.000 33.03732 208 PHE C CA 1
ATOM 4673 C C . PHE C 1 229 ? 26.42235 22.13292 54.03017 1.000 31.59848 208 PHE C C 1
ATOM 4674 O O . PHE C 1 229 ? 26.63411 21.35852 53.09286 1.000 32.42240 208 PHE C O 1
ATOM 4682 N N . LEU C 1 230 ? 25.46881 23.06661 53.98859 1.000 31.24968 209 LEU C N 1
ATOM 4683 C CA . LEU C 1 230 ? 24.47710 23.06881 52.91686 1.000 32.76729 209 LEU C CA 1
ATOM 4684 C C . LEU C 1 230 ? 25.12347 23.23895 51.54422 1.000 33.02377 209 LEU C C 1
ATOM 4685 O O . LEU C 1 230 ? 24.77262 22.53584 50.59239 1.000 31.14940 209 LEU C O 1
ATOM 4690 N N . GLU C 1 231 ? 26.06143 24.17583 51.41804 1.000 33.71725 210 GLU C N 1
ATOM 4691 C CA . GLU C 1 231 ? 26.60815 24.46054 50.09447 1.000 33.39546 210 GLU C CA 1
ATOM 4692 C C . GLU C 1 231 ? 27.36614 23.26600 49.51341 1.000 31.80410 210 GLU C C 1
ATOM 4693 O O . GLU C 1 231 ? 27.07302 22.88027 48.37012 1.000 31.95732 210 GLU C O 1
ATOM 4699 N N . PRO C 1 232 ? 28.33140 22.64618 50.20114 1.000 31.81237 211 PRO C N 1
ATOM 4700 C CA . PRO C 1 232 ? 28.93758 21.44212 49.61284 1.000 32.05799 211 PRO C CA 1
ATOM 4701 C C . PRO C 1 232 ? 27.95239 20.29154 49.47502 1.000 34.51538 211 PRO C C 1
ATOM 4702 O O . PRO C 1 232 ? 28.07790 19.49796 48.53258 1.000 33.08379 211 PRO C O 1
ATOM 4706 N N . PHE C 1 233 ? 26.94877 20.19443 50.35262 1.000 32.71616 212 PHE C N 1
ATOM 4707 C CA . PHE C 1 233 ? 25.96183 19.12913 50.20323 1.000 31.35273 212 PHE C CA 1
ATOM 4708 C C . PHE C 1 233 ? 25.09929 19.33971 48.96459 1.000 32.53800 212 PHE C C 1
ATOM 4709 O O . PHE C 1 233 ? 24.85767 18.39835 48.19585 1.000 34.70008 212 PHE C O 1
ATOM 4717 N N . ILE C 1 234 ? 24.60855 20.56381 48.76311 1.000 32.58415 213 ILE C N 1
ATOM 4718 C CA . ILE C 1 234 ? 23.76754 20.83586 47.60358 1.000 28.36464 213 ILE C CA 1
ATOM 4719 C C . ILE C 1 234 ? 24.58053 20.76790 46.31488 1.000 33.32400 213 ILE C C 1
ATOM 4720 O O . ILE C 1 234 ? 24.11910 20.20594 45.31656 1.000 33.90412 213 ILE C O 1
ATOM 4725 N N . ASN C 1 235 ? 25.79986 21.33501 46.30642 1.000 33.61918 214 ASN C N 1
ATOM 4726 C CA . ASN C 1 235 ? 26.67349 21.15708 45.14583 1.000 32.77931 214 ASN C CA 1
ATOM 4727 C C . ASN C 1 235 ? 26.83683 19.67706 44.82171 1.000 34.94359 214 ASN C C 1
ATOM 4728 O O . ASN C 1 235 ? 26.86540 19.28714 43.64591 1.000 33.25976 214 ASN C O 1
ATOM 4733 N N . GLY C 1 236 ? 26.94270 18.83706 45.85760 1.000 32.63821 215 GLY C N 1
ATOM 4734 C CA . GLY C 1 236 ? 27.05777 17.40767 45.62915 1.000 31.93320 215 GLY C CA 1
ATOM 4735 C C . GLY C 1 236 ? 25.82009 16.82221 44.97630 1.000 37.40733 215 GLY C C 1
ATOM 4736 O O . GLY C 1 236 ? 25.92120 15.95854 44.10504 1.000 37.20591 215 GLY C O 1
ATOM 4737 N N . LEU C 1 237 ? 24.63578 17.28040 45.39671 1.000 34.27140 216 LEU C N 1
ATOM 4738 C CA . LEU C 1 237 ? 23.39108 16.86012 44.75716 1.000 34.79563 216 LEU C CA 1
ATOM 4739 C C . LEU C 1 237 ? 23.37593 17.23180 43.27774 1.000 38.72467 216 LEU C C 1
ATOM 4740 O O . LEU C 1 237 ? 23.03765 16.41363 42.41397 1.000 37.30745 216 LEU C O 1
ATOM 4745 N N . ILE C 1 238 ? 23.72104 18.47836 42.97065 1.000 36.45565 217 ILE C N 1
ATOM 4746 C CA . ILE C 1 238 ? 23.67737 18.93598 41.59209 1.000 38.04555 217 ILE C CA 1
ATOM 4747 C C . ILE C 1 238 ? 24.62532 18.10437 40.73418 1.000 39.86232 217 ILE C C 1
ATOM 4748 O O . ILE C 1 238 ? 24.29416 17.72896 39.60051 1.000 37.47617 217 ILE C O 1
ATOM 4753 N N . ALA C 1 239 ? 25.78168 17.73635 41.28914 1.000 35.77875 218 ALA C N 1
ATOM 4754 C CA . ALA C 1 239 ? 26.81192 16.99976 40.56562 1.000 37.42342 218 ALA C CA 1
ATOM 4755 C C . ALA C 1 239 ? 26.69884 15.48398 40.69708 1.000 37.86061 218 ALA C C 1
ATOM 4756 O O . ALA C 1 239 ? 27.45858 14.76866 40.04279 1.000 39.48145 218 ALA C O 1
ATOM 4758 N N . GLU C 1 240 ? 25.76482 14.97690 41.49047 1.000 36.74081 219 GLU C N 1
ATOM 4759 C CA . GLU C 1 240 ? 25.72317 13.55293 41.79410 1.000 40.16597 219 GLU C CA 1
ATOM 4760 C C . GLU C 1 240 ? 25.54945 12.69737 40.53610 1.000 44.87278 219 GLU C C 1
ATOM 4761 O O . GLU C 1 240 ? 24.68770 12.96535 39.69229 1.000 45.18189 219 GLU C O 1
ATOM 4767 N N . LYS C 1 241 ? 26.35885 11.64923 40.42972 1.000 46.96057 220 LYS C N 1
ATOM 4768 C CA . LYS C 1 241 ? 26.23508 10.68606 39.34565 1.000 50.78814 220 LYS C CA 1
ATOM 4769 C C . LYS C 1 241 ? 25.08781 9.71550 39.59811 1.000 54.82668 220 LYS C C 1
ATOM 4770 O O . LYS C 1 241 ? 24.70651 9.45955 40.74374 1.000 59.28858 220 LYS C O 1
ATOM 4776 N N . ILE C 1 242 ? 24.54608 9.17895 38.50453 1.000 67.26828 221 ILE C N 1
ATOM 4777 C CA . ILE C 1 242 ? 23.51087 8.13421 38.49303 1.000 73.00473 221 ILE C CA 1
ATOM 4778 C C . ILE C 1 242 ? 23.50862 7.22496 39.72114 1.000 78.01350 221 ILE C C 1
ATOM 4779 O O . ILE C 1 242 ? 23.16388 6.04626 39.62902 1.000 83.48486 221 ILE C O 1
ATOM 4781 N N . ASN D 1 36 ? -5.96027 36.64647 66.92349 1.000 99.79675 15 ASN D N 1
ATOM 4782 C CA . ASN D 1 36 ? -5.43354 37.88869 66.36845 1.000 102.44988 15 ASN D CA 1
ATOM 4783 C C . ASN D 1 36 ? -4.58596 38.64188 67.39632 1.000 99.23817 15 ASN D C 1
ATOM 4784 O O . ASN D 1 36 ? -4.55951 39.87536 67.41893 1.000 97.86019 15 ASN D O 1
ATOM 4789 N N . GLN D 1 37 ? -3.90634 37.89665 68.26403 1.000 78.80379 16 GLN D N 1
ATOM 4790 C CA . GLN D 1 37 ? -2.93837 38.49570 69.17153 1.000 72.60993 16 GLN D CA 1
ATOM 4791 C C . GLN D 1 37 ? -1.55953 38.62198 68.53733 1.000 62.98797 16 GLN D C 1
ATOM 4792 O O . GLN D 1 37 ? -0.63062 39.10745 69.19313 1.000 59.60401 16 GLN D O 1
ATOM 4794 N N . ARG D 1 38 ? -1.40838 38.20985 67.28152 1.000 54.76853 17 ARG D N 1
ATOM 4795 C CA . ARG D 1 38 ? -0.10708 38.23037 66.63341 1.000 53.11338 17 ARG D CA 1
ATOM 4796 C C . ARG D 1 38 ? -0.30341 38.31191 65.12747 1.000 47.22674 17 ARG D C 1
ATOM 4797 O O . ARG D 1 38 ? -1.35053 37.93861 64.59895 1.000 46.78712 17 ARG D O 1
ATOM 4805 N N . ARG D 1 39 ? 0.72412 38.81250 64.44712 1.000 44.97276 18 ARG D N 1
ATOM 4806 C CA . ARG D 1 39 ? 0.69943 38.90162 62.99353 1.000 38.06019 18 ARG D CA 1
ATOM 4807 C C . ARG D 1 39 ? 0.67707 37.50696 62.38830 1.000 35.25738 18 ARG D C 1
ATOM 4808 O O . ARG D 1 39 ? 1.44893 36.63475 62.79760 1.000 32.52892 18 ARG D O 1
ATOM 4816 N N . GLY D 1 40 ? -0.21378 37.29466 61.41919 1.000 35.03096 19 GLY D N 1
ATOM 4817 C CA . GLY D 1 40 ? -0.11654 36.12035 60.58187 1.000 34.59235 19 GLY D CA 1
ATOM 4818 C C . GLY D 1 40 ? 1.14046 36.15565 59.73532 1.000 32.66408 19 GLY D C 1
ATOM 4819 O O . GLY D 1 40 ? 1.78412 37.19576 59.56444 1.000 29.45963 19 GLY D O 1
ATOM 4820 N N . PHE D 1 41 ? 1.52146 34.99241 59.20958 1.000 30.24028 20 PHE D N 1
ATOM 4821 C CA . PHE D 1 41 ? 2.67184 34.94148 58.32051 1.000 30.53082 20 PHE D CA 1
ATOM 4822 C C . PHE D 1 41 ? 2.38755 34.01835 57.14159 1.000 30.22176 20 PHE D C 1
ATOM 4823 O O . PHE D 1 41 ? 1.44905 33.21533 57.15152 1.000 30.43263 20 PHE D O 1
ATOM 4831 N N . LEU D 1 42 ? 3.19561 34.19081 56.09863 1.000 29.85633 21 LEU D N 1
ATOM 4832 C CA . LEU D 1 42 ? 3.12052 33.39116 54.88693 1.000 27.88570 21 LEU D CA 1
ATOM 4833 C C . LEU D 1 42 ? 4.15412 32.26809 54.99446 1.000 24.71308 21 LEU D C 1
ATOM 4834 O O . LEU D 1 42 ? 5.36159 32.52809 55.03919 1.000 25.65795 21 LEU D O 1
ATOM 4839 N N . PHE D 1 43 ? 3.68041 31.02662 55.02030 1.000 26.54340 22 PHE D N 1
ATOM 4840 C CA . PHE D 1 43 ? 4.52226 29.84290 55.20025 1.000 28.34994 22 PHE D CA 1
ATOM 4841 C C . PHE D 1 43 ? 4.82475 29.24617 53.82209 1.000 24.89623 22 PHE D C 1
ATOM 4842 O O . PHE D 1 43 ? 3.94508 28.65880 53.19212 1.000 28.83133 22 PHE D O 1
ATOM 4850 N N . ILE D 1 44 ? 6.06455 29.39883 53.35732 1.000 27.04945 23 ILE D N 1
ATOM 4851 C CA . ILE D 1 44 ? 6.45971 29.08134 51.98496 1.000 26.62764 23 ILE D CA 1
ATOM 4852 C C . ILE D 1 44 ? 7.28520 27.79200 51.98685 1.000 27.94566 23 ILE D C 1
ATOM 4853 O O . ILE D 1 44 ? 8.41983 27.76473 52.47979 1.000 26.18028 23 ILE D O 1
ATOM 4858 N N . LEU D 1 45 ? 6.72293 26.72772 51.42608 1.000 28.27406 24 LEU D N 1
ATOM 4859 C CA . LEU D 1 45 ? 7.44032 25.48555 51.15951 1.000 31.37511 24 LEU D CA 1
ATOM 4860 C C . LEU D 1 45 ? 7.79979 25.39364 49.68145 1.000 32.59602 24 LEU D C 1
ATOM 4861 O O . LEU D 1 45 ? 6.92354 25.50918 48.82011 1.000 36.56981 24 LEU D O 1
ATOM 4866 N N . SER D 1 46 ? 9.07722 25.18409 49.38965 1.000 31.90831 25 SER D N 1
ATOM 4867 C CA . SER D 1 46 ? 9.52198 24.88123 48.03814 1.000 35.27339 25 SER D CA 1
ATOM 4868 C C . SER D 1 46 ? 10.37499 23.62453 48.07926 1.000 36.02090 25 SER D C 1
ATOM 4869 O O . SER D 1 46 ? 10.99980 23.31520 49.10124 1.000 35.43910 25 SER D O 1
ATOM 4872 N N . SER D 1 47 ? 10.42282 22.92503 46.94965 1.000 36.53126 26 SER D N 1
ATOM 4873 C CA . SER D 1 47 ? 11.39906 21.86052 46.76440 1.000 40.28071 26 SER D CA 1
ATOM 4874 C C . SER D 1 47 ? 11.40110 21.39158 45.31553 1.000 42.35912 26 SER D C 1
ATOM 4875 O O . SER D 1 47 ? 10.39710 21.54409 44.60978 1.000 43.85520 26 SER D O 1
ATOM 4878 N N . PRO D 1 48 ? 12.50174 20.82267 44.83383 1.000 45.12295 27 PRO D N 1
ATOM 4879 C CA . PRO D 1 48 ? 12.47302 20.18296 43.51690 1.000 46.49978 27 PRO D CA 1
ATOM 4880 C C . PRO D 1 48 ? 11.36353 19.14240 43.45203 1.000 48.10814 27 PRO D C 1
ATOM 4881 O O . PRO D 1 48 ? 11.09921 18.42737 44.42142 1.000 43.99534 27 PRO D O 1
ATOM 4885 N N . SER D 1 49 ? 10.69023 19.08608 42.30653 1.000 45.47999 28 SER D N 1
ATOM 4886 C CA . SER D 1 49 ? 9.67787 18.06581 42.09189 1.000 46.66007 28 SER D CA 1
ATOM 4887 C C . SER D 1 49 ? 10.27155 16.68092 42.30111 1.000 53.77881 28 SER D C 1
ATOM 4888 O O . SER D 1 49 ? 11.24310 16.30178 41.63670 1.000 52.13932 28 SER D O 1
ATOM 4891 N N . GLY D 1 50 ? 9.70132 15.93322 43.24218 1.000 52.72193 29 GLY D N 1
ATOM 4892 C CA . GLY D 1 50 ? 10.17738 14.59810 43.55234 1.000 54.77741 29 GLY D CA 1
ATOM 4893 C C . GLY D 1 50 ? 10.96283 14.46833 44.84899 1.000 55.22257 29 GLY D C 1
ATOM 4894 O O . GLY D 1 50 ? 11.58070 13.42058 45.07835 1.000 54.89836 29 GLY D O 1
ATOM 4895 N N . ALA D 1 51 ? 10.97744 15.49437 45.69030 1.000 48.41050 30 ALA D N 1
ATOM 4896 C CA . ALA D 1 51 ? 11.63551 15.40806 46.98456 1.000 53.00319 30 ALA D CA 1
ATOM 4897 C C . ALA D 1 51 ? 10.64571 15.24192 48.13277 1.000 55.89810 30 ALA D C 1
ATOM 4898 O O . ALA D 1 51 ? 11.06049 15.24983 49.29814 1.000 51.26809 30 ALA D O 1
ATOM 4900 N N . GLY D 1 52 ? 9.35406 15.09622 47.82822 1.000 55.11567 31 GLY D N 1
ATOM 4901 C CA . GLY D 1 52 ? 8.34782 14.80739 48.83174 1.000 53.00511 31 GLY D CA 1
ATOM 4902 C C . GLY D 1 52 ? 7.61937 15.99658 49.42331 1.000 52.73470 31 GLY D C 1
ATOM 4903 O O . GLY D 1 52 ? 7.04100 15.86499 50.50717 1.000 55.78209 31 GLY D O 1
ATOM 4904 N N . LYS D 1 53 ? 7.60473 17.14847 48.74783 1.000 53.33906 32 LYS D N 1
ATOM 4905 C CA . LYS D 1 53 ? 6.93705 18.31922 49.31718 1.000 53.77565 32 LYS D CA 1
ATOM 4906 C C . LYS D 1 53 ? 5.42018 18.18759 49.30595 1.000 54.86630 32 LYS D C 1
ATOM 4907 O O . LYS D 1 53 ? 4.74729 18.71538 50.20237 1.000 51.56859 32 LYS D O 1
ATOM 4913 N N . SER D 1 54 ? 4.85856 17.51717 48.29801 1.000 55.92485 33 SER D N 1
ATOM 4914 C CA . SER D 1 54 ? 3.40479 17.48375 48.19651 1.000 55.69610 33 SER D CA 1
ATOM 4915 C C . SER D 1 54 ? 2.80769 16.64428 49.31631 1.000 53.45748 33 SER D C 1
ATOM 4916 O O . SER D 1 54 ? 1.81257 17.04263 49.93054 1.000 52.76755 33 SER D O 1
ATOM 4919 N N . THR D 1 55 ? 3.42286 15.50032 49.62250 1.000 50.48581 34 THR D N 1
ATOM 4920 C CA . THR D 1 55 ? 3.03110 14.75941 50.81584 1.000 56.68005 34 THR D CA 1
ATOM 4921 C C . THR D 1 55 ? 3.13738 15.63819 52.05717 1.000 56.61123 34 THR D C 1
ATOM 4922 O O . THR D 1 55 ? 2.21321 15.68852 52.87962 1.000 56.02857 34 THR D O 1
ATOM 4926 N N . LEU D 1 56 ? 4.25302 16.36332 52.18989 1.000 52.08715 35 LEU D N 1
ATOM 4927 C CA . LEU D 1 56 ? 4.46189 17.20484 53.36370 1.000 52.56285 35 LEU D CA 1
ATOM 4928 C C . LEU D 1 56 ? 3.43328 18.32957 53.44205 1.000 49.58638 35 LEU D C 1
ATOM 4929 O O . LEU D 1 56 ? 2.96733 18.67249 54.53302 1.000 48.93696 35 LEU D O 1
ATOM 4934 N N . SER D 1 57 ? 3.05453 18.91129 52.30300 1.000 50.35692 36 SER D N 1
ATOM 4935 C CA . SER D 1 57 ? 2.03120 19.95604 52.32814 1.000 48.44018 36 SER D CA 1
ATOM 4936 C C . SER D 1 57 ? 0.70450 19.40229 52.82246 1.000 49.29394 36 SER D C 1
ATOM 4937 O O . SER D 1 57 ? 0.05246 19.99763 53.68784 1.000 47.61723 36 SER D O 1
ATOM 4940 N N . ARG D 1 58 ? 0.29530 18.25169 52.28434 1.000 48.84687 37 ARG D N 1
ATOM 4941 C CA . ARG D 1 58 ? -0.97496 17.65491 52.67584 1.000 51.27865 37 ARG D CA 1
ATOM 4942 C C . ARG D 1 58 ? -1.02862 17.41824 54.17914 1.000 53.36709 37 ARG D C 1
ATOM 4943 O O . ARG D 1 58 ? -2.01213 17.77087 54.84017 1.000 52.42727 37 ARG D O 1
ATOM 4951 N N . LEU D 1 59 ? 0.02401 16.81935 54.74151 1.000 55.34497 38 LEU D N 1
ATOM 4952 C CA . LEU D 1 59 ? 0.00376 16.51822 56.16935 1.000 53.61456 38 LEU D CA 1
ATOM 4953 C C . LEU D 1 59 ? 0.03209 17.79071 57.01957 1.000 47.68757 38 LEU D C 1
ATOM 4954 O O . LEU D 1 59 ? -0.59111 17.83348 58.08519 1.000 47.95632 38 LEU D O 1
ATOM 4959 N N . LEU D 1 60 ? 0.70499 18.84636 56.55671 1.000 45.74154 39 LEU D N 1
ATOM 4960 C CA . LEU D 1 60 ? 0.69389 20.11226 57.28877 1.000 44.94790 39 LEU D CA 1
ATOM 4961 C C . LEU D 1 60 ? -0.65704 20.81857 57.25621 1.000 46.79008 39 LEU D C 1
ATOM 4962 O O . LEU D 1 60 ? -0.90730 21.68625 58.10322 1.000 43.36121 39 LEU D O 1
ATOM 4967 N N . LEU D 1 61 ? -1.51632 20.50490 56.28705 1.000 46.61293 40 LEU D N 1
ATOM 4968 C CA . LEU D 1 61 ? -2.81408 21.16092 56.23260 1.000 47.95108 40 LEU D CA 1
ATOM 4969 C C . LEU D 1 61 ? -3.85395 20.49244 57.12377 1.000 48.38925 40 LEU D C 1
ATOM 4970 O O . LEU D 1 61 ? -4.92778 21.07065 57.32146 1.000 48.57299 40 LEU D O 1
ATOM 4975 N N . LYS D 1 62 ? -3.54912 19.31758 57.68844 1.000 45.67461 41 LYS D N 1
ATOM 4976 C CA . LYS D 1 62 ? -4.58188 18.50292 58.32315 1.000 49.95126 41 LYS D CA 1
ATOM 4977 C C . LYS D 1 62 ? -5.22340 19.21398 59.50763 1.000 52.60038 41 LYS D C 1
ATOM 4978 O O . LYS D 1 62 ? -6.44144 19.12526 59.69849 1.000 52.59468 41 LYS D O 1
ATOM 4980 N N . ASP D 1 63 ? -4.43464 19.93009 60.31032 1.000 54.66937 42 ASP D N 1
ATOM 4981 C CA . ASP D 1 63 ? -4.96736 20.51098 61.54024 1.000 55.05703 42 ASP D CA 1
ATOM 4982 C C . ASP D 1 63 ? -5.62489 21.87088 61.32749 1.000 54.10248 42 ASP D C 1
ATOM 4983 O O . ASP D 1 63 ? -6.08750 22.48055 62.29518 1.000 56.73215 42 ASP D O 1
ATOM 4988 N N . GLY D 1 64 ? -5.68611 22.36083 60.09700 1.000 48.64020 43 GLY D N 1
ATOM 4989 C CA . GLY D 1 64 ? -6.45807 23.54670 59.80604 1.000 47.72990 43 GLY D CA 1
ATOM 4990 C C . GLY D 1 64 ? -5.82323 24.86581 60.18844 1.000 45.64543 43 GLY D C 1
ATOM 4991 O O . GLY D 1 64 ? -6.36869 25.91804 59.82738 1.000 47.77804 43 GLY D O 1
ATOM 4992 N N . LYS D 1 65 ? -4.68365 24.86380 60.88661 1.000 45.52718 44 LYS D N 1
ATOM 4993 C CA . LYS D 1 65 ? -4.05530 26.13618 61.23172 1.000 42.82232 44 LYS D CA 1
ATOM 4994 C C . LYS D 1 65 ? -3.58199 26.89034 59.99058 1.000 40.55922 44 LYS D C 1
ATOM 4995 O O . LYS D 1 65 ? -3.52037 28.12819 59.99960 1.000 39.75542 44 LYS D O 1
ATOM 5001 N N . LEU D 1 66 ? -3.25178 26.17738 58.91852 1.000 40.50055 45 LEU D N 1
ATOM 5002 C CA . LEU D 1 66 ? -2.75244 26.78687 57.69391 1.000 38.36012 45 LEU D CA 1
ATOM 5003 C C . LEU D 1 66 ? -3.82333 26.73794 56.61502 1.000 35.55062 45 LEU D C 1
ATOM 5004 O O . LEU D 1 66 ? -4.57218 25.76602 56.51465 1.000 38.61991 45 LEU D O 1
ATOM 5009 N N . GLU D 1 67 ? -3.89034 27.78946 55.81151 1.000 34.37780 46 GLU D N 1
ATOM 5010 C CA . GLU D 1 67 ? -4.75853 27.83847 54.64576 1.000 36.83974 46 GLU D CA 1
ATOM 5011 C C . GLU D 1 67 ? -3.89374 27.85484 53.39859 1.000 32.31412 46 GLU D C 1
ATOM 5012 O O . GLU D 1 67 ? -2.96755 28.66615 53.29736 1.000 32.85476 46 GLU D O 1
ATOM 5018 N N . LEU D 1 68 ? -4.19732 26.96382 52.45389 1.000 34.48735 47 LEU D N 1
ATOM 5019 C CA . LEU D 1 68 ? -3.40946 26.84627 51.23127 1.000 32.96768 47 LEU D CA 1
ATOM 5020 C C . LEU D 1 68 ? -3.77799 27.95933 50.25722 1.000 34.67737 47 LEU D C 1
ATOM 5021 O O . LEU D 1 68 ? -4.95648 28.21809 50.01554 1.000 34.42604 47 LEU D O 1
ATOM 5026 N N . SER D 1 69 ? -2.76659 28.62497 49.71418 1.000 33.12964 48 SER D N 1
ATOM 5027 C CA . SER D 1 69 ? -2.98204 29.65979 48.71817 1.000 34.94702 48 SER D CA 1
ATOM 5028 C C . SER D 1 69 ? -3.18374 29.01347 47.35629 1.000 34.43264 48 SER D C 1
ATOM 5029 O O . SER D 1 69 ? -2.35583 28.21096 46.92211 1.000 32.09194 48 SER D O 1
ATOM 5032 N N . ILE D 1 70 ? -4.27436 29.37002 46.68375 1.000 32.94189 49 ILE D N 1
ATOM 5033 C CA . ILE D 1 70 ? -4.58168 28.86590 45.34809 1.000 37.09454 49 ILE D CA 1
ATOM 5034 C C . ILE D 1 70 ? -4.10549 29.90865 44.34670 1.000 37.14878 49 ILE D C 1
ATOM 5035 O O . ILE D 1 70 ? -4.67618 30.99933 44.26151 1.000 35.27047 49 ILE D O 1
ATOM 5040 N N . SER D 1 71 ? -3.07174 29.58417 43.57435 1.000 36.31284 50 SER D N 1
ATOM 5041 C CA . SER D 1 71 ? -2.54777 30.53694 42.60546 1.000 33.28842 50 SER D CA 1
ATOM 5042 C C . SER D 1 71 ? -3.45027 30.63197 41.37831 1.000 39.74055 50 SER D C 1
ATOM 5043 O O . SER D 1 71 ? -4.15459 29.68524 41.01946 1.000 39.14806 50 SER D O 1
ATOM 5046 N N . MET D 1 72 ? -3.41215 31.79135 40.72846 1.000 39.45740 51 MET D N 1
ATOM 5047 C CA . MET D 1 72 ? -3.96805 31.94942 39.39319 1.000 38.42331 51 MET D CA 1
ATOM 5048 C C . MET D 1 72 ? -2.95743 31.46573 38.36845 1.000 38.73914 51 MET D C 1
ATOM 5049 O O . MET D 1 72 ? -1.74575 31.61248 38.55470 1.000 37.82970 51 MET D O 1
ATOM 5054 N N . THR D 1 73 ? -3.45517 30.91111 37.26442 1.000 40.66813 52 THR D N 1
ATOM 5055 C CA . THR D 1 73 ? -2.55313 30.44740 36.22493 1.000 40.76093 52 THR D CA 1
ATOM 5056 C C . THR D 1 73 ? -3.16154 30.63565 34.84354 1.000 41.65899 52 THR D C 1
ATOM 5057 O O . THR D 1 73 ? -4.38169 30.63171 34.66543 1.000 41.28870 52 THR D O 1
ATOM 5061 N N . THR D 1 74 ? -2.28191 30.79877 33.86393 1.000 41.67285 53 THR D N 1
ATOM 5062 C CA . THR D 1 74 ? -2.67434 30.84579 32.46852 1.000 44.06015 53 THR D CA 1
ATOM 5063 C C . THR D 1 74 ? -2.46258 29.51783 31.76664 1.000 44.39472 53 THR D C 1
ATOM 5064 O O . THR D 1 74 ? -2.85422 29.37950 30.60599 1.000 45.45648 53 THR D O 1
ATOM 5068 N N . ARG D 1 75 ? -1.83547 28.55646 32.43875 1.000 45.07794 54 ARG D N 1
ATOM 5069 C CA . ARG D 1 75 ? -1.69280 27.21673 31.89382 1.000 48.18494 54 ARG D CA 1
ATOM 5070 C C . ARG D 1 75 ? -3.05846 26.65260 31.52341 1.000 47.15357 54 ARG D C 1
ATOM 5071 O O . ARG D 1 75 ? -4.03931 26.82898 32.25048 1.000 45.59557 54 ARG D O 1
ATOM 5079 N N . GLN D 1 76 ? -3.11956 25.99146 30.37344 1.000 47.86316 55 GLN D N 1
ATOM 5080 C CA . GLN D 1 76 ? -4.37703 25.43188 29.90994 1.000 52.24714 55 GLN D CA 1
ATOM 5081 C C . GLN D 1 76 ? -4.86035 24.38751 30.90572 1.000 51.05837 55 GLN D C 1
ATOM 5082 O O . GLN D 1 76 ? -4.08438 23.54557 31.37224 1.000 47.86052 55 GLN D O 1
ATOM 5084 N N . LYS D 1 77 ? -6.13460 24.48061 31.27276 1.000 48.15037 56 LYS D N 1
ATOM 5085 C CA . LYS D 1 77 ? -6.70482 23.50898 32.18979 1.000 54.83593 56 LYS D CA 1
ATOM 5086 C C . LYS D 1 77 ? -6.88654 22.17859 31.47457 1.000 56.20480 56 LYS D C 1
ATOM 5087 O O . LYS D 1 77 ? -7.45507 22.12448 30.38204 1.000 53.75263 56 LYS D O 1
ATOM 5093 N N . ARG D 1 78 ? -6.38683 21.11084 32.07892 1.000 63.08663 57 ARG D N 1
ATOM 5094 C CA . ARG D 1 78 ? -6.65426 19.78841 31.53854 1.000 70.04090 57 ARG D CA 1
ATOM 5095 C C . ARG D 1 78 ? -8.12540 19.43507 31.76725 1.000 67.71910 57 ARG D C 1
ATOM 5096 O O . ARG D 1 78 ? -8.70876 19.83162 32.78317 1.000 66.13414 57 ARG D O 1
ATOM 5104 N N . PRO D 1 79 ? -8.75655 18.70716 30.84127 1.000 70.85475 58 PRO D N 1
ATOM 5105 C CA . PRO D 1 79 ? -10.19226 18.41405 30.99975 1.000 69.81571 58 PRO D CA 1
ATOM 5106 C C . PRO D 1 79 ? -10.50172 17.63726 32.25543 1.000 68.22717 58 PRO D C 1
ATOM 5107 O O . PRO D 1 79 ? -11.65559 17.64459 32.69901 1.000 68.37383 58 PRO D O 1
ATOM 5111 N N . SER D 1 80 ? -9.50374 16.96488 32.83722 1.000 68.86411 59 SER D N 1
ATOM 5112 C CA . SER D 1 80 ? -9.67656 16.25176 34.09234 1.000 65.13621 59 SER D CA 1
ATOM 5113 C C . SER D 1 80 ? -9.52653 17.15613 35.30159 1.000 64.20419 59 SER D C 1
ATOM 5114 O O . SER D 1 80 ? -9.98191 16.78930 36.39090 1.000 64.36477 59 SER D O 1
ATOM 5117 N N . GLU D 1 81 ? -8.90514 18.31915 35.14037 1.000 62.81831 60 GLU D N 1
ATOM 5118 C CA . GLU D 1 81 ? -8.63580 19.18750 36.27459 1.000 59.58034 60 GLU D CA 1
ATOM 5119 C C . GLU D 1 81 ? -9.89400 19.91111 36.73421 1.000 57.50972 60 GLU D C 1
ATOM 5120 O O . GLU D 1 81 ? -10.79666 20.21295 35.94502 1.000 58.89891 60 GLU D O 1
ATOM 5126 N N . VAL D 1 82 ? -9.93681 20.19878 38.02993 1.000 54.63440 61 VAL D N 1
ATOM 5127 C CA . VAL D 1 82 ? -11.06315 20.87783 38.65806 1.000 54.18423 61 VAL D CA 1
ATOM 5128 C C . VAL D 1 82 ? -10.64521 22.31128 38.94890 1.000 50.68286 61 VAL D C 1
ATOM 5129 O O . VAL D 1 82 ? -9.71038 22.55033 39.72658 1.000 48.60484 61 VAL D O 1
ATOM 5133 N N . ASP D 1 83 ? -11.33323 23.26345 38.32498 1.000 49.13522 62 ASP D N 1
ATOM 5134 C CA . ASP D 1 83 ? -11.01382 24.66761 38.54749 1.000 47.72613 62 ASP D CA 1
ATOM 5135 C C . ASP D 1 83 ? -11.18825 25.01302 40.02137 1.000 45.13494 62 ASP D C 1
ATOM 5136 O O . ASP D 1 83 ? -12.15283 24.59789 40.66412 1.000 43.96369 62 ASP D O 1
ATOM 5141 N N . GLY D 1 84 ? -10.23028 25.75079 40.56947 1.000 47.77213 63 GLY D N 1
ATOM 5142 C CA . GLY D 1 84 ? -10.27793 26.13814 41.95766 1.000 45.75687 63 GLY D CA 1
ATOM 5143 C C . GLY D 1 84 ? -9.71156 25.12797 42.93028 1.000 49.46239 63 GLY D C 1
ATOM 5144 O O . GLY D 1 84 ? -9.49581 25.47039 44.09882 1.000 46.89926 63 GLY D O 1
ATOM 5145 N N . LEU D 1 85 ? -9.47252 23.89009 42.49249 1.000 53.43823 64 LEU D N 1
ATOM 5146 C CA . LEU D 1 85 ? -8.93134 22.87593 43.39386 1.000 54.58067 64 LEU D CA 1
ATOM 5147 C C . LEU D 1 85 ? -7.49938 23.21052 43.79218 1.000 54.39449 64 LEU D C 1
ATOM 5148 O O . LEU D 1 85 ? -7.20483 23.44420 44.96937 1.000 52.97131 64 LEU D O 1
ATOM 5153 N N . HIS D 1 86 ? -6.59317 23.24077 42.81740 1.000 52.36238 65 HIS D N 1
ATOM 5154 C CA . HIS D 1 86 ? -5.21455 23.63993 43.05438 1.000 54.70924 65 HIS D CA 1
ATOM 5155 C C . HIS D 1 86 ? -4.86207 24.97597 42.42456 1.000 52.32435 65 HIS D C 1
ATOM 5156 O O . HIS D 1 86 ? -3.99256 25.67980 42.93773 1.000 48.93354 65 HIS D O 1
ATOM 5163 N N . TYR D 1 87 ? -5.52785 25.33630 41.33288 1.000 49.59834 66 TYR D N 1
ATOM 5164 C CA . TYR D 1 87 ? -5.29511 26.58720 40.64358 1.000 43.27288 66 TYR D CA 1
ATOM 5165 C C . TYR D 1 87 ? -6.63828 27.18424 40.24968 1.000 44.69747 66 TYR D C 1
ATOM 5166 O O . TYR D 1 87 ? -7.65550 26.49100 40.19251 1.000 41.00849 66 TYR D O 1
ATOM 5175 N N . HIS D 1 88 ? -6.63461 28.49238 40.01195 1.000 40.71826 67 HIS D N 1
ATOM 5176 C CA . HIS D 1 88 ? -7.72457 29.16988 39.32497 1.000 40.19275 67 HIS D CA 1
ATOM 5177 C C . HIS D 1 88 ? -7.25779 29.42110 37.89824 1.000 43.76433 67 HIS D C 1
ATOM 5178 O O . HIS D 1 88 ? -6.31673 30.19107 37.66763 1.000 40.84204 67 HIS D O 1
ATOM 5185 N N . PHE D 1 89 ? -7.90089 28.75255 36.94958 1.000 43.22905 68 PHE D N 1
ATOM 5186 C CA . PHE D 1 89 ? -7.48627 28.78817 35.55568 1.000 41.54803 68 PHE D CA 1
ATOM 5187 C C . PHE D 1 89 ? -8.13951 29.98087 34.87049 1.000 44.49029 68 PHE D C 1
ATOM 5188 O O . PHE D 1 89 ? -9.36965 30.09741 34.85769 1.000 42.87735 68 PHE D O 1
ATOM 5196 N N . ILE D 1 90 ? -7.31018 30.87870 34.33017 1.000 43.01508 69 ILE D N 1
ATOM 5197 C CA . ILE D 1 90 ? -7.76779 32.07403 33.63415 1.000 43.55505 69 ILE D CA 1
ATOM 5198 C C . ILE D 1 90 ? -6.93433 32.26199 32.36969 1.000 44.20009 69 ILE D C 1
ATOM 5199 O O . ILE D 1 90 ? -5.85334 31.68719 32.21259 1.000 42.45025 69 ILE D O 1
ATOM 5204 N N . SER D 1 91 ? -7.44358 33.09402 31.46593 1.000 44.47612 70 SER D N 1
ATOM 5205 C CA . SER D 1 91 ? -6.75335 33.32268 30.20418 1.000 46.90858 70 SER D CA 1
ATOM 5206 C C . SER D 1 91 ? -5.62024 34.33057 30.36983 1.000 47.70085 70 SER D C 1
ATOM 5207 O O . SER D 1 91 ? -5.55844 35.09187 31.34064 1.000 47.85240 70 SER D O 1
ATOM 5210 N N . LYS D 1 92 ? -4.71878 34.32925 29.38401 1.000 48.93596 71 LYS D N 1
ATOM 5211 C CA . LYS D 1 92 ? -3.56644 35.22048 29.42203 1.000 50.38822 71 LYS D CA 1
ATOM 5212 C C . LYS D 1 92 ? -4.00224 36.68200 29.44000 1.000 52.31849 71 LYS D C 1
ATOM 5213 O O . LYS D 1 92 ? -3.34813 37.52567 30.06972 1.000 51.43727 71 LYS D O 1
ATOM 5215 N N . LYS D 1 93 ? -5.10530 37.00285 28.75239 1.000 51.36137 72 LYS D N 1
ATOM 5216 C CA . LYS D 1 93 ? -5.56364 38.38839 28.70663 1.000 51.45841 72 LYS D CA 1
ATOM 5217 C C . LYS D 1 93 ? -6.11999 38.82393 30.05502 1.000 49.90012 72 LYS D C 1
ATOM 5218 O O . LYS D 1 93 ? -5.88426 39.95590 30.49352 1.000 52.16132 72 LYS D O 1
ATOM 5220 N N . GLU D 1 94 ? -6.85669 37.93857 30.72959 1.000 48.39701 73 GLU D N 1
ATOM 5221 C CA . GLU D 1 94 ? -7.33235 38.24662 32.07580 1.000 52.80490 73 GLU D CA 1
ATOM 5222 C C . GLU D 1 94 ? -6.17068 38.37263 33.05909 1.000 48.13843 73 GLU D C 1
ATOM 5223 O O . GLU D 1 94 ? -6.15940 39.28207 33.89649 1.000 48.01682 73 GLU D O 1
ATOM 5229 N N . PHE D 1 95 ? -5.18185 37.47368 32.96485 1.000 50.80110 74 PHE D N 1
ATOM 5230 C CA . PHE D 1 95 ? -3.99845 37.56018 33.81958 1.000 49.13010 74 PHE D CA 1
ATOM 5231 C C . PHE D 1 95 ? -3.29259 38.90263 33.65031 1.000 51.06300 74 PHE D C 1
ATOM 5232 O O . PHE D 1 95 ? -2.88563 39.52355 34.64029 1.000 49.09149 74 PHE D O 1
ATOM 5240 N N . LYS D 1 96 ? -3.14192 39.37125 32.40481 1.000 49.16184 75 LYS D N 1
ATOM 5241 C CA . LYS D 1 96 ? -2.49133 40.66120 32.18743 1.000 52.99716 75 LYS D CA 1
ATOM 5242 C C . LYS D 1 96 ? -3.32065 41.80609 32.75056 1.000 51.19539 75 LYS D C 1
ATOM 5243 O O . LYS D 1 96 ? -2.76032 42.79448 33.23060 1.000 49.77856 75 LYS D O 1
ATOM 5245 N N . ARG D 1 97 ? -4.64934 41.69636 32.69851 1.000 48.72253 76 ARG D N 1
ATOM 5246 C CA . ARG D 1 97 ? -5.48782 42.73859 33.27714 1.000 49.64049 76 ARG D CA 1
ATOM 5247 C C . ARG D 1 97 ? -5.34127 42.78024 34.79482 1.000 49.16484 76 ARG D C 1
ATOM 5248 O O . ARG D 1 97 ? -5.26013 43.86143 35.38692 1.000 47.75118 76 ARG D O 1
ATOM 5256 N N . LYS D 1 98 ? -5.30919 41.61570 35.44279 1.000 47.49719 77 LYS D N 1
ATOM 5257 C CA . LYS D 1 98 ? -5.06139 41.59426 36.87709 1.000 47.58494 77 LYS D CA 1
ATOM 5258 C C . LYS D 1 98 ? -3.67285 42.13336 37.18954 1.000 47.11243 77 LYS D C 1
ATOM 5259 O O . LYS D 1 98 ? -3.50462 42.96288 38.09285 1.000 44.88766 77 LYS D O 1
ATOM 5265 N N . ARG D 1 99 ? -2.67074 41.68743 36.43283 1.000 45.09441 78 ARG D N 1
ATOM 5266 C CA . ARG D 1 99 ? -1.31446 42.19346 36.59912 1.000 46.79991 78 ARG D CA 1
ATOM 5267 C C . ARG D 1 99 ? -1.27657 43.71568 36.49451 1.000 49.08580 78 ARG D C 1
ATOM 5268 O O . ARG D 1 99 ? -0.77215 44.39971 37.38998 1.000 51.59189 78 ARG D O 1
ATOM 5276 N N . ASP D 1 100 ? -1.81947 44.26663 35.40973 1.000 50.97625 79 ASP D N 1
ATOM 5277 C CA . ASP D 1 100 ? -1.81686 45.71395 35.23645 1.000 57.13684 79 ASP D CA 1
ATOM 5278 C C . ASP D 1 100 ? -2.67533 46.42979 36.26865 1.000 53.13639 79 ASP D C 1
ATOM 5279 O O . ASP D 1 100 ? -2.49018 47.62821 36.47776 1.000 57.43494 79 ASP D O 1
ATOM 5284 N N . GLY D 1 101 ? -3.61193 45.73829 36.90490 1.000 50.78774 80 GLY D N 1
ATOM 5285 C CA . GLY D 1 101 ? -4.39846 46.34145 37.95601 1.000 45.05560 80 GLY D CA 1
ATOM 5286 C C . GLY D 1 101 ? -3.82698 46.16197 39.34505 1.000 45.82810 80 GLY D C 1
ATOM 5287 O O . GLY D 1 101 ? -4.51099 46.47884 40.32288 1.000 43.11251 80 GLY D O 1
ATOM 5288 N N . ASN D 1 102 ? -2.59425 45.65771 39.45993 1.000 44.51424 81 ASN D N 1
ATOM 5289 C CA . ASN D 1 102 ? -1.93401 45.43415 40.74590 1.000 40.43814 81 ASN D CA 1
ATOM 5290 C C . ASN D 1 102 ? -2.70531 44.45278 41.62377 1.000 39.09112 81 ASN D C 1
ATOM 5291 O O . ASN D 1 102 ? -2.68571 44.55313 42.84914 1.000 39.54629 81 ASN D O 1
ATOM 5296 N N . GLU D 1 103 ? -3.39209 43.48752 41.02417 1.000 37.28510 82 GLU D N 1
ATOM 5297 C CA . GLU D 1 103 ? -4.09854 42.51462 41.84643 1.000 39.32630 82 GLU D CA 1
ATOM 5298 C C . GLU D 1 103 ? -3.19336 41.42694 42.40876 1.000 37.21556 82 GLU D C 1
ATOM 5299 O O . GLU D 1 103 ? -3.62995 40.69070 43.29745 1.000 35.87503 82 GLU D O 1
ATOM 5305 N N . PHE D 1 104 ? -1.96289 41.30016 41.92018 1.000 34.76877 83 PHE D N 1
ATOM 5306 C CA . PHE D 1 104 ? -1.07795 40.21041 42.31221 1.000 34.10931 83 PHE D CA 1
ATOM 5307 C C . PHE D 1 104 ? -0.06501 40.72176 43.32580 1.000 34.86997 83 PHE D C 1
ATOM 5308 O O . PHE D 1 104 ? 0.67024 41.67768 43.04737 1.000 36.14378 83 PHE D O 1
ATOM 5316 N N . ILE D 1 105 ? -0.02534 40.09428 44.50373 1.000 30.32681 84 ILE D N 1
ATOM 5317 C CA . ILE D 1 105 ? 1.07054 40.40787 45.41025 1.000 34.55812 84 ILE D CA 1
ATOM 5318 C C . ILE D 1 105 ? 2.35761 39.79205 44.88322 1.000 35.36633 84 ILE D C 1
ATOM 5319 O O . ILE D 1 105 ? 3.45319 40.27710 45.18161 1.000 34.96583 84 ILE D O 1
ATOM 5324 N N . GLU D 1 106 ? 2.22954 38.79743 44.00976 1.000 33.39077 85 GLU D N 1
ATOM 5325 C CA . GLU D 1 106 ? 3.32475 37.95138 43.56823 1.000 33.49302 85 GLU D CA 1
ATOM 5326 C C . GLU D 1 106 ? 2.90831 37.32601 42.24131 1.000 34.82802 85 GLU D C 1
ATOM 5327 O O . GLU D 1 106 ? 1.78989 36.81920 42.13146 1.000 32.79841 85 GLU D O 1
ATOM 5333 N N . TRP D 1 107 ? 3.78883 37.36042 41.24340 1.000 34.14292 86 TRP D N 1
ATOM 5334 C CA . TRP D 1 107 ? 3.53138 36.62626 40.00873 1.000 39.31568 86 TRP D CA 1
ATOM 5335 C C . TRP D 1 107 ? 4.85980 36.32667 39.32999 1.000 41.59086 86 TRP D C 1
ATOM 5336 O O . TRP D 1 107 ? 5.83957 37.06274 39.50037 1.000 39.94757 86 TRP D O 1
ATOM 5347 N N . ALA D 1 108 ? 4.88274 35.23407 38.56590 1.000 42.09238 87 ALA D N 1
ATOM 5348 C CA . ALA D 1 108 ? 6.09634 34.82412 37.86835 1.000 46.39411 87 ALA D CA 1
ATOM 5349 C C . ALA D 1 108 ? 5.74650 33.87550 36.73394 1.000 46.30251 87 ALA D C 1
ATOM 5350 O O . ALA D 1 108 ? 4.70577 33.21339 36.74771 1.000 44.25072 87 ALA D O 1
ATOM 5352 N N . GLU D 1 109 ? 6.64169 33.81871 35.75189 1.000 47.30386 88 GLU D N 1
ATOM 5353 C CA . GLU D 1 109 ? 6.60660 32.78457 34.72527 1.000 54.63446 88 GLU D CA 1
ATOM 5354 C C . GLU D 1 109 ? 7.42053 31.59438 35.21985 1.000 55.71742 88 GLU D C 1
ATOM 5355 O O . GLU D 1 109 ? 8.62882 31.71602 35.44598 1.000 55.47973 88 GLU D O 1
ATOM 5361 N N . VAL D 1 110 ? 6.75572 30.45928 35.41585 1.000 55.85971 89 VAL D N 1
ATOM 5362 C CA . VAL D 1 110 ? 7.40148 29.22233 35.84081 1.000 59.91825 89 VAL D CA 1
ATOM 5363 C C . VAL D 1 110 ? 7.20314 28.18968 34.73779 1.000 63.32674 89 VAL D C 1
ATOM 5364 O O . VAL D 1 110 ? 6.06176 27.87518 34.37646 1.000 62.27736 89 VAL D O 1
ATOM 5368 N N . HIS D 1 111 ? 8.31169 27.68162 34.19428 1.000 69.74776 90 HIS D N 1
ATOM 5369 C CA . HIS D 1 111 ? 8.30094 26.58878 33.21298 1.000 69.22002 90 HIS D CA 1
ATOM 5370 C C . HIS D 1 111 ? 7.32611 26.85134 32.06508 1.000 68.52724 90 HIS D C 1
ATOM 5371 O O . HIS D 1 111 ? 6.62464 25.94891 31.60292 1.000 70.42979 90 HIS D O 1
ATOM 5373 N N . GLY D 1 112 ? 7.27301 28.10412 31.60669 1.000 68.24560 91 GLY D N 1
ATOM 5374 C CA . GLY D 1 112 ? 6.52944 28.45786 30.41345 1.000 62.95124 91 GLY D CA 1
ATOM 5375 C C . GLY D 1 112 ? 5.08824 28.89780 30.61124 1.000 62.65191 91 GLY D C 1
ATOM 5376 O O . GLY D 1 112 ? 4.40209 29.16369 29.61339 1.000 62.97265 91 GLY D O 1
ATOM 5377 N N . ASN D 1 113 ? 4.59904 28.98460 31.84794 1.000 57.52896 92 ASN D N 1
ATOM 5378 C CA . ASN D 1 113 ? 3.26051 29.50816 32.11158 1.000 57.74454 92 ASN D CA 1
ATOM 5379 C C . ASN D 1 113 ? 3.28803 30.48876 33.27623 1.000 54.40796 92 ASN D C 1
ATOM 5380 O O . ASN D 1 113 ? 4.16998 30.44643 34.13532 1.000 57.74963 92 ASN D O 1
ATOM 5385 N N . TYR D 1 114 ? 2.29458 31.36710 33.30549 1.000 46.68111 93 TYR D N 1
ATOM 5386 C CA . TYR D 1 114 ? 2.23220 32.41386 34.31485 1.000 49.99254 93 TYR D CA 1
ATOM 5387 C C . TYR D 1 114 ? 1.43908 31.95791 35.53967 1.000 43.96962 93 TYR D C 1
ATOM 5388 O O . TYR D 1 114 ? 0.41970 31.27016 35.42019 1.000 40.34386 93 TYR D O 1
ATOM 5397 N N . TYR D 1 115 ? 1.93401 32.33738 36.71842 1.000 43.10562 94 TYR D N 1
ATOM 5398 C CA . TYR D 1 115 ? 1.31719 32.03465 38.00353 1.000 40.95666 94 TYR D CA 1
ATOM 5399 C C . TYR D 1 115 ? 1.35209 33.27585 38.87833 1.000 36.91710 94 TYR D C 1
ATOM 5400 O O . TYR D 1 115 ? 2.30929 34.04552 38.83345 1.000 40.01087 94 TYR D O 1
ATOM 5409 N N . GLY D 1 116 ? 0.31139 33.45878 39.68580 1.000 36.78107 95 GLY D N 1
ATOM 5410 C CA . GLY D 1 116 ? 0.21517 34.64066 40.52312 1.000 34.79504 95 GLY D CA 1
ATOM 5411 C C . GLY D 1 116 ? -0.66587 34.41988 41.73084 1.000 37.83918 95 GLY D C 1
ATOM 5412 O O . GLY D 1 116 ? -1.59074 33.59997 41.71152 1.000 36.19003 95 GLY D O 1
ATOM 5413 N N . THR D 1 117 ? -0.37694 35.16947 42.79226 1.000 34.42761 96 THR D N 1
ATOM 5414 C CA . THR D 1 117 ? -1.15012 35.17181 44.02963 1.000 33.04666 96 THR D CA 1
ATOM 5415 C C . THR D 1 117 ? -1.88328 36.50163 44.14840 1.000 32.75449 96 THR D C 1
ATOM 5416 O O . THR D 1 117 ? -1.25428 37.56093 44.06242 1.000 32.32318 96 THR D O 1
ATOM 5420 N N . LEU D 1 118 ? -3.19764 36.45156 44.35495 1.000 30.63626 97 LEU D N 1
ATOM 5421 C CA . LEU D 1 118 ? -3.96525 37.68091 44.51227 1.000 33.35359 97 LEU D CA 1
ATOM 5422 C C . LEU D 1 118 ? -3.67821 38.30690 45.86921 1.000 35.21547 97 LEU D C 1
ATOM 5423 O O . LEU D 1 118 ? -3.71705 37.62283 46.90082 1.000 33.71227 97 LEU D O 1
ATOM 5428 N N . ARG D 1 119 ? -3.38925 39.61425 45.87763 1.000 34.06291 98 ARG D N 1
ATOM 5429 C CA . ARG D 1 119 ? -3.14328 40.27965 47.15274 1.000 33.09745 98 ARG D CA 1
ATOM 5430 C C . ARG D 1 119 ? -4.38419 40.23849 48.03016 1.000 31.53844 98 ARG D C 1
ATOM 5431 O O . ARG D 1 119 ? -4.27835 40.09647 49.25269 1.000 34.68415 98 ARG D O 1
ATOM 5439 N N . GLU D 1 120 ? -5.57128 40.32675 47.42018 1.000 33.08908 99 GLU D N 1
ATOM 5440 C CA . GLU D 1 120 ? -6.81526 40.32460 48.18847 1.000 38.48082 99 GLU D CA 1
ATOM 5441 C C . GLU D 1 120 ? -6.96298 39.03925 49.00762 1.000 38.33792 99 GLU D C 1
ATOM 5442 O O . GLU D 1 120 ? -7.32490 39.08450 50.18630 1.000 38.49723 99 GLU D O 1
ATOM 5444 N N . SER D 1 121 ? -6.67586 37.88375 48.40098 1.000 35.95860 100 SER D N 1
ATOM 5445 C CA . SER D 1 121 ? -6.71781 36.61720 49.13455 1.000 38.71950 100 SER D CA 1
ATOM 5446 C C . SER D 1 121 ? -5.76754 36.62924 50.33046 1.000 36.88464 100 SER D C 1
ATOM 5447 O O . SER D 1 121 ? -6.14237 36.23059 51.43830 1.000 37.72660 100 SER D O 1
ATOM 5450 N N . VAL D 1 122 ? -4.52532 37.06817 50.11796 1.000 37.63185 101 VAL D N 1
ATOM 5451 C CA . VAL D 1 122 ? -3.54965 37.10007 51.20065 1.000 35.31746 101 VAL D CA 1
ATOM 5452 C C . VAL D 1 122 ? -4.01093 38.02370 52.31597 1.000 39.92495 101 VAL D C 1
ATOM 5453 O O . VAL D 1 122 ? -3.91865 37.68115 53.50176 1.000 40.94832 101 VAL D O 1
ATOM 5457 N N . GLU D 1 123 ? -4.51394 39.20682 51.95828 1.000 35.94547 102 GLU D N 1
ATOM 5458 C CA . GLU D 1 123 ? -4.94490 40.16033 52.97599 1.000 38.87179 102 GLU D CA 1
ATOM 5459 C C . GLU D 1 123 ? -6.13099 39.62635 53.76851 1.000 42.25759 102 GLU D C 1
ATOM 5460 O O . GLU D 1 123 ? -6.22448 39.85064 54.97942 1.000 44.73595 102 GLU D O 1
ATOM 5466 N N . ASN D 1 124 ? -7.04350 38.91313 53.10242 1.000 40.65901 103 ASN D N 1
ATOM 5467 C CA . ASN D 1 124 ? -8.21715 38.38245 53.78662 1.000 44.53685 103 ASN D CA 1
ATOM 5468 C C . ASN D 1 124 ? -7.81986 37.38291 54.86569 1.000 47.56112 103 ASN D C 1
ATOM 5469 O O . ASN D 1 124 ? -8.33006 37.43932 55.99275 1.000 50.33295 103 ASN D O 1
ATOM 5474 N N . VAL D 1 125 ? -6.89590 36.47282 54.55206 1.000 47.82401 104 VAL D N 1
ATOM 5475 C CA . VAL D 1 125 ? -6.39571 35.56283 55.57900 1.000 47.78789 104 VAL D CA 1
ATOM 5476 C C . VAL D 1 125 ? -5.63923 36.33466 56.65151 1.000 48.52865 104 VAL D C 1
ATOM 5477 O O . VAL D 1 125 ? -5.96364 36.25098 57.83974 1.000 54.58723 104 VAL D O 1
ATOM 5481 N N . LEU D 1 126 ? -4.62537 37.10681 56.24586 1.000 45.62098 105 LEU D N 1
ATOM 5482 C CA . LEU D 1 126 ? -3.73725 37.75239 57.21123 1.000 47.19780 105 LEU D CA 1
ATOM 5483 C C . LEU D 1 126 ? -4.47884 38.70706 58.13363 1.000 53.84419 105 LEU D C 1
ATOM 5484 O O . LEU D 1 126 ? -4.05076 38.91166 59.27595 1.000 57.51498 105 LEU D O 1
ATOM 5489 N N . SER D 1 127 ? -5.56726 39.32156 57.65491 1.000 53.53483 106 SER D N 1
ATOM 5490 C CA . SER D 1 127 ? -6.30540 40.26583 58.48915 1.000 59.87189 106 SER D CA 1
ATOM 5491 C C . SER D 1 127 ? -6.87843 39.58874 59.72752 1.000 60.30814 106 SER D C 1
ATOM 5492 O O . SER D 1 127 ? -7.01767 40.22950 60.77334 1.000 59.34591 106 SER D O 1
ATOM 5495 N N . THR D 1 128 ? -7.20887 38.30086 59.62954 1.000 64.45963 107 THR D N 1
ATOM 5496 C CA . THR D 1 128 ? -7.75036 37.53050 60.74246 1.000 66.49486 107 THR D CA 1
ATOM 5497 C C . THR D 1 128 ? -6.66962 36.93971 61.64457 1.000 65.54494 107 THR D C 1
ATOM 5498 O O . THR D 1 128 ? -7.00021 36.18715 62.56377 1.000 67.93400 107 THR D O 1
ATOM 5502 N N . GLY D 1 129 ? -5.39717 37.25749 61.40738 1.000 66.58756 108 GLY D N 1
ATOM 5503 C CA . GLY D 1 129 ? -4.30115 36.68362 62.16044 1.000 65.31273 108 GLY D CA 1
ATOM 5504 C C . GLY D 1 129 ? -3.91607 35.26918 61.77490 1.000 62.30595 108 GLY D C 1
ATOM 5505 O O . GLY D 1 129 ? -2.96811 34.72314 62.35837 1.000 58.95434 108 GLY D O 1
ATOM 5506 N N . ARG D 1 130 ? -4.61531 34.65667 60.82261 1.000 55.18687 109 ARG D N 1
ATOM 5507 C CA . ARG D 1 130 ? -4.32567 33.29519 60.40640 1.000 52.90882 109 ARG D CA 1
ATOM 5508 C C . ARG D 1 130 ? -3.14395 33.26751 59.43625 1.000 49.33130 109 ARG D C 1
ATOM 5509 O O . ARG D 1 130 ? -2.70672 34.29332 58.90912 1.000 51.64766 109 ARG D O 1
ATOM 5511 N N . ASP D 1 131 ? -2.62610 32.06765 59.20544 1.000 37.00999 110 ASP D N 1
ATOM 5512 C CA . ASP D 1 131 ? -1.42714 31.85162 58.41291 1.000 37.07652 110 ASP D CA 1
ATOM 5513 C C . ASP D 1 131 ? -1.79250 31.16074 57.09939 1.000 37.66748 110 ASP D C 1
ATOM 5514 O O . ASP D 1 131 ? -2.79047 30.43713 57.01961 1.000 34.78746 110 ASP D O 1
ATOM 5519 N N . MET D 1 132 ? -0.97764 31.39028 56.06552 1.000 28.74252 111 MET D N 1
ATOM 5520 C CA . MET D 1 132 ? -1.19373 30.82340 54.74227 1.000 28.53339 111 MET D CA 1
ATOM 5521 C C . MET D 1 132 ? -0.00691 29.97615 54.33791 1.000 29.93408 111 MET D C 1
ATOM 5522 O O . MET D 1 132 ? 1.14202 30.40476 54.48946 1.000 32.85889 111 MET D O 1
ATOM 5527 N N . LEU D 1 133 ? -0.29691 28.80975 53.75578 1.000 29.36451 112 LEU D N 1
ATOM 5528 C CA . LEU D 1 133 ? 0.71842 27.93668 53.18236 1.000 30.61723 112 LEU D CA 1
ATOM 5529 C C . LEU D 1 133 ? 0.85437 28.24182 51.69195 1.000 30.45986 112 LEU D C 1
ATOM 5530 O O . LEU D 1 133 ? -0.15141 28.38641 50.98813 1.000 31.44766 112 LEU D O 1
ATOM 5535 N N . PHE D 1 134 ? 2.09501 28.34710 51.21309 1.000 30.43528 113 PHE D N 1
ATOM 5536 C CA . PHE D 1 134 ? 2.36729 28.63243 49.80722 1.000 27.95608 113 PHE D CA 1
ATOM 5537 C C . PHE D 1 134 ? 3.16116 27.51238 49.16406 1.000 31.11930 113 PHE D C 1
ATOM 5538 O O . PHE D 1 134 ? 4.13256 27.00793 49.73452 1.000 32.57272 113 PHE D O 1
ATOM 5546 N N . ASP D 1 135 ? 2.74459 27.15394 47.95800 1.000 34.14473 114 ASP D N 1
ATOM 5547 C CA . ASP D 1 135 ? 3.44974 26.24142 47.06650 1.000 33.48332 114 ASP D CA 1
ATOM 5548 C C . ASP D 1 135 ? 3.88955 27.06636 45.85575 1.000 37.08597 114 ASP D C 1
ATOM 5549 O O . ASP D 1 135 ? 3.18365 27.15676 44.84932 1.000 41.74450 114 ASP D O 1
ATOM 5554 N N . ILE D 1 136 ? 5.04718 27.71450 45.97377 1.000 38.50992 115 ILE D N 1
ATOM 5555 C CA . ILE D 1 136 ? 5.57100 28.57976 44.92446 1.000 38.32507 115 ILE D CA 1
ATOM 5556 C C . ILE D 1 136 ? 7.07054 28.34685 44.79938 1.000 38.60833 115 ILE D C 1
ATOM 5557 O O . ILE D 1 136 ? 7.68102 27.63166 45.59438 1.000 42.97312 115 ILE D O 1
ATOM 5562 N N . ASP D 1 137 ? 7.65812 28.94938 43.77265 1.000 39.15999 116 ASP D N 1
ATOM 5563 C CA . ASP D 1 137 ? 9.07440 28.78829 43.47743 1.000 43.41172 116 ASP D CA 1
ATOM 5564 C C . ASP D 1 137 ? 9.88355 29.91450 44.12455 1.000 43.67192 116 ASP D C 1
ATOM 5565 O O . ASP D 1 137 ? 9.35378 30.75675 44.85256 1.000 38.66642 116 ASP D O 1
ATOM 5570 N N . TYR D 1 138 ? 11.17820 29.97266 43.80856 1.000 44.73467 117 TYR D N 1
ATOM 5571 C CA . TYR D 1 138 ? 12.02187 31.00465 44.39064 1.000 46.36334 117 TYR D CA 1
ATOM 5572 C C . TYR D 1 138 ? 11.66432 32.39302 43.86654 1.000 45.97224 117 TYR D C 1
ATOM 5573 O O . TYR D 1 138 ? 11.80949 33.37866 44.59698 1.000 45.10172 117 TYR D O 1
ATOM 5582 N N . GLN D 1 139 ? 11.19220 32.49342 42.62120 1.000 44.26011 118 GLN D N 1
ATOM 5583 C CA . GLN D 1 139 ? 10.81727 33.79446 42.07322 1.000 43.69304 118 GLN D CA 1
ATOM 5584 C C . GLN D 1 139 ? 9.69920 34.43666 42.88416 1.000 41.78189 118 GLN D C 1
ATOM 5585 O O . GLN D 1 139 ? 9.74402 35.63515 43.19449 1.000 37.57662 118 GLN D O 1
ATOM 5591 N N . GLY D 1 140 ? 8.66171 33.66297 43.19803 1.000 39.93559 119 GLY D N 1
ATOM 5592 C CA . GLY D 1 140 ? 7.57662 34.20491 43.99083 1.000 39.34692 119 GLY D CA 1
ATOM 5593 C C . GLY D 1 140 ? 7.99428 34.46294 45.42185 1.000 37.03202 119 GLY D C 1
ATOM 5594 O O . GLY D 1 140 ? 7.59112 35.46184 46.02544 1.000 36.81069 119 GLY D O 1
ATOM 5595 N N . THR D 1 141 ? 8.80261 33.55751 45.98153 1.000 38.37494 120 THR D N 1
ATOM 5596 C CA . THR D 1 141 ? 9.32250 33.70475 47.33957 1.000 38.30897 120 THR D CA 1
ATOM 5597 C C . THR D 1 141 ? 10.03291 35.04065 47.52789 1.000 36.72967 120 THR D C 1
ATOM 5598 O O . THR D 1 141 ? 9.79374 35.75587 48.50907 1.000 34.01055 120 THR D O 1
ATOM 5602 N N . LYS D 1 142 ? 10.94141 35.37276 46.60558 1.000 34.82554 121 LYS D N 1
ATOM 5603 C CA . LYS D 1 142 ? 11.68441 36.62044 46.71887 1.000 36.15126 121 LYS D CA 1
ATOM 5604 C C . LYS D 1 142 ? 10.75898 37.82922 46.66813 1.000 35.73395 121 LYS D C 1
ATOM 5605 O O . LYS D 1 142 ? 10.99830 38.82440 47.35469 1.000 34.33698 121 LYS D O 1
ATOM 5611 N N . GLN D 1 143 ? 9.69517 37.76993 45.86096 1.000 35.59180 122 GLN D N 1
ATOM 5612 C CA . GLN D 1 143 ? 8.76997 38.89894 45.82313 1.000 33.56744 122 GLN D CA 1
ATOM 5613 C C . GLN D 1 143 ? 8.03266 39.06633 47.15147 1.000 35.15343 122 GLN D C 1
ATOM 5614 O O . GLN D 1 143 ? 7.86024 40.19240 47.63605 1.000 32.14517 122 GLN D O 1
ATOM 5620 N N . LEU D 1 144 ? 7.57562 37.96529 47.75111 1.000 33.37195 123 LEU D N 1
ATOM 5621 C CA . LEU D 1 144 ? 6.93202 38.07149 49.05545 1.000 32.38391 123 LEU D CA 1
ATOM 5622 C C . LEU D 1 144 ? 7.91131 38.57895 50.10884 1.000 32.75330 123 LEU D C 1
ATOM 5623 O O . LEU D 1 144 ? 7.54559 39.39284 50.96684 1.000 31.43585 123 LEU D O 1
ATOM 5628 N N . GLN D 1 145 ? 9.16814 38.13631 50.04227 1.000 30.74126 124 GLN D N 1
ATOM 5629 C CA . GLN D 1 145 ? 10.15098 38.55420 51.03709 1.000 31.46884 124 GLN D CA 1
ATOM 5630 C C . GLN D 1 145 ? 10.44848 40.04745 50.93796 1.000 35.54021 124 GLN D C 1
ATOM 5631 O O . GLN D 1 145 ? 10.61485 40.71531 51.96605 1.000 34.02670 124 GLN D O 1
ATOM 5637 N N . LYS D 1 146 ? 10.47558 40.60313 49.71866 1.000 32.32662 125 LYS D N 1
ATOM 5638 C CA . LYS D 1 146 ? 10.73759 42.03463 49.57716 1.000 33.77262 125 LYS D CA 1
ATOM 5639 C C . LYS D 1 146 ? 9.53143 42.88434 49.96990 1.000 35.88241 125 LYS D C 1
ATOM 5640 O O . LYS D 1 146 ? 9.70146 43.97662 50.52181 1.000 36.30564 125 LYS D O 1
ATOM 5642 N N . LYS D 1 147 ? 8.31476 42.39965 49.71516 1.000 32.97460 126 LYS D N 1
ATOM 5643 C CA . LYS D 1 147 ? 7.13238 43.21880 49.95169 1.000 34.86499 126 LYS D CA 1
ATOM 5644 C C . LYS D 1 147 ? 6.67682 43.19047 51.39886 1.000 32.99764 126 LYS D C 1
ATOM 5645 O O . LYS D 1 147 ? 6.15295 44.19355 51.89503 1.000 35.58028 126 LYS D O 1
ATOM 5651 N N . MET D 1 148 ? 6.85919 42.06894 52.08487 1.000 30.54338 127 MET D N 1
ATOM 5652 C CA . MET D 1 148 ? 6.38686 41.90129 53.45772 1.000 33.28388 127 MET D CA 1
ATOM 5653 C C . MET D 1 148 ? 7.50804 41.38866 54.35733 1.000 33.38983 127 MET D C 1
ATOM 5654 O O . MET D 1 148 ? 7.41206 40.29055 54.91436 1.000 31.50776 127 MET D O 1
ATOM 5659 N N . PRO D 1 149 ? 8.57966 42.16933 54.53721 1.000 32.88339 128 PRO D N 1
ATOM 5660 C CA . PRO D 1 149 ? 9.69672 41.70694 55.37631 1.000 31.23740 128 PRO D CA 1
ATOM 5661 C C . PRO D 1 149 ? 9.21337 41.36398 56.77587 1.000 32.54127 128 PRO D C 1
ATOM 5662 O O . PRO D 1 149 ? 8.42869 42.10222 57.38522 1.000 33.37600 128 PRO D O 1
ATOM 5666 N N . GLY D 1 150 ? 9.68629 40.22716 57.27854 1.000 28.46540 129 GLY D N 1
ATOM 5667 C CA . GLY D 1 150 ? 9.27859 39.71767 58.55708 1.000 27.84211 129 GLY D CA 1
ATOM 5668 C C . GLY D 1 150 ? 7.95412 38.98183 58.57647 1.000 31.93367 129 GLY D C 1
ATOM 5669 O O . GLY D 1 150 ? 7.59122 38.43352 59.62657 1.000 28.13049 129 GLY D O 1
ATOM 5670 N N . ASP D 1 151 ? 7.20792 38.95304 57.47089 1.000 29.28044 130 ASP D N 1
ATOM 5671 C CA . ASP D 1 151 ? 5.92493 38.25824 57.44294 1.000 32.41054 130 ASP D CA 1
ATOM 5672 C C . ASP D 1 151 ? 5.97430 36.97579 56.62163 1.000 29.19191 130 ASP D C 1
ATOM 5673 O O . ASP D 1 151 ? 4.93496 36.34641 56.41349 1.000 27.96040 130 ASP D O 1
ATOM 5678 N N . THR D 1 152 ? 7.15152 36.57193 56.15843 1.000 28.04036 131 THR D N 1
ATOM 5679 C CA . THR D 1 152 ? 7.31777 35.32586 55.43103 1.000 25.36620 131 THR D CA 1
ATOM 5680 C C . THR D 1 152 ? 8.21146 34.37478 56.22057 1.000 28.39576 131 THR D C 1
ATOM 5681 O O . THR D 1 152 ? 9.10241 34.79402 56.95894 1.000 28.16900 131 THR D O 1
ATOM 5685 N N . VAL D 1 153 ? 7.93091 33.08572 56.07854 1.000 25.03479 132 VAL D N 1
ATOM 5686 C CA . VAL D 1 153 ? 8.73774 32.01159 56.63070 1.000 25.39106 132 VAL D CA 1
ATOM 5687 C C . VAL D 1 153 ? 8.93775 31.01341 55.49718 1.000 25.57162 132 VAL D C 1
ATOM 5688 O O . VAL D 1 153 ? 7.97313 30.36877 55.05512 1.000 25.26030 132 VAL D O 1
ATOM 5692 N N . SER D 1 154 ? 10.17526 30.88810 55.01897 1.000 24.04818 133 SER D N 1
ATOM 5693 C CA . SER D 1 154 ? 10.47784 30.07321 53.85281 1.000 24.50963 133 SER D CA 1
ATOM 5694 C C . SER D 1 154 ? 11.29713 28.84491 54.25001 1.000 25.75897 133 SER D C 1
ATOM 5695 O O . SER D 1 154 ? 12.26917 28.94622 55.00766 1.000 25.76852 133 SER D O 1
ATOM 5698 N N . VAL D 1 155 ? 10.89524 27.68913 53.72057 1.000 25.55243 134 VAL D N 1
ATOM 5699 C CA . VAL D 1 155 ? 11.49053 26.39747 54.02707 1.000 25.54359 134 VAL D CA 1
ATOM 5700 C C . VAL D 1 155 ? 11.73906 25.66748 52.71285 1.000 26.26598 134 VAL D C 1
ATOM 5701 O O . VAL D 1 155 ? 10.80732 25.46642 51.92470 1.000 27.25751 134 VAL D O 1
ATOM 5705 N N . PHE D 1 156 ? 12.98350 25.26115 52.49021 1.000 23.51783 135 PHE D N 1
ATOM 5706 C CA . PHE D 1 156 ? 13.38005 24.47804 51.33598 1.000 27.38335 135 PHE D CA 1
ATOM 5707 C C . PHE D 1 156 ? 13.62429 23.02904 51.75881 1.000 28.34984 135 PHE D C 1
ATOM 5708 O O . PHE D 1 156 ? 14.31147 22.77239 52.75422 1.000 26.78701 135 PHE D O 1
ATOM 5716 N N . ILE D 1 157 ? 13.06104 22.08867 51.00487 1.000 29.10473 136 ILE D N 1
ATOM 5717 C CA . ILE D 1 157 ? 13.16545 20.66165 51.29831 1.000 30.63025 136 ILE D CA 1
ATOM 5718 C C . ILE D 1 157 ? 14.06130 20.01692 50.24986 1.000 33.12046 136 ILE D C 1
ATOM 5719 O O . ILE D 1 157 ? 13.79878 20.12504 49.04671 1.000 29.49291 136 ILE D O 1
ATOM 5724 N N . LEU D 1 158 ? 15.13321 19.35044 50.71047 1.000 30.89603 137 LEU D N 1
ATOM 5725 C CA . LEU D 1 158 ? 16.07104 18.65054 49.84903 1.000 31.39846 137 LEU D CA 1
ATOM 5726 C C . LEU D 1 158 ? 15.89098 17.14277 49.98536 1.000 34.93847 137 LEU D C 1
ATOM 5727 O O . LEU D 1 158 ? 15.55847 16.64584 51.06900 1.000 31.37622 137 LEU D O 1
ATOM 5732 N N . PRO D 1 159 ? 16.10420 16.39409 48.90258 1.000 34.62796 138 PRO D N 1
ATOM 5733 C CA . PRO D 1 159 ? 16.21142 14.94048 49.00864 1.000 33.69453 138 PRO D CA 1
ATOM 5734 C C . PRO D 1 159 ? 17.52274 14.56091 49.67231 1.000 35.78217 138 PRO D C 1
ATOM 5735 O O . PRO D 1 159 ? 18.47913 15.35393 49.67040 1.000 30.37985 138 PRO D O 1
ATOM 5739 N N . PRO D 1 160 ? 17.60975 13.36562 50.26180 1.000 35.63338 139 PRO D N 1
ATOM 5740 C CA . PRO D 1 160 ? 18.89796 12.92888 50.83540 1.000 37.24754 139 PRO D CA 1
ATOM 5741 C C . PRO D 1 160 ? 19.95821 12.63330 49.78378 1.000 37.57061 139 PRO D C 1
ATOM 5742 O O . PRO D 1 160 ? 21.15267 12.68990 50.10180 1.000 35.16754 139 PRO D O 1
ATOM 5746 N N . SER D 1 161 ? 19.55227 12.32224 48.55285 1.000 34.77431 140 SER D N 1
ATOM 5747 C CA . SER D 1 161 ? 20.45250 12.10326 47.43112 1.000 35.94339 140 SER D CA 1
ATOM 5748 C C . SER D 1 161 ? 19.63068 12.19121 46.15694 1.000 39.08658 140 SER D C 1
ATOM 5749 O O . SER D 1 161 ? 18.40197 12.07737 46.18504 1.000 37.97219 140 SER D O 1
ATOM 5752 N N . MET D 1 162 ? 20.32297 12.41065 45.03469 1.000 39.51708 141 MET D N 1
ATOM 5753 C CA . MET D 1 162 ? 19.64173 12.33461 43.75136 1.000 40.35526 141 MET D CA 1
ATOM 5754 C C . MET D 1 162 ? 19.18947 10.91715 43.45768 1.000 41.85994 141 MET D C 1
ATOM 5755 O O . MET D 1 162 ? 18.18610 10.72111 42.76420 1.000 45.93052 141 MET D O 1
ATOM 5760 N N . LYS D 1 163 ? 19.92040 9.92091 43.95441 1.000 39.66118 142 LYS D N 1
ATOM 5761 C CA . LYS D 1 163 ? 19.45166 8.54834 43.82752 1.000 45.61379 142 LYS D CA 1
ATOM 5762 C C . LYS D 1 163 ? 18.10321 8.37208 44.50856 1.000 43.02529 142 LYS D C 1
ATOM 5763 O O . LYS D 1 163 ? 17.19951 7.73513 43.95711 1.000 43.26399 142 LYS D O 1
ATOM 5769 N N . GLU D 1 164 ? 17.94673 8.93156 45.70866 1.000 40.68467 143 GLU D N 1
ATOM 5770 C CA . GLU D 1 164 ? 16.67829 8.79558 46.41006 1.000 40.51967 143 GLU D CA 1
ATOM 5771 C C . GLU D 1 164 ? 15.56366 9.54277 45.68695 1.000 42.30063 143 GLU D C 1
ATOM 5772 O O . GLU D 1 164 ? 14.43379 9.04913 45.60553 1.000 46.43373 143 GLU D O 1
ATOM 5778 N N . LEU D 1 165 ? 15.86148 10.72332 45.14021 1.000 41.01721 144 LEU D N 1
ATOM 5779 C CA . LEU D 1 165 ? 14.86082 11.43938 44.35744 1.000 43.42633 144 LEU D CA 1
ATOM 5780 C C . LEU D 1 165 ? 14.45983 10.64854 43.11232 1.000 44.80410 144 LEU D C 1
ATOM 5781 O O . LEU D 1 165 ? 13.28925 10.63959 42.72288 1.000 46.86770 144 LEU D O 1
ATOM 5786 N N . ILE D 1 166 ? 15.41293 9.97097 42.47974 1.000 39.93543 145 ILE D N 1
ATOM 5787 C CA . ILE D 1 166 ? 15.08529 9.21348 41.27466 1.000 49.40211 145 ILE D CA 1
ATOM 5788 C C . ILE D 1 166 ? 14.22293 7.99858 41.61684 1.000 47.24595 145 ILE D C 1
ATOM 5789 O O . ILE D 1 166 ? 13.29566 7.65865 40.87802 1.000 48.99355 145 ILE D O 1
ATOM 5794 N N . SER D 1 167 ? 14.48666 7.34689 42.75195 1.000 44.95014 146 SER D N 1
ATOM 5795 C CA . SER D 1 167 ? 13.63117 6.24137 43.17368 1.000 48.81772 146 SER D CA 1
ATOM 5796 C C . SER D 1 167 ? 12.18493 6.69042 43.34997 1.000 51.01344 146 SER D C 1
ATOM 5797 O O . SER D 1 167 ? 11.25130 5.97688 42.95642 1.000 55.11169 146 SER D O 1
ATOM 5800 N N . ARG D 1 168 ? 11.98135 7.87177 43.93157 1.000 45.85231 147 ARG D N 1
ATOM 5801 C CA . ARG D 1 168 ? 10.62961 8.39274 44.11059 1.000 51.49540 147 ARG D CA 1
ATOM 5802 C C . ARG D 1 168 ? 9.95688 8.62846 42.76826 1.000 54.11084 147 ARG D C 1
ATOM 5803 O O . ARG D 1 168 ? 8.76864 8.33035 42.59638 1.000 55.13656 147 ARG D O 1
ATOM 5805 N N . LEU D 1 169 ? 10.70171 9.18629 41.81044 1.000 51.83012 148 LEU D N 1
ATOM 5806 C CA . LEU D 1 169 ? 10.17216 9.37674 40.46547 1.000 54.16174 148 LEU D CA 1
ATOM 5807 C C . LEU D 1 169 ? 9.89091 8.04164 39.78379 1.000 55.90351 148 LEU D C 1
ATOM 5808 O O . LEU D 1 169 ? 8.87666 7.90215 39.09309 1.000 59.17127 148 LEU D O 1
ATOM 5813 N N . TYR D 1 170 ? 10.78205 7.05666 39.94723 1.000 51.92405 149 TYR D N 1
ATOM 5814 C CA . TYR D 1 170 ? 10.47974 5.70893 39.46967 1.000 60.29523 149 TYR D CA 1
ATOM 5815 C C . TYR D 1 170 ? 9.18150 5.20672 40.07778 1.000 61.88283 149 TYR D C 1
ATOM 5816 O O . TYR D 1 170 ? 8.27963 4.75658 39.36352 1.000 67.37517 149 TYR D O 1
ATOM 5825 N N . ARG D 1 171 ? 9.06420 5.29319 41.40501 1.000 64.48816 150 ARG D N 1
ATOM 5826 C CA . ARG D 1 171 ? 7.86292 4.80314 42.07135 1.000 69.74597 150 ARG D CA 1
ATOM 5827 C C . ARG D 1 171 ? 6.63504 5.59895 41.65177 1.000 67.08480 150 ARG D C 1
ATOM 5828 O O . ARG D 1 171 ? 5.51195 5.09478 41.74296 1.000 68.35033 150 ARG D O 1
ATOM 5830 N N . ARG D 1 172 ? 6.83108 6.83019 41.17218 1.000 71.98233 151 ARG D N 1
ATOM 5831 C CA . ARG D 1 172 ? 5.70055 7.70937 40.88466 1.000 76.09869 151 ARG D CA 1
ATOM 5832 C C . ARG D 1 172 ? 4.98082 7.29348 39.60725 1.000 82.01453 151 ARG D C 1
ATOM 5833 O O . ARG D 1 172 ? 3.75365 7.13976 39.60139 1.000 87.27422 151 ARG D O 1
ATOM 5835 N N . ALA D 1 173 ? 5.71855 7.09211 38.51473 1.000 77.88328 152 ALA D N 1
ATOM 5836 C CA . ALA D 1 173 ? 5.03626 6.96587 37.23487 1.000 86.68490 152 ALA D CA 1
ATOM 5837 C C . ALA D 1 173 ? 5.81627 6.18041 36.18868 1.000 96.16607 152 ALA D C 1
ATOM 5838 O O . ALA D 1 173 ? 6.03130 4.97514 36.33881 1.000 91.81366 152 ALA D O 1
ATOM 5840 N N . GLU D 1 174 ? 6.20428 6.85419 35.10681 1.000 120.82694 153 GLU D N 1
ATOM 5841 C CA . GLU D 1 174 ? 6.86961 6.24079 33.96496 1.000 116.14166 153 GLU D CA 1
ATOM 5842 C C . GLU D 1 174 ? 8.27657 6.80857 33.84364 1.000 120.02917 153 GLU D C 1
ATOM 5843 O O . GLU D 1 174 ? 8.48586 8.01146 34.03152 1.000 117.72630 153 GLU D O 1
ATOM 5845 N N . ASP D 1 175 ? 9.24272 5.94155 33.51351 1.000 120.11061 154 ASP D N 1
ATOM 5846 C CA . ASP D 1 175 ? 10.65153 6.17616 33.85744 1.000 118.32535 154 ASP D CA 1
ATOM 5847 C C . ASP D 1 175 ? 11.55482 6.15038 32.62501 1.000 118.92696 154 ASP D C 1
ATOM 5848 O O . ASP D 1 175 ? 12.18386 5.13046 32.32945 1.000 122.08532 154 ASP D O 1
ATOM 5850 N N . SER D 1 176 ? 11.66008 7.28487 31.93884 1.000 81.07545 155 SER D N 1
ATOM 5851 C CA . SER D 1 176 ? 12.46837 7.37327 30.73478 1.000 77.03917 155 SER D CA 1
ATOM 5852 C C . SER D 1 176 ? 13.63848 8.32511 30.93617 1.000 73.47830 155 SER D C 1
ATOM 5853 O O . SER D 1 176 ? 13.62175 9.18950 31.81497 1.000 75.97517 155 SER D O 1
ATOM 5856 N N . GLN D 1 177 ? 14.66094 8.14923 30.09390 1.000 72.83115 156 GLN D N 1
ATOM 5857 C CA . GLN D 1 177 ? 15.85758 8.98284 30.17228 1.000 70.79135 156 GLN D CA 1
ATOM 5858 C C . GLN D 1 177 ? 15.49236 10.45865 30.14300 1.000 73.22959 156 GLN D C 1
ATOM 5859 O O . GLN D 1 177 ? 15.88596 11.22857 31.02839 1.000 73.48687 156 GLN D O 1
ATOM 5861 N N . ASP D 1 178 ? 14.70555 10.85848 29.13952 1.000 70.61133 157 ASP D N 1
ATOM 5862 C CA . ASP D 1 178 ? 14.29755 12.25032 29.00686 1.000 69.25187 157 ASP D CA 1
ATOM 5863 C C . ASP D 1 178 ? 13.47393 12.70083 30.19961 1.000 66.44109 157 ASP D C 1
ATOM 5864 O O . ASP D 1 178 ? 13.66131 13.81659 30.69792 1.000 70.68020 157 ASP D O 1
ATOM 5866 N N . ILE D 1 179 ? 12.54589 11.86155 30.66966 1.000 66.20486 158 ILE D N 1
ATOM 5867 C CA . ILE D 1 179 ? 11.79830 12.21744 31.87659 1.000 65.77595 158 ILE D CA 1
ATOM 5868 C C . ILE D 1 179 ? 12.76413 12.46319 33.02461 1.000 68.63199 158 ILE D C 1
ATOM 5869 O O . ILE D 1 179 ? 12.75168 13.52456 33.65992 1.000 61.24132 158 ILE D O 1
ATOM 5871 N N . ILE D 1 180 ? 13.65752 11.50347 33.26374 1.000 65.10594 159 ILE D N 1
ATOM 5872 C CA . ILE D 1 180 ? 14.62402 11.63460 34.34737 1.000 64.35595 159 ILE D CA 1
ATOM 5873 C C . ILE D 1 180 ? 15.49743 12.86759 34.14226 1.000 65.04047 159 ILE D C 1
ATOM 5874 O O . ILE D 1 180 ? 15.59463 13.73306 35.02115 1.000 61.97560 159 ILE D O 1
ATOM 5879 N N . ASN D 1 181 ? 16.12862 12.97454 32.96954 1.000 66.83533 160 ASN D N 1
ATOM 5880 C CA . ASN D 1 181 ? 17.03100 14.09296 32.70591 1.000 67.83858 160 ASN D CA 1
ATOM 5881 C C . ASN D 1 181 ? 16.35019 15.42969 32.94110 1.000 64.02684 160 ASN D C 1
ATOM 5882 O O . ASN D 1 181 ? 16.92010 16.33189 33.56806 1.000 61.09952 160 ASN D O 1
ATOM 5887 N N . LEU D 1 182 ? 15.12534 15.57476 32.44437 1.000 66.43991 161 LEU D N 1
ATOM 5888 C CA . LEU D 1 182 ? 14.39497 16.81428 32.65878 1.000 63.85121 161 LEU D CA 1
ATOM 5889 C C . LEU D 1 182 ? 14.06688 16.99847 34.13421 1.000 57.35477 161 LEU D C 1
ATOM 5890 O O . LEU D 1 182 ? 14.21380 18.09985 34.67681 1.000 58.35874 161 LEU D O 1
ATOM 5895 N N . ARG D 1 183 ? 13.65340 15.92722 34.80923 1.000 59.46635 162 ARG D N 1
ATOM 5896 C CA . ARG D 1 183 ? 13.41323 16.01976 36.24697 1.000 60.11528 162 ARG D CA 1
ATOM 5897 C C . ARG D 1 183 ? 14.68288 16.40710 36.99815 1.000 58.80573 162 ARG D C 1
ATOM 5898 O O . ARG D 1 183 ? 14.65761 17.29871 37.85526 1.000 53.73566 162 ARG D O 1
ATOM 5906 N N . LEU D 1 184 ? 15.81199 15.77437 36.66648 1.000 59.80945 163 LEU D N 1
ATOM 5907 C CA . LEU D 1 184 ? 17.06890 16.14195 37.30679 1.000 51.92041 163 LEU D CA 1
ATOM 5908 C C . LEU D 1 184 ? 17.46533 17.57111 36.96610 1.000 55.26652 163 LEU D C 1
ATOM 5909 O O . LEU D 1 184 ? 17.95087 18.30553 37.83174 1.000 51.60314 163 LEU D O 1
ATOM 5914 N N . LYS D 1 185 ? 17.26938 17.98829 35.70994 1.000 56.54836 164 LYS D N 1
ATOM 5915 C CA . LYS D 1 185 ? 17.67263 19.33858 35.32209 1.000 57.14262 164 LYS D CA 1
ATOM 5916 C C . LYS D 1 185 ? 16.85793 20.39215 36.06883 1.000 55.70952 164 LYS D C 1
ATOM 5917 O O . LYS D 1 185 ? 17.40209 21.40965 36.52303 1.000 54.70837 164 LYS D O 1
ATOM 5919 N N . ASN D 1 186 ? 15.55061 20.16837 36.21360 1.000 54.65056 165 ASN D N 1
ATOM 5920 C CA . ASN D 1 186 ? 14.74775 21.09413 37.00943 1.000 53.34973 165 ASN D CA 1
ATOM 5921 C C . ASN D 1 186 ? 15.16110 21.06236 38.47280 1.000 48.23136 165 ASN D C 1
ATOM 5922 O O . ASN D 1 186 ? 15.24534 22.11192 39.12221 1.000 51.11085 165 ASN D O 1
ATOM 5927 N N . ALA D 1 187 ? 15.42366 19.87265 39.01426 1.000 50.12903 166 ALA D N 1
ATOM 5928 C CA . ALA D 1 187 ? 15.85562 19.80536 40.40706 1.000 50.49437 166 ALA D CA 1
ATOM 5929 C C . ALA D 1 187 ? 17.10274 20.64849 40.62188 1.000 50.52028 166 ALA D C 1
ATOM 5930 O O . ALA D 1 187 ? 17.17796 21.43539 41.57032 1.000 48.31109 166 ALA D O 1
ATOM 5932 N N . ARG D 1 188 ? 18.06645 20.54000 39.70972 1.000 47.08022 167 ARG D N 1
ATOM 5933 C CA . ARG D 1 188 ? 19.31348 21.27394 39.85714 1.000 47.34093 167 ARG D CA 1
ATOM 5934 C C . ARG D 1 188 ? 19.08487 22.77454 39.77203 1.000 48.03460 167 ARG D C 1
ATOM 5935 O O . ARG D 1 188 ? 19.65008 23.53797 40.56250 1.000 47.10635 167 ARG D O 1
ATOM 5943 N N . THR D 1 189 ? 18.27444 23.21687 38.80894 1.000 46.84608 168 THR D N 1
ATOM 5944 C CA . THR D 1 189 ? 17.99620 24.64227 38.68138 1.000 47.93096 168 THR D CA 1
ATOM 5945 C C . THR D 1 189 ? 17.33443 25.18984 39.93843 1.000 48.07636 168 THR D C 1
ATOM 5946 O O . THR D 1 189 ? 17.70412 26.26463 40.42781 1.000 51.50633 168 THR D O 1
ATOM 5950 N N . GLU D 1 190 ? 16.36244 24.46013 40.48474 1.000 43.66474 169 GLU D N 1
ATOM 5951 C CA . GLU D 1 190 ? 15.69462 24.92687 41.69479 1.000 47.86059 169 GLU D CA 1
ATOM 5952 C C . GLU D 1 190 ? 16.65366 24.97599 42.87456 1.000 43.71331 169 GLU D C 1
ATOM 5953 O O . GLU D 1 190 ? 16.70581 25.97811 43.59975 1.000 43.14215 169 GLU D O 1
ATOM 5959 N N . MET D 1 191 ? 17.45964 23.93215 43.04719 1.000 44.91296 170 MET D N 1
ATOM 5960 C CA . MET D 1 191 ? 18.34025 23.86551 44.20343 1.000 43.30342 170 MET D CA 1
ATOM 5961 C C . MET D 1 191 ? 19.36979 24.97978 44.21147 1.000 42.28013 170 MET D C 1
ATOM 5962 O O . MET D 1 191 ? 19.86746 25.33164 45.28372 1.000 40.41480 170 MET D O 1
ATOM 5967 N N . GLN D 1 192 ? 19.67896 25.56690 43.05339 1.000 43.37323 171 GLN D N 1
ATOM 5968 C CA . GLN D 1 192 ? 20.67011 26.63791 43.01818 1.000 42.80344 171 GLN D CA 1
ATOM 5969 C C . GLN D 1 192 ? 20.21084 27.89293 43.75709 1.000 43.48868 171 GLN D C 1
ATOM 5970 O O . GLN D 1 192 ? 21.03998 28.76841 44.02541 1.000 46.91565 171 GLN D O 1
ATOM 5976 N N . HIS D 1 193 ? 18.92023 28.00819 44.09160 1.000 42.37716 172 HIS D N 1
ATOM 5977 C CA . HIS D 1 193 ? 18.38938 29.18627 44.76946 1.000 44.73807 172 HIS D CA 1
ATOM 5978 C C . HIS D 1 193 ? 18.10849 28.92549 46.25258 1.000 42.87782 172 HIS D C 1
ATOM 5979 O O . HIS D 1 193 ? 17.28132 29.60666 46.86815 1.000 36.57559 172 HIS D O 1
ATOM 5986 N N . TRP D 1 194 ? 18.82969 27.96260 46.84428 1.000 38.08990 173 TRP D N 1
ATOM 5987 C CA . TRP D 1 194 ? 18.59948 27.59195 48.23601 1.000 39.23294 173 TRP D CA 1
ATOM 5988 C C . TRP D 1 194 ? 18.92112 28.73150 49.19783 1.000 35.47535 173 TRP D C 1
ATOM 5989 O O . TRP D 1 194 ? 18.35251 28.78623 50.29436 1.000 33.72337 173 TRP D O 1
ATOM 6000 N N . ARG D 1 195 ? 19.83715 29.63204 48.82914 1.000 33.58776 174 ARG D N 1
ATOM 6001 C CA . ARG D 1 195 ? 20.24343 30.68314 49.76347 1.000 34.51830 174 ARG D CA 1
ATOM 6002 C C . ARG D 1 195 ? 19.14651 31.70920 50.04540 1.000 38.55501 174 ARG D C 1
ATOM 6003 O O . ARG D 1 195 ? 19.32576 32.54488 50.94089 1.000 36.94853 174 ARG D O 1
ATOM 6011 N N . SER D 1 196 ? 18.01600 31.65559 49.33721 1.000 33.36508 175 SER D N 1
ATOM 6012 C CA . SER D 1 196 ? 16.89293 32.54127 49.60898 1.000 33.56903 175 SER D CA 1
ATOM 6013 C C . SER D 1 196 ? 15.94409 32.00833 50.67944 1.000 34.60388 175 SER D C 1
ATOM 6014 O O . SER D 1 196 ? 14.95193 32.67718 50.98265 1.000 37.32874 175 SER D O 1
ATOM 6017 N N . TYR D 1 197 ? 16.20738 30.83644 51.25454 1.000 30.48697 176 TYR D N 1
ATOM 6018 C CA . TYR D 1 197 ? 15.27179 30.19335 52.17268 1.000 31.61966 176 TYR D CA 1
ATOM 6019 C C . TYR D 1 197 ? 15.76846 30.27879 53.61200 1.000 28.93727 176 TYR D C 1
ATOM 6020 O O . TYR D 1 197 ? 16.95856 30.09035 53.87853 1.000 25.49502 176 TYR D O 1
ATOM 6029 N N . ASP D 1 198 ? 14.84072 30.59201 54.52818 1.000 25.56066 177 ASP D N 1
ATOM 6030 C CA . ASP D 1 198 ? 15.17944 30.68470 55.94820 1.000 22.97647 177 ASP D CA 1
ATOM 6031 C C . ASP D 1 198 ? 15.63533 29.34391 56.49739 1.000 23.53934 177 ASP D C 1
ATOM 6032 O O . ASP D 1 198 ? 16.59645 29.28019 57.26947 1.000 26.70199 177 ASP D O 1
ATOM 6037 N N . TYR D 1 199 ? 14.95035 28.26099 56.13744 1.000 22.09755 178 TYR D N 1
ATOM 6038 C CA . TYR D 1 199 ? 15.30448 26.94199 56.64722 1.000 24.43174 178 TYR D CA 1
ATOM 6039 C C . TYR D 1 199 ? 15.47139 25.97054 55.48413 1.000 27.02627 178 TYR D C 1
ATOM 6040 O O . TYR D 1 199 ? 14.75936 26.04921 54.47465 1.000 26.02488 178 TYR D O 1
ATOM 6049 N N . VAL D 1 200 ? 16.41030 25.04846 55.63549 1.000 26.92087 179 VAL D N 1
ATOM 6050 C CA . VAL D 1 200 ? 16.60717 23.97039 54.68293 1.000 25.62558 179 VAL D CA 1
ATOM 6051 C C . VAL D 1 200 ? 16.55304 22.65429 55.44585 1.000 32.62024 179 VAL D C 1
ATOM 6052 O O . VAL D 1 200 ? 17.28332 22.46569 56.42661 1.000 31.94083 179 VAL D O 1
ATOM 6056 N N . ILE D 1 201 ? 15.68353 21.75404 54.99891 1.000 31.06489 180 ILE D N 1
ATOM 6057 C CA . ILE D 1 201 ? 15.49827 20.44614 55.60782 1.000 30.57416 180 ILE D CA 1
ATOM 6058 C C . ILE D 1 201 ? 15.87402 19.37922 54.58823 1.000 27.14885 180 ILE D C 1
ATOM 6059 O O . ILE D 1 201 ? 15.53830 19.48723 53.40500 1.000 31.86263 180 ILE D O 1
ATOM 6064 N N . ILE D 1 202 ? 16.55248 18.34618 55.04469 1.000 31.02107 181 ILE D N 1
ATOM 6065 C CA . ILE D 1 202 ? 16.79177 17.16386 54.23550 1.000 32.82966 181 ILE D CA 1
ATOM 6066 C C . ILE D 1 202 ? 15.74088 16.13155 54.60604 1.000 35.52168 181 ILE D C 1
ATOM 6067 O O . ILE D 1 202 ? 15.67741 15.68593 55.75733 1.000 35.89420 181 ILE D O 1
ATOM 6072 N N . ASN D 1 203 ? 14.91313 15.75549 53.63176 1.000 31.83230 182 ASN D N 1
ATOM 6073 C CA . ASN D 1 203 ? 13.80855 14.82701 53.85867 1.000 38.84069 182 ASN D CA 1
ATOM 6074 C C . ASN D 1 203 ? 14.33495 13.38850 53.84837 1.000 43.55010 182 ASN D C 1
ATOM 6075 O O . ASN D 1 203 ? 14.14890 12.62247 52.90277 1.000 44.62302 182 ASN D O 1
ATOM 6080 N N . GLU D 1 204 ? 15.03097 13.03642 54.93016 1.000 47.53106 183 GLU D N 1
ATOM 6081 C CA . GLU D 1 204 ? 15.50377 11.66804 55.11192 1.000 50.34515 183 GLU D CA 1
ATOM 6082 C C . GLU D 1 204 ? 14.36059 10.75549 55.52750 1.000 54.87894 183 GLU D C 1
ATOM 6083 O O . GLU D 1 204 ? 14.22185 9.64147 55.01266 1.000 59.60305 183 GLU D O 1
ATOM 6089 N N . ASN D 1 205 ? 13.54174 11.21447 56.46921 1.000 52.82494 184 ASN D N 1
ATOM 6090 C CA . ASN D 1 205 ? 12.46778 10.42252 57.05206 1.000 57.94221 184 ASN D CA 1
ATOM 6091 C C . ASN D 1 205 ? 11.21105 11.27848 57.07289 1.000 52.18451 184 ASN D C 1
ATOM 6092 O O . ASN D 1 205 ? 11.22570 12.39177 57.60343 1.000 49.87003 184 ASN D O 1
ATOM 6097 N N . LEU D 1 206 ? 10.13354 10.76634 56.47864 1.000 60.98757 185 LEU D N 1
ATOM 6098 C CA . LEU D 1 206 ? 8.90162 11.54176 56.38995 1.000 62.47425 185 LEU D CA 1
ATOM 6099 C C . LEU D 1 206 ? 8.41089 11.97701 57.76565 1.000 60.78346 185 LEU D C 1
ATOM 6100 O O . LEU D 1 206 ? 7.95364 13.11224 57.93405 1.000 62.68257 185 LEU D O 1
ATOM 6105 N N . ASN D 1 207 ? 8.50360 11.09620 58.76463 1.000 56.67299 186 ASN D N 1
ATOM 6106 C CA . ASN D 1 207 ? 8.04081 11.45577 60.10238 1.000 56.53075 186 ASN D CA 1
ATOM 6107 C C . ASN D 1 207 ? 8.91376 12.54221 60.71724 1.000 50.17518 186 ASN D C 1
ATOM 6108 O O . ASN D 1 207 ? 8.39964 13.50042 61.30495 1.000 46.97688 186 ASN D O 1
ATOM 6113 N N . GLN D 1 208 ? 10.23641 12.39949 60.61876 1.000 44.96841 187 GLN D N 1
ATOM 6114 C CA . GLN D 1 208 ? 11.11141 13.45473 61.11313 1.000 46.28170 187 GLN D CA 1
ATOM 6115 C C . GLN D 1 208 ? 10.83453 14.78111 60.40264 1.000 45.40746 187 GLN D C 1
ATOM 6116 O O . GLN D 1 208 ? 10.84176 15.84551 61.03661 1.000 37.80597 187 GLN D O 1
ATOM 6122 N N . SER D 1 209 ? 10.55919 14.73047 59.09177 1.000 43.47718 188 SER D N 1
ATOM 6123 C CA . SER D 1 209 ? 10.36071 15.95226 58.31080 1.000 41.72266 188 SER D CA 1
ATOM 6124 C C . SER D 1 209 ? 9.10625 16.70195 58.74870 1.000 40.97158 188 SER D C 1
ATOM 6125 O O . SER D 1 209 ? 9.15021 17.91176 58.99211 1.000 33.01895 188 SER D O 1
ATOM 6128 N N . VAL D 1 210 ? 7.97290 15.99997 58.83821 1.000 37.60199 189 VAL D N 1
ATOM 6129 C CA . VAL D 1 210 ? 6.76014 16.60268 59.38978 1.000 38.06329 189 VAL D CA 1
ATOM 6130 C C . VAL D 1 210 ? 7.05355 17.22957 60.74972 1.000 39.81684 189 VAL D C 1
ATOM 6131 O O . VAL D 1 210 ? 6.72895 18.39804 61.00299 1.000 36.86044 189 VAL D O 1
ATOM 6135 N N . SER D 1 211 ? 7.70444 16.46822 61.63182 1.000 35.61221 190 SER D N 1
ATOM 6136 C CA . SER D 1 211 ? 8.02857 16.98084 62.95673 1.000 35.67963 190 SER D CA 1
ATOM 6137 C C . SER D 1 211 ? 8.86888 18.25515 62.88186 1.000 32.61416 190 SER D C 1
ATOM 6138 O O . SER D 1 211 ? 8.60916 19.21707 63.61394 1.000 36.98187 190 SER D O 1
ATOM 6141 N N . LEU D 1 212 ? 9.87578 18.28934 62.00339 1.000 32.69521 191 LEU D N 1
ATOM 6142 C CA . LEU D 1 212 ? 10.70283 19.48943 61.88804 1.000 30.46642 191 LEU D CA 1
ATOM 6143 C C . LEU D 1 212 ? 9.90973 20.66652 61.33715 1.000 29.38445 191 LEU D C 1
ATOM 6144 O O . LEU D 1 212 ? 10.06988 21.80428 61.79722 1.000 29.38326 191 LEU D O 1
ATOM 6149 N N . ILE D 1 213 ? 9.07979 20.41784 60.32486 1.000 30.23276 192 ILE D N 1
ATOM 6150 C CA . ILE D 1 213 ? 8.32318 21.49371 59.70130 1.000 29.68385 192 ILE D CA 1
ATOM 6151 C C . ILE D 1 213 ? 7.26751 22.02186 60.66013 1.000 27.62658 192 ILE D C 1
ATOM 6152 O O . ILE D 1 213 ? 7.05608 23.23195 60.75825 1.000 25.60400 192 ILE D O 1
ATOM 6157 N N . LYS D 1 214 ? 6.60082 21.12472 61.39167 1.000 26.93263 193 LYS D N 1
ATOM 6158 C CA . LYS D 1 214 ? 5.69118 21.56161 62.44441 1.000 29.19571 193 LYS D CA 1
ATOM 6159 C C . LYS D 1 214 ? 6.40961 22.39927 63.50527 1.000 30.18612 193 LYS D C 1
ATOM 6160 O O . LYS D 1 214 ? 5.84276 23.36946 64.02552 1.000 28.85640 193 LYS D O 1
ATOM 6166 N N . SER D 1 215 ? 7.65724 22.04333 63.83412 1.000 27.58345 194 SER D N 1
ATOM 6167 C CA . SER D 1 215 ? 8.39032 22.77764 64.86142 1.000 26.13556 194 SER D CA 1
ATOM 6168 C C . SER D 1 215 ? 8.81232 24.15295 64.35845 1.000 29.02266 194 SER D C 1
ATOM 6169 O O . SER D 1 215 ? 8.79985 25.12603 65.11893 1.000 27.32797 194 SER D O 1
ATOM 6172 N N . ILE D 1 216 ? 9.19793 24.24853 63.08412 1.000 24.51569 195 ILE D N 1
ATOM 6173 C CA . ILE D 1 216 ? 9.45357 25.55541 62.48570 1.000 26.34084 195 ILE D CA 1
ATOM 6174 C C . ILE D 1 216 ? 8.20367 26.42530 62.57278 1.000 26.67914 195 ILE D C 1
ATOM 6175 O O . ILE D 1 216 ? 8.26066 27.59068 62.97994 1.000 26.87574 195 ILE D O 1
ATOM 6180 N N . TYR D 1 217 ? 7.05589 25.86101 62.19837 1.000 23.25797 196 TYR D N 1
ATOM 6181 C CA . TYR D 1 217 ? 5.80258 26.59868 62.27261 1.000 27.01811 196 TYR D CA 1
ATOM 6182 C C . TYR D 1 217 ? 5.51741 27.07663 63.69666 1.000 26.28614 196 TYR D C 1
ATOM 6183 O O . TYR D 1 217 ? 5.21321 28.25414 63.91438 1.000 27.70686 196 TYR D O 1
ATOM 6192 N N . LEU D 1 218 ? 5.59658 26.17260 64.67917 1.000 27.17685 197 LEU D N 1
ATOM 6193 C CA . LEU D 1 218 ? 5.26181 26.54303 66.05514 1.000 27.08256 197 LEU D CA 1
ATOM 6194 C C . LEU D 1 218 ? 6.23354 27.58653 66.60611 1.000 26.72036 197 LEU D C 1
ATOM 6195 O O . LEU D 1 218 ? 5.82508 28.51028 67.32362 1.000 30.14371 197 LEU D O 1
ATOM 6200 N N . ALA D 1 219 ? 7.52073 27.44713 66.28766 1.000 24.85829 198 ALA D N 1
ATOM 6201 C CA . ALA D 1 219 ? 8.51127 28.43102 66.71384 1.000 25.86503 198 ALA D CA 1
ATOM 6202 C C . ALA D 1 219 ? 8.18978 29.82152 66.17730 1.000 26.71922 198 ALA D C 1
ATOM 6203 O O . ALA D 1 219 ? 8.35556 30.82315 66.88507 1.000 26.88272 198 ALA D O 1
ATOM 6205 N N . GLU D 1 220 ? 7.73172 29.90387 64.92712 1.000 25.21532 199 GLU D N 1
ATOM 6206 C CA . GLU D 1 220 ? 7.47332 31.20629 64.33598 1.000 26.52761 199 GLU D CA 1
ATOM 6207 C C . GLU D 1 220 ? 6.19399 31.84362 64.88209 1.000 27.35979 199 GLU D C 1
ATOM 6208 O O . GLU D 1 220 ? 6.06269 33.06721 64.83590 1.000 27.16005 199 GLU D O 1
ATOM 6214 N N . THR D 1 221 ? 5.26022 31.05234 65.41896 1.000 29.48010 200 THR D N 1
ATOM 6215 C CA . THR D 1 221 ? 4.08651 31.64520 66.05653 1.000 29.56773 200 THR D CA 1
ATOM 6216 C C . THR D 1 221 ? 4.42775 32.36754 67.35779 1.000 27.55655 200 THR D C 1
ATOM 6217 O O . THR D 1 221 ? 3.59379 33.12882 67.86125 1.000 30.85257 200 THR D O 1
ATOM 6221 N N . VAL D 1 222 ? 5.60827 32.14149 67.93160 1.000 27.32534 201 VAL D N 1
ATOM 6222 C CA . VAL D 1 222 ? 5.96714 32.83927 69.16494 1.000 31.15801 201 VAL D CA 1
ATOM 6223 C C . VAL D 1 222 ? 7.16647 33.77054 68.95803 1.000 28.80411 201 VAL D C 1
ATOM 6224 O O . VAL D 1 222 ? 7.81124 34.17376 69.92508 1.000 30.10216 201 VAL D O 1
ATOM 6228 N N . LYS D 1 223 ? 7.49368 34.11011 67.70997 1.000 28.02882 202 LYS D N 1
ATOM 6229 C CA A LYS D 1 223 ? 8.55986 35.07450 67.46489 0.542 30.97742 202 LYS D CA 1
ATOM 6230 C CA B LYS D 1 223 ? 8.55946 35.07469 67.46713 0.458 29.18481 202 LYS D CA 1
ATOM 6231 C C . LYS D 1 223 ? 8.14893 36.43591 68.02126 1.000 29.35402 202 LYS D C 1
ATOM 6232 O O . LYS D 1 223 ? 7.05341 36.92611 67.74539 1.000 30.46409 202 LYS D O 1
ATOM 6243 N N . ARG D 1 224 ? 9.02179 37.03173 68.83332 1.000 30.40820 203 ARG D N 1
ATOM 6244 C CA . ARG D 1 224 ? 8.65396 38.24535 69.56510 1.000 30.93585 203 ARG D CA 1
ATOM 6245 C C . ARG D 1 224 ? 8.19479 39.35591 68.62836 1.000 33.82206 203 ARG D C 1
ATOM 6246 O O . ARG D 1 224 ? 7.20295 40.04010 68.90310 1.000 34.04720 203 ARG D O 1
ATOM 6254 N N . GLU D 1 225 ? 8.88589 39.53574 67.50495 1.000 32.59221 204 GLU D N 1
ATOM 6255 C CA . GLU D 1 225 ? 8.60454 40.69641 66.67928 1.000 37.23759 204 GLU D CA 1
ATOM 6256 C C . GLU D 1 225 ? 7.20844 40.65410 66.06407 1.000 35.91356 204 GLU D C 1
ATOM 6257 O O . GLU D 1 225 ? 6.69752 41.70504 65.66981 1.000 35.58232 204 GLU D O 1
ATOM 6263 N N . ARG D 1 226 ? 6.55020 39.49546 66.00977 1.000 34.75518 205 ARG D N 1
ATOM 6264 C CA . ARG D 1 226 ? 5.18177 39.48056 65.50600 1.000 36.44546 205 ARG D CA 1
ATOM 6265 C C . ARG D 1 226 ? 4.14116 39.31054 66.60686 1.000 37.44304 205 ARG D C 1
ATOM 6266 O O . ARG D 1 226 ? 2.94778 39.21151 66.30616 1.000 39.24125 205 ARG D O 1
ATOM 6274 N N . CYS D 1 227 ? 4.54766 39.33961 67.87058 1.000 35.58280 206 CYS D N 1
ATOM 6275 C CA . CYS D 1 227 ? 3.59818 39.18303 68.96758 1.000 42.95560 206 CYS D CA 1
ATOM 6276 C C . CYS D 1 227 ? 3.28196 40.55477 69.56142 1.000 48.82593 206 CYS D C 1
ATOM 6277 O O . CYS D 1 227 ? 3.69033 40.91098 70.66652 1.000 47.49663 206 CYS D O 1
ATOM 6280 N N . PHE D 1 228 ? 2.50472 41.32215 68.78443 1.000 48.09216 207 PHE D N 1
ATOM 6281 C CA . PHE D 1 228 ? 2.18108 42.69737 69.14899 1.000 52.41447 207 PHE D CA 1
ATOM 6282 C C . PHE D 1 228 ? 1.31923 42.79063 70.40209 1.000 52.93206 207 PHE D C 1
ATOM 6283 O O . PHE D 1 228 ? 1.20458 43.87661 70.97393 1.000 50.19398 207 PHE D O 1
ATOM 6291 N N . PHE D 1 229 ? 0.71920 41.68169 70.84037 1.000 58.93431 208 PHE D N 1
ATOM 6292 C CA . PHE D 1 229 ? 0.00946 41.64797 72.11394 1.000 57.17654 208 PHE D CA 1
ATOM 6293 C C . PHE D 1 229 ? 0.94191 41.77317 73.30978 1.000 57.65781 208 PHE D C 1
ATOM 6294 O O . PHE D 1 229 ? 0.46617 42.02180 74.41939 1.000 63.46608 208 PHE D O 1
ATOM 6302 N N . LEU D 1 230 ? 2.24612 41.56029 73.12356 1.000 57.13919 209 LEU D N 1
ATOM 6303 C CA . LEU D 1 230 ? 3.15687 41.45161 74.26220 1.000 57.48733 209 LEU D CA 1
ATOM 6304 C C . LEU D 1 230 ? 3.18628 42.73422 75.08817 1.000 57.74574 209 LEU D C 1
ATOM 6305 O O . LEU D 1 230 ? 3.09972 42.69403 76.32104 1.000 55.51701 209 LEU D O 1
ATOM 6310 N N . GLU D 1 231 ? 3.30337 43.88275 74.42752 1.000 56.90408 210 GLU D N 1
ATOM 6311 C CA . GLU D 1 231 ? 3.49932 45.12529 75.16593 1.000 58.71833 210 GLU D CA 1
ATOM 6312 C C . GLU D 1 231 ? 2.32867 45.49493 76.08018 1.000 62.61898 210 GLU D C 1
ATOM 6313 O O . GLU D 1 231 ? 2.58766 45.88256 77.23448 1.000 59.21454 210 GLU D O 1
ATOM 6319 N N . PRO D 1 232 ? 1.05633 45.40077 75.66786 1.000 59.71595 211 PRO D N 1
ATOM 6320 C CA . PRO D 1 232 ? -0.01638 45.66754 76.64407 1.000 61.00522 211 PRO D CA 1
ATOM 6321 C C . PRO D 1 232 ? -0.06697 44.63635 77.75684 1.000 61.77620 211 PRO D C 1
ATOM 6322 O O . PRO D 1 232 ? -0.34566 44.98781 78.90784 1.000 63.43257 211 PRO D O 1
ATOM 6326 N N . PHE D 1 233 ? 0.19444 43.36465 77.44146 1.000 64.27484 212 PHE D N 1
ATOM 6327 C CA . PHE D 1 233 ? 0.14579 42.31933 78.45780 1.000 60.57172 212 PHE D CA 1
ATOM 6328 C C . PHE D 1 233 ? 1.25050 42.49803 79.49525 1.000 58.04729 212 PHE D C 1
ATOM 6329 O O . PHE D 1 233 ? 1.01736 42.32611 80.69611 1.000 58.32848 212 PHE D O 1
ATOM 6337 N N . ILE D 1 234 ? 2.46049 42.83424 79.04734 1.000 58.04890 213 ILE D N 1
ATOM 6338 C CA . ILE D 1 234 ? 3.58396 42.99408 79.96167 1.000 55.43485 213 ILE D CA 1
ATOM 6339 C C . ILE D 1 234 ? 3.42847 44.26487 80.78543 1.000 61.45598 213 ILE D C 1
ATOM 6340 O O . ILE D 1 234 ? 3.73171 44.28283 81.98384 1.000 64.43433 213 ILE D O 1
ATOM 6345 N N . ASN D 1 235 ? 2.95183 45.34528 80.16526 1.000 60.59362 214 ASN D N 1
ATOM 6346 C CA . ASN D 1 235 ? 2.64657 46.54603 80.93579 1.000 65.47375 214 ASN D CA 1
ATOM 6347 C C . ASN D 1 235 ? 1.56590 46.26699 81.96844 1.000 64.61712 214 ASN D C 1
ATOM 6348 O O . ASN D 1 235 ? 1.61108 46.80738 83.07717 1.000 65.85594 214 ASN D O 1
ATOM 6353 N N . GLY D 1 236 ? 0.60966 45.39950 81.63501 1.000 64.65387 215 GLY D N 1
ATOM 6354 C CA . GLY D 1 236 ? -0.39342 45.00909 82.61076 1.000 67.10167 215 GLY D CA 1
ATOM 6355 C C . GLY D 1 236 ? 0.19389 44.22560 83.76959 1.000 69.07589 215 GLY D C 1
ATOM 6356 O O . GLY D 1 236 ? -0.19426 44.42370 84.92267 1.000 70.82110 215 GLY D O 1
ATOM 6357 N N . LEU D 1 237 ? 1.13635 43.32468 83.48274 1.000 69.54603 216 LEU D N 1
ATOM 6358 C CA . LEU D 1 237 ? 1.82976 42.62637 84.55978 1.000 65.98967 216 LEU D CA 1
ATOM 6359 C C . LEU D 1 237 ? 2.57547 43.60606 85.45362 1.000 69.43315 216 LEU D C 1
ATOM 6360 O O . LEU D 1 237 ? 2.64254 43.41984 86.67208 1.000 74.40724 216 LEU D O 1
ATOM 6365 N N . ILE D 1 238 ? 3.14249 44.65848 84.86353 1.000 68.87419 217 ILE D N 1
ATOM 6366 C CA . ILE D 1 238 ? 3.90585 45.62765 85.64010 1.000 70.58290 217 ILE D CA 1
ATOM 6367 C C . ILE D 1 238 ? 2.98237 46.47748 86.50238 1.000 72.18260 217 ILE D C 1
ATOM 6368 O O . ILE D 1 238 ? 3.35669 46.88078 87.61201 1.000 77.91055 217 ILE D O 1
ATOM 6373 N N . ALA D 1 239 ? 1.75699 46.73567 86.03909 1.000 74.93374 218 ALA D N 1
ATOM 6374 C CA . ALA D 1 239 ? 0.80363 47.55182 86.78745 1.000 77.60761 218 ALA D CA 1
ATOM 6375 C C . ALA D 1 239 ? -0.16692 46.74180 87.64379 1.000 80.44129 218 ALA D C 1
ATOM 6376 O O . ALA D 1 239 ? -0.91092 47.33943 88.43018 1.000 88.87359 218 ALA D O 1
ATOM 6378 N N . GLU D 1 240 ? -0.16890 45.41391 87.52932 1.000 80.16361 219 GLU D N 1
ATOM 6379 C CA . GLU D 1 240 ? -1.17031 44.55889 88.18128 1.000 80.90467 219 GLU D CA 1
ATOM 6380 C C . GLU D 1 240 ? -1.21738 44.68297 89.71062 1.000 88.88490 219 GLU D C 1
ATOM 6381 O O . GLU D 1 240 ? -0.39552 45.35901 90.33102 1.000 89.19064 219 GLU D O 1
ATOM 6387 N N . GLN E 1 37 ? -29.01295 63.50658 78.79153 1.000 67.21008 16 GLN E N 1
ATOM 6388 C CA . GLN E 1 37 ? -29.44507 62.76507 77.61381 1.000 64.81968 16 GLN E CA 1
ATOM 6389 C C . GLN E 1 37 ? -30.30049 61.54404 78.00553 1.000 61.03561 16 GLN E C 1
ATOM 6390 O O . GLN E 1 37 ? -31.49105 61.48654 77.69050 1.000 60.13898 16 GLN E O 1
ATOM 6396 N N . ARG E 1 38 ? -29.71217 60.57956 78.70530 1.000 60.17644 17 ARG E N 1
ATOM 6397 C CA . ARG E 1 38 ? -30.46172 59.41996 79.15713 1.000 59.42352 17 ARG E CA 1
ATOM 6398 C C . ARG E 1 38 ? -29.95254 58.99650 80.52354 1.000 59.89593 17 ARG E C 1
ATOM 6399 O O . ARG E 1 38 ? -28.82887 59.31646 80.92144 1.000 63.22215 17 ARG E O 1
ATOM 6407 N N . ARG E 1 39 ? -30.79488 58.25648 81.23452 1.000 56.37038 18 ARG E N 1
ATOM 6408 C CA . ARG E 1 39 ? -30.41804 57.73328 82.53727 1.000 56.43358 18 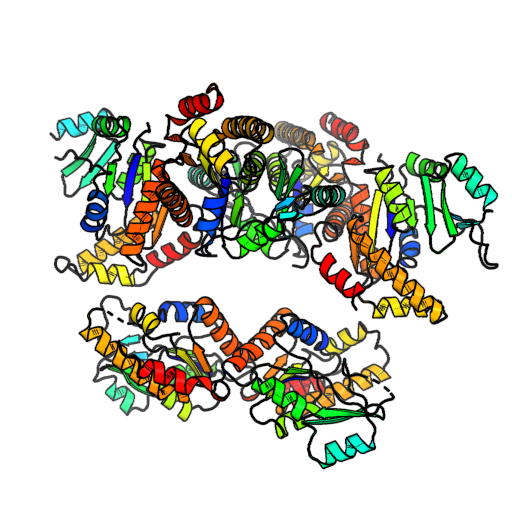ARG E CA 1
ATOM 6409 C C . ARG E 1 39 ? -29.54277 56.49268 82.38153 1.000 51.75255 18 ARG E C 1
ATOM 6410 O O . ARG E 1 39 ? -29.81208 55.62589 81.54151 1.000 46.80105 18 ARG E O 1
ATOM 6418 N N . GLY E 1 40 ? -28.47874 56.41953 83.18825 1.000 54.90551 19 GLY E N 1
ATOM 6419 C CA . GLY E 1 40 ? -27.64270 55.23010 83.22931 1.000 50.76082 19 GLY E CA 1
ATOM 6420 C C . GLY E 1 40 ? -28.33703 54.07057 83.92624 1.000 49.14047 19 GLY E C 1
ATOM 6421 O O . GLY E 1 40 ? -29.37472 54.21672 84.57429 1.000 50.41948 19 GLY E O 1
ATOM 6422 N N . PHE E 1 41 ? -27.75315 52.88157 83.79494 1.000 46.82884 20 PHE E N 1
ATOM 6423 C CA . PHE E 1 41 ? -28.33376 51.70203 84.42324 1.000 47.94433 20 PHE E CA 1
ATOM 6424 C C . PHE E 1 41 ? -27.25077 50.83254 85.04658 1.000 46.53973 20 PHE E C 1
ATOM 6425 O O . PHE E 1 41 ? -26.06270 50.94507 84.73342 1.000 46.50925 20 PHE E O 1
ATOM 6433 N N . LEU E 1 42 ? -27.68906 49.96288 85.95038 1.000 44.37402 21 LEU E N 1
ATOM 6434 C CA . LEU E 1 42 ? -26.81724 48.97508 86.57149 1.000 44.48797 21 LEU E CA 1
ATOM 6435 C C . LEU E 1 42 ? -26.82441 47.72494 85.70231 1.000 41.52988 21 LEU E C 1
ATOM 6436 O O . LEU E 1 42 ? -27.85832 47.06177 85.56351 1.000 37.54586 21 LEU E O 1
ATOM 6441 N N . PHE E 1 43 ? -25.67356 47.41279 85.11718 1.000 41.02761 22 PHE E N 1
ATOM 6442 C CA . PHE E 1 43 ? -25.49401 46.22985 84.27733 1.000 39.74498 22 PHE E CA 1
ATOM 6443 C C . PHE E 1 43 ? -25.06929 45.08158 85.18685 1.000 37.38171 22 PHE E C 1
ATOM 6444 O O . PHE E 1 43 ? -23.92603 45.03108 85.64665 1.000 39.72802 22 PHE E O 1
ATOM 6452 N N . ILE E 1 44 ? -25.98569 44.15491 85.45438 1.000 36.67103 23 ILE E N 1
ATOM 6453 C CA . ILE E 1 44 ? -25.77441 43.12043 86.46420 1.000 38.33827 23 ILE E CA 1
ATOM 6454 C C . ILE E 1 44 ? -25.41448 41.81816 85.76376 1.000 38.46105 23 ILE E C 1
ATOM 6455 O O . ILE E 1 44 ? -26.18943 41.31523 84.93891 1.000 36.78169 23 ILE E O 1
ATOM 6460 N N . LEU E 1 45 ? -24.24829 41.26596 86.10720 1.000 38.85447 24 LEU E N 1
ATOM 6461 C CA . LEU E 1 45 ? -23.76929 39.99529 85.57747 1.000 39.62451 24 LEU E CA 1
ATOM 6462 C C . LEU E 1 45 ? -23.62923 38.98505 86.70828 1.000 42.20755 24 LEU E C 1
ATOM 6463 O O . LEU E 1 45 ? -22.94288 39.25102 87.70132 1.000 42.93251 24 LEU E O 1
ATOM 6468 N N . SER E 1 46 ? -24.25760 37.82588 86.54605 1.000 37.63254 25 SER E N 1
ATOM 6469 C CA . SER E 1 46 ? -24.12446 36.72208 87.48303 1.000 39.33999 25 SER E CA 1
ATOM 6470 C C . SER E 1 46 ? -23.73887 35.47218 86.71599 1.000 43.85278 25 SER E C 1
ATOM 6471 O O . SER E 1 46 ? -24.13064 35.28915 85.55650 1.000 42.64127 25 SER E O 1
ATOM 6474 N N . SER E 1 47 ? -22.97432 34.61274 87.37686 1.000 45.14150 26 SER E N 1
ATOM 6475 C CA . SER E 1 47 ? -22.68061 33.30079 86.84067 1.000 49.86773 26 SER E CA 1
ATOM 6476 C C . SER E 1 47 ? -22.14376 32.46564 87.98519 1.000 49.32453 26 SER E C 1
ATOM 6477 O O . SER E 1 47 ? -21.43733 33.00171 88.85048 1.000 48.92203 26 SER E O 1
ATOM 6480 N N . PRO E 1 48 ? -22.47933 31.18586 88.05027 1.000 51.47543 27 PRO E N 1
ATOM 6481 C CA . PRO E 1 48 ? -21.86790 30.33089 89.06482 1.000 57.14041 27 PRO E CA 1
ATOM 6482 C C . PRO E 1 48 ? -20.36576 30.29197 88.86048 1.000 52.76533 27 PRO E C 1
ATOM 6483 O O . PRO E 1 48 ? -19.88344 30.23269 87.72712 1.000 53.78295 27 PRO E O 1
ATOM 6487 N N . SER E 1 49 ? -19.63064 30.36051 89.96881 1.000 51.32372 28 SER E N 1
ATOM 6488 C CA . SER E 1 49 ? -18.17726 30.27487 89.91722 1.000 53.54211 28 SER E CA 1
ATOM 6489 C C . SER E 1 49 ? -17.75382 29.03642 89.14224 1.000 54.38665 28 SER E C 1
ATOM 6490 O O . SER E 1 49 ? -18.14590 27.91087 89.47947 1.000 54.34294 28 SER E O 1
ATOM 6493 N N . GLY E 1 50 ? -16.99420 29.25087 88.06991 1.000 54.52319 29 GLY E N 1
ATOM 6494 C CA . GLY E 1 50 ? -16.58142 28.17167 87.19647 1.000 57.81319 29 GLY E CA 1
ATOM 6495 C C . GLY E 1 50 ? -17.23637 28.17181 85.83323 1.000 59.19354 29 GLY E C 1
ATOM 6496 O O . GLY E 1 50 ? -16.85525 27.35363 84.98712 1.000 62.36327 29 GLY E O 1
ATOM 6497 N N . ALA E 1 51 ? -18.21269 29.04553 85.58888 1.000 57.17513 30 ALA E N 1
ATOM 6498 C CA . ALA E 1 51 ? -18.83594 29.13829 84.27516 1.000 58.45919 30 ALA E CA 1
ATOM 6499 C C . ALA E 1 51 ? -18.09673 30.07806 83.32573 1.000 58.72121 30 ALA E C 1
ATOM 6500 O O . ALA E 1 51 ? -18.46579 30.14866 82.14364 1.000 60.17495 30 ALA E O 1
ATOM 6502 N N . GLY E 1 52 ? -17.08377 30.80411 83.81164 1.000 57.60141 31 GLY E N 1
ATOM 6503 C CA . GLY E 1 52 ? -16.26838 31.64860 82.96023 1.000 58.33257 31 GLY E CA 1
ATOM 6504 C C . GLY E 1 52 ? -16.69144 33.09952 82.85333 1.000 61.32056 31 GLY E C 1
ATOM 6505 O O . GLY E 1 52 ? -16.39472 33.74502 81.84204 1.000 59.75805 31 GLY E O 1
ATOM 6506 N N . LYS E 1 53 ? -17.36579 33.64365 83.86647 1.000 63.13889 32 LYS E N 1
ATOM 6507 C CA . LYS E 1 53 ? -17.80154 35.03407 83.79152 1.000 64.67038 32 LYS E CA 1
ATOM 6508 C C . LYS E 1 53 ? -16.66867 36.02529 84.04187 1.000 66.89049 32 LYS E C 1
ATOM 6509 O O . LYS E 1 53 ? -16.72832 37.15130 83.53903 1.000 68.11146 32 LYS E O 1
ATOM 6515 N N . SER E 1 54 ? -15.64066 35.64201 84.80646 1.000 62.50877 33 SER E N 1
ATOM 6516 C CA . SER E 1 54 ? -14.58452 36.59353 85.15192 1.000 63.67015 33 SER E CA 1
ATOM 6517 C C . SER E 1 54 ? -13.86378 37.10815 83.90950 1.000 60.27956 33 SER E C 1
ATOM 6518 O O . SER E 1 54 ? -13.54193 38.29858 83.82111 1.000 57.96350 33 SER E O 1
ATOM 6521 N N . THR E 1 55 ? -13.60455 36.22761 82.93817 1.000 60.67112 34 THR E N 1
ATOM 6522 C CA . THR E 1 55 ? -13.05329 36.67280 81.66051 1.000 62.94741 34 THR E CA 1
ATOM 6523 C C . THR E 1 55 ? -13.97831 37.68485 80.98647 1.000 64.52179 34 THR E C 1
ATOM 6524 O O . THR E 1 55 ? -13.52291 38.71601 80.47618 1.000 63.03691 34 THR E O 1
ATOM 6528 N N . LEU E 1 56 ? -15.28573 37.40982 80.99041 1.000 63.81747 35 LEU E N 1
ATOM 6529 C CA . LEU E 1 56 ? -16.24077 38.29070 80.32594 1.000 60.71158 35 LEU E CA 1
ATOM 6530 C C . LEU E 1 56 ? -16.29981 39.65591 80.99630 1.000 62.82460 35 LEU E C 1
ATOM 6531 O O . LEU E 1 56 ? -16.39650 40.68527 80.31695 1.000 60.13743 35 LEU E O 1
ATOM 6536 N N . SER E 1 57 ? -16.24861 39.68586 82.32967 1.000 61.24081 36 SER E N 1
ATOM 6537 C CA . SER E 1 57 ? -16.29935 40.96104 83.03463 1.000 62.96874 36 SER E CA 1
ATOM 6538 C C . SER E 1 57 ? -15.07069 41.80695 82.73684 1.000 65.96392 36 SER E C 1
ATOM 6539 O O . SER E 1 57 ? -15.17458 43.03245 82.61054 1.000 67.09850 36 SER E O 1
ATOM 6542 N N . ARG E 1 58 ? -13.89877 41.17538 82.62469 1.000 63.61453 37 ARG E N 1
ATOM 6543 C CA . ARG E 1 58 ? -12.68625 41.93510 82.33804 1.000 66.98671 37 ARG E CA 1
ATOM 6544 C C . ARG E 1 58 ? -12.75991 42.57598 80.95984 1.000 70.51182 37 ARG E C 1
ATOM 6545 O O . ARG E 1 58 ? -12.27748 43.69767 80.76111 1.000 77.53615 37 ARG E O 1
ATOM 6547 N N . LEU E 1 59 ? -13.38241 41.88846 79.99897 1.000 70.78723 38 LEU E N 1
ATOM 6548 C CA . LEU E 1 59 ? -13.43673 42.40596 78.63500 1.000 75.61687 38 LEU E CA 1
ATOM 6549 C C . LEU E 1 59 ? -14.41642 43.56481 78.50254 1.000 76.24416 38 LEU E C 1
ATOM 6550 O O . LEU E 1 59 ? -14.23253 44.43368 77.64321 1.000 81.24166 38 LEU E O 1
ATOM 6555 N N . LEU E 1 60 ? -15.45629 43.59486 79.33820 1.000 79.39774 39 LEU E N 1
ATOM 6556 C CA . LEU E 1 60 ? -16.44221 44.66688 79.26638 1.000 81.16742 39 LEU E CA 1
ATOM 6557 C C . LEU E 1 60 ? -15.88981 45.98544 79.78092 1.000 83.55056 39 LEU E C 1
ATOM 6558 O O . LEU E 1 60 ? -16.26108 47.05030 79.27291 1.000 86.23717 39 LEU E O 1
ATOM 6563 N N . LEU E 1 61 ? -15.02429 45.93921 80.79060 1.000 72.18307 40 LEU E N 1
ATOM 6564 C CA . LEU E 1 61 ? -14.43943 47.15028 81.34325 1.000 76.67656 40 LEU E CA 1
ATOM 6565 C C . LEU E 1 61 ? -13.37576 47.75802 80.44147 1.000 83.39349 40 LEU E C 1
ATOM 6566 O O . LEU E 1 61 ? -12.96731 48.89897 80.68377 1.000 89.22914 40 LEU E O 1
ATOM 6571 N N . LYS E 1 62 ? -12.93901 47.03581 79.40442 1.000 81.60724 41 LYS E N 1
ATOM 6572 C CA . LYS E 1 62 ? -11.82021 47.49496 78.58350 1.000 87.14976 41 LYS E CA 1
ATOM 6573 C C . LYS E 1 62 ? -12.12905 48.82448 77.90739 1.000 88.92936 41 LYS E C 1
ATOM 6574 O O . LYS E 1 62 ? -11.31846 49.75553 77.94976 1.000 96.07940 41 LYS E O 1
ATOM 6576 N N . ASP E 1 63 ? -13.29411 48.93226 77.27303 1.000 91.52062 42 ASP E N 1
ATOM 6577 C CA . ASP E 1 63 ? -13.64886 50.15396 76.55954 1.000 95.28861 42 ASP E CA 1
ATOM 6578 C C . ASP E 1 63 ? -14.07933 51.28046 77.49115 1.000 96.74638 42 ASP E C 1
ATOM 6579 O O . ASP E 1 63 ? -14.33388 52.39320 77.01563 1.000 101.34092 42 ASP E O 1
ATOM 6584 N N . GLY E 1 64 ? -14.18032 51.01903 78.79355 1.000 94.15417 43 GLY E N 1
ATOM 6585 C CA . GLY E 1 64 ? -14.41202 52.05240 79.77975 1.000 94.44701 43 GLY E CA 1
ATOM 6586 C C . GLY E 1 64 ? -15.82823 52.57714 79.88688 1.000 93.96312 43 GLY E C 1
ATOM 6587 O O . GLY E 1 64 ? -16.06973 53.47553 80.70185 1.000 99.87260 43 GLY E O 1
ATOM 6588 N N . LYS E 1 65 ? -16.77693 52.05286 79.10780 1.000 81.12646 44 LYS E N 1
ATOM 6589 C CA . LYS E 1 65 ? -18.14509 52.55935 79.18230 1.000 79.67005 44 LYS E CA 1
ATOM 6590 C C . LYS E 1 65 ? -18.81161 52.26289 80.52053 1.000 71.64697 44 LYS E C 1
ATOM 6591 O O . LYS E 1 65 ? -19.78817 52.93396 80.87211 1.000 69.41527 44 LYS E O 1
ATOM 6597 N N . LEU E 1 66 ? -18.32290 51.27663 81.26361 1.000 65.61470 45 LEU E N 1
ATOM 6598 C CA . LEU E 1 66 ? -18.95612 50.83328 82.49759 1.000 64.21429 45 LEU E CA 1
ATOM 6599 C C . LEU E 1 66 ? -18.06262 51.17189 83.68810 1.000 68.04937 45 LEU E C 1
ATOM 6600 O O . LEU E 1 66 ? -16.87890 50.81443 83.70713 1.000 64.17925 45 LEU E O 1
ATOM 6605 N N . GLU E 1 67 ? -18.63326 51.86486 84.66975 1.000 64.28121 46 GLU E N 1
ATOM 6606 C CA . GLU E 1 67 ? -17.95524 52.13385 85.92573 1.000 65.85310 46 GLU E CA 1
ATOM 6607 C C . GLU E 1 67 ? -18.13659 50.95134 86.87150 1.000 63.48963 46 GLU E C 1
ATOM 6608 O O . GLU E 1 67 ? -19.11847 50.21180 86.79309 1.000 58.22171 46 GLU E O 1
ATOM 6614 N N . LEU E 1 68 ? -17.18130 50.77365 87.77342 1.000 71.65829 47 LEU E N 1
ATOM 6615 C CA . LEU E 1 68 ? -17.28293 49.74325 88.79345 1.000 70.79235 47 LEU E CA 1
ATOM 6616 C C . LEU E 1 68 ? -17.64880 50.38248 90.12648 1.000 74.70677 47 LEU E C 1
ATOM 6617 O O . LEU E 1 68 ? -17.23892 51.50665 90.43000 1.000 77.61287 47 LEU E O 1
ATOM 6619 N N . SER E 1 69 ? -18.43601 49.65751 90.91519 1.000 82.57284 48 SER E N 1
ATOM 6620 C CA . SER E 1 69 ? -18.92629 50.15818 92.19168 1.000 87.43563 48 SER E CA 1
ATOM 6621 C C . SER E 1 69 ? -17.89900 49.95076 93.29939 1.000 90.79679 48 SER E C 1
ATOM 6622 O O . SER E 1 69 ? -17.28376 48.88584 93.39830 1.000 89.96464 48 SER E O 1
ATOM 6625 N N . ILE E 1 70 ? -17.72719 50.97332 94.13612 1.000 86.38188 49 ILE E N 1
ATOM 6626 C CA . ILE E 1 70 ? -16.81916 50.92796 95.28223 1.000 97.01357 49 ILE E CA 1
ATOM 6627 C C . ILE E 1 70 ? -17.64551 50.62855 96.53181 1.000 98.09739 49 ILE E C 1
ATOM 6628 O O . ILE E 1 70 ? -18.37976 51.49244 97.02310 1.000 92.12166 49 ILE E O 1
ATOM 6630 N N . SER E 1 71 ? -17.51437 49.41167 97.06242 1.000 105.54461 50 SER E N 1
ATOM 6631 C CA . SER E 1 71 ? -18.35631 48.93238 98.15343 1.000 106.40710 50 SER E CA 1
ATOM 6632 C C . SER E 1 71 ? -17.82258 49.36760 99.51370 1.000 110.80134 50 SER E C 1
ATOM 6633 O O . SER E 1 71 ? -16.61378 49.50888 99.71355 1.000 112.73025 50 SER E O 1
ATOM 6636 N N . MET E 1 72 ? -18.74469 49.56851 100.45447 1.000 102.66329 51 MET E N 1
ATOM 6637 C CA . ME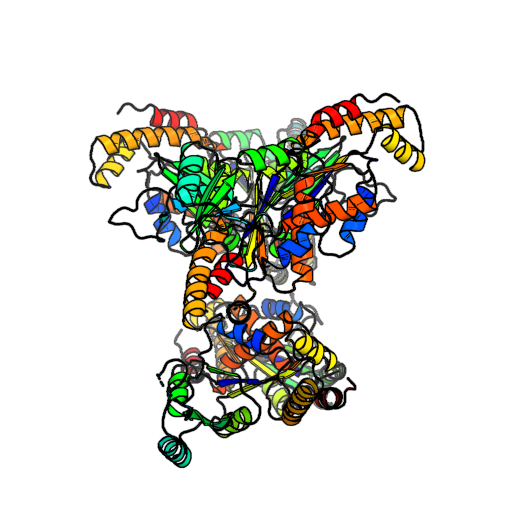T E 1 72 ? -18.38963 49.76200 101.85404 1.000 101.18298 51 MET E CA 1
ATOM 6638 C C . MET E 1 72 ? -18.16272 48.40927 102.52051 1.000 102.63915 51 MET E C 1
ATOM 6639 O O . MET E 1 72 ? -18.73935 47.39428 102.12028 1.000 98.15923 51 MET E O 1
ATOM 6644 N N . THR E 1 73 ? -17.31070 48.39756 103.54531 1.000 110.94232 52 THR E N 1
ATOM 6645 C CA . THR E 1 73 ? -16.97880 47.16171 104.24009 1.000 113.70024 52 THR E CA 1
ATOM 6646 C C . THR E 1 73 ? -16.83306 47.42027 105.73439 1.000 120.84094 52 THR E C 1
ATOM 6647 O O . THR E 1 73 ? -16.59267 48.54734 106.17471 1.000 122.30386 52 THR E O 1
ATOM 6649 N N . THR E 1 74 ? -16.99175 46.34991 106.51416 1.000 110.30027 53 THR E N 1
ATOM 6650 C CA . THR E 1 74 ? -16.69719 46.36375 107.94143 1.000 111.90921 53 THR E CA 1
ATOM 6651 C C . THR E 1 74 ? -15.51717 45.46694 108.29008 1.000 110.67061 53 THR E C 1
ATOM 6652 O O . THR E 1 74 ? -15.31541 45.15377 109.46807 1.000 107.50017 53 THR E O 1
ATOM 6656 N N . ARG E 1 75 ? -14.74668 45.03282 107.29695 1.000 109.67043 54 ARG E N 1
ATOM 6657 C CA . ARG E 1 75 ? -13.56875 44.22304 107.55682 1.000 106.59857 54 ARG E CA 1
ATOM 6658 C C . ARG E 1 75 ? -12.38213 45.11542 107.89111 1.000 105.36338 54 ARG E C 1
ATOM 6659 O O . ARG E 1 75 ? -12.29464 46.26222 107.44389 1.000 106.30886 54 ARG E O 1
ATOM 6667 N N . GLN E 1 76 ? -11.46608 44.57912 108.69013 1.000 102.90144 55 GLN E N 1
ATOM 6668 C CA . GLN E 1 76 ? -10.26784 45.31895 109.06131 1.000 100.20642 55 GLN E CA 1
ATOM 6669 C C . GLN E 1 76 ? -9.23203 45.24548 107.94449 1.000 100.72309 55 GLN E C 1
ATOM 6670 O O . GLN E 1 76 ? -9.23186 46.07192 107.03187 1.000 95.60547 55 GLN E O 1
ATOM 6672 N N . ASP E 1 83 ? -8.26481 53.85936 101.61147 1.000 107.75948 62 ASP E N 1
ATOM 6673 C CA . ASP E 1 83 ? -9.70435 54.08654 101.66817 1.000 107.67202 62 ASP E CA 1
ATOM 6674 C C . ASP E 1 83 ? -10.18544 54.88067 100.45529 1.000 112.91013 62 ASP E C 1
ATOM 6675 O O . ASP E 1 83 ? -9.45705 55.71637 99.91822 1.000 114.38154 62 ASP E O 1
ATOM 6677 N N . GLY E 1 84 ? -11.41836 54.61186 100.03083 1.000 107.23056 63 GLY E N 1
ATOM 6678 C CA . GLY E 1 84 ? -11.97972 55.25480 98.86202 1.000 104.34312 63 GLY E CA 1
ATOM 6679 C C . GLY E 1 84 ? -11.44671 54.76046 97.53691 1.000 108.84380 63 GLY E C 1
ATOM 6680 O O . GLY E 1 84 ? -11.78267 55.34187 96.49781 1.000 108.42570 63 GLY E O 1
ATOM 6681 N N . LEU E 1 85 ? -10.62597 53.70750 97.53624 1.000 108.98821 64 LEU E N 1
ATOM 6682 C CA . LEU E 1 85 ? -10.05480 53.16676 96.30581 1.000 108.59722 64 LEU E CA 1
ATOM 6683 C C . LEU E 1 85 ? -10.90225 52.01702 95.77410 1.000 108.98959 64 LEU E C 1
ATOM 6684 O O . LEU E 1 85 ? -11.69671 52.19843 94.84404 1.000 110.52310 64 LEU E O 1
ATOM 6686 N N . HIS E 1 86 ? -10.72318 50.82405 96.34418 1.000 106.70178 65 HIS E N 1
ATOM 6687 C CA . HIS E 1 86 ? -11.60186 49.69768 96.05887 1.000 104.22427 65 HIS E CA 1
ATOM 6688 C C . HIS E 1 86 ? -12.68533 49.52067 97.11027 1.000 100.72916 65 HIS E C 1
ATOM 6689 O O . HIS E 1 86 ? -13.72745 48.92713 96.81097 1.000 100.67444 65 HIS E O 1
ATOM 6696 N N . TYR E 1 87 ? -12.46435 50.02743 98.32222 1.000 100.28064 66 TYR E N 1
ATOM 6697 C CA . TYR E 1 87 ? -13.40996 49.88187 99.41814 1.000 98.60026 66 TYR E CA 1
ATOM 6698 C C . TYR E 1 87 ? -13.34729 51.10864 100.31435 1.000 100.24594 66 TYR E C 1
ATOM 6699 O O . TYR E 1 87 ? -12.26623 51.64451 100.57108 1.000 102.76388 66 TYR E O 1
ATOM 6708 N N . HIS E 1 88 ? -14.50787 51.54463 100.78973 1.000 96.45618 67 HIS E N 1
ATOM 6709 C CA . HIS E 1 88 ? -14.57380 52.43348 101.93758 1.000 99.41939 67 HIS E CA 1
ATOM 6710 C C . HIS E 1 88 ? -14.77391 51.56882 103.17597 1.000 101.52181 67 HIS E C 1
ATOM 6711 O O . HIS E 1 88 ? -15.68066 50.73168 103.21118 1.000 102.80684 67 HIS E O 1
ATOM 6713 N N . PHE E 1 89 ? -13.91004 51.74274 104.17255 1.000 99.85282 68 PHE E N 1
ATOM 6714 C CA . PHE E 1 89 ? -13.90321 50.89474 105.35990 1.000 98.23619 68 PHE E CA 1
ATOM 6715 C C . PHE E 1 89 ? -14.47727 51.66835 106.54124 1.000 99.74452 68 PHE E C 1
ATOM 6716 O O . PHE E 1 89 ? -13.95017 52.72320 106.91116 1.000 103.37900 68 PHE E O 1
ATOM 6718 N N . ILE E 1 90 ? -15.54954 51.13845 107.13357 1.000 102.02816 69 ILE E N 1
ATOM 6719 C CA . ILE E 1 90 ? -16.25682 51.76931 108.24057 1.000 99.81498 69 ILE E CA 1
ATOM 6720 C C . ILE E 1 90 ? -16.56533 50.71013 109.29387 1.000 105.18490 69 ILE E C 1
ATOM 6721 O O . ILE E 1 90 ? -16.23803 49.53086 109.13774 1.000 106.75315 69 ILE E O 1
ATOM 6723 N N . SER E 1 91 ? -17.21291 51.14260 110.37389 1.000 109.26386 70 SER E N 1
ATOM 6724 C CA . SER E 1 91 ? -17.49786 50.28813 111.51585 1.000 109.71933 70 SER E CA 1
ATOM 6725 C C . SER E 1 91 ? -18.79177 49.50604 111.30321 1.000 105.70782 70 SER E C 1
ATOM 6726 O O . SER E 1 91 ? -19.58741 49.79236 110.40466 1.000 108.13180 70 SER E O 1
ATOM 6729 N N . LYS E 1 92 ? -18.99766 48.49937 112.15648 1.000 105.99077 71 LYS E N 1
ATOM 6730 C CA . LYS E 1 92 ? -20.22970 47.72186 112.09250 1.000 104.29380 71 LYS E CA 1
ATOM 6731 C C . LYS E 1 92 ? -21.43850 48.55123 112.51224 1.000 107.34322 71 LYS E C 1
ATOM 6732 O O . LYS E 1 92 ? -22.54870 48.31970 112.01682 1.000 104.76666 71 LYS E O 1
ATOM 6734 N N . LYS E 1 93 ? -21.24122 49.52804 113.40580 1.000 116.27903 72 LYS E N 1
ATOM 6735 C CA . LYS E 1 93 ? -22.35998 50.32414 113.90727 1.000 115.53601 72 LYS E CA 1
ATOM 6736 C C . LYS E 1 93 ? -22.84550 51.33204 112.86844 1.000 113.91226 72 LYS E C 1
ATOM 6737 O O . LYS E 1 93 ? -24.05561 51.54199 112.72191 1.000 112.85597 72 LYS E O 1
ATOM 6739 N N . GLU E 1 94 ? -21.92159 51.98101 112.15087 1.000 106.37845 73 GLU E N 1
ATOM 6740 C CA . GLU E 1 94 ? -22.32862 52.87034 111.06555 1.000 103.26799 73 GLU E CA 1
ATOM 6741 C C . GLU E 1 94 ? -22.97382 52.09537 109.92315 1.000 91.43562 73 GLU E C 1
ATOM 6742 O O . GLU E 1 94 ? -23.86731 52.61725 109.24711 1.000 89.57480 73 GLU E O 1
ATOM 6744 N N . PHE E 1 95 ? -22.54065 50.85425 109.69640 1.000 95.99577 74 PHE E N 1
ATOM 6745 C CA . PHE E 1 95 ? -23.16676 50.03339 108.66658 1.000 90.43309 74 PHE E CA 1
ATOM 6746 C C . PHE E 1 95 ? -24.61240 49.71442 109.02489 1.000 89.93279 74 PHE E C 1
ATOM 6747 O O . PHE E 1 95 ? -25.48841 49.71035 108.15406 1.000 87.75680 74 PHE E O 1
ATOM 6749 N N . LYS E 1 96 ? -24.88607 49.46235 110.30531 1.000 94.86703 75 LYS E N 1
ATOM 6750 C CA . LYS E 1 96 ? -26.25227 49.15325 110.71330 1.000 94.74988 75 LYS E CA 1
ATOM 6751 C C . LYS E 1 96 ? -27.15589 50.37417 110.59163 1.000 93.88306 75 LYS E C 1
ATOM 6752 O O . LYS E 1 96 ? -28.33221 50.24686 110.23371 1.000 93.47414 75 LYS E O 1
ATOM 6754 N N . ARG E 1 97 ? -26.62547 51.56515 110.88630 1.000 95.36340 76 ARG E N 1
ATOM 6755 C CA . ARG E 1 97 ? -27.42376 52.78339 110.77091 1.000 96.58357 76 ARG E CA 1
ATOM 6756 C C . ARG E 1 97 ? -27.71600 53.11333 109.31138 1.000 92.20492 76 ARG E C 1
ATOM 6757 O O . ARG E 1 97 ? -28.83523 53.51404 108.97210 1.000 92.73194 76 ARG E O 1
ATOM 6759 N N . LYS E 1 98 ? -26.72196 52.95376 108.43371 1.000 88.43697 77 LYS E N 1
ATOM 6760 C CA . LYS E 1 98 ? -26.97422 53.08851 107.00195 1.000 91.53547 77 LYS E CA 1
ATOM 6761 C C . LYS E 1 98 ? -27.99382 52.05665 106.52876 1.000 86.08782 77 LYS E C 1
ATOM 6762 O O . LYS E 1 98 ? -28.89453 52.37550 105.74273 1.000 82.05446 77 LYS E O 1
ATOM 6764 N N . ARG E 1 99 ? -27.87732 50.81730 107.01436 1.000 88.15708 78 ARG E N 1
ATOM 6765 C CA . ARG E 1 99 ? -28.84971 49.78262 106.67154 1.000 89.95779 78 ARG E CA 1
ATOM 6766 C C . ARG E 1 99 ? -30.22414 50.11117 107.24282 1.000 91.82772 78 ARG E C 1
ATOM 6767 O O . ARG E 1 99 ? -31.23956 50.01063 106.54423 1.000 87.81160 78 ARG E O 1
ATOM 6769 N N . ASP E 1 100 ? -30.27542 50.51018 108.51668 1.000 97.92593 79 ASP E N 1
ATOM 6770 C CA . ASP E 1 100 ? -31.54331 50.89385 109.12495 1.000 96.70349 79 ASP E CA 1
ATOM 6771 C C . ASP E 1 100 ? -32.11205 52.16929 108.51617 1.000 96.81718 79 ASP E C 1
ATOM 6772 O O . ASP E 1 100 ? -33.31064 52.42712 108.66334 1.000 97.94263 79 ASP E O 1
ATOM 6774 N N . GLY E 1 101 ? -31.28859 52.96699 107.84131 1.000 91.97913 80 GLY E N 1
ATOM 6775 C CA . GLY E 1 101 ? -31.74239 54.13533 107.11992 1.000 92.20853 80 GLY E CA 1
ATOM 6776 C C . GLY E 1 101 ? -32.09177 53.88827 105.66781 1.000 90.33742 80 GLY E C 1
ATOM 6777 O O . GLY E 1 101 ? -32.34404 54.85227 104.93584 1.000 89.58272 80 GLY E O 1
ATOM 6778 N N . ASN E 1 102 ? -32.11705 52.62289 105.23375 1.000 88.06489 81 ASN E N 1
ATOM 6779 C CA . ASN E 1 102 ? -32.39385 52.25100 103.84272 1.000 86.29972 81 ASN E CA 1
ATOM 6780 C C . ASN E 1 102 ? -31.44296 52.95730 102.88000 1.000 82.12744 81 ASN E C 1
ATOM 6781 O O . ASN E 1 102 ? -31.84658 53.43171 101.81583 1.000 79.26857 81 ASN E O 1
ATOM 6783 N N . GLU E 1 103 ? -30.16756 53.03009 103.25891 1.000 80.46851 82 GLU E N 1
ATOM 6784 C CA . GLU E 1 103 ? -29.14798 53.64537 102.42123 1.000 80.39342 82 GLU E CA 1
ATOM 6785 C C . GLU E 1 103 ? -28.47850 52.65745 101.47345 1.000 74.60150 82 GLU E C 1
ATOM 6786 O O . GLU E 1 103 ? -27.72766 53.08431 100.58938 1.000 74.19005 82 GLU E O 1
ATOM 6792 N N . PHE E 1 104 ? -28.73430 51.36036 101.61921 1.000 72.61942 83 PHE E N 1
ATOM 6793 C CA . PHE E 1 104 ? -28.03000 50.33987 100.85264 1.000 73.08467 83 PHE E CA 1
ATOM 6794 C C . PHE E 1 104 ? -28.89630 49.80965 99.71591 1.000 71.22444 83 PHE E C 1
ATOM 6795 O O . PHE E 1 104 ? -30.04194 49.39834 99.93216 1.000 71.35838 83 PHE E O 1
ATOM 6803 N N . ILE E 1 105 ? -28.33665 49.81245 98.50732 1.000 66.35235 84 ILE E N 1
ATOM 6804 C CA . ILE E 1 105 ? -29.00856 49.18075 97.38231 1.000 66.66647 84 ILE E CA 1
ATOM 6805 C C . ILE E 1 105 ? -28.88499 47.65878 97.46837 1.000 63.66430 84 ILE E C 1
ATOM 6806 O O . ILE E 1 105 ? -29.76584 46.93141 96.99752 1.000 62.40906 84 ILE E O 1
ATOM 6808 N N . GLU E 1 106 ? -27.80541 47.15740 98.06341 1.000 63.84973 85 GLU E N 1
ATOM 6809 C CA . GLU E 1 106 ? -27.61655 45.73058 98.29217 1.000 65.94149 85 GLU E CA 1
ATOM 6810 C C . GLU E 1 106 ? -26.60628 45.56704 99.41960 1.000 66.89890 85 GLU E C 1
ATOM 6811 O O . GLU E 1 106 ? -25.71349 46.40241 99.58660 1.000 66.93442 85 GLU E O 1
ATOM 6817 N N . TRP E 1 107 ? -26.75993 44.49369 100.19437 1.000 65.25729 86 TRP E N 1
ATOM 6818 C CA . TRP E 1 107 ? -25.80039 44.17764 101.24398 1.000 68.32505 86 TRP E CA 1
ATOM 6819 C C . TRP E 1 107 ? -25.85064 42.68491 101.53563 1.000 68.53205 86 TRP E C 1
ATOM 6820 O O . TRP E 1 107 ? -26.84158 42.01024 101.24792 1.000 68.98734 86 TRP E O 1
ATOM 6831 N N . ALA E 1 108 ? -24.75892 42.17852 102.10498 1.000 72.39939 87 ALA E N 1
ATOM 6832 C CA . ALA E 1 108 ? -24.67735 40.78554 102.52715 1.000 75.83610 87 ALA E CA 1
ATOM 6833 C C . ALA E 1 108 ? -23.52253 40.63021 103.50853 1.000 81.93765 87 ALA E C 1
ATOM 6834 O O . ALA E 1 108 ? -22.58711 41.43704 103.53141 1.000 82.42090 87 ALA E O 1
ATOM 6836 N N . GLU E 1 109 ? -23.60538 39.57879 104.32289 1.000 85.92496 88 GLU E N 1
ATOM 6837 C CA . GLU E 1 109 ? -22.53945 39.19709 105.24306 1.000 90.90832 88 GLU E CA 1
ATOM 6838 C C . GLU E 1 109 ? -21.68843 38.12045 104.57912 1.000 96.93804 88 GLU E C 1
ATOM 6839 O O . GLU E 1 109 ? -22.17739 37.01941 104.30603 1.000 91.90264 88 GLU E O 1
ATOM 6841 N N . VAL E 1 110 ? -20.42321 38.43873 104.31629 1.000 107.46297 89 VAL E N 1
ATOM 6842 C CA . VAL E 1 110 ? -19.52246 37.54643 103.59534 1.000 108.45629 89 VAL E CA 1
ATOM 6843 C C . VAL E 1 110 ? -18.27214 37.34156 104.43735 1.000 115.00770 89 VAL E C 1
ATOM 6844 O O . VAL E 1 110 ? -17.58204 38.31134 104.77638 1.000 117.23946 89 VAL E O 1
ATOM 6846 N N . HIS E 1 111 ? -17.98684 36.08369 104.77676 1.000 123.27325 90 HIS E N 1
ATOM 6847 C CA . HIS E 1 111 ? -16.77553 35.70571 105.50566 1.000 128.63651 90 HIS E CA 1
ATOM 6848 C C . HIS E 1 111 ? -16.65191 36.43902 106.83823 1.000 129.41074 90 HIS E C 1
ATOM 6849 O O . HIS E 1 111 ? -15.54597 36.76325 107.27816 1.000 129.92489 90 HIS E O 1
ATOM 6851 N N . GLY E 1 112 ? -17.78077 36.71022 107.49034 1.000 121.05133 91 GLY E N 1
ATOM 6852 C CA . GLY E 1 112 ? -17.77542 37.34376 108.79191 1.000 113.86846 91 GLY E CA 1
ATOM 6853 C C . GLY E 1 112 ? -17.81921 38.85678 108.78981 1.000 108.00188 91 GLY E C 1
ATOM 6854 O O . GLY E 1 112 ? -17.87714 39.45544 109.87099 1.000 103.04978 91 GLY E O 1
ATOM 6855 N N . ASN E 1 113 ? -17.79395 39.49554 107.62164 1.000 113.06890 92 ASN E N 1
ATOM 6856 C CA . ASN E 1 113 ? -17.83760 40.94667 107.51256 1.000 105.80772 92 ASN E CA 1
ATOM 6857 C C . ASN E 1 113 ? -19.01656 41.37090 106.64505 1.000 97.76240 92 ASN E C 1
ATOM 6858 O O . ASN E 1 113 ? -19.58499 40.57406 105.89034 1.000 95.83931 92 ASN E O 1
ATOM 6863 N N . TYR E 1 114 ? -19.38465 42.64187 106.76868 1.000 93.96375 93 TYR E N 1
ATOM 6864 C CA . TYR E 1 114 ? -20.50073 43.20689 106.02547 1.000 87.15232 93 TYR E CA 1
ATOM 6865 C C . TYR E 1 114 ? -19.98566 43.97951 104.81670 1.000 88.36100 93 TYR E C 1
ATOM 6866 O O . TYR E 1 114 ? -18.96322 44.66671 104.89611 1.000 91.13652 93 TYR E O 1
ATOM 6868 N N . TYR E 1 115 ? -20.68670 43.83680 103.68990 1.000 78.11541 94 TYR E N 1
ATOM 6869 C CA . TYR E 1 115 ? -20.40229 44.57373 102.46535 1.000 80.42590 94 TYR E CA 1
ATOM 6870 C C . TYR E 1 115 ? -21.71275 45.08857 101.88688 1.000 76.76880 94 TYR E C 1
ATOM 6871 O O . TYR E 1 115 ? -22.71938 44.37539 101.89398 1.000 76.46118 94 TYR E O 1
ATOM 6880 N N . GLY E 1 116 ? -21.70279 46.31649 101.37590 1.000 74.47343 95 GLY E N 1
ATOM 6881 C CA . GLY E 1 116 ? -22.92287 46.90452 100.85742 1.000 71.69626 95 GLY E CA 1
ATOM 6882 C C . GLY E 1 116 ? -22.64703 48.05222 99.91689 1.000 76.57345 95 GLY E C 1
ATOM 6883 O O . GLY E 1 116 ? -21.66141 48.78090 100.06984 1.000 77.89610 95 GLY E O 1
ATOM 6884 N N . THR E 1 117 ? -23.53490 48.21911 98.93773 1.000 67.65647 96 THR E N 1
ATOM 6885 C CA . THR E 1 117 ? -23.46986 49.32860 97.99553 1.000 65.71449 96 THR E CA 1
ATOM 6886 C C . THR E 1 117 ? -24.43561 50.41626 98.44840 1.000 68.85264 96 THR E C 1
ATOM 6887 O O . THR E 1 117 ? -25.62622 50.14923 98.63896 1.000 70.00608 96 THR E O 1
ATOM 6891 N N . LEU E 1 118 ? -23.92650 51.63466 98.61563 1.000 67.07676 97 LEU E N 1
ATOM 6892 C CA . LEU E 1 118 ? -24.76307 52.74831 99.03704 1.000 71.22192 97 LEU E CA 1
ATOM 6893 C C . LEU E 1 118 ? -25.60602 53.25316 97.87311 1.000 74.05356 97 LEU E C 1
ATOM 6894 O O . LEU E 1 118 ? -25.17346 53.23208 96.71607 1.000 73.89220 97 LEU E O 1
ATOM 6896 N N . ARG E 1 119 ? -26.82026 53.71175 98.18555 1.000 73.39486 98 ARG E N 1
ATOM 6897 C CA . ARG E 1 119 ? -27.70298 54.21181 97.13491 1.000 75.36647 98 ARG E CA 1
ATOM 6898 C C . ARG E 1 119 ? -27.19615 55.53339 96.56406 1.000 75.17011 98 ARG E C 1
ATOM 6899 O O . ARG E 1 119 ? -27.25879 55.75147 95.34755 1.000 69.30221 98 ARG E O 1
ATOM 6901 N N . GLU E 1 120 ? -26.67854 56.42080 97.42407 1.000 76.63234 99 GLU E N 1
ATOM 6902 C CA . GLU E 1 120 ? -26.27900 57.75419 96.97212 1.000 78.43074 99 GLU E CA 1
ATOM 6903 C C . GLU E 1 120 ? -25.14529 57.68712 95.95372 1.000 76.73894 99 GLU E C 1
ATOM 6904 O O . GLU E 1 120 ? -25.18282 58.37519 94.92664 1.000 72.76507 99 GLU E O 1
ATOM 6906 N N . SER E 1 121 ? -24.12882 56.86399 96.22038 1.000 81.14404 100 SER E N 1
ATOM 6907 C CA . SER E 1 121 ? -23.00090 56.75675 95.30035 1.000 81.79108 100 SER E CA 1
ATOM 6908 C C . SER E 1 121 ? -23.45148 56.32668 93.90417 1.000 80.21980 100 SER E C 1
ATOM 6909 O O . SER E 1 121 ? -22.95967 56.85120 92.89747 1.000 81.31378 100 SER E O 1
ATOM 6912 N N . VAL E 1 122 ? -24.39975 55.39191 93.82097 1.000 73.41673 101 VAL E N 1
ATOM 6913 C CA . VAL E 1 122 ? -24.88550 54.94303 92.51680 1.000 74.39332 101 VAL E CA 1
ATOM 6914 C C . VAL E 1 122 ? -25.73659 56.02440 91.85800 1.000 71.31545 101 VAL E C 1
ATOM 6915 O O . VAL E 1 122 ? -25.56138 56.33971 90.67447 1.000 64.48629 101 VAL E O 1
ATOM 6919 N N . GLU E 1 123 ? -26.66382 56.61207 92.62048 1.000 70.88224 102 GLU E N 1
ATOM 6920 C CA . GLU E 1 123 ? -27.62543 57.55618 92.05438 1.000 73.43129 102 GLU E CA 1
ATOM 6921 C C . GLU E 1 123 ? -26.93312 58.73368 91.37643 1.000 76.22512 102 GLU E C 1
ATOM 6922 O O . GLU E 1 123 ? -27.41932 59.24661 90.36025 1.000 77.26565 102 GLU E O 1
ATOM 6928 N N . ASN E 1 124 ? -25.79838 59.18019 91.92154 1.000 75.98010 103 ASN E N 1
ATOM 6929 C CA . ASN E 1 124 ? -25.08045 60.28437 91.29462 1.000 78.35245 103 ASN E CA 1
ATOM 6930 C C . ASN E 1 124 ? -24.43838 59.85687 89.97893 1.000 73.45844 103 ASN E C 1
ATOM 6931 O O . ASN E 1 124 ? -24.35285 60.65996 89.04345 1.000 74.70692 103 ASN E O 1
ATOM 6936 N N . VAL E 1 125 ? -23.99806 58.60107 89.88278 1.000 72.77217 104 VAL E N 1
ATOM 6937 C CA . VAL E 1 125 ? -23.38157 58.11376 88.65127 1.000 72.09593 104 VAL E CA 1
ATOM 6938 C C . VAL E 1 125 ? -24.43079 57.93475 87.55673 1.000 67.92263 104 VAL E C 1
ATOM 6939 O O . VAL E 1 125 ? -24.22929 58.35154 86.40840 1.000 67.47082 104 VAL E O 1
ATOM 6943 N N . LEU E 1 126 ? -25.56707 57.30921 87.89225 1.000 63.44140 105 LEU E N 1
ATOM 6944 C CA . LEU E 1 126 ? -26.56334 56.98344 86.87203 1.000 65.53721 105 LEU E CA 1
ATOM 6945 C C . LEU E 1 126 ? -27.30910 58.21385 86.36521 1.000 67.12172 105 LEU E C 1
ATOM 6946 O O . LEU E 1 126 ? -27.83947 58.18754 85.24731 1.000 64.58935 105 LEU E O 1
ATOM 6951 N N . SER E 1 127 ? -27.36995 59.28616 87.15484 1.000 69.57830 106 SER E N 1
ATOM 6952 C CA . SER E 1 127 ? -28.02975 60.49831 86.68864 1.000 70.31970 106 SER E CA 1
ATOM 6953 C C . SER E 1 127 ? -27.20829 61.24313 85.63899 1.000 71.52527 106 SER E C 1
ATOM 6954 O O . SER E 1 127 ? -27.78153 61.99406 84.84073 1.000 73.25996 106 SER E O 1
ATOM 6957 N N . THR E 1 128 ? -25.88711 61.04896 85.61458 1.000 72.49735 107 THR E N 1
ATOM 6958 C CA . THR E 1 128 ? -25.02828 61.63147 84.58854 1.000 75.43626 107 THR E CA 1
ATOM 6959 C C . THR E 1 128 ? -25.00467 60.81411 83.30114 1.000 73.47141 107 THR E C 1
ATOM 6960 O O . THR E 1 128 ? -24.23599 61.14393 82.39305 1.000 75.86140 107 THR E O 1
ATOM 6964 N N . GLY E 1 129 ? -25.82524 59.76877 83.19817 1.000 68.19604 108 GLY E N 1
ATOM 6965 C CA . GLY E 1 129 ? -25.81809 58.92951 82.02062 1.000 62.59689 108 GLY E CA 1
ATOM 6966 C C . GLY E 1 129 ? -24.70377 57.91454 81.98670 1.000 64.67090 108 GLY E C 1
ATOM 6967 O O . GLY E 1 129 ? -24.36870 57.41042 80.90925 1.000 62.89574 108 GLY E O 1
ATOM 6968 N N . ARG E 1 130 ? -24.11244 57.59740 83.13242 1.000 60.08199 109 ARG E N 1
ATOM 6969 C CA . ARG E 1 130 ? -23.05823 56.59881 83.20728 1.000 61.84280 109 ARG E CA 1
ATOM 6970 C C . ARG E 1 130 ? -23.60313 55.26865 83.71882 1.000 53.45677 109 ARG E C 1
ATOM 6971 O O . ARG E 1 130 ? -24.43019 55.22916 84.63622 1.000 49.83311 109 ARG E O 1
ATOM 6979 N N . ASP E 1 131 ? -23.11568 54.18289 83.12796 1.000 48.71332 110 ASP E N 1
ATOM 6980 C CA . ASP E 1 131 ? -23.54707 52.82733 83.44903 1.000 51.19605 110 ASP E CA 1
ATOM 6981 C C . ASP E 1 131 ? -22.54480 52.12166 84.35649 1.000 51.86005 110 ASP E C 1
ATOM 6982 O O . ASP E 1 131 ? -21.33287 52.32769 84.25740 1.000 55.11902 110 ASP E O 1
ATOM 6987 N N . MET E 1 132 ? -23.06632 51.27235 85.23861 1.000 48.70787 111 MET E N 1
ATOM 6988 C CA . MET E 1 132 ? -22.26244 50.57447 86.23635 1.000 50.87895 111 MET E CA 1
ATOM 6989 C C . MET E 1 132 ? -22.38538 49.06376 86.07456 1.000 47.75894 111 MET E C 1
ATOM 6990 O O . MET E 1 132 ? -23.49588 48.53119 85.96643 1.000 45.96269 111 MET E O 1
ATOM 6995 N N . LEU E 1 133 ? -21.24787 48.37629 86.07824 1.000 47.04772 112 LEU E N 1
ATOM 6996 C CA . LEU E 1 133 ? -21.22266 46.91843 86.07445 1.000 46.83131 112 LEU E CA 1
ATOM 6997 C C . LEU E 1 133 ? -21.23937 46.39671 87.50849 1.000 47.20921 112 LEU E C 1
ATOM 6998 O O . LEU E 1 133 ? -20.41066 46.80254 88.33023 1.000 44.29195 112 LEU E O 1
ATOM 7003 N N . PHE E 1 134 ? -22.18765 45.50788 87.80715 1.000 44.13867 113 PHE E N 1
ATOM 7004 C CA . PHE E 1 134 ? -22.24467 44.81841 89.09418 1.000 43.12094 113 PHE E CA 1
ATOM 7005 C C . PHE E 1 134 ? -22.04399 43.33075 88.85435 1.000 44.42920 113 PHE E C 1
ATOM 7006 O O . PHE E 1 134 ? -22.91948 42.64705 88.31515 1.000 47.92428 113 PHE E O 1
ATOM 7014 N N . ASP E 1 135 ? -20.88128 42.84645 89.23477 1.000 47.67930 114 ASP E N 1
ATOM 7015 C CA . ASP E 1 135 ? -20.53480 41.43737 89.15106 1.000 47.78171 114 ASP E CA 1
ATOM 7016 C C . ASP E 1 135 ? -20.92676 40.82558 90.48979 1.000 45.36025 114 ASP E C 1
ATOM 7017 O O . ASP E 1 135 ? -20.19366 40.94087 91.46969 1.000 45.83636 114 ASP E O 1
ATOM 7022 N N . ILE E 1 136 ? -22.10639 40.20355 90.55559 1.000 45.47907 115 ILE E N 1
ATOM 7023 C CA . ILE E 1 136 ? -22.71974 39.86566 91.83792 1.000 42.06880 115 ILE E CA 1
ATOM 7024 C C . ILE E 1 136 ? -23.57873 38.60998 91.68129 1.000 48.07659 115 ILE E C 1
ATOM 7025 O O . ILE E 1 136 ? -23.88977 38.17865 90.56367 1.000 42.93673 115 ILE E O 1
ATOM 7030 N N . ASP E 1 137 ? -23.94069 37.99943 92.82144 1.000 42.92335 116 ASP E N 1
ATOM 7031 C CA . ASP E 1 137 ? -24.70557 36.75638 92.85096 1.000 45.80230 116 ASP E CA 1
ATOM 7032 C C . ASP E 1 137 ? -26.20712 37.05447 92.82127 1.000 46.69837 116 ASP E C 1
ATOM 7033 O O . ASP E 1 137 ? -26.62316 38.20645 92.67513 1.000 46.75393 116 ASP E O 1
ATOM 7038 N N . TYR E 1 138 ? -27.03952 36.01473 92.99695 1.000 46.44862 117 TYR E N 1
ATOM 7039 C CA A TYR E 1 138 ? -28.48266 36.21754 92.93179 0.468 47.03411 117 TYR E CA 1
ATOM 7040 C CA B TYR E 1 138 ? -28.49000 36.19984 92.95064 0.532 47.28273 117 TYR E CA 1
ATOM 7041 C C . TYR E 1 138 ? -28.97739 37.09413 94.07947 1.000 46.69339 117 TYR E C 1
ATOM 7042 O O . TYR E 1 138 ? -29.83323 37.96025 93.86837 1.000 51.06159 117 TYR E O 1
ATOM 7059 N N . GLN E 1 139 ? -28.45717 36.89401 95.29388 1.000 52.36061 118 GLN E N 1
ATOM 7060 C CA . GLN E 1 139 ? -28.93265 37.68454 96.43016 1.000 53.80447 118 GLN E CA 1
ATOM 7061 C C . GLN E 1 139 ? -28.74819 39.17596 96.17474 1.000 48.51137 118 GLN E C 1
ATOM 7062 O O . GLN E 1 139 ? -29.67628 39.96982 96.36192 1.000 51.77078 118 GLN E O 1
ATOM 7068 N N . GLY E 1 140 ? -27.56375 39.57606 95.71806 1.000 47.00175 119 GLY E N 1
ATOM 7069 C CA . GLY E 1 140 ? -27.36551 40.97217 95.37517 1.000 44.47942 119 GLY E CA 1
ATOM 7070 C C . GLY E 1 140 ? -28.22247 41.40751 94.20124 1.000 50.48105 119 GLY E C 1
ATOM 7071 O O . GLY E 1 140 ? -28.69213 42.54854 94.15002 1.000 52.04533 119 GLY E O 1
ATOM 7072 N N . THR E 1 141 ? -28.44077 40.50244 93.24132 1.000 47.24519 120 THR E N 1
ATOM 7073 C CA . THR E 1 141 ? -29.27357 40.83444 92.09387 1.000 47.00215 120 THR E CA 1
ATOM 7074 C C . THR E 1 141 ? -30.71354 41.08375 92.51679 1.000 46.60145 120 THR E C 1
ATOM 7075 O O . THR E 1 141 ? -31.35707 42.02248 92.03285 1.000 46.42960 120 THR E O 1
ATOM 7079 N N . LYS E 1 142 ? -31.24110 40.24087 93.40855 1.000 46.87607 121 LYS E N 1
ATOM 7080 C CA . LYS E 1 142 ? -32.61525 40.41428 93.87103 1.000 47.79431 121 LYS E CA 1
ATOM 7081 C C . LYS E 1 142 ? -32.78872 41.74105 94.60635 1.000 47.87692 121 LYS E C 1
ATOM 7082 O O . LYS E 1 142 ? -33.78694 42.44344 94.40905 1.000 47.20826 121 LYS E O 1
ATOM 7084 N N . GLN E 1 143 ? -31.82285 42.10516 95.45296 1.000 48.00504 122 GLN E N 1
ATOM 7085 C CA . GLN E 1 143 ? -31.90040 43.38264 96.15679 1.000 50.66464 122 GLN E CA 1
ATOM 7086 C C . GLN E 1 143 ? -31.85093 44.55401 95.18304 1.000 47.90930 122 GLN E C 1
ATOM 7087 O O . GLN E 1 143 ? -32.70542 45.44588 95.22708 1.000 50.09797 122 GLN E O 1
ATOM 7093 N N . LEU E 1 144 ? -30.84739 44.57615 94.30271 1.000 47.29570 123 LEU E N 1
ATOM 7094 C CA . LEU E 1 144 ? -30.74298 45.66219 93.33067 1.000 48.33559 123 LEU E CA 1
ATOM 7095 C C . LEU E 1 144 ? -32.03013 45.81438 92.51959 1.000 51.50265 123 LEU E C 1
ATOM 7096 O O . LEU E 1 144 ? -32.55262 46.92317 92.37259 1.000 49.34305 123 LEU E O 1
ATOM 7101 N N . GLN E 1 145 ? -32.57530 44.70220 92.00979 1.000 44.59793 124 GLN E N 1
ATOM 7102 C CA . GLN E 1 145 ? -33.78506 44.78885 91.19497 1.000 47.30941 124 GLN E CA 1
ATOM 7103 C C . GLN E 1 145 ? -34.98614 45.26538 92.00744 1.000 50.70234 124 GLN E C 1
ATOM 7104 O O . GLN E 1 145 ? -35.86416 45.95214 91.47155 1.000 53.43866 124 GLN E O 1
ATOM 7110 N N . LYS E 1 146 ? -35.04332 44.93003 93.29686 1.000 48.81060 125 LYS E N 1
ATOM 7111 C CA . LYS E 1 146 ? -36.13942 45.41933 94.12777 1.000 50.67672 125 LYS E CA 1
ATOM 7112 C C . LYS E 1 146 ? -35.98521 46.90551 94.43774 1.000 53.52544 125 LYS E C 1
ATOM 7113 O O . LYS E 1 146 ? -36.98031 47.63202 94.53769 1.000 56.22932 125 LYS E O 1
ATOM 7115 N N . LYS E 1 147 ? -34.75240 47.37983 94.59682 1.000 52.56418 126 LYS E N 1
ATOM 7116 C CA . LYS E 1 147 ? -34.53807 48.75265 95.04427 1.000 54.79626 126 LYS E CA 1
ATOM 7117 C C . LYS E 1 147 ? -34.31144 49.74803 93.91033 1.000 56.31915 126 LYS E C 1
ATOM 7118 O O . LYS E 1 147 ? -34.45994 50.95366 94.13272 1.000 60.50089 126 LYS E O 1
ATOM 7124 N N . MET E 1 148 ? -33.95068 49.29872 92.70910 1.000 54.84504 127 MET E N 1
ATOM 7125 C CA . MET E 1 148 ? -33.69211 50.19866 91.58250 1.000 54.36171 127 MET E CA 1
ATOM 7126 C C . MET E 1 148 ? -34.53663 49.78689 90.37962 1.000 56.14232 127 MET E C 1
ATOM 7127 O O . MET E 1 148 ? -34.00981 49.50623 89.29707 1.000 49.94785 127 MET E O 1
ATOM 7132 N N . PRO E 1 149 ? -35.86255 49.77459 90.52677 1.000 55.43744 128 PRO E N 1
ATOM 7133 C CA . PRO E 1 149 ? -36.71557 49.29379 89.43260 1.000 52.50322 128 PRO E CA 1
ATOM 7134 C C . PRO E 1 149 ? -36.59903 50.20017 88.21932 1.000 52.93393 128 PRO E C 1
ATOM 7135 O O . PRO E 1 149 ? -36.68040 51.42532 88.32847 1.000 56.99995 128 PRO E O 1
ATOM 7139 N N . GLY E 1 150 ? -36.40178 49.58811 87.05496 1.000 53.43881 129 GLY E N 1
ATOM 7140 C CA . GLY E 1 150 ? -36.21523 50.33136 85.83350 1.000 45.06882 129 GLY E CA 1
ATOM 7141 C C . GLY E 1 150 ? -34.79346 50.76680 85.56061 1.000 46.87370 129 GLY E C 1
ATOM 7142 O O . GLY E 1 150 ? -34.51191 51.22293 84.44691 1.000 45.28704 129 GLY E O 1
ATOM 7143 N N . ASP E 1 151 ? -33.88433 50.63520 86.53128 1.000 46.91797 130 ASP E N 1
ATOM 7144 C CA . ASP E 1 151 ? -32.48160 50.99047 86.34278 1.000 44.85142 130 ASP E CA 1
ATOM 7145 C C . ASP E 1 151 ? -31.54462 49.78934 86.30651 1.000 45.39975 130 ASP E C 1
ATOM 7146 O O . ASP E 1 151 ? -30.32503 49.96703 86.42319 1.000 47.27882 130 ASP E O 1
ATOM 7151 N N . THR E 1 152 ? -32.06599 48.57639 86.15589 1.000 42.47492 131 THR E N 1
ATOM 7152 C CA . THR E 1 152 ? -31.23482 47.38671 86.23216 1.000 42.44295 131 THR E CA 1
ATOM 7153 C C . THR E 1 152 ? -31.39552 46.53064 84.98169 1.000 40.87218 131 THR E C 1
ATOM 7154 O O . THR E 1 152 ? -32.48809 46.42604 84.41578 1.000 40.46629 131 THR E O 1
ATOM 7158 N N . VAL E 1 153 ? -30.28489 45.94959 84.54265 1.000 38.98456 132 VAL E N 1
ATOM 7159 C CA . VAL E 1 153 ? -30.25346 44.97571 83.46393 1.000 36.05671 132 VAL E CA 1
ATOM 7160 C C . VAL E 1 153 ? -29.45901 43.78104 83.97058 1.000 36.26253 132 VAL E C 1
ATOM 7161 O O . VAL E 1 153 ? -28.28532 43.92559 84.33921 1.000 36.97568 132 VAL E O 1
ATOM 7165 N N . SER E 1 154 ? -30.09150 42.60989 83.99929 1.000 33.65523 133 SER E N 1
ATOM 7166 C CA . SER E 1 154 ? -29.50054 41.42843 84.61135 1.000 34.29706 133 SER E CA 1
ATOM 7167 C C . SER E 1 154 ? -29.27827 40.34996 83.55874 1.000 33.01924 133 SER E C 1
ATOM 7168 O O . SER E 1 154 ? -30.19034 40.01480 82.79419 1.000 36.23248 133 SER E O 1
ATOM 7171 N N . VAL E 1 155 ? -28.05821 39.82840 83.51996 1.000 32.94713 134 VAL E N 1
ATOM 7172 C CA . VAL E 1 155 ? -27.63366 38.79492 82.58760 1.000 31.92405 134 VAL E CA 1
ATOM 7173 C C . VAL E 1 155 ? -27.11142 37.63200 83.41522 1.000 38.35483 134 VAL E C 1
ATOM 7174 O O . VAL E 1 155 ? -26.29473 37.83003 84.32407 1.000 39.06304 134 VAL E O 1
ATOM 7178 N N . PHE E 1 156 ? -27.58686 36.42936 83.11106 1.000 34.64562 135 PHE E N 1
ATOM 7179 C CA . PHE E 1 156 ? -27.10438 35.21360 83.73824 1.000 34.05665 135 PHE E CA 1
ATOM 7180 C C . PHE E 1 156 ? -26.33310 34.39575 82.71186 1.000 34.30427 135 PHE E C 1
ATOM 7181 O O . PHE E 1 156 ? -26.85049 34.11636 81.62640 1.000 36.47908 135 PHE E O 1
ATOM 7189 N N . ILE E 1 157 ? -25.10146 34.01937 83.05084 1.000 34.08887 136 ILE E N 1
ATOM 7190 C CA . ILE E 1 157 ? -24.23269 33.24731 82.16593 1.000 34.12351 136 ILE E CA 1
ATOM 7191 C C . ILE E 1 157 ? -24.11042 31.83040 82.72273 1.000 40.84846 136 ILE E C 1
ATOM 7192 O O . ILE E 1 157 ? -23.67422 31.62863 83.86944 1.000 39.09526 136 ILE E O 1
ATOM 7197 N N . LEU E 1 158 ? -24.48675 30.85614 81.90435 1.000 35.79715 137 LEU E N 1
ATOM 7198 C CA . LEU E 1 158 ? -24.52040 29.42804 82.12220 1.000 36.50199 137 LEU E CA 1
ATOM 7199 C C . LEU E 1 158 ? -23.35442 28.74125 81.42531 1.000 38.12432 137 LEU E C 1
ATOM 7200 O O . LEU E 1 158 ? -22.98313 29.12768 80.30410 1.000 39.97116 137 LEU E O 1
ATOM 7205 N N . PRO E 1 159 ? -22.79646 27.70719 82.05971 1.000 33.29535 138 PRO E N 1
ATOM 7206 C CA . PRO E 1 159 ? -21.96470 26.76553 81.31487 1.000 39.16778 138 PRO E CA 1
ATOM 7207 C C . PRO E 1 159 ? -22.79577 26.02034 80.29116 1.000 39.30375 138 PRO E C 1
ATOM 7208 O O . PRO E 1 159 ? -24.02394 25.88695 80.44318 1.000 36.14049 138 PRO E O 1
ATOM 7212 N N . PRO E 1 160 ? -22.17654 25.51342 79.22200 1.000 38.87652 139 PRO E N 1
ATOM 7213 C CA . PRO E 1 160 ? -22.92254 24.65112 78.29388 1.000 40.10288 139 PRO E CA 1
ATOM 7214 C C . PRO E 1 160 ? -23.12030 23.24098 78.83149 1.000 39.47068 139 PRO E C 1
ATOM 7215 O O . PRO E 1 160 ? -23.97756 22.50546 78.32040 1.000 41.01483 139 PRO E O 1
ATOM 7219 N N . SER E 1 161 ? -22.34719 22.85656 79.84406 1.000 38.65362 140 SER E N 1
ATOM 7220 C CA . SER E 1 161 ? -22.50278 21.60685 80.57392 1.000 41.96500 140 SER E CA 1
ATOM 7221 C C . SER E 1 161 ? -21.78120 21.74866 81.90322 1.000 42.36661 140 SER E C 1
ATOM 7222 O O . SER E 1 161 ? -20.90788 22.60821 82.06903 1.000 38.57347 140 SER E O 1
ATOM 7225 N N . MET E 1 162 ? -22.17229 20.90654 82.86067 1.000 38.63620 141 MET E N 1
ATOM 7226 C CA . MET E 1 162 ? -21.45058 20.89233 84.12429 1.000 40.99276 141 MET E CA 1
ATOM 7227 C C . MET E 1 162 ? -20.08408 20.25017 83.95530 1.000 41.87866 141 MET E C 1
ATOM 7228 O O . MET E 1 162 ? -19.15480 20.56461 84.70841 1.000 40.97150 141 MET E O 1
ATOM 7233 N N . LYS E 1 163 ? -19.94412 19.35814 82.97345 1.000 40.39508 142 LYS E N 1
ATOM 7234 C CA . LYS E 1 163 ? -18.62417 18.85913 82.62643 1.000 43.58483 142 LYS E CA 1
ATOM 7235 C C . LYS E 1 163 ? -17.72346 20.00115 82.17227 1.000 43.26681 142 LYS E C 1
ATOM 7236 O O . LYS E 1 163 ? -16.56277 20.09727 82.59084 1.000 42.30971 142 LYS E O 1
ATOM 7238 N N . GLU E 1 164 ? -18.24765 20.89661 81.33784 1.000 43.69908 143 GLU E N 1
ATOM 7239 C CA . GLU E 1 164 ? -17.44474 22.03763 80.91507 1.000 42.57985 143 GLU E CA 1
ATOM 7240 C C . GLU E 1 164 ? -17.08268 22.92080 82.10383 1.000 42.58706 143 GLU E C 1
ATOM 7241 O O . GLU E 1 164 ? -15.96368 23.44101 82.18094 1.000 42.19819 143 GLU E O 1
ATOM 7247 N N . LEU E 1 165 ? -17.99993 23.06833 83.06414 1.000 43.12533 144 LEU E N 1
ATOM 7248 C CA . LEU E 1 165 ? -17.68812 23.84220 84.26073 1.000 40.85575 144 LEU E CA 1
ATOM 7249 C C . LEU E 1 165 ? -16.57656 23.17950 85.06712 1.000 42.46620 144 LEU E C 1
ATOM 7250 O O . LEU E 1 165 ? -15.65263 23.85570 85.54193 1.000 41.77350 144 LEU E O 1
ATOM 7255 N N . ILE E 1 166 ? -16.63638 21.85269 85.21276 1.000 40.44634 145 ILE E N 1
ATOM 7256 C CA . ILE E 1 166 ? -15.64064 21.14380 86.01426 1.000 42.38961 145 ILE E CA 1
ATOM 7257 C C . ILE E 1 166 ? -14.27897 21.17693 85.32965 1.000 41.93795 145 ILE E C 1
ATOM 7258 O O . ILE E 1 166 ? -13.23681 21.29942 85.98678 1.000 39.51193 145 ILE E O 1
ATOM 7263 N N . SER E 1 167 ? -14.26992 21.09645 84.00035 1.000 40.91461 146 SER E N 1
ATOM 7264 C CA . SER E 1 167 ? -13.02596 21.20797 83.24530 1.000 41.27566 146 SER E CA 1
ATOM 7265 C C . SER E 1 167 ? -12.31499 22.53563 83.52565 1.000 41.53422 146 SER E C 1
ATOM 7266 O O . SER E 1 167 ? -11.09671 22.56263 83.75958 1.000 38.59887 146 SER E O 1
ATOM 7269 N N . ARG E 1 168 ? -13.06916 23.64163 83.53069 1.000 36.58851 147 ARG E N 1
ATOM 7270 C CA . ARG E 1 168 ? -12.51835 24.94244 83.89589 1.000 41.28073 147 ARG E CA 1
ATOM 7271 C C . ARG E 1 168 ? -12.06175 24.98512 85.35393 1.000 41.21924 147 ARG E C 1
ATOM 7272 O O . ARG E 1 168 ? -11.07613 25.65761 85.67376 1.000 42.28709 147 ARG E O 1
ATOM 7280 N N . LEU E 1 169 ? -12.75516 24.28818 86.25256 1.000 40.67718 148 LEU E N 1
ATOM 7281 C CA . LEU E 1 169 ? -12.27441 24.22982 87.62801 1.000 45.25424 148 LEU E CA 1
ATOM 7282 C C . LEU E 1 169 ? -10.99494 23.41037 87.73113 1.000 42.37822 148 LEU E C 1
ATOM 7283 O O . LEU E 1 169 ? -10.14372 23.69956 88.57895 1.000 42.76072 148 LEU E O 1
ATOM 7288 N N . TYR E 1 170 ? -10.82689 22.41760 86.85516 1.000 37.53505 149 TYR E N 1
ATOM 7289 C CA . TYR E 1 170 ? -9.60659 21.61947 86.86099 1.000 41.54612 149 TYR E CA 1
ATOM 7290 C C . TYR E 1 170 ? -8.39516 22.43708 86.42930 1.000 42.86822 149 TYR E C 1
ATOM 7291 O O . TYR E 1 170 ? -7.28126 22.17238 86.88945 1.000 45.73025 149 TYR E O 1
ATOM 7300 N N . ARG E 1 171 ? -8.57952 23.43314 85.56612 1.000 40.13828 150 ARG E N 1
ATOM 7301 C CA . ARG E 1 171 ? -7.46307 24.29789 85.21046 1.000 43.47778 150 ARG E CA 1
ATOM 7302 C C . ARG E 1 171 ? -7.10405 25.29130 86.31554 1.000 45.47441 150 ARG E C 1
ATOM 7303 O O . ARG E 1 171 ? -6.12443 26.03041 86.16198 1.000 44.74154 150 ARG E O 1
ATOM 7311 N N . ARG E 1 172 ? -7.84488 25.30339 87.42732 1.000 42.45845 151 ARG E N 1
ATOM 7312 C CA A ARG E 1 172 ? -7.61566 26.22482 88.53297 0.549 45.60923 151 ARG E CA 1
ATOM 7313 C CA B ARG E 1 172 ? -7.59842 26.22651 88.52676 0.451 45.25470 151 ARG E CA 1
ATOM 7314 C C . ARG E 1 172 ? -7.06449 25.53436 89.77458 1.000 46.82237 151 ARG E C 1
ATOM 7315 O O . ARG E 1 172 ? -6.99642 26.16341 90.83572 1.000 49.47066 151 ARG E O 1
ATOM 7330 N N . ALA E 1 173 ? -6.69575 24.25518 89.67576 1.000 46.55579 152 ALA E N 1
ATOM 7331 C CA . ALA E 1 173 ? -6.22434 23.42944 90.78953 1.000 46.70269 152 ALA E CA 1
ATOM 7332 C C . ALA E 1 173 ? -7.32805 23.07478 91.78616 1.000 43.92343 152 ALA E C 1
ATOM 7333 O O . ALA E 1 173 ? -7.03150 22.65827 92.90365 1.000 45.06251 152 ALA E O 1
ATOM 7335 N N . GLU E 1 174 ? -8.60141 23.21793 91.40669 1.000 46.44867 153 GLU E N 1
ATOM 7336 C CA . GLU E 1 174 ? -9.73028 22.83410 92.26607 1.000 48.61013 153 GLU E CA 1
ATOM 7337 C C . GLU E 1 174 ? -10.13824 21.40303 91.90830 1.000 48.38646 153 GLU E C 1
ATOM 7338 O O . GLU E 1 174 ? -11.08069 21.15095 91.14958 1.000 48.44327 153 GLU E O 1
ATOM 7344 N N . ASP E 1 175 ? -9.39474 20.45435 92.48670 1.000 45.67881 154 ASP E N 1
ATOM 7345 C CA . ASP E 1 175 ? -9.42217 19.03844 92.14097 1.000 48.78265 154 ASP E CA 1
ATOM 7346 C C . ASP E 1 175 ? -10.04959 18.14493 93.20435 1.000 52.89659 154 ASP E C 1
ATOM 7347 O O . ASP E 1 175 ? -10.26815 16.95285 92.94352 1.000 51.05193 154 ASP E O 1
ATOM 7352 N N . SER E 1 176 ? -10.26912 18.64661 94.40752 1.000 46.36904 155 SER E N 1
ATOM 7353 C CA . SER E 1 176 ? -10.69957 17.75831 95.46808 1.000 56.50586 155 SER E CA 1
ATOM 7354 C C . SER E 1 176 ? -12.19998 17.54198 95.35494 1.000 55.04470 155 SER E C 1
ATOM 7355 O O . SER E 1 176 ? -12.92688 18.37363 94.80675 1.000 55.14619 155 SER E O 1
ATOM 7358 N N . GLN E 1 177 ? -12.65715 16.39700 95.85377 1.000 54.06637 156 GLN E N 1
ATOM 7359 C CA . GLN E 1 177 ? -14.09242 16.14719 95.87855 1.000 58.71646 156 GLN E CA 1
ATOM 7360 C C . GLN E 1 177 ? -14.80665 17.23126 96.67377 1.000 56.09998 156 GLN E C 1
ATOM 7361 O O . GLN E 1 177 ? -15.89468 17.67242 96.29407 1.000 51.48132 156 GLN E O 1
ATOM 7367 N N . ASP E 1 178 ? -14.18019 17.71298 97.75063 1.000 57.55095 157 ASP E N 1
ATOM 7368 C CA . ASP E 1 178 ? -14.83075 18.71433 98.58498 1.000 58.72901 157 ASP E CA 1
ATOM 7369 C C . ASP E 1 178 ? -15.00631 20.02260 97.83621 1.000 53.15227 157 ASP E C 1
ATOM 7370 O O . ASP E 1 178 ? -16.08191 20.62877 97.89635 1.000 54.43260 157 ASP E O 1
ATOM 7375 N N . ILE E 1 179 ? -13.96956 20.48002 97.12411 1.000 54.00645 158 ILE E N 1
ATOM 7376 C CA . ILE E 1 179 ? -14.10357 21.75599 96.42402 1.000 54.98400 158 ILE E CA 1
ATOM 7377 C C . ILE E 1 179 ? -15.02825 21.60201 95.22288 1.000 49.66168 158 ILE E C 1
ATOM 7378 O O . ILE E 1 179 ? -15.84977 22.48219 94.93893 1.000 48.53442 158 ILE E O 1
ATOM 7383 N N . ILE E 1 180 ? -14.94659 20.46414 94.53193 1.000 49.55369 159 ILE E N 1
ATOM 7384 C CA . ILE E 1 180 ? -15.86716 20.19697 93.43038 1.000 51.52853 159 ILE E CA 1
ATOM 7385 C C . ILE E 1 180 ? -17.30160 20.13606 93.94348 1.000 49.24457 159 ILE E C 1
ATOM 7386 O O . ILE E 1 180 ? -18.19090 20.81576 93.42248 1.000 46.27779 159 ILE E O 1
ATOM 7391 N N . ASN E 1 181 ? -17.54449 19.33567 94.98646 1.000 50.04377 160 ASN E N 1
ATOM 7392 C CA . ASN E 1 181 ? -18.88003 19.29677 95.57661 1.000 51.65211 160 ASN E CA 1
ATOM 7393 C C . ASN E 1 181 ? -19.32556 20.68619 95.98966 1.000 50.52947 160 ASN E C 1
ATOM 7394 O O . ASN E 1 181 ? -20.48367 21.06260 95.77767 1.000 50.23878 160 ASN E O 1
ATOM 7399 N N . LEU E 1 182 ? -18.41264 21.46802 96.57314 1.000 49.81458 161 LEU E N 1
ATOM 7400 C CA . LEU E 1 182 ? -18.75901 22.82004 96.98142 1.000 48.59238 161 LEU E CA 1
ATOM 7401 C C . LEU E 1 182 ? -19.08345 23.68700 95.77132 1.000 46.66788 161 LEU E C 1
ATOM 7402 O O . LEU E 1 182 ? -20.10807 24.37362 95.75235 1.000 46.83860 161 LEU E O 1
ATOM 7407 N N . ARG E 1 183 ? -18.22073 23.68284 94.75525 1.000 46.28942 162 ARG E N 1
ATOM 7408 C CA . ARG E 1 183 ? -18.50621 24.48540 93.56853 1.000 47.30399 162 ARG E CA 1
ATOM 7409 C C . ARG E 1 183 ? -19.81555 24.05932 92.92564 1.000 47.75910 162 ARG E C 1
ATOM 7410 O O . ARG E 1 183 ? -20.66306 24.90419 92.61196 1.000 42.59275 162 ARG E O 1
ATOM 7418 N N . LEU E 1 184 ? -20.00681 22.74209 92.75184 1.000 43.86491 163 LEU E N 1
ATOM 7419 C CA . LEU E 1 184 ? -21.23654 22.22980 92.15608 1.000 43.17310 163 LEU E CA 1
ATOM 7420 C C . LEU E 1 184 ? -22.44998 22.66792 92.95673 1.000 46.39590 163 LEU E C 1
ATOM 7421 O O . LEU E 1 184 ? -23.43283 23.16588 92.39696 1.000 45.76335 163 LEU E O 1
ATOM 7426 N N . LYS E 1 185 ? -22.39156 22.50647 94.27680 1.000 44.25231 164 LYS E N 1
ATOM 7427 C CA . LYS E 1 185 ? -23.52740 22.88363 95.10560 1.000 45.41057 164 LYS E CA 1
ATOM 7428 C C . LYS E 1 185 ? -23.85015 24.36904 94.95980 1.000 45.17295 164 LYS E C 1
ATOM 7429 O O . LYS E 1 185 ? -25.01833 24.74430 94.79660 1.000 42.86792 164 LYS E O 1
ATOM 7435 N N . ASN E 1 186 ? -22.82739 25.22853 94.99451 1.000 44.06789 165 ASN E N 1
ATOM 7436 C CA . ASN E 1 186 ? -23.06227 26.65924 94.82804 1.000 42.99079 165 ASN E CA 1
ATOM 7437 C C . ASN E 1 186 ? -23.59017 26.98059 93.43235 1.000 45.24673 165 ASN E C 1
ATOM 7438 O O . ASN E 1 186 ? -24.46340 27.84438 93.27790 1.000 41.69594 165 ASN E O 1
ATOM 7443 N N . ALA E 1 187 ? -23.07277 26.28756 92.40948 1.000 40.90520 166 ALA E N 1
ATOM 7444 C CA . ALA E 1 187 ? -23.53883 26.48632 91.04040 1.000 44.41656 166 ALA E CA 1
ATOM 7445 C C . ALA E 1 187 ? -25.01395 26.12923 90.89595 1.000 45.89363 166 ALA E C 1
ATOM 7446 O O . ALA E 1 187 ? -25.78793 26.89066 90.30531 1.000 45.54946 166 ALA E O 1
ATOM 7448 N N . ARG E 1 188 ? -25.42541 24.99033 91.45937 1.000 41.13080 167 ARG E N 1
ATOM 7449 C CA . ARG E 1 188 ? -26.82449 24.58304 91.39350 1.000 41.32282 167 ARG E CA 1
ATOM 7450 C C . ARG E 1 188 ? -27.73268 25.55087 92.13522 1.000 43.93864 167 ARG E C 1
ATOM 7451 O O . ARG E 1 188 ? -28.86178 25.81362 91.69348 1.000 40.76851 167 ARG E O 1
ATOM 7459 N N . THR E 1 189 ? -27.28104 26.03950 93.29839 1.000 41.28548 168 THR E N 1
ATOM 7460 C CA . THR E 1 189 ? -28.05078 27.02255 94.05269 1.000 41.27623 168 THR E CA 1
ATOM 7461 C C . THR E 1 189 ? -28.26877 28.28916 93.23781 1.000 40.29402 168 THR E C 1
ATOM 7462 O O . THR E 1 189 ? -29.37025 28.85269 93.23904 1.000 40.34413 168 THR E O 1
ATOM 7466 N N . GLU E 1 190 ? -27.22466 28.75744 92.54477 1.000 39.70862 169 GLU E N 1
ATOM 7467 C CA . GLU E 1 190 ? -27.35210 29.98054 91.75407 1.000 42.13726 169 GLU E CA 1
ATOM 7468 C C . GLU E 1 190 ? -28.22479 29.74481 90.53131 1.000 41.13312 169 GLU E C 1
ATOM 7469 O O . GLU E 1 190 ? -29.12624 30.53564 90.24115 1.000 40.62330 169 GLU E O 1
ATOM 7475 N N . MET E 1 191 ? -27.97691 28.64839 89.80849 1.000 41.07745 170 MET E N 1
ATOM 7476 C CA . MET E 1 191 ? -28.75511 28.36736 88.60671 1.000 42.76532 170 MET E CA 1
ATOM 7477 C C . MET E 1 191 ? -30.22902 28.18920 88.93078 1.000 41.09028 170 MET E C 1
ATOM 7478 O O . MET E 1 191 ? -31.08640 28.47097 88.08585 1.000 38.33441 170 MET E O 1
ATOM 7483 N N . GLN E 1 192 ? -30.54069 27.75756 90.15474 1.000 36.81019 171 GLN E N 1
ATOM 7484 C CA . GLN E 1 192 ? -31.92720 27.62200 90.56980 1.000 37.62135 171 GLN E CA 1
ATOM 7485 C C . GLN E 1 192 ? -32.68175 28.94250 90.56528 1.000 41.82636 171 GLN E C 1
ATOM 7486 O O . GLN E 1 192 ? -33.91073 28.93028 90.65460 1.000 46.23234 171 GLN E O 1
ATOM 7492 N N . HIS E 1 193 ? -31.98786 30.07781 90.48003 1.000 42.06039 172 HIS E N 1
ATOM 7493 C CA . HIS E 1 193 ? -32.62398 31.38915 90.52972 1.000 41.39209 172 HIS E CA 1
ATOM 7494 C C . HIS E 1 193 ? -32.62871 32.07060 89.16819 1.000 40.04564 172 HIS E C 1
ATOM 7495 O O . HIS E 1 193 ? -32.72015 33.29721 89.07866 1.000 39.57463 172 HIS E O 1
ATOM 7502 N N . TRP E 1 194 ? -32.55389 31.27890 88.10131 1.000 39.15956 173 TRP E N 1
ATOM 7503 C CA . TRP E 1 194 ? -32.42107 31.83740 86.76185 1.000 36.00186 173 TRP E CA 1
ATOM 7504 C C . TRP E 1 194 ? -33.60907 32.69405 86.35294 1.000 33.60040 173 TRP E C 1
ATOM 7505 O O . TRP E 1 194 ? -33.44114 33.59719 85.52919 1.000 31.52502 173 TRP E O 1
ATOM 7516 N N . ARG E 1 195 ? -34.79036 32.45932 86.92513 1.000 31.56110 174 ARG E N 1
ATOM 7517 C CA . ARG E 1 195 ? -35.96762 33.22205 86.52492 1.000 35.76780 174 ARG E CA 1
ATOM 7518 C C . ARG E 1 195 ? -35.92617 34.67453 86.98730 1.000 38.14819 174 ARG E C 1
ATOM 7519 O O . ARG E 1 195 ? -36.79203 35.45699 86.58297 1.000 37.35137 174 ARG E O 1
ATOM 7527 N N . SER E 1 196 ? -34.96867 35.04800 87.82776 1.000 36.93791 175 SER E N 1
ATOM 7528 C CA . SER E 1 196 ? -34.82307 36.43033 88.24723 1.000 37.02458 175 SER E CA 1
ATOM 7529 C C . SER E 1 196 ? -33.98874 37.24923 87.27382 1.000 36.22752 175 SER E C 1
ATOM 7530 O O . SER E 1 196 ? -33.71399 38.41596 87.55216 1.000 35.65502 175 SER E O 1
ATOM 7533 N N . TYR E 1 197 ? -33.58192 36.67826 86.14531 1.000 35.66461 176 TYR E N 1
ATOM 7534 C CA . TYR E 1 197 ? -32.65730 37.34336 85.24194 1.000 35.93434 176 TYR E CA 1
ATOM 7535 C C . TYR E 1 197 ? -33.36315 37.74435 83.95341 1.000 34.25712 176 TYR E C 1
ATOM 7536 O O . TYR E 1 197 ? -34.15660 36.96890 83.41010 1.000 28.31202 176 TYR E O 1
ATOM 7545 N N . ASP E 1 198 ? -33.07404 38.97620 83.48827 1.000 30.81963 177 ASP E N 1
ATOM 7546 C CA . ASP E 1 198 ? -33.66678 39.48758 82.24976 1.000 30.14139 177 ASP E CA 1
ATOM 7547 C C . ASP E 1 198 ? -33.21291 38.68574 81.04312 1.000 28.89388 177 ASP E C 1
ATOM 7548 O O . ASP E 1 198 ? -34.01898 38.36157 80.16431 1.000 27.32589 177 ASP E O 1
ATOM 7553 N N . TYR E 1 199 ? -31.91375 38.39130 80.96673 1.000 30.04547 178 TYR E N 1
ATOM 7554 C CA . TYR E 1 199 ? -31.32822 37.64998 79.86069 1.000 29.92790 178 TYR E CA 1
ATOM 7555 C C . TYR E 1 199 ? -30.53409 36.46756 80.39942 1.000 29.44067 178 TYR E C 1
ATOM 7556 O O . TYR E 1 199 ? -29.96972 36.51995 81.49731 1.000 31.48655 178 TYR E O 1
ATOM 7565 N N . VAL E 1 200 ? -30.45111 35.41592 79.59497 1.000 29.74086 179 VAL E N 1
ATOM 7566 C CA . VAL E 1 200 ? -29.66279 34.24108 79.93403 1.000 32.44797 179 VAL E CA 1
ATOM 7567 C C . VAL E 1 200 ? -28.85288 33.82752 78.71834 1.000 30.17347 179 VAL E C 1
ATOM 7568 O O . VAL E 1 200 ? -29.40706 33.64072 77.63133 1.000 32.30845 179 VAL E O 1
ATOM 7572 N N . ILE E 1 201 ? -27.54498 33.69769 78.89948 1.000 32.15792 180 ILE E N 1
ATOM 7573 C CA . ILE E 1 201 ? -26.63352 33.27232 77.84605 1.000 30.37310 180 ILE E CA 1
ATOM 7574 C C . ILE E 1 201 ? -25.98050 31.96745 78.27091 1.000 34.81418 180 ILE E C 1
ATOM 7575 O O . ILE E 1 201 ? -25.62503 31.78777 79.44150 1.000 36.88700 180 ILE E O 1
ATOM 7580 N N . ILE E 1 202 ? -25.83906 31.05788 77.31978 1.000 34.33345 181 ILE E N 1
ATOM 7581 C CA . ILE E 1 202 ? -25.05443 29.84969 77.48188 1.000 36.72776 181 ILE E CA 1
ATOM 7582 C C . ILE E 1 202 ? -23.67491 30.13140 76.91433 1.000 40.51223 181 ILE E C 1
ATOM 7583 O O . ILE E 1 202 ? -23.52390 30.34649 75.70682 1.000 39.51850 181 ILE E O 1
ATOM 7588 N N . ASN E 1 203 ? -22.67016 30.14475 77.78201 1.000 43.81247 182 ASN E N 1
ATOM 7589 C CA . ASN E 1 203 ? -21.31250 30.48027 77.36587 1.000 46.38454 182 ASN E CA 1
ATOM 7590 C C . ASN E 1 203 ? -20.69972 29.37053 76.51500 1.000 46.66659 182 ASN E C 1
ATOM 7591 O O . ASN E 1 203 ? -19.75997 28.70295 76.94463 1.000 48.70567 182 ASN E O 1
ATOM 7596 N N . GLU E 1 204 ? -21.21981 29.17269 75.30267 1.000 50.50457 183 GLU E N 1
ATOM 7597 C CA . GLU E 1 204 ? -20.65664 28.16342 74.40990 1.000 53.90675 183 GLU E CA 1
ATOM 7598 C C . GLU E 1 204 ? -19.27840 28.57743 73.92214 1.000 53.26288 183 GLU E C 1
ATOM 7599 O O . GLU E 1 204 ? -18.32191 27.80271 73.99279 1.000 61.31826 183 GLU E O 1
ATOM 7605 N N . ASN E 1 205 ? -19.17047 29.79443 73.40819 1.000 54.99293 184 ASN E N 1
ATOM 7606 C CA . ASN E 1 205 ? -17.98969 30.28957 72.72445 1.000 54.80752 184 ASN E CA 1
ATOM 7607 C C . ASN E 1 205 ? -17.69675 31.68192 73.25773 1.000 55.31052 184 ASN E C 1
ATOM 7608 O O . ASN E 1 205 ? -18.61541 32.49438 73.40739 1.000 54.87688 184 ASN E O 1
ATOM 7613 N N . LEU E 1 206 ? -16.42218 31.94496 73.54965 1.000 57.68950 185 LEU E N 1
ATOM 7614 C CA . LEU E 1 206 ? -16.02965 33.23267 74.11106 1.000 55.98082 185 LEU E CA 1
ATOM 7615 C C . LEU E 1 206 ? -16.46572 34.38858 73.21750 1.000 54.26960 185 LEU E C 1
ATOM 7616 O O . LEU E 1 206 ? -17.05595 35.36390 73.69428 1.000 51.94279 185 LEU E O 1
ATOM 7621 N N . ASN E 1 207 ? -16.18575 34.29892 71.91563 1.000 56.52578 186 ASN E N 1
ATOM 7622 C CA . ASN E 1 207 ? -16.50519 35.40876 71.01962 1.000 55.88621 186 ASN E CA 1
ATOM 7623 C C . ASN E 1 207 ? -18.00354 35.66256 70.96875 1.000 51.57502 186 ASN E C 1
ATOM 7624 O O . ASN E 1 207 ? -18.45401 36.81406 71.02621 1.000 49.65256 186 ASN E O 1
ATOM 7629 N N . GLN E 1 208 ? -18.79073 34.59334 70.84836 1.000 51.06570 187 GLN E N 1
ATOM 7630 C CA . GLN E 1 208 ? -20.23836 34.73917 70.83908 1.000 49.91675 187 GLN E CA 1
ATOM 7631 C C . GLN E 1 208 ? -20.73888 35.33915 72.14945 1.000 47.81319 187 GLN E C 1
ATOM 7632 O O . GLN E 1 208 ? -21.64063 36.18412 72.14921 1.000 44.86382 187 GLN E O 1
ATOM 7638 N N . SER E 1 209 ? -20.14848 34.93422 73.27511 1.000 49.37408 188 SER E N 1
ATOM 7639 C CA . SER E 1 209 ? -20.60999 35.42896 74.56807 1.000 47.55353 188 SER E CA 1
ATOM 7640 C C . SER E 1 209 ? -20.27591 36.90464 74.74798 1.000 45.27140 188 SER E C 1
ATOM 7641 O O . SER E 1 209 ? -21.09530 37.67517 75.26250 1.000 39.73503 188 SER E O 1
ATOM 7644 N N . VAL E 1 210 ? -19.07055 37.31357 74.35474 1.000 43.80504 189 VAL E N 1
ATOM 7645 C CA . VAL E 1 210 ? -18.74016 38.73306 74.38767 1.000 43.99985 189 VAL E CA 1
ATOM 7646 C C . VAL E 1 210 ? -19.69467 39.50708 73.48958 1.000 42.38191 189 VAL E C 1
ATOM 7647 O O . VAL E 1 210 ? -20.23946 40.54650 73.87950 1.000 42.60668 189 VAL E O 1
ATOM 7651 N N . SER E 1 211 ? -19.94488 38.98552 72.28842 1.000 40.12370 190 SER E N 1
ATOM 7652 C CA . SER E 1 211 ? -20.81023 39.67731 71.34276 1.000 38.07262 190 SER E CA 1
ATOM 7653 C C . SER E 1 211 ? -22.23146 39.79759 71.87630 1.000 41.45541 190 SER E C 1
ATOM 7654 O O . SER E 1 211 ? -22.87712 40.84193 71.71605 1.000 41.59140 190 SER E O 1
ATOM 7657 N N . LEU E 1 212 ? -22.74060 38.74424 72.51607 1.000 39.76298 191 LEU E N 1
ATOM 7658 C CA . LEU E 1 212 ? -24.09347 38.80941 73.05343 1.000 36.81655 191 LEU E CA 1
ATOM 7659 C C . LEU E 1 212 ? -24.17879 39.81581 74.19576 1.000 36.31916 191 LEU E C 1
ATOM 7660 O O . LEU E 1 212 ? -25.11327 40.62317 74.25817 1.000 33.52790 191 LEU E O 1
ATOM 7665 N N . ILE E 1 213 ? -23.19609 39.79286 75.10041 1.000 36.54431 192 ILE E N 1
ATOM 7666 C CA . ILE E 1 213 ? -23.22563 40.67025 76.26554 1.000 34.24616 192 ILE E CA 1
ATOM 7667 C C . ILE E 1 213 ? -23.13839 42.13392 75.84063 1.000 34.41663 192 ILE E C 1
ATOM 7668 O O . ILE E 1 213 ? -23.90469 42.97376 76.31957 1.000 35.39219 192 ILE E O 1
ATOM 7673 N N . LYS E 1 214 ? -22.22665 42.45733 74.91632 1.000 36.15040 193 LYS E N 1
ATOM 7674 C CA . LYS E 1 214 ? -22.13816 43.82118 74.39136 1.000 36.82916 193 LYS E CA 1
ATOM 7675 C C . LYS E 1 214 ? -23.39414 44.22214 73.61673 1.000 37.19622 193 LYS E C 1
ATOM 7676 O O . LYS E 1 214 ? -23.78273 45.40243 73.63269 1.000 32.56336 193 LYS E O 1
ATOM 7682 N N . SER E 1 215 ? -24.03931 43.26532 72.93358 1.000 33.24679 194 SER E N 1
ATOM 7683 C CA . SER E 1 215 ? -25.31416 43.56444 72.27568 1.000 35.43148 194 SER E CA 1
ATOM 7684 C C . SER E 1 215 ? -26.39388 43.90465 73.29496 1.000 33.17905 194 SER E C 1
ATOM 7685 O O . SER E 1 215 ? -27.16666 44.84648 73.09059 1.000 35.43578 194 SER E O 1
ATOM 7688 N N . ILE E 1 216 ? -26.47271 43.13926 74.38642 1.000 32.11988 195 ILE E N 1
ATOM 7689 C CA . ILE E 1 216 ? -27.43464 43.44259 75.44542 1.000 32.53539 195 ILE E CA 1
ATOM 7690 C C . ILE E 1 216 ? -27.18048 44.84102 75.99231 1.000 34.71275 195 ILE E C 1
ATOM 7691 O O . ILE E 1 216 ? -28.10998 45.63641 76.16387 1.000 32.92457 195 ILE E O 1
ATOM 7696 N N . TYR E 1 217 ? -25.90726 45.16088 76.25745 1.000 34.08586 196 TYR E N 1
ATOM 7697 C CA . TYR E 1 217 ? -25.55105 46.48800 76.74794 1.000 35.18099 196 TYR E CA 1
ATOM 7698 C C . TYR E 1 217 ? -26.01276 47.56836 75.78287 1.000 34.89680 196 TYR E C 1
ATOM 7699 O O . TYR E 1 217 ? -26.70146 48.51320 76.18073 1.000 35.30396 196 TYR E O 1
ATOM 7708 N N . LEU E 1 218 ? -25.62641 47.44420 74.50736 1.000 35.61302 197 LEU E N 1
ATOM 7709 C CA . LEU E 1 218 ? -25.96748 48.45657 73.50852 1.000 34.87891 197 LEU E CA 1
ATOM 7710 C C . LEU E 1 218 ? -27.47087 48.61041 73.35289 1.000 31.67406 197 LEU E C 1
ATOM 7711 O O . LEU E 1 218 ? -27.97813 49.73307 73.27841 1.000 32.24771 197 LEU E O 1
ATOM 7716 N N . ALA E 1 219 ? -28.20166 47.49599 73.30990 1.000 34.00055 198 ALA E N 1
ATOM 7717 C CA . ALA E 1 219 ? -29.65187 47.57425 73.16238 1.000 29.76091 198 ALA E CA 1
ATOM 7718 C C . ALA E 1 219 ? -30.27879 48.36941 74.29973 1.000 30.49358 198 ALA E C 1
ATOM 7719 O O . ALA E 1 219 ? -31.20793 49.15664 74.08383 1.000 31.46189 198 ALA E O 1
ATOM 7721 N N . GLU E 1 220 ? -29.76909 48.20103 75.51350 1.000 31.53321 199 GLU E N 1
ATOM 7722 C CA . GLU E 1 220 ? -30.36325 48.87123 76.65908 1.000 32.81810 199 GLU E CA 1
ATOM 7723 C C . GLU E 1 220 ? -30.01839 50.36026 76.72123 1.000 34.83576 199 GLU E C 1
ATOM 7724 O O . GLU E 1 220 ? -30.75657 51.12457 77.35778 1.000 36.40593 199 GLU E O 1
ATOM 7730 N N . THR E 1 221 ? -28.94090 50.80164 76.06194 1.000 32.34555 200 THR E N 1
ATOM 7731 C CA . THR E 1 221 ? -28.68989 52.24045 75.98450 1.000 34.00618 200 THR E CA 1
ATOM 7732 C C . THR E 1 221 ? -29.71532 52.97420 75.10772 1.000 34.72233 200 THR E C 1
ATOM 7733 O O . THR E 1 221 ? -29.81521 54.20313 75.19028 1.000 36.34564 200 THR E O 1
ATOM 7737 N N . VAL E 1 222 ? -30.48531 52.26873 74.28172 1.000 30.01411 201 VAL E N 1
ATOM 7738 C CA . VAL E 1 222 ? -31.47960 52.93769 73.45108 1.000 34.85939 201 VAL E CA 1
ATOM 7739 C C . VAL E 1 222 ? -32.90009 52.47989 73.77849 1.000 32.08446 201 VAL E C 1
ATOM 7740 O O . VAL E 1 222 ? -33.79972 52.62678 72.95676 1.000 30.25842 201 VAL E O 1
ATOM 7744 N N . LYS E 1 223 ? -33.11686 51.92700 74.97184 1.000 31.38202 202 LYS E N 1
ATOM 7745 C CA . LYS E 1 223 ? -34.48096 51.67281 75.41467 1.000 34.32164 202 LYS E CA 1
ATOM 7746 C C . LYS E 1 223 ? -35.21562 52.99946 75.57047 1.000 33.33272 202 LYS E C 1
ATOM 7747 O O . LYS E 1 223 ? -34.67081 53.96765 76.10351 1.000 33.02953 202 LYS E O 1
ATOM 7753 N N . ARG E 1 224 ? -36.45933 53.03889 75.09674 1.000 32.57403 203 ARG E N 1
ATOM 7754 C CA . ARG E 1 224 ? -37.18871 54.30294 75.04699 1.000 35.36466 203 ARG E CA 1
ATOM 7755 C C . ARG E 1 224 ? -37.32366 54.94275 76.42588 1.000 37.06218 203 ARG E C 1
ATOM 7756 O O . ARG E 1 224 ? -37.15268 56.15793 76.56556 1.000 34.71403 203 ARG E O 1
ATOM 7764 N N . GLU E 1 225 ? -37.62799 54.14417 77.45659 1.000 35.97627 204 GLU E N 1
ATOM 7765 C CA . GLU E 1 225 ? -38.02730 54.72593 78.74251 1.000 38.62511 204 GLU E CA 1
ATOM 7766 C C . GLU E 1 225 ? -36.88648 55.47430 79.42229 1.000 38.75451 204 GLU E C 1
ATOM 7767 O O . GLU E 1 225 ? -37.13440 56.46046 80.12034 1.000 41.72193 204 GLU E O 1
ATOM 7773 N N . ARG E 1 226 ? -35.64320 55.03901 79.24986 1.000 37.15666 205 ARG E N 1
ATOM 7774 C CA . ARG E 1 226 ? -34.56348 55.73056 79.93119 1.000 42.85964 205 ARG E CA 1
ATOM 7775 C C . ARG E 1 226 ? -33.96399 56.85097 79.09667 1.000 46.45150 205 ARG E C 1
ATOM 7776 O O . ARG E 1 226 ? -33.09711 57.58117 79.59154 1.000 46.98879 205 ARG E O 1
ATOM 7784 N N . CYS E 1 227 ? -34.44375 57.04435 77.87371 1.000 39.11142 206 CYS E N 1
ATOM 7785 C CA . CYS E 1 227 ? -33.95644 58.12828 77.02807 1.000 44.31878 206 CYS E CA 1
ATOM 7786 C C . CYS E 1 227 ? -34.88498 59.33480 77.17489 1.000 40.83337 206 CYS E C 1
ATOM 7787 O O . CYS E 1 227 ? -35.69952 59.63980 76.30796 1.000 38.18290 206 CYS E O 1
ATOM 7790 N N . PHE E 1 228 ? -34.75901 60.02623 78.31371 1.000 41.80340 207 PHE E N 1
ATOM 7791 C CA . PHE E 1 228 ? -35.73324 61.07824 78.59628 1.000 46.23953 207 PHE E CA 1
ATOM 7792 C C . PHE E 1 228 ? -35.61971 62.25395 77.63488 1.000 43.83116 207 PHE E C 1
ATOM 7793 O O . PHE E 1 228 ? -36.57402 63.02707 77.52011 1.000 44.88909 207 PHE E O 1
ATOM 7801 N N . PHE E 1 229 ? -34.49371 62.38894 76.92571 1.000 43.97932 208 PHE E N 1
ATOM 7802 C CA . PHE E 1 229 ? -34.35850 63.43020 75.91397 1.000 41.64632 208 PHE E CA 1
ATOM 7803 C C . PHE E 1 229 ? -35.37872 63.28110 74.79054 1.000 38.78064 208 PHE E C 1
ATOM 7804 O O . PHE E 1 229 ? -35.65624 64.25972 74.08571 1.000 38.10354 208 PHE E O 1
ATOM 7812 N N . LEU E 1 230 ? -35.95042 62.08772 74.61756 1.000 36.28634 209 LEU E N 1
ATOM 7813 C CA . LEU E 1 230 ? -36.71718 61.80562 73.40756 1.000 37.81628 209 LEU E CA 1
ATOM 7814 C C . LEU E 1 230 ? -37.86338 62.79846 73.21090 1.000 32.80021 209 LEU E C 1
ATOM 7815 O O . LEU E 1 230 ? -38.03610 63.33883 72.11581 1.000 35.98057 209 LEU E O 1
ATOM 7820 N N . GLU E 1 231 ? -38.64550 63.06405 74.25495 1.000 30.97515 210 GLU E N 1
ATOM 7821 C CA . GLU E 1 231 ? -39.84785 63.87492 74.06780 1.000 33.01856 210 GLU E CA 1
ATOM 7822 C C . GLU E 1 231 ? -39.54191 65.29205 73.57919 1.000 34.99859 210 GLU E C 1
ATOM 7823 O O . GLU E 1 231 ? -40.09263 65.69301 72.53610 1.000 33.08409 210 GLU E O 1
ATOM 7829 N N . PRO E 1 232 ? -38.69673 66.09165 74.23762 1.000 32.97561 211 PRO E N 1
ATOM 7830 C CA . PRO E 1 232 ? -38.45274 67.43505 73.68926 1.000 36.27489 211 PRO E CA 1
ATOM 7831 C C . PRO E 1 232 ? -37.73506 67.39963 72.35205 1.000 35.51811 211 PRO E C 1
ATOM 7832 O O . PRO E 1 232 ? -37.97657 68.27260 71.51138 1.000 35.03929 211 PRO E O 1
ATOM 7836 N N . PHE E 1 233 ? -36.88125 66.40266 72.11879 1.000 35.44498 212 PHE E N 1
ATOM 7837 C CA . PHE E 1 233 ? -36.19210 66.30420 70.83634 1.000 34.14047 212 PHE E CA 1
ATOM 7838 C C . PHE E 1 233 ? -37.16752 65.99403 69.70321 1.000 33.63696 212 PHE E C 1
ATOM 7839 O O . PHE E 1 233 ? -37.15844 66.66132 68.66073 1.000 34.60174 212 PHE E O 1
ATOM 7847 N N . ILE E 1 234 ? -38.01021 64.97032 69.88352 1.000 32.75939 213 ILE E N 1
ATOM 7848 C CA . ILE E 1 234 ? -38.94649 64.59016 68.82683 1.000 31.80907 213 ILE E CA 1
ATOM 7849 C C . ILE E 1 234 ? -39.97253 65.69582 68.58829 1.000 34.66145 213 ILE E C 1
ATOM 7850 O O . ILE E 1 234 ? -40.33043 65.98561 67.43964 1.000 33.66053 213 ILE E O 1
ATOM 7855 N N . ASN E 1 235 ? -40.47708 66.32138 69.65854 1.000 29.57036 214 ASN E N 1
ATOM 7856 C CA . ASN E 1 235 ? -41.34910 67.47283 69.45868 1.000 30.52862 214 ASN E CA 1
ATOM 7857 C C . ASN E 1 235 ? -40.63190 68.56079 68.66786 1.000 33.64809 214 ASN E C 1
ATOM 7858 O O . ASN E 1 235 ? -41.23657 69.21600 67.81459 1.000 35.54594 214 ASN E O 1
ATOM 7863 N N . GLY E 1 236 ? -39.33611 68.75825 68.92692 1.000 34.76184 215 GLY E N 1
ATOM 7864 C CA . GLY E 1 236 ? -38.56806 69.69229 68.11987 1.000 34.90873 215 GLY E CA 1
ATOM 7865 C C . GLY E 1 236 ? -38.57796 69.33249 66.64263 1.000 36.93432 215 GLY E C 1
ATOM 7866 O O . GLY E 1 236 ? -38.78164 70.19257 65.78384 1.000 39.03385 215 GLY E O 1
ATOM 7867 N N . LEU E 1 237 ? -38.36061 68.05110 66.32969 1.000 36.12151 216 LEU E N 1
ATOM 7868 C CA . LEU E 1 237 ? -38.41382 67.59950 64.94172 1.000 38.75747 216 LEU E CA 1
ATOM 7869 C C . LEU E 1 237 ? -39.77861 67.85726 64.32878 1.000 40.77610 216 LEU E C 1
ATOM 7870 O O . LEU E 1 237 ? -39.88357 68.23946 63.16035 1.000 39.32534 216 LEU E O 1
ATOM 7875 N N . ILE E 1 238 ? -40.83624 67.62754 65.10178 1.000 38.74290 217 ILE E N 1
ATOM 7876 C CA . ILE E 1 238 ? -42.18824 67.83615 64.61311 1.000 34.77187 217 ILE E CA 1
ATOM 7877 C C . ILE E 1 238 ? -42.46100 69.32421 64.38573 1.000 40.68434 217 ILE E C 1
ATOM 7878 O O . ILE E 1 238 ? -43.03794 69.70777 63.36358 1.000 36.62191 217 ILE E O 1
ATOM 7883 N N . ALA E 1 239 ? -42.00127 70.18886 65.29637 1.000 38.17325 218 ALA E N 1
ATOM 7884 C CA . ALA E 1 239 ? -42.37932 71.59670 65.27742 1.000 37.45558 218 ALA E CA 1
ATOM 7885 C C . ALA E 1 239 ? -41.42365 72.48994 64.49216 1.000 42.63302 218 ALA E C 1
ATOM 7886 O O . ALA E 1 239 ? -41.75244 73.65954 64.25185 1.000 44.58720 218 ALA E O 1
ATOM 7888 N N . GLU E 1 240 ? -40.27001 71.97411 64.07117 1.000 40.94668 219 GLU E N 1
ATOM 7889 C CA . GLU E 1 240 ? -39.22854 72.81894 63.48805 1.000 46.50745 219 GLU E CA 1
ATOM 7890 C C . GLU E 1 240 ? -39.69139 73.49882 62.19696 1.000 49.99079 219 GLU E C 1
ATOM 7891 O O . GLU E 1 240 ? -40.18431 72.84170 61.27276 1.000 45.77747 219 GLU E O 1
ATOM 7897 N N . LYS E 1 241 ? -39.51905 74.82123 62.13754 1.000 46.73616 220 LYS E N 1
ATOM 7898 C CA . LYS E 1 241 ? -39.81735 75.58177 60.92888 1.000 46.99680 220 LYS E CA 1
ATOM 7899 C C . LYS E 1 241 ? -38.89587 75.16702 59.78906 1.000 53.90607 220 LYS E C 1
ATOM 7900 O O . LYS E 1 241 ? -37.71787 74.86871 60.00083 1.000 56.80337 220 LYS E O 1
ATOM 7906 N N . ILE E 1 242 ? -39.43761 75.15555 58.57182 1.000 55.16155 221 ILE E N 1
ATOM 7907 C CA . ILE E 1 242 ? -38.65690 74.80666 57.38426 1.000 61.63721 221 ILE E CA 1
ATOM 7908 C C . ILE E 1 242 ? -38.37872 76.04032 56.53549 1.000 68.27781 221 ILE E C 1
ATOM 7909 O O . ILE E 1 242 ? -37.25250 76.53762 56.49932 1.000 75.71001 221 ILE E O 1
ATOM 7911 N N . GLN F 1 37 ? 2.90388 72.75295 26.49870 1.000 93.79926 16 GLN F N 1
ATOM 7912 C CA . GLN F 1 37 ? 3.50704 72.28976 27.74611 1.000 91.46532 16 GLN F CA 1
ATOM 7913 C C . GLN F 1 37 ? 3.17707 70.82021 28.03642 1.000 88.33382 16 GLN F C 1
ATOM 7914 O O . GLN F 1 37 ? 3.91306 70.14205 28.74750 1.000 88.85900 16 GLN F O 1
ATOM 7916 N N . ARG F 1 38 ? 2.07773 70.31999 27.47853 1.000 71.24922 17 ARG F N 1
ATOM 7917 C CA . ARG F 1 38 ? 1.67825 68.94460 27.73620 1.000 68.89266 17 ARG F CA 1
ATOM 7918 C C . ARG F 1 38 ? 0.86230 68.41263 26.56959 1.000 69.28833 17 ARG F C 1
ATOM 7919 O O . ARG F 1 38 ? 0.28825 69.16831 25.78356 1.000 70.08442 17 ARG F O 1
ATOM 7927 N N . ARG F 1 39 ? 0.80704 67.09175 26.47675 1.000 64.66812 18 ARG F N 1
ATOM 7928 C CA . ARG F 1 39 ? -0.03021 66.44639 25.48176 1.000 66.03070 18 ARG F CA 1
ATOM 7929 C C . ARG F 1 39 ? -1.47329 66.37859 25.96886 1.000 62.81527 18 ARG F C 1
ATOM 7930 O O . ARG F 1 39 ? -1.73941 66.12341 27.14856 1.000 58.18167 18 ARG F O 1
ATOM 7938 N N . GLY F 1 40 ? -2.40744 66.63448 25.06034 1.000 61.30098 19 GLY F N 1
ATOM 7939 C CA . GLY F 1 40 ? -3.80202 66.46137 25.39069 1.000 62.66502 19 GLY F CA 1
ATOM 7940 C C . GLY F 1 40 ? -4.19011 64.99685 25.44169 1.000 61.22657 19 GLY F C 1
ATOM 7941 O O . GLY F 1 40 ? -3.49091 64.11526 24.94053 1.000 63.98825 19 GLY F O 1
ATOM 7942 N N . PHE F 1 41 ? -5.33382 64.72521 26.05901 1.000 53.70451 20 PHE F N 1
ATOM 7943 C CA . PHE F 1 41 ? -5.84949 63.36790 26.10700 1.000 55.08527 20 PHE F CA 1
ATOM 7944 C C . PHE F 1 41 ? -7.30219 63.34749 25.64838 1.000 53.63483 20 PHE F C 1
ATOM 7945 O O . PHE F 1 41 ? -7.97034 64.38451 25.57402 1.000 50.75342 20 PHE F O 1
ATOM 7953 N N . LEU F 1 42 ? -7.76678 62.14347 25.31138 1.000 51.83886 21 LEU F N 1
ATOM 7954 C CA . LEU F 1 42 ? -9.16045 61.89989 24.96215 1.000 47.83859 21 LEU F CA 1
ATOM 7955 C C . LEU F 1 42 ? -9.91656 61.53207 26.22907 1.000 47.22738 21 LEU F C 1
ATOM 7956 O O . LEU F 1 42 ? -9.61611 60.51174 26.86117 1.000 49.26164 21 LEU F O 1
ATOM 7961 N N . PHE F 1 43 ? -10.89327 62.36025 26.58979 1.000 46.92990 22 PHE F N 1
ATOM 7962 C CA . PHE F 1 43 ? -11.71463 62.16869 27.78195 1.000 43.97029 22 PHE F CA 1
ATOM 7963 C C . PHE F 1 43 ? -12.97029 61.39357 27.38896 1.000 43.33227 22 PHE F C 1
ATOM 7964 O O . PHE F 1 43 ? -13.85400 61.93295 26.71581 1.000 41.34441 22 PHE F O 1
ATOM 7972 N N . ILE F 1 44 ? -13.05469 60.13733 27.82320 1.000 42.62202 23 ILE F N 1
ATOM 7973 C CA . ILE F 1 44 ? -14.06376 59.18940 27.35934 1.000 42.80946 23 ILE F CA 1
ATOM 7974 C C . ILE F 1 44 ? -15.05067 58.92227 28.48820 1.000 43.61974 23 ILE F C 1
ATOM 7975 O O . ILE F 1 44 ? -14.68129 58.33275 29.51125 1.000 40.85464 23 ILE F O 1
ATOM 7980 N N . LEU F 1 45 ? -16.30928 59.32018 28.28478 1.000 41.32601 24 LEU F N 1
ATOM 7981 C CA . LEU F 1 45 ? -17.40247 59.05287 29.21105 1.000 41.78649 24 LEU F CA 1
ATOM 7982 C C . LEU F 1 45 ? -18.35583 58.02035 28.63292 1.000 48.01087 24 LEU F C 1
ATOM 7983 O O . LEU F 1 45 ? -18.82961 58.17369 27.50259 1.000 49.51412 24 LEU F O 1
ATOM 7988 N N . SER F 1 46 ? -18.67765 57.00540 29.42904 1.000 45.62451 25 SER F N 1
ATOM 7989 C CA . SER F 1 46 ? -19.64349 55.98420 29.05546 1.000 49.56297 25 SER F CA 1
ATOM 7990 C C . SER F 1 46 ? -20.64569 55.79993 30.18179 1.000 52.03632 25 SER F C 1
ATOM 7991 O O . SER F 1 46 ? -20.28725 55.86276 31.36002 1.000 47.72765 25 SER F O 1
ATOM 7994 N N . SER F 1 47 ? -21.90535 55.56672 29.81390 1.000 60.01767 26 SER F N 1
ATOM 7995 C CA . SER F 1 47 ? -22.93261 55.24042 30.78459 1.000 63.52144 26 SER F CA 1
ATOM 7996 C C . SER F 1 47 ? -23.77536 54.10113 30.22636 1.000 68.43859 26 SER F C 1
ATOM 7997 O O . SER F 1 47 ? -24.13547 54.12785 29.03703 1.000 72.72246 26 SER F O 1
ATOM 8000 N N . PRO F 1 48 ? -24.07248 53.07982 31.02632 1.000 67.06863 27 PRO F N 1
ATOM 8001 C CA . PRO F 1 48 ? -25.13144 52.14731 30.64470 1.000 74.53124 27 PRO F CA 1
ATOM 8002 C C . PRO F 1 48 ? -26.40562 52.93220 30.40600 1.000 83.30529 27 PRO F C 1
ATOM 8003 O O . PRO F 1 48 ? -26.72963 53.85089 31.16073 1.000 84.97276 27 PRO F O 1
ATOM 8007 N N . SER F 1 49 ? -27.09897 52.59531 29.32058 1.000 91.75614 28 SER F N 1
ATOM 8008 C CA . SER F 1 49 ? -28.28857 53.31623 28.88324 1.000 94.61104 28 SER F CA 1
ATOM 8009 C C . SER F 1 49 ? -27.93171 54.69850 28.35798 1.000 99.36883 28 SER F C 1
ATOM 8010 O O . SER F 1 49 ? -28.78741 55.36829 27.77149 1.000 104.77128 28 SER F O 1
ATOM 8013 N N . GLY F 1 50 ? -26.67478 55.11689 28.53391 1.000 93.08577 29 GLY F N 1
ATOM 8014 C CA . GLY F 1 50 ? -26.18205 56.39636 28.04714 1.000 96.28394 29 GLY F CA 1
ATOM 8015 C C . GLY F 1 50 ? -27.12379 57.55758 28.29456 1.000 102.61436 29 GLY F C 1
ATOM 8016 O O . GLY F 1 50 ? -27.23817 58.45728 27.45832 1.000 106.07112 29 GLY F O 1
ATOM 8017 N N . ALA F 1 51 ? -27.80978 57.54179 29.43661 1.000 100.46651 30 ALA F N 1
ATOM 8018 C CA . ALA F 1 51 ? -28.88667 58.48172 29.71402 1.000 106.20717 30 ALA F CA 1
ATOM 8019 C C . ALA F 1 51 ? -28.32919 59.78188 30.27143 1.000 106.91066 30 ALA F C 1
ATOM 8020 O O . ALA F 1 51 ? -27.43568 59.77183 31.12405 1.000 104.27055 30 ALA F O 1
ATOM 8022 N N . GLY F 1 52 ? -28.87737 60.90023 29.79719 1.000 106.33637 31 GLY F N 1
ATOM 8023 C CA . GLY F 1 52 ? -28.35967 62.19931 30.17426 1.000 103.26034 31 GLY F CA 1
ATOM 8024 C C . GLY F 1 52 ? -27.01457 62.51668 29.57155 1.000 101.26064 31 GLY F C 1
ATOM 8025 O O . GLY F 1 52 ? -26.25391 63.30286 30.14681 1.000 95.94028 31 GLY F O 1
ATOM 8026 N N . LYS F 1 53 ? -26.68733 61.89866 28.43429 1.000 112.17193 32 LYS F N 1
ATOM 8027 C CA . LYS F 1 53 ? -25.41900 62.18184 27.77249 1.000 108.74041 32 LYS F CA 1
ATOM 8028 C C . LYS F 1 53 ? -25.34566 63.64134 27.34802 1.000 108.61100 32 LYS F C 1
ATOM 8029 O O . LYS F 1 53 ? -24.35817 64.32977 27.62673 1.000 104.47221 32 LYS F O 1
ATOM 8031 N N . SER F 1 54 ? -26.39684 64.13338 26.68187 1.000 95.67910 33 SER F N 1
ATOM 8032 C CA . SER F 1 54 ? -26.42212 65.52109 26.22577 1.000 91.24270 33 SER F CA 1
ATOM 8033 C C . SER F 1 54 ? -26.29346 66.50754 27.38095 1.000 89.29685 33 SER F C 1
ATOM 8034 O O . SER F 1 54 ? -25.74082 67.60099 27.20573 1.000 84.78958 33 SER F O 1
ATOM 8037 N N . THR F 1 55 ? -26.79504 66.14517 28.56318 1.000 89.10607 34 THR F N 1
ATOM 8038 C CA . THR F 1 55 ? -26.71684 67.04238 29.70988 1.000 85.18546 34 THR F CA 1
ATOM 8039 C C . THR F 1 55 ? -25.32322 67.03176 30.32614 1.000 79.36635 34 THR F C 1
ATOM 8040 O O . THR F 1 55 ? -24.70238 68.08711 30.48884 1.000 77.06626 34 THR F O 1
ATOM 8044 N N . LEU F 1 56 ? -24.81300 65.84490 30.66734 1.000 83.91926 35 LEU F N 1
ATOM 8045 C CA . LEU F 1 56 ? -23.49822 65.76017 31.29769 1.000 80.12988 35 LEU F CA 1
ATOM 8046 C C . LEU F 1 56 ? -22.40330 66.25108 30.36058 1.000 75.38286 35 LEU F C 1
ATOM 8047 O O . LEU F 1 56 ? -21.44269 66.88961 30.80360 1.000 68.65232 35 LEU F O 1
ATOM 8052 N N . SER F 1 57 ? -22.53459 65.96617 29.06115 1.000 83.27242 36 SER F N 1
ATOM 8053 C CA . SER F 1 57 ? -21.58568 66.48919 28.08057 1.000 79.72105 36 SER F CA 1
ATOM 8054 C C . SER F 1 57 ? -21.61018 68.00944 28.05966 1.000 77.07283 36 SER F C 1
ATOM 8055 O O . SER F 1 57 ? -20.56253 68.65850 28.15937 1.000 74.48387 36 SER F O 1
ATOM 8058 N N . ARG F 1 58 ? -22.80830 68.59184 27.92973 1.000 72.20797 37 ARG F N 1
ATOM 8059 C CA . ARG F 1 58 ? -22.94205 70.04423 27.87722 1.000 65.51441 37 ARG F CA 1
ATOM 8060 C C . ARG F 1 58 ? -22.34922 70.70304 29.11389 1.000 66.00975 37 ARG F C 1
ATOM 8061 O O . ARG F 1 58 ? -21.72415 71.76712 29.02007 1.000 66.98293 37 ARG F O 1
ATOM 8063 N N . LEU F 1 59 ? -22.53667 70.08990 30.28526 1.000 63.03095 38 LEU F N 1
ATOM 8064 C CA . LEU F 1 59 ? -21.97344 70.66474 31.50037 1.000 60.94824 38 LEU F CA 1
ATOM 8065 C C . LEU F 1 59 ? -20.45174 70.62129 31.48560 1.000 58.31371 38 LEU F C 1
ATOM 8066 O O . LEU F 1 59 ? -19.80237 71.50289 32.05518 1.000 62.81517 38 LEU F O 1
ATOM 8071 N N . LEU F 1 60 ? -19.86350 69.62626 30.83446 1.000 58.62535 39 LEU F N 1
ATOM 8072 C CA . LEU F 1 60 ? -18.41217 69.54702 30.77977 1.000 55.40465 39 LEU F CA 1
ATOM 8073 C C . LEU F 1 60 ? -17.81417 70.34427 29.63243 1.000 56.07439 39 LEU F C 1
ATOM 8074 O O . LEU F 1 60 ? -16.61956 70.64503 29.66984 1.000 57.31894 39 LEU F O 1
ATOM 8079 N N . LEU F 1 61 ? -18.60865 70.70958 28.63086 1.000 57.80639 40 LEU F N 1
ATOM 8080 C CA . LEU F 1 61 ? -18.12003 71.51750 27.52406 1.000 59.40746 40 LEU F CA 1
ATOM 8081 C C . LEU F 1 61 ? -18.25467 73.01247 27.76303 1.000 64.40335 40 LEU F C 1
ATOM 8082 O O . LEU F 1 61 ? -17.66029 73.78997 27.01168 1.000 68.56410 40 LEU F O 1
ATOM 8087 N N . LYS F 1 62 ? -19.01150 73.43085 28.78058 1.000 65.32973 41 LYS F N 1
ATOM 8088 C CA . LYS F 1 62 ? -19.36306 74.84321 28.91797 1.000 67.87384 41 LYS F CA 1
ATOM 8089 C C . LYS F 1 62 ? -18.12252 75.72187 29.04362 1.000 66.79065 41 LYS F C 1
ATOM 8090 O O . LYS F 1 62 ? -17.99621 76.73457 28.34682 1.000 64.90112 41 LYS F O 1
ATOM 8092 N N . ASP F 1 63 ? -17.18931 75.34640 29.91916 1.000 63.66396 42 ASP F N 1
ATOM 8093 C CA . ASP F 1 63 ? -16.01884 76.17988 30.16806 1.000 65.28738 42 ASP F CA 1
ATOM 8094 C C . ASP F 1 63 ? -14.96428 76.09620 29.06772 1.000 67.03977 42 ASP F C 1
ATOM 8095 O O . ASP F 1 63 ? -13.99676 76.86289 29.10600 1.000 73.41444 42 ASP F O 1
ATOM 8100 N N . GLY F 1 64 ? -15.10858 75.19266 28.10353 1.000 63.06998 43 GLY F N 1
ATOM 8101 C CA . GLY F 1 64 ? -14.31236 75.25115 26.89626 1.000 63.20607 43 GLY F CA 1
ATOM 8102 C C . GLY F 1 64 ? -13.00922 74.47945 26.89584 1.000 60.54009 43 GLY F C 1
ATOM 8103 O O . GLY F 1 64 ? -12.34605 74.43292 25.85328 1.000 61.88374 43 GLY F O 1
ATOM 8104 N N . LYS F 1 65 ? -12.61733 73.86200 28.01090 1.000 58.68624 44 LYS F N 1
ATOM 8105 C CA . LYS F 1 65 ? -11.34614 73.14400 28.02681 1.000 54.89967 44 LYS F CA 1
ATOM 8106 C C . LYS F 1 65 ? -11.39451 71.84238 27.23528 1.000 55.88101 44 LYS F C 1
ATOM 8107 O O . LYS F 1 65 ? -10.33874 71.29680 26.89546 1.000 56.06865 44 LYS F O 1
ATOM 8113 N N . LEU F 1 66 ? -12.58254 71.33082 26.94107 1.000 52.92915 45 LEU F N 1
ATOM 8114 C CA . LEU F 1 66 ? -12.74511 70.08022 26.21835 1.000 53.52716 45 LEU F CA 1
ATOM 8115 C C . LEU F 1 66 ? -13.32579 70.35276 24.83740 1.000 54.71023 45 LEU F C 1
ATOM 8116 O O . LEU F 1 66 ? -14.26270 71.14211 24.69430 1.000 54.97833 45 LEU F O 1
ATOM 8121 N N . GLU F 1 67 ? -12.75723 69.71534 23.81985 1.000 51.68087 46 GLU F N 1
ATOM 8122 C CA . GLU F 1 67 ? -13.25658 69.84486 22.46053 1.000 57.73792 46 GLU F CA 1
ATOM 8123 C C . GLU F 1 67 ? -14.09122 68.62365 22.11303 1.000 56.61572 46 GLU F C 1
ATOM 8124 O O . GLU F 1 67 ? -13.73776 67.49376 22.45739 1.000 56.89481 46 GLU F O 1
ATOM 8126 N N . LEU F 1 68 ? -15.21142 68.86170 21.45140 1.000 59.19545 47 LEU F N 1
ATOM 8127 C CA . LEU F 1 68 ? -16.02694 67.77679 20.94271 1.000 63.10915 47 LEU F CA 1
ATOM 8128 C C . LEU F 1 68 ? -15.45251 67.31587 19.61059 1.000 67.15227 47 LEU F C 1
ATOM 8129 O O . LEU F 1 68 ? -14.96825 68.12752 18.81782 1.000 64.74727 47 LEU F O 1
ATOM 8134 N N . SER F 1 69 ? -15.47315 66.00523 19.37913 1.000 72.35677 48 SER F N 1
ATOM 8135 C CA . SER F 1 69 ? -14.94025 65.45670 18.13827 1.000 73.58444 48 SER F CA 1
ATOM 8136 C C . SER F 1 69 ? -16.00148 65.49199 17.04329 1.000 77.17431 48 SER F C 1
ATOM 8137 O O . SER F 1 69 ? -17.14668 65.08415 17.26351 1.000 77.48031 48 SER F O 1
ATOM 8140 N N . ILE F 1 70 ? -15.61960 65.98353 15.86647 1.000 75.59696 49 ILE F N 1
ATOM 8141 C CA . ILE F 1 70 ? -16.52488 66.08161 14.72344 1.000 83.32699 49 ILE F CA 1
ATOM 8142 C C . ILE F 1 70 ? -16.40055 64.79526 13.91490 1.000 81.92046 49 ILE F C 1
ATOM 8143 O O . ILE F 1 70 ? -15.40485 64.58325 13.22043 1.000 79.87254 49 ILE F O 1
ATOM 8145 N N . SER F 1 71 ? -17.42034 63.94389 13.99394 1.000 80.77496 50 SER F N 1
ATOM 8146 C CA . SER F 1 71 ? -17.37187 62.61095 13.41135 1.000 81.64987 50 SER F CA 1
ATOM 8147 C C . SER F 1 71 ? -17.80022 62.63074 11.94853 1.000 86.38820 50 SER F C 1
ATOM 8148 O O . SER F 1 71 ? -18.73547 63.34213 11.56590 1.000 85.60824 50 SER F O 1
ATOM 8151 N N . MET F 1 72 ? -17.10393 61.84076 11.13523 1.000 85.87322 51 MET F N 1
ATOM 8152 C CA . MET F 1 72 ? -17.46367 61.66685 9.73583 1.000 87.30719 51 MET F CA 1
ATOM 8153 C C . MET F 1 72 ? -18.61943 60.68120 9.61443 1.000 89.39061 51 MET F C 1
ATOM 8154 O O . MET F 1 72 ? -18.64450 59.64558 10.28523 1.000 85.80294 51 MET F O 1
ATOM 8159 N N . THR F 1 73 ? -19.57996 61.00399 8.75334 1.000 92.28334 52 THR F N 1
ATOM 8160 C CA . THR F 1 73 ? -20.82401 60.25428 8.68660 1.000 93.36292 52 THR F CA 1
ATOM 8161 C C . THR F 1 73 ? -21.19773 59.93218 7.24263 1.000 97.28805 52 THR F C 1
ATOM 8162 O O . THR F 1 73 ? -20.73005 60.56695 6.29197 1.000 94.44897 52 THR F O 1
ATOM 8166 N N . THR F 1 74 ? -22.06397 58.93247 7.09746 1.000 97.70409 53 THR F N 1
ATOM 8167 C CA . THR F 1 74 ? -22.47705 58.43413 5.79085 1.000 99.07874 53 THR F CA 1
ATOM 8168 C C . THR F 1 74 ? -23.94923 58.73665 5.52037 1.000 94.38582 53 THR F C 1
ATOM 8169 O O . THR F 1 74 ? -24.62004 59.37211 6.33433 1.000 100.65793 53 THR F O 1
ATOM 8171 N N . SER F 1 91 ? -17.92274 60.12415 1.65124 1.000 94.26679 70 SER F N 1
ATOM 8172 C CA . SER F 1 91 ? -18.65977 59.09461 0.92761 1.000 104.43273 70 SER F CA 1
ATOM 8173 C C . SER F 1 91 ? -18.47680 57.73726 1.58609 1.000 106.09232 70 SER F C 1
ATOM 8174 O O . SER F 1 91 ? -17.61357 57.56802 2.44467 1.000 104.84583 70 SER F O 1
ATOM 8177 N N . LYS F 1 92 ? -19.29380 56.76701 1.17131 1.000 106.96306 71 LYS F N 1
ATOM 8178 C CA . LYS F 1 92 ? -19.14562 55.41249 1.69069 1.000 106.40924 71 LYS F CA 1
ATOM 8179 C C . LYS F 1 92 ? -17.82160 54.79439 1.25292 1.000 107.39210 71 LYS F C 1
ATOM 8180 O O . LYS F 1 92 ? -17.19468 54.05277 2.01815 1.000 110.48380 71 LYS F O 1
ATOM 8182 N N . LYS F 1 93 ? -17.37227 55.09885 0.03245 1.000 104.21172 72 LYS F N 1
ATOM 8183 C CA . LYS F 1 93 ? -16.10449 54.55829 -0.44829 1.000 104.61149 72 LYS F CA 1
ATOM 8184 C C . LYS F 1 93 ? -14.91344 55.18033 0.26860 1.000 103.14368 72 LYS F C 1
ATOM 8185 O O . LYS F 1 93 ? -13.88831 54.51557 0.44996 1.000 102.10693 72 LYS F O 1
ATOM 8187 N N . GLU F 1 94 ? -15.02379 56.44620 0.67970 1.000 107.09664 73 GLU F N 1
ATOM 8188 C CA . GLU F 1 94 ? -13.95054 57.06274 1.45271 1.000 109.75566 73 GLU F CA 1
ATOM 8189 C C . GLU F 1 94 ? -13.87621 56.48367 2.85671 1.000 107.04450 73 GLU F C 1
ATOM 8190 O O . GLU F 1 94 ? -12.78306 56.37774 3.42236 1.000 106.99118 73 GLU F O 1
ATOM 8192 N N . PHE F 1 95 ? -15.02281 56.11207 3.43220 1.000 107.67691 74 PHE F N 1
ATOM 8193 C CA . PHE F 1 95 ? -15.03247 55.51631 4.76427 1.000 101.75931 74 PHE F CA 1
ATOM 8194 C C . PHE F 1 95 ? -14.26422 54.20296 4.77511 1.000 101.44749 74 PHE F C 1
ATOM 8195 O O . PHE F 1 95 ? -13.40812 53.97667 5.63849 1.000 96.13044 74 PHE F O 1
ATOM 8197 N N . LYS F 1 96 ? -14.55368 53.32673 3.80844 1.000 103.99727 75 LYS F N 1
ATOM 8198 C CA . LYS F 1 96 ? -13.83972 52.05663 3.71609 1.000 107.86235 75 LYS F CA 1
ATOM 8199 C C . LYS F 1 96 ? -12.36798 52.27718 3.39293 1.000 109.88724 75 LYS F C 1
ATOM 8200 O O . LYS F 1 96 ? -11.49594 51.58537 3.93494 1.000 108.74410 75 LYS F O 1
ATOM 8202 N N . ARG F 1 97 ? -12.07367 53.24122 2.51320 1.000 106.95506 76 ARG F N 1
ATOM 8203 C CA . ARG F 1 97 ? -10.68616 53.55277 2.18303 1.000 106.68998 76 ARG F CA 1
ATOM 8204 C C . ARG F 1 97 ? -9.94582 54.08665 3.40427 1.000 106.38867 76 ARG F C 1
ATOM 8205 O O . ARG F 1 97 ? -8.82523 53.65722 3.70252 1.000 110.62393 76 ARG F O 1
ATOM 8207 N N . LYS F 1 98 ? -10.56760 55.01351 4.13744 1.000 104.19907 77 LYS F N 1
ATOM 8208 C CA . LYS F 1 98 ? -9.94831 55.51531 5.35910 1.000 102.23326 77 LYS F CA 1
ATOM 8209 C C . LYS F 1 98 ? -9.84786 54.41908 6.41544 1.000 104.01662 77 LYS F C 1
ATOM 8210 O O . LYS F 1 98 ? -8.86152 54.35408 7.15823 1.000 102.48406 77 LYS F O 1
ATOM 8212 N N . ARG F 1 99 ? -10.84712 53.53673 6.48963 1.000 102.75351 78 ARG F N 1
ATOM 8213 C CA . ARG F 1 99 ? -10.76698 52.42525 7.43206 1.000 105.34887 78 ARG F CA 1
ATOM 8214 C C . ARG F 1 99 ? -9.67899 51.44145 7.01825 1.000 112.13692 78 ARG F C 1
ATOM 8215 O O . ARG F 1 99 ? -8.88417 50.99185 7.85334 1.000 111.67794 78 ARG F O 1
ATOM 8217 N N . ASP F 1 100 ? -9.61869 51.10805 5.72236 1.000 115.02348 79 ASP F N 1
ATOM 8218 C CA . ASP F 1 100 ? -8.60465 50.18357 5.22730 1.000 114.42130 79 ASP F CA 1
ATOM 8219 C C . ASP F 1 100 ? -7.20633 50.78510 5.26959 1.000 117.32125 79 ASP F C 1
ATOM 8220 O O . ASP F 1 100 ? -6.22347 50.04044 5.18234 1.000 122.01730 79 ASP F O 1
ATOM 8222 N N . GLY F 1 101 ? -7.09562 52.10508 5.39344 1.000 109.90822 80 GLY F N 1
ATOM 8223 C CA . GLY F 1 101 ? -5.83870 52.76777 5.66396 1.000 106.07085 80 GLY F CA 1
ATOM 8224 C C . GLY F 1 101 ? -5.56727 53.03817 7.12966 1.000 105.40394 80 GLY F C 1
ATOM 8225 O O . GLY F 1 101 ? -4.59379 53.73458 7.43993 1.000 101.67702 80 GLY F O 1
ATOM 8226 N N . ASN F 1 102 ? -6.39567 52.51242 8.03943 1.000 103.99292 81 ASN F N 1
ATOM 8227 C CA . ASN F 1 102 ? -6.26204 52.73691 9.47977 1.000 100.68978 81 ASN F CA 1
ATOM 8228 C C . ASN F 1 102 ? -6.37736 54.21674 9.83566 1.000 100.30697 81 ASN F C 1
ATOM 8229 O O . ASN F 1 102 ? -5.72653 54.69477 10.76806 1.000 98.91519 81 ASN F O 1
ATOM 8231 N N . GLU F 1 103 ? -7.20898 54.95939 9.10119 1.000 99.22551 82 GLU F N 1
ATOM 8232 C CA . GLU F 1 103 ? -7.38807 56.37588 9.39807 1.000 96.14478 82 GLU F CA 1
ATOM 8233 C C . GLU F 1 103 ? -8.34880 56.61529 10.55309 1.000 87.52205 82 GLU F C 1
ATOM 8234 O O . GLU F 1 103 ? -8.36938 57.72171 11.10279 1.000 88.20392 82 GLU F O 1
ATOM 8240 N N . PHE F 1 104 ? -9.13686 55.61688 10.93712 1.000 86.75735 83 PHE F N 1
ATOM 8241 C CA . PHE F 1 104 ? -10.10608 55.76781 12.01301 1.000 86.14340 83 PHE F CA 1
ATOM 8242 C C . PHE F 1 104 ? -9.50841 55.29020 13.32824 1.000 84.27748 83 PHE F C 1
ATOM 8243 O O . PHE F 1 104 ? -8.94190 54.19491 13.39931 1.000 84.52532 83 PHE F O 1
ATOM 8251 N N . ILE F 1 105 ? -9.61669 56.12802 14.35968 1.000 79.87163 84 ILE F N 1
ATOM 8252 C CA . ILE F 1 105 ? -9.33138 55.67749 15.71483 1.000 77.17472 84 ILE F CA 1
ATOM 8253 C C . ILE F 1 105 ? -10.54076 54.98132 16.32234 1.000 80.72259 84 ILE F C 1
ATOM 8254 O O . ILE F 1 105 ? -10.38829 54.16271 17.23788 1.000 77.56292 84 ILE F O 1
ATOM 8256 N N . GLU F 1 106 ? -11.73807 55.28093 15.82571 1.000 82.00765 85 GLU F N 1
ATOM 8257 C CA . GLU F 1 106 ? -12.97198 54.67280 16.29729 1.000 79.37051 85 GLU F CA 1
ATOM 8258 C C . GLU F 1 106 ? -13.96938 54.68503 15.14833 1.000 80.56212 85 GLU F C 1
ATOM 8259 O O . GLU F 1 106 ? -14.00634 55.63821 14.36499 1.000 79.57869 85 GLU F O 1
ATOM 8265 N N . TRP F 1 107 ? -14.76700 53.62507 15.04403 1.000 79.90972 86 TRP F N 1
ATOM 8266 C CA . TRP F 1 107 ? -15.80437 53.57786 14.02777 1.000 82.72956 86 TRP F CA 1
ATOM 8267 C C . TRP F 1 107 ? -16.92318 52.66348 14.49593 1.000 83.16687 86 TRP F C 1
ATOM 8268 O O . TRP F 1 107 ? -16.69161 51.68765 15.21535 1.000 83.23956 86 TRP F O 1
ATOM 8279 N N . ALA F 1 108 ? -18.14139 52.99972 14.08404 1.000 85.68095 87 ALA F N 1
ATOM 8280 C CA . ALA F 1 108 ? -19.31155 52.19323 14.39364 1.000 89.69732 87 ALA F CA 1
ATOM 8281 C C . ALA F 1 108 ? -20.37658 52.47157 13.34404 1.000 101.26626 87 ALA F C 1
ATOM 8282 O O . ALA F 1 108 ? -20.31656 53.46893 12.62009 1.000 99.27905 87 ALA F O 1
ATOM 8283 N N . GLU F 1 109 ? -21.34567 51.56625 13.26312 1.000 109.03368 88 GLU F N 1
ATOM 8284 C CA . GLU F 1 109 ? -22.50987 51.72317 12.40197 1.000 109.82224 88 GLU F CA 1
ATOM 8285 C C . GLU F 1 109 ? -23.72098 51.98742 13.28680 1.000 114.60661 88 GLU F C 1
ATOM 8286 O O . GLU F 1 109 ? -24.06459 51.15847 14.13732 1.000 116.66188 88 GLU F O 1
ATOM 8288 N N . VAL F 1 110 ? -24.35663 53.14146 13.09539 1.000 115.00887 89 VAL F N 1
ATOM 8289 C CA . VAL F 1 110 ? -25.48464 53.56639 13.91773 1.000 115.61364 89 VAL F CA 1
ATOM 8290 C C . VAL F 1 110 ? -26.66040 53.88074 13.00114 1.000 116.79313 89 VAL F C 1
ATOM 8291 O O . VAL F 1 110 ? -26.55382 54.74294 12.11907 1.000 114.99346 89 VAL F O 1
ATOM 8293 N N . HIS F 1 111 ? -27.77368 53.17409 13.20513 1.000 117.28162 90 HIS F N 1
ATOM 8294 C CA . HIS F 1 111 ? -29.02326 53.41718 12.48453 1.000 114.10532 90 HIS F CA 1
ATOM 8295 C C . HIS F 1 111 ? -28.84322 53.33200 10.97093 1.000 118.28514 90 HIS F C 1
ATOM 8296 O O . HIS F 1 111 ? -29.49866 54.05621 10.21732 1.000 118.40995 90 HIS F O 1
ATOM 8298 N N . GLY F 1 112 ? -27.95417 52.45210 10.51261 1.000 119.12662 91 GLY F N 1
ATOM 8299 C CA . GLY F 1 112 ? -27.77296 52.21496 9.09621 1.000 119.46230 91 GLY F CA 1
ATOM 8300 C C . GLY F 1 112 ? -26.73340 53.07332 8.40389 1.000 122.04296 91 GLY F C 1
ATOM 8301 O O . GLY F 1 112 ? -26.56841 52.94306 7.18295 1.000 121.42370 91 GLY F O 1
ATOM 8302 N N . ASN F 1 113 ? -26.03009 53.94393 9.13087 1.000 118.71665 92 ASN F N 1
ATOM 8303 C CA . ASN F 1 113 ? -24.98858 54.78639 8.55820 1.000 112.00923 92 ASN F CA 1
ATOM 8304 C C . ASN F 1 113 ? -23.72237 54.67735 9.39930 1.000 114.80701 92 ASN F C 1
ATOM 8305 O O . ASN F 1 113 ? -23.76132 54.29510 10.57168 1.000 114.53185 92 ASN F O 1
ATOM 8307 N N . TYR F 1 114 ? -22.59150 55.02220 8.78778 1.000 111.95304 93 TYR F N 1
ATOM 8308 C CA . TYR F 1 114 ? -21.28629 54.89314 9.42252 1.000 103.17957 93 TYR F CA 1
ATOM 8309 C C . TYR F 1 114 ? -20.87375 56.20557 10.07653 1.000 102.89356 93 TYR F C 1
ATOM 8310 O O . TYR F 1 114 ? -21.11406 57.28551 9.53053 1.000 103.68721 93 TYR F O 1
ATOM 8312 N N . TYR F 1 115 ? -20.25509 56.10082 11.25417 1.000 96.30878 94 TYR F N 1
ATOM 8313 C CA . TYR F 1 115 ? -19.70402 57.23378 11.98542 1.000 87.25768 94 TYR F CA 1
ATOM 8314 C C . TYR F 1 115 ? -18.28532 56.89079 12.41197 1.000 82.78846 94 TYR F C 1
ATOM 8315 O O . TYR F 1 115 ? -18.01127 55.75722 12.81630 1.000 85.14612 94 TYR F O 1
ATOM 8324 N N . GLY F 1 116 ? -17.38545 57.86398 12.32820 1.000 80.56258 95 GLY F N 1
ATOM 8325 C CA . GLY F 1 116 ? -15.99894 57.59080 12.65067 1.000 81.43554 95 GLY F CA 1
ATOM 8326 C C . GLY F 1 116 ? -15.23166 58.84111 13.00497 1.000 80.08452 95 GLY F C 1
ATOM 8327 O O . GLY F 1 116 ? -15.58147 59.95160 12.59495 1.000 82.66381 95 GLY F O 1
ATOM 8328 N N . THR F 1 117 ? -14.17489 58.64477 13.78451 1.000 71.33982 96 THR F N 1
ATOM 8329 C CA . THR F 1 117 ? -13.24551 59.70586 14.14081 1.000 74.44240 96 THR F CA 1
ATOM 8330 C C . THR F 1 117 ? -11.92039 59.43600 13.44367 1.000 78.19397 96 THR F C 1
ATOM 8331 O O . THR F 1 117 ? -11.37417 58.33107 13.54588 1.000 79.30622 96 THR F O 1
ATOM 8333 N N . LEU F 1 118 ? -11.42263 60.43049 12.71452 1.000 77.73863 97 LEU F N 1
ATOM 8334 C CA . LEU F 1 118 ? -10.18259 60.26356 11.97481 1.000 79.45065 97 LEU F CA 1
ATOM 8335 C C . LEU F 1 118 ? -8.99505 60.44858 12.90695 1.000 80.03568 97 LEU F C 1
ATOM 8336 O O . LEU F 1 118 ? -8.97332 61.36585 13.73325 1.000 77.25737 97 LEU F O 1
ATOM 8338 N N . ARG F 1 119 ? -8.00839 59.55752 12.77395 1.000 80.11138 98 ARG F N 1
ATOM 8339 C CA . ARG F 1 119 ? -6.81134 59.64493 13.60380 1.000 78.03973 98 ARG F CA 1
ATOM 8340 C C . ARG F 1 119 ? -6.10549 60.97819 13.41067 1.000 77.71735 98 ARG F C 1
ATOM 8341 O O . ARG F 1 119 ? -5.65163 61.59370 14.38253 1.000 76.84946 98 ARG F O 1
ATOM 8343 N N . GLU F 1 120 ? -6.01243 61.44578 12.16255 1.000 80.67015 99 GLU F N 1
ATOM 8344 C CA . GLU F 1 120 ? -5.31308 62.69926 11.89733 1.000 83.07624 99 GLU F CA 1
ATOM 8345 C C . GLU F 1 120 ? -5.97783 63.86379 12.62135 1.000 80.16454 99 GLU F C 1
ATOM 8346 O O . GLU F 1 120 ? -5.29908 64.66527 13.27275 1.000 81.19226 99 GLU F O 1
ATOM 8348 N N . SER F 1 121 ? -7.30740 63.95792 12.54207 1.000 82.95985 100 SER F N 1
ATOM 8349 C CA . SER F 1 121 ? -8.01120 65.07639 13.16301 1.000 85.54658 100 SER F CA 1
ATOM 8350 C C . SER F 1 121 ? -7.88813 65.05895 14.68444 1.000 81.35514 100 SER F C 1
ATOM 8351 O O . SER F 1 121 ? -7.83355 66.12228 15.31229 1.000 82.85075 100 SER F O 1
ATOM 8354 N N . VAL F 1 122 ? -7.82826 63.87794 15.29694 1.000 78.79523 101 VAL F N 1
ATOM 8355 C CA . VAL F 1 122 ? -7.63056 63.83532 16.73981 1.000 78.64277 101 VAL F CA 1
ATOM 8356 C C . VAL F 1 122 ? -6.18476 64.16775 17.08635 1.000 80.85517 101 VAL F C 1
ATOM 8357 O O . VAL F 1 122 ? -5.91881 64.88860 18.05564 1.000 80.15535 101 VAL F O 1
ATOM 8359 N N . GLU F 1 123 ? -5.22921 63.65999 16.29623 1.000 78.60731 102 GLU F N 1
ATOM 8360 C CA . GLU F 1 123 ? -3.81581 63.88983 16.58904 1.000 77.00062 102 GLU F CA 1
ATOM 8361 C C . GLU F 1 123 ? -3.44263 65.36323 16.47209 1.000 81.10435 102 GLU F C 1
ATOM 8362 O O . GLU F 1 123 ? -2.53157 65.82505 17.16805 1.000 82.36648 102 GLU F O 1
ATOM 8364 N N . ASN F 1 124 ? -4.12295 66.11334 15.59956 1.000 82.88111 103 ASN F N 1
ATOM 8365 C CA . ASN F 1 124 ? -3.87954 67.55132 15.51389 1.000 85.43776 103 ASN F CA 1
ATOM 8366 C C . ASN F 1 124 ? -4.21263 68.24327 16.83067 1.000 86.10773 103 ASN F C 1
ATOM 8367 O O . ASN F 1 124 ? -3.43470 69.06931 17.32370 1.000 84.77991 103 ASN F O 1
ATOM 8372 N N . VAL F 1 125 ? -5.36094 67.90626 17.42101 1.000 84.32557 104 VAL F N 1
ATOM 8373 C CA . VAL F 1 125 ? -5.80438 68.57387 18.64094 1.000 78.89437 104 VAL F CA 1
ATOM 8374 C C . VAL F 1 125 ? -4.86438 68.26126 19.79990 1.000 76.21752 104 VAL F C 1
ATOM 8375 O O . VAL F 1 125 ? -4.42069 69.16418 20.51915 1.000 75.18183 104 VAL F O 1
ATOM 8379 N N . LEU F 1 126 ? -4.54589 66.97882 19.99915 1.000 74.84949 105 LEU F N 1
ATOM 8380 C CA . LEU F 1 126 ? -3.82085 66.57873 21.20224 1.000 75.01731 105 LEU F CA 1
ATOM 8381 C C . LEU F 1 126 ? -2.39279 67.11411 21.22106 1.000 77.01566 105 LEU F C 1
ATOM 8382 O O . LEU F 1 126 ? -1.81568 67.29485 22.30103 1.000 73.91508 105 LEU F O 1
ATOM 8387 N N . SER F 1 127 ? -1.80226 67.37081 20.05227 1.000 78.80045 106 SER F N 1
ATOM 8388 C CA . SER F 1 127 ? -0.44362 67.89891 20.04357 1.000 80.39620 106 SER F CA 1
ATOM 8389 C C . SER F 1 127 ? -0.39869 69.32558 20.57444 1.000 79.03690 106 SER F C 1
ATOM 8390 O O . SER F 1 127 ? 0.63021 69.75126 21.11028 1.000 80.70391 106 SER F O 1
ATOM 8393 N N . THR F 1 128 ? -1.49804 70.06780 20.45202 1.000 78.26806 107 THR F N 1
ATOM 8394 C CA . THR F 1 128 ? -1.57092 71.44748 20.91493 1.000 78.78378 107 THR F CA 1
ATOM 8395 C C . THR F 1 128 ? -1.97210 71.55349 22.38215 1.000 76.59999 107 THR F C 1
ATOM 8396 O O . THR F 1 128 ? -2.17921 72.66528 22.87757 1.000 82.33589 107 THR F O 1
ATOM 8400 N N . GLY F 1 129 ? -2.07805 70.43073 23.08615 1.000 74.91389 108 GLY F N 1
ATOM 8401 C CA . GLY F 1 129 ? -2.46134 70.44789 24.47944 1.000 71.07475 108 GLY F CA 1
ATOM 8402 C C . GLY F 1 129 ? -3.94037 70.60843 24.73366 1.000 66.86351 108 GLY F C 1
ATOM 8403 O O . GLY F 1 129 ? -4.33652 70.80100 25.88865 1.000 64.68959 108 GLY F O 1
ATOM 8404 N N . ARG F 1 130 ? -4.76816 70.54789 23.69715 1.000 69.62380 109 ARG F N 1
ATOM 8405 C CA . ARG F 1 130 ? -6.21209 70.64036 23.85568 1.000 69.70370 109 ARG F CA 1
ATOM 8406 C C . ARG F 1 130 ? -6.80440 69.24381 23.99756 1.000 63.15177 109 ARG F C 1
ATOM 8407 O O . ARG F 1 130 ? -6.44121 68.32361 23.25922 1.000 63.69373 109 ARG F O 1
ATOM 8409 N N . ASP F 1 131 ? -7.71406 69.09365 24.95549 1.000 55.79425 110 ASP F N 1
ATOM 8410 C CA . ASP F 1 131 ? -8.31719 67.80906 25.28401 1.000 53.71897 110 ASP F CA 1
ATOM 8411 C C . ASP F 1 131 ? -9.62679 67.61190 24.52661 1.000 55.82636 110 ASP F C 1
ATOM 8412 O O . ASP F 1 131 ? -10.28676 68.57673 24.12945 1.000 57.85395 110 ASP F O 1
ATOM 8417 N N . MET F 1 132 ? -10.00584 66.34976 24.33388 1.000 50.63064 111 MET F N 1
ATOM 8418 C CA . MET F 1 132 ? -11.19469 66.00930 23.56368 1.000 51.29034 111 MET F CA 1
ATOM 8419 C C . MET F 1 132 ? -12.14063 65.14931 24.38721 1.000 51.09857 111 MET F C 1
ATOM 8420 O O . MET F 1 132 ? -11.70502 64.20392 25.05614 1.000 50.43929 111 MET F O 1
ATOM 8425 N N . LEU F 1 133 ? -13.43331 65.46646 24.32059 1.000 50.32959 112 LEU F N 1
ATOM 8426 C CA . LEU F 1 133 ? -14.45954 64.73324 25.04880 1.000 47.70257 112 LEU F CA 1
ATOM 8427 C C . LEU F 1 133 ? -15.15560 63.75763 24.11187 1.000 49.09013 112 LEU F C 1
ATOM 8428 O O . LEU F 1 133 ? -15.53748 64.12537 22.99465 1.000 50.36182 112 LEU F O 1
ATOM 8433 N N . PHE F 1 134 ? -15.32636 62.52072 24.57509 1.000 47.03300 113 PHE F N 1
ATOM 8434 C CA . PHE F 1 134 ? -16.04096 61.48783 23.83364 1.000 46.23533 113 PHE F CA 1
ATOM 8435 C C . PHE F 1 134 ? -17.13789 60.91574 24.71080 1.000 46.98521 113 PHE F C 1
ATOM 8436 O O . PHE F 1 134 ? -16.85353 60.29731 25.74276 1.000 51.16724 113 PHE F O 1
ATOM 8444 N N . ASP F 1 135 ? -18.38216 61.10354 24.29832 1.000 50.46141 114 ASP F N 1
ATOM 8445 C CA . ASP F 1 135 ? -19.51303 60.43200 24.93131 1.000 57.39904 114 ASP F CA 1
ATOM 8446 C C . ASP F 1 135 ? -19.87834 59.25727 24.02874 1.000 52.55283 114 ASP F C 1
ATOM 8447 O O . ASP F 1 135 ? -20.64531 59.39150 23.08025 1.000 56.80965 114 ASP F O 1
ATOM 8452 N N . ILE F 1 136 ? -19.31135 58.09471 24.32971 1.000 51.46830 115 ILE F N 1
ATOM 8453 C CA . ILE F 1 136 ? -19.42758 56.90595 23.50097 1.000 55.52744 115 ILE F CA 1
ATOM 8454 C C . ILE F 1 136 ? -19.68934 55.70104 24.39821 1.000 53.33663 115 ILE F C 1
ATOM 8455 O O . ILE F 1 136 ? -19.67613 55.79877 25.62778 1.000 51.96412 115 ILE F O 1
ATOM 8460 N N . ASP F 1 137 ? -19.90877 54.55021 23.76473 1.000 52.02343 116 ASP F N 1
ATOM 8461 C CA . ASP F 1 137 ? -20.22132 53.30372 24.43946 1.000 49.35423 116 ASP F CA 1
ATOM 8462 C C . ASP F 1 137 ? -18.95524 52.46695 24.60441 1.000 52.33415 116 ASP F C 1
ATOM 8463 O O . ASP F 1 137 ? -17.84565 52.89525 24.26275 1.000 51.08025 116 ASP F O 1
ATOM 8468 N N . TYR F 1 138 ? -19.11816 51.23934 25.10308 1.000 52.08899 117 TYR F N 1
ATOM 8469 C CA . TYR F 1 138 ? -17.95089 50.39193 25.30924 1.000 52.53687 117 TYR F CA 1
ATOM 8470 C C . TYR F 1 138 ? -17.24505 50.08242 23.99293 1.000 51.60206 117 TYR F C 1
ATOM 8471 O O . TYR F 1 138 ? -16.01131 50.00415 23.95093 1.000 54.96181 117 TYR F O 1
ATOM 8480 N N . GLN F 1 139 ? -18.00785 49.89392 22.91051 1.000 51.51315 118 GLN F N 1
ATOM 8481 C CA . GLN F 1 139 ? -17.40305 49.53414 21.63035 1.000 52.67993 118 GLN F CA 1
ATOM 8482 C C . GLN F 1 139 ? -16.44671 50.61667 21.14289 1.000 54.91470 118 GLN F C 1
ATOM 8483 O O . GLN F 1 139 ? -15.34311 50.31296 20.67674 1.000 60.33381 118 GLN F O 1
ATOM 8485 N N . GLY F 1 140 ? -16.84564 51.88558 21.24589 1.000 54.24388 119 GLY F N 1
ATOM 8486 C CA . GLY F 1 140 ? -15.92871 52.96055 20.90408 1.000 55.07631 119 GLY F CA 1
ATOM 8487 C C . GLY F 1 140 ? -14.77061 53.07090 21.87914 1.000 56.17112 119 GLY F C 1
ATOM 8488 O O . GLY F 1 140 ? -13.63240 53.33056 21.47829 1.000 58.92533 119 GLY F O 1
ATOM 8489 N N . THR F 1 141 ? -15.04375 52.86266 23.17170 1.000 54.96987 120 THR F N 1
ATOM 8490 C CA . THR F 1 141 ? -14.01877 53.02663 24.20126 1.000 52.12263 120 THR F CA 1
ATOM 8491 C C . THR F 1 141 ? -12.85601 52.06850 23.98689 1.000 53.60389 120 THR F C 1
ATOM 8492 O O . THR F 1 141 ? -11.68901 52.45331 24.12599 1.000 54.00211 120 THR F O 1
ATOM 8496 N N . LYS F 1 142 ? -13.15562 50.81171 23.65262 1.000 55.60385 121 LYS F N 1
ATOM 8497 C CA . LYS F 1 142 ? -12.09676 49.82612 23.46270 1.000 56.69186 121 LYS F CA 1
ATOM 8498 C C . LYS F 1 142 ? -11.25867 50.14855 22.23225 1.000 60.17227 121 LYS F C 1
ATOM 8499 O O . LYS F 1 142 ? -10.04505 49.91560 22.22221 1.000 62.31386 121 LYS F O 1
ATOM 8501 N N . GLN F 1 143 ? -11.88490 50.68954 21.18656 1.000 62.36996 122 GLN F N 1
ATOM 8502 C CA . GLN F 1 143 ? -11.13193 51.04673 19.99047 1.000 65.22238 122 GLN F CA 1
ATOM 8503 C C . GLN F 1 143 ? -10.15237 52.17581 20.28076 1.000 62.65389 122 GLN F C 1
ATOM 8504 O O . GLN F 1 143 ? -8.96864 52.09056 19.93190 1.000 66.56580 122 GLN F O 1
ATOM 8510 N N . LEU F 1 144 ? -10.62268 53.23726 20.93300 1.000 61.54110 123 LEU F N 1
ATOM 8511 C CA . LEU F 1 144 ? -9.73417 54.34818 21.25957 1.000 63.22280 123 LEU F CA 1
ATOM 8512 C C . LEU F 1 144 ? -8.59441 53.89586 22.16755 1.000 63.23813 123 LEU F C 1
ATOM 8513 O O . LEU F 1 144 ? -7.42471 54.19431 21.90798 1.000 64.36506 123 LEU F O 1
ATOM 8518 N N . GLN F 1 145 ? -8.91654 53.15887 23.23389 1.000 59.79791 124 GLN F N 1
ATOM 8519 C CA . GLN F 1 145 ? -7.89104 52.77185 24.19960 1.000 63.12267 124 GLN F CA 1
ATOM 8520 C C . GLN F 1 145 ? -6.83020 51.87339 23.57803 1.000 63.10222 124 GLN F C 1
ATOM 8521 O O . GLN F 1 145 ? -5.66135 51.93118 23.97331 1.000 65.07516 124 GLN F O 1
ATOM 8527 N N . LYS F 1 146 ? -7.21217 51.03208 22.61899 1.000 63.08185 125 LYS F N 1
ATOM 8528 C CA . LYS F 1 146 ? -6.21424 50.22359 21.92937 1.000 69.36864 125 LYS F CA 1
ATOM 8529 C C . LYS F 1 146 ? -5.3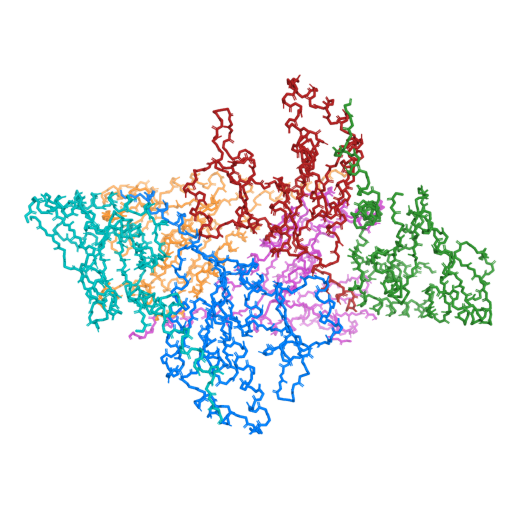3267 51.09048 21.04163 1.000 73.85520 125 LYS F C 1
ATOM 8530 O O . LYS F 1 146 ? -4.11589 50.87859 20.96719 1.000 71.83603 125 LYS F O 1
ATOM 8532 N N . LYS F 1 147 ? -5.92913 52.09058 20.38380 1.000 84.02427 126 LYS F N 1
ATOM 8533 C CA . LYS F 1 147 ? -5.21584 52.88735 19.39210 1.000 81.81148 126 LYS F CA 1
ATOM 8534 C C . LYS F 1 147 ? -4.42157 54.03722 20.01151 1.000 81.50646 126 LYS F C 1
ATOM 8535 O O . LYS F 1 147 ? -3.41044 54.45519 19.43734 1.000 85.10637 126 LYS F O 1
ATOM 8537 N N . MET F 1 148 ? -4.83129 54.55067 21.17275 1.000 68.69690 127 MET F N 1
ATOM 8538 C CA . MET F 1 148 ? -4.23319 55.75055 21.76137 1.000 67.60363 127 MET F CA 1
ATOM 8539 C C . MET F 1 148 ? -3.72974 55.50076 23.18323 1.000 68.42461 127 MET F C 1
ATOM 8540 O O . MET F 1 148 ? -4.13913 56.19404 24.12464 1.000 61.58538 127 MET F O 1
ATOM 8545 N N . PRO F 1 149 ? -2.81392 54.54740 23.37448 1.000 66.07480 128 PRO F N 1
ATOM 8546 C CA . PRO F 1 149 ? -2.32742 54.27428 24.73277 1.000 61.48957 128 PRO F CA 1
ATOM 8547 C C . PRO F 1 149 ? -1.65273 55.49746 25.33560 1.000 64.78641 128 PRO F C 1
ATOM 8548 O O . PRO F 1 149 ? -0.89547 56.20534 24.66934 1.000 67.29490 128 PRO F O 1
ATOM 8552 N N . GLY F 1 150 ? -1.94707 55.74624 26.61374 1.000 65.66374 129 GLY F N 1
ATOM 8553 C CA . GLY F 1 150 ? -1.48207 56.92689 27.30465 1.000 58.61923 129 GLY F CA 1
ATOM 8554 C C . GLY F 1 150 ? -2.27656 58.18453 27.03202 1.000 63.00989 129 GLY F C 1
ATOM 8555 O O . GLY F 1 150 ? -2.18415 59.13865 27.81414 1.000 60.62601 129 GLY F O 1
ATOM 8556 N N . ASP F 1 151 ? -3.05564 58.22202 25.95088 1.000 60.98601 130 ASP F N 1
ATOM 8557 C CA . ASP F 1 151 ? -3.81285 59.40488 25.56104 1.000 62.93211 130 ASP F CA 1
ATOM 8558 C C . ASP F 1 151 ? -5.30035 59.30120 25.87745 1.000 58.41827 130 ASP F C 1
ATOM 8559 O O . ASP F 1 151 ? -6.05887 60.21173 25.52888 1.000 55.34323 130 ASP F O 1
ATOM 8564 N N . THR F 1 152 ? -5.74088 58.21824 26.50773 1.000 58.01434 131 THR F N 1
ATOM 8565 C CA . THR F 1 152 ? -7.14648 58.03133 26.82402 1.000 53.94061 131 THR F CA 1
ATOM 8566 C C . THR F 1 152 ? -7.33435 58.01703 28.32982 1.000 51.56516 131 THR F C 1
ATOM 8567 O O . THR F 1 152 ? -6.50697 57.47298 29.06758 1.000 52.31509 131 THR F O 1
ATOM 8571 N N . VAL F 1 153 ? -8.42651 58.63144 28.76980 1.000 49.42759 132 VAL F N 1
ATOM 8572 C CA . VAL F 1 153 ? -8.91447 58.55380 30.14125 1.000 43.73322 132 VAL F CA 1
ATOM 8573 C C . VAL F 1 153 ? -10.38637 58.18456 30.04452 1.000 43.35989 132 VAL F C 1
ATOM 8574 O O . VAL F 1 153 ? -11.16104 58.88580 29.37965 1.000 44.54801 132 VAL F O 1
ATOM 8578 N N . SER F 1 154 ? -10.76926 57.08190 30.67061 1.000 40.49989 133 SER F N 1
ATOM 8579 C CA . SER F 1 154 ? -12.10741 56.54177 30.50913 1.000 40.30485 133 SER F CA 1
ATOM 8580 C C . SER F 1 154 ? -12.82756 56.56717 31.84780 1.000 41.50473 133 SER F C 1
ATOM 8581 O O . SER F 1 154 ? -12.27127 56.15351 32.87098 1.000 42.82016 133 SER F O 1
ATOM 8584 N N . VAL F 1 155 ? -14.06127 57.05733 31.83542 1.000 41.24612 134 VAL F N 1
ATOM 8585 C CA . VAL F 1 155 ? -14.89306 57.12557 33.02433 1.000 40.92448 134 VAL F CA 1
ATOM 8586 C C . VAL F 1 155 ? -16.20478 56.42011 32.73177 1.000 44.39147 134 VAL F C 1
ATOM 8587 O O . VAL F 1 155 ? -16.88659 56.74241 31.75293 1.000 42.34650 134 VAL F O 1
ATOM 8591 N N . PHE F 1 156 ? -16.56546 55.48025 33.59059 1.000 43.84023 135 PHE F N 1
ATOM 8592 C CA . PHE F 1 156 ? -17.80266 54.72754 33.47146 1.000 44.18836 135 PHE F CA 1
ATOM 8593 C C . PHE F 1 156 ? -18.75914 55.22477 34.54932 1.000 43.32511 135 PHE F C 1
ATOM 8594 O O . PHE F 1 156 ? -18.37856 55.31892 35.72084 1.000 42.58189 135 PHE F O 1
ATOM 8602 N N . ILE F 1 157 ? -19.98539 55.56902 34.15511 1.000 45.75916 136 ILE F N 1
ATOM 8603 C CA . ILE F 1 157 ? -20.95789 56.18414 35.05720 1.000 46.68435 136 ILE F CA 1
ATOM 8604 C C . ILE F 1 157 ? -22.12320 55.22275 35.25692 1.000 48.61933 136 ILE F C 1
ATOM 8605 O O . ILE F 1 157 ? -22.86310 54.93257 34.30985 1.000 48.70481 136 ILE F O 1
ATOM 8610 N N . LEU F 1 158 ? -22.30274 54.73663 36.52182 1.000 45.55111 137 LEU F N 1
ATOM 8611 C CA . LEU F 1 158 ? -23.29602 53.71483 36.81802 1.000 49.93189 137 LEU F CA 1
ATOM 8612 C C . LEU F 1 158 ? -24.51946 54.31107 37.49315 1.000 46.80357 137 LEU F C 1
ATOM 8613 O O . LEU F 1 158 ? -24.42162 55.32416 38.18768 1.000 46.08834 137 LEU F O 1
ATOM 8618 N N . PRO F 1 159 ? -25.68266 53.68606 37.30788 1.000 48.27416 138 PRO F N 1
ATOM 8619 C CA . PRO F 1 159 ? -26.85506 54.10220 38.06940 1.000 51.45844 138 PRO F CA 1
ATOM 8620 C C . PRO F 1 159 ? -26.74493 53.63272 39.50740 1.000 53.23180 138 PRO F C 1
ATOM 8621 O O . PRO F 1 159 ? -26.13686 52.58519 39.78879 1.000 54.45151 138 PRO F O 1
ATOM 8625 N N . PRO F 1 160 ? -27.31058 54.37883 40.45665 1.000 53.12275 139 PRO F N 1
ATOM 8626 C CA . PRO F 1 160 ? -27.31847 53.89689 41.84350 1.000 55.49448 139 PRO F CA 1
ATOM 8627 C C . PRO F 1 160 ? -28.13539 52.63139 42.02187 1.000 57.18280 139 PRO F C 1
ATOM 8628 O O . PRO F 1 160 ? -27.87642 51.87679 42.96557 1.000 62.84257 139 PRO F O 1
ATOM 8632 N N . SER F 1 161 ? -29.09185 52.36885 41.13409 1.000 57.79105 140 SER F N 1
ATOM 8633 C CA . SER F 1 161 ? -29.91218 51.16415 41.17097 1.000 67.14594 140 SER F CA 1
ATOM 8634 C C . SER F 1 161 ? -30.61476 51.01970 39.83014 1.000 66.42171 140 SER F C 1
ATOM 8635 O O . SER F 1 161 ? -30.82982 52.00283 39.11633 1.000 65.26799 140 SER F O 1
ATOM 8638 N N . MET F 1 162 ? -30.97139 49.77991 39.49106 1.000 69.11977 141 MET F N 1
ATOM 8639 C CA . MET F 1 162 ? -31.81558 49.58460 38.31878 1.000 70.95696 141 MET F CA 1
ATOM 8640 C C . MET F 1 162 ? -33.18839 50.20751 38.52611 1.000 69.36479 141 MET F C 1
ATOM 8641 O O . MET F 1 162 ? -33.79544 50.70135 37.56893 1.000 63.97038 141 MET F O 1
ATOM 8646 N N . LYS F 1 163 ? -33.68552 50.19572 39.76620 1.000 70.60969 142 LYS F N 1
ATOM 8647 C CA . LYS F 1 163 ? -34.94462 50.86533 40.06961 1.000 72.36509 142 LYS F CA 1
ATOM 8648 C C . LYS F 1 163 ? -34.87663 52.34403 39.70960 1.000 69.64569 142 LYS F C 1
ATOM 8649 O O . LYS F 1 163 ? -35.84731 52.91153 39.19339 1.000 68.56043 142 LYS F O 1
ATOM 8651 N N . GLU F 1 164 ? -33.73144 52.98273 39.96578 1.000 68.60356 143 GLU F N 1
ATOM 8652 C CA . GLU F 1 164 ? -33.55679 54.38310 39.59600 1.000 67.77761 143 GLU F CA 1
ATOM 8653 C C . GLU F 1 164 ? -33.29433 54.55008 38.10361 1.000 64.74817 143 GLU F C 1
ATOM 8654 O O . GLU F 1 164 ? -33.67257 55.57468 37.52613 1.000 66.09458 143 GLU F O 1
ATOM 8656 N N . LEU F 1 165 ? -32.64441 53.57216 37.46664 1.000 65.13022 144 LEU F N 1
ATOM 8657 C CA . LEU F 1 165 ? -32.48286 53.62879 36.01871 1.000 64.12239 144 LEU F CA 1
ATOM 8658 C C . LEU F 1 165 ? -33.82704 53.49662 35.31934 1.000 63.44579 144 LEU F C 1
ATOM 8659 O O . LEU F 1 165 ? -34.10143 54.21652 34.35342 1.000 64.25048 144 LEU F O 1
ATOM 8664 N N . ILE F 1 166 ? -34.68413 52.59590 35.80718 1.000 63.13344 145 ILE F N 1
ATOM 8665 C CA . ILE F 1 166 ? -36.01964 52.44689 35.23330 1.000 66.06751 145 ILE F CA 1
ATOM 8666 C C . ILE F 1 166 ? -36.82683 53.72802 35.41361 1.000 65.71209 145 ILE F C 1
ATOM 8667 O O . ILE F 1 166 ? -37.53751 54.16622 34.50035 1.000 62.68786 145 ILE F O 1
ATOM 8669 N N . SER F 1 167 ? -36.72995 54.35124 36.59003 1.000 64.80551 146 SER F N 1
ATOM 8670 C CA . SER F 1 167 ? -37.46542 55.59089 36.82782 1.000 65.38185 146 SER F CA 1
ATOM 8671 C C . SER F 1 167 ? -37.05513 56.68241 35.84473 1.000 66.61681 146 SER F C 1
ATOM 8672 O O . SER F 1 167 ? -37.90821 57.42005 35.33734 1.000 68.14180 146 SER F O 1
ATOM 8675 N N . ARG F 1 168 ? -35.75544 56.79637 35.55379 1.000 66.84834 147 ARG F N 1
ATOM 8676 C CA . ARG F 1 168 ? -35.30139 57.83977 34.63859 1.000 65.65593 147 ARG F CA 1
ATOM 8677 C C . ARG F 1 168 ? -35.79772 57.58718 33.22142 1.000 67.07759 147 ARG F C 1
ATOM 8678 O O . ARG F 1 168 ? -36.17089 58.52850 32.51400 1.000 74.10403 147 ARG F O 1
ATOM 8680 N N . LEU F 1 169 ? -35.81847 56.32486 32.78967 1.000 65.92272 148 LEU F N 1
ATOM 8681 C CA . LEU F 1 169 ? -36.29252 56.02040 31.44206 1.000 68.87874 148 LEU F CA 1
ATOM 8682 C C . LEU F 1 169 ? -37.79387 56.26575 31.31241 1.000 70.41582 148 LEU F C 1
ATOM 8683 O O . LEU F 1 169 ? -38.26208 56.73015 30.26566 1.000 73.43601 148 LEU F O 1
ATOM 8688 N N . TYR F 1 170 ? -38.56344 55.97577 32.36998 1.000 73.19317 149 TYR F N 1
ATOM 8689 C CA . TYR F 1 170 ? -40.00381 56.23337 32.38997 1.000 70.80128 149 TYR F CA 1
ATOM 8690 C C . TYR F 1 170 ? -40.34555 57.71279 32.46907 1.000 74.72380 149 TYR F C 1
ATOM 8691 O O . TYR F 1 170 ? -41.53222 58.04265 32.58294 1.000 73.96879 149 TYR F O 1
ATOM 8700 N N . ARG F 1 171 ? -39.34914 58.59651 32.44047 1.000 83.83163 150 ARG F N 1
ATOM 8701 C CA . ARG F 1 171 ? -39.54505 60.02919 32.24707 1.000 86.78514 150 ARG F CA 1
ATOM 8702 C C . ARG F 1 171 ? -38.95346 60.47008 30.90823 1.000 88.07519 150 ARG F C 1
ATOM 8703 O O . ARG F 1 171 ? -38.25777 61.48145 30.81193 1.000 89.49111 150 ARG F O 1
ATOM 8705 N N . ARG F 1 172 ? -39.20864 59.67658 29.85763 1.000 85.73393 151 ARG F N 1
ATOM 8706 C CA . ARG F 1 172 ? -38.88034 60.00873 28.46948 1.000 86.28951 151 ARG F CA 1
ATOM 8707 C C . ARG F 1 172 ? -40.07009 59.51039 27.64952 1.000 88.63345 151 ARG F C 1
ATOM 8708 O O . ARG F 1 172 ? -40.00377 58.45820 27.01075 1.000 92.01624 151 ARG F O 1
ATOM 8710 N N . ALA F 1 173 ? -41.16207 60.28483 27.67906 1.000 87.53589 152 ALA F N 1
ATOM 8711 C CA . ALA F 1 173 ? -42.45008 59.84009 27.15034 1.000 90.47496 152 ALA F CA 1
ATOM 8712 C C . ALA F 1 173 ? -42.36206 59.27590 25.73743 1.000 96.47892 152 ALA F C 1
ATOM 8713 O O . ALA F 1 173 ? -43.25136 58.52075 25.32618 1.000 96.68207 152 ALA F O 1
ATOM 8715 N N . GLU F 1 174 ? -41.31764 59.61802 24.98696 1.000 111.99350 153 GLU F N 1
ATOM 8716 C CA . GLU F 1 174 ? -41.09186 59.04678 23.66201 1.000 112.36141 153 GLU F CA 1
ATOM 8717 C C . GLU F 1 174 ? -40.42923 57.67469 23.71929 1.000 115.86281 153 GLU F C 1
ATOM 8718 O O . GLU F 1 174 ? -39.52160 57.38453 22.93597 1.000 120.98998 153 GLU F O 1
ATOM 8720 N N . ASP F 1 175 ? -40.86089 56.81369 24.63990 1.000 95.05572 154 ASP F N 1
ATOM 8721 C CA . ASP F 1 175 ? -40.29012 55.47535 24.75770 1.000 79.89054 154 ASP F CA 1
ATOM 8722 C C . ASP F 1 175 ? -41.36629 54.53061 25.27758 1.000 76.46858 154 ASP F C 1
ATOM 8723 O O . ASP F 1 175 ? -41.80596 54.65113 26.42519 1.000 75.75826 154 ASP F O 1
ATOM 8725 N N . SER F 1 176 ? -41.79335 53.60271 24.42449 1.000 72.17442 155 SER F N 1
ATOM 8726 C CA . SER F 1 176 ? -42.70919 52.54454 24.82337 1.000 66.16055 155 SER F CA 1
ATOM 8727 C C . SER F 1 176 ? -42.05729 51.63899 25.86248 1.000 61.66680 155 SER F C 1
ATOM 8728 O O . SER F 1 176 ? -40.83461 51.61734 26.02210 1.000 60.42641 155 SER F O 1
ATOM 8731 N N . GLN F 1 177 ? -42.89572 50.86108 26.55764 1.000 57.36359 156 GLN F N 1
ATOM 8732 C CA . GLN F 1 177 ? -42.38006 49.89434 27.52374 1.000 62.69785 156 GLN F CA 1
ATOM 8733 C C . GLN F 1 177 ? -41.38250 48.93440 26.88269 1.000 64.22717 156 GLN F C 1
ATOM 8734 O O . GLN F 1 177 ? -40.41015 48.52409 27.52979 1.000 60.63800 156 GLN F O 1
ATOM 8736 N N . ASP F 1 178 ? -41.59259 48.58566 25.61080 1.000 64.37261 157 ASP F N 1
ATOM 8737 C CA . ASP F 1 178 ? -40.66095 47.70447 24.91510 1.000 62.38832 157 ASP F CA 1
ATOM 8738 C C . ASP F 1 178 ? -39.30426 48.36561 24.73219 1.000 60.00304 157 ASP F C 1
ATOM 8739 O O . ASP F 1 178 ? -38.26465 47.74776 24.99344 1.000 60.47249 157 ASP F O 1
ATOM 8744 N N . ILE F 1 179 ? -39.28946 49.61915 24.26769 1.000 61.72649 158 ILE F N 1
ATOM 8745 C CA . ILE F 1 179 ? -38.01989 50.32937 24.12500 1.000 61.30134 158 ILE F CA 1
ATOM 8746 C C . ILE F 1 179 ? -37.33696 50.46758 25.47781 1.000 58.05753 158 ILE F C 1
ATOM 8747 O O . ILE F 1 179 ? -36.11039 50.33643 25.58807 1.000 59.46435 158 ILE F O 1
ATOM 8752 N N . ILE F 1 180 ? -38.11929 50.73398 26.52746 1.000 58.17390 159 ILE F N 1
ATOM 8753 C CA . ILE F 1 180 ? -37.55753 50.79893 27.87281 1.000 60.00869 159 ILE F CA 1
ATOM 8754 C C . ILE F 1 180 ? -36.89128 49.47781 28.22075 1.000 60.01016 159 ILE F C 1
ATOM 8755 O O . ILE F 1 180 ? -35.77399 49.44225 28.75046 1.000 58.38255 159 ILE F O 1
ATOM 8760 N N . ASN F 1 181 ? -37.56565 48.36643 27.91519 1.000 59.01245 160 ASN F N 1
ATOM 8761 C CA . ASN F 1 181 ? -37.00271 47.06459 28.24618 1.000 56.76245 160 ASN F CA 1
ATOM 8762 C C . ASN F 1 181 ? -35.81331 46.72722 27.35592 1.000 56.35153 160 ASN F C 1
ATOM 8763 O O . ASN F 1 181 ? -34.87685 46.06065 27.81053 1.000 56.21770 160 ASN F O 1
ATOM 8768 N N . LEU F 1 182 ? -35.80913 47.20279 26.10626 1.000 55.77453 161 LEU F N 1
ATOM 8769 C CA . LEU F 1 182 ? -34.63584 47.01208 25.25809 1.000 52.58177 161 LEU F CA 1
ATOM 8770 C C . LEU F 1 182 ? -33.45360 47.84141 25.75212 1.000 57.28351 161 LEU F C 1
ATOM 8771 O O . LEU F 1 182 ? -32.29986 47.40672 25.65538 1.000 57.29110 161 LEU F O 1
ATOM 8776 N N . ARG F 1 183 ? -33.71462 49.04139 26.27703 1.000 57.07337 162 ARG F N 1
ATOM 8777 C CA . ARG F 1 183 ? -32.62986 49.84267 26.83100 1.000 54.99797 162 ARG F CA 1
ATOM 8778 C C . ARG F 1 183 ? -32.06136 49.19786 28.08379 1.000 56.25419 162 ARG F C 1
ATOM 8779 O O . ARG F 1 183 ? -30.85062 49.26187 28.32661 1.000 58.42556 162 ARG F O 1
ATOM 8787 N N . LEU F 1 184 ? -32.92205 48.57787 28.89356 1.000 53.70173 163 LEU F N 1
ATOM 8788 C CA . LEU F 1 184 ? -32.44347 47.86972 30.07413 1.000 56.00991 163 LEU F CA 1
ATOM 8789 C C . LEU F 1 184 ? -31.53713 46.70564 29.69318 1.000 56.45837 163 LEU F C 1
ATOM 8790 O O . LEU F 1 184 ? -30.53136 46.44953 30.36735 1.000 58.61964 163 LEU F O 1
ATOM 8795 N N . LYS F 1 185 ? -31.87034 45.99341 28.61201 1.000 53.58543 164 LYS F N 1
ATOM 8796 C CA . LYS F 1 185 ? -31.04527 44.86342 28.19835 1.000 57.10993 164 LYS F CA 1
ATOM 8797 C C . LYS F 1 185 ? -29.69204 45.33308 27.68973 1.000 56.64642 164 LYS F C 1
ATOM 8798 O O . LYS F 1 185 ? -28.66396 44.70786 27.97621 1.000 57.69068 164 LYS F O 1
ATOM 8800 N N . ASN F 1 186 ? -29.66792 46.43372 26.93758 1.000 52.89020 165 ASN F N 1
ATOM 8801 C CA . ASN F 1 186 ? -28.38953 46.97006 26.49433 1.000 55.17246 165 ASN F CA 1
ATOM 8802 C C . ASN F 1 186 ? -27.59533 47.53643 27.66239 1.000 56.49950 165 ASN F C 1
ATOM 8803 O O . ASN F 1 186 ? -26.36062 47.52535 27.63293 1.000 56.84498 165 ASN F O 1
ATOM 8808 N N . ALA F 1 187 ? -28.28298 48.03789 28.69116 1.000 58.98967 166 ALA F N 1
ATOM 8809 C CA . ALA F 1 187 ? -27.58616 48.56879 29.85619 1.000 60.70127 166 ALA F CA 1
ATOM 8810 C C . ALA F 1 187 ? -26.85740 47.46452 30.60383 1.000 62.27723 166 ALA F C 1
ATOM 8811 O O . ALA F 1 187 ? -25.74111 47.66816 31.09853 1.000 59.41036 166 ALA F O 1
ATOM 8813 N N . ARG F 1 188 ? -27.47450 46.28589 30.68672 1.000 56.17798 167 ARG F N 1
ATOM 8814 C CA . ARG F 1 188 ? -26.83682 45.15957 31.35101 1.000 56.90894 167 ARG F CA 1
ATOM 8815 C C . ARG F 1 188 ? -25.66025 44.63089 30.54263 1.000 60.38072 167 ARG F C 1
ATOM 8816 O O . ARG F 1 188 ? -24.66321 44.18106 31.11621 1.000 61.90185 167 ARG F O 1
ATOM 8824 N N . THR F 1 189 ? -25.74925 44.67784 29.21246 1.000 59.02359 168 THR F N 1
ATOM 8825 C CA . THR F 1 189 ? -24.60197 44.29085 28.39735 1.000 61.46667 168 THR F CA 1
ATOM 8826 C C . THR F 1 189 ? -23.44223 45.26351 28.58332 1.000 61.17780 168 THR F C 1
ATOM 8827 O O . THR F 1 189 ? -22.28423 44.84420 28.69593 1.000 60.92518 168 THR F O 1
ATOM 8831 N N . GLU F 1 190 ? -23.73635 46.56809 28.62225 1.000 58.83863 169 GLU F N 1
ATOM 8832 C CA . GLU F 1 190 ? -22.68322 47.57277 28.75759 1.000 59.71531 169 GLU F CA 1
ATOM 8833 C C . GLU F 1 190 ? -21.98652 47.47002 30.10793 1.000 58.76462 169 GLU F C 1
ATOM 8834 O O . GLU F 1 190 ? -20.75171 47.50403 30.18366 1.000 56.66486 169 GLU F O 1
ATOM 8840 N N . MET F 1 191 ? -22.76704 47.34434 31.18643 1.000 59.00965 170 MET F N 1
ATOM 8841 C CA . MET F 1 191 ? -22.19496 47.29055 32.52718 1.000 58.26039 170 MET F CA 1
ATOM 8842 C C . MET F 1 191 ? -21.21335 46.13563 32.68748 1.000 60.11880 170 MET F C 1
ATOM 8843 O O . MET F 1 191 ? -20.30835 46.20670 33.52456 1.000 55.87716 170 MET F O 1
ATOM 8848 N N . GLN F 1 192 ? -21.35660 45.07518 31.89256 1.000 55.36744 171 GLN F N 1
ATOM 8849 C CA . GLN F 1 192 ? -20.41733 43.96790 31.99820 1.000 62.93387 171 GLN F CA 1
ATOM 8850 C C . GLN F 1 192 ? -19.00427 44.35851 31.58417 1.000 63.23978 171 GLN F C 1
ATOM 8851 O O . GLN F 1 192 ? -18.05627 43.62765 31.89128 1.000 64.20248 171 GLN F O 1
ATOM 8857 N N . HIS F 1 193 ? -18.83765 45.48875 30.90119 1.000 58.53311 172 HIS F N 1
ATOM 8858 C CA . HIS F 1 193 ? -17.53617 45.90698 30.40953 1.000 59.45197 172 HIS F CA 1
ATOM 8859 C C . HIS F 1 193 ? -16.87995 46.92586 31.32740 1.000 58.63216 172 HIS F C 1
ATOM 8860 O O . HIS F 1 193 ? -15.99927 47.67017 30.88693 1.000 58.46273 172 HIS F O 1
ATOM 8867 N N . TRP F 1 194 ? -17.28795 46.96856 32.59884 1.000 58.92335 173 TRP F N 1
ATOM 8868 C CA . TRP F 1 194 ? -16.83426 48.03051 33.49199 1.000 56.60101 173 TRP F CA 1
ATOM 8869 C C . TRP F 1 194 ? -15.33371 47.95534 33.75094 1.000 54.50977 173 TRP F C 1
ATOM 8870 O O . TRP F 1 194 ? -14.70890 48.97133 34.07945 1.000 51.59793 173 TRP F O 1
ATOM 8881 N N . ARG F 1 195 ? -14.73994 46.76714 33.61891 1.000 58.40888 174 ARG F N 1
ATOM 8882 C CA . ARG F 1 195 ? -13.31803 46.59619 33.90857 1.000 56.78507 174 ARG F CA 1
ATOM 8883 C C . ARG F 1 195 ? -12.40904 47.27087 32.88399 1.000 53.00783 174 ARG F C 1
ATOM 8884 O O . ARG F 1 195 ? -11.19404 47.32568 33.10395 1.000 52.54314 174 ARG F O 1
ATOM 8892 N N . SER F 1 196 ? -12.95723 47.77859 31.78014 1.000 54.18825 175 SER F N 1
ATOM 8893 C CA . SER F 1 196 ? -12.18226 48.47324 30.75796 1.000 51.39847 175 SER F CA 1
ATOM 8894 C C . SER F 1 196 ? -12.08165 49.97281 31.00564 1.000 47.07675 175 SER F C 1
ATOM 8895 O O . SER F 1 196 ? -11.61913 50.70492 30.12479 1.000 47.95292 175 SER F O 1
ATOM 8898 N N . TYR F 1 197 ? -12.49595 50.44779 32.17369 1.000 47.41342 176 TYR F N 1
ATOM 8899 C CA . TYR F 1 197 ? -12.55682 51.87138 32.45734 1.000 45.94692 176 TYR F CA 1
ATOM 8900 C C . TYR F 1 197 ? -11.59002 52.23418 33.57918 1.000 44.98279 176 TYR F C 1
ATOM 8901 O O . TYR F 1 197 ? -11.40295 51.46408 34.52514 1.000 45.34290 176 TYR F O 1
ATOM 8910 N N . ASP F 1 198 ? -10.95861 53.40457 33.45979 1.000 42.58954 177 ASP F N 1
ATOM 8911 C CA . ASP F 1 198 ? -10.00538 53.83328 34.48340 1.000 39.88220 177 ASP F CA 1
ATOM 8912 C C . ASP F 1 198 ? -10.71383 54.17925 35.78164 1.000 38.42178 177 ASP F C 1
ATOM 8913 O O . ASP F 1 198 ? -10.22464 53.85250 36.87065 1.000 39.49435 177 ASP F O 1
ATOM 8918 N N . TYR F 1 199 ? -11.86543 54.83726 35.67973 1.000 37.70298 178 TYR F N 1
ATOM 8919 C CA . TYR F 1 199 ? -12.65439 55.25866 36.82399 1.000 38.56386 178 TYR F CA 1
ATOM 8920 C C . TYR F 1 199 ? -14.10517 54.83595 36.64451 1.000 39.76079 178 TYR F C 1
ATOM 8921 O O . TYR F 1 199 ? -14.62844 54.79698 35.52689 1.000 38.99347 178 TYR F O 1
ATOM 8930 N N . VAL F 1 200 ? -14.76413 54.56751 37.76517 1.000 39.98450 179 VAL F N 1
ATOM 8931 C CA . VAL F 1 200 ? -16.18794 54.27365 37.78565 1.000 42.78611 179 VAL F CA 1
ATOM 8932 C C . VAL F 1 200 ? -16.83615 55.13937 38.85190 1.000 43.89782 179 VAL F C 1
ATOM 8933 O O . VAL F 1 200 ? -16.37856 55.17067 39.99757 1.000 44.38683 179 VAL F O 1
ATOM 8937 N N . ILE F 1 201 ? -17.88793 55.84640 38.46775 1.000 43.87067 180 ILE F N 1
ATOM 8938 C CA . ILE F 1 201 ? -18.64996 56.71126 39.35188 1.000 43.89710 180 ILE F CA 1
ATOM 8939 C C . ILE F 1 201 ? -20.05182 56.13356 39.47273 1.000 47.44798 180 ILE F C 1
ATOM 8940 O O . ILE F 1 201 ? -20.64776 55.71663 38.47309 1.000 45.33852 180 ILE F O 1
ATOM 8945 N N . ILE F 1 202 ? -20.56756 56.08326 40.69481 1.000 46.95844 181 ILE F N 1
ATOM 8946 C CA . ILE F 1 202 ? -21.97308 55.77825 40.91642 1.000 48.29985 181 ILE F CA 1
ATOM 8947 C C . ILE F 1 202 ? -22.71167 57.10740 40.98821 1.000 48.95665 181 ILE F C 1
ATOM 8948 O O . ILE F 1 202 ? -22.50787 57.88970 41.91874 1.000 47.86984 181 ILE F O 1
ATOM 8953 N N . ASN F 1 203 ? -23.57522 57.36129 40.00554 1.000 49.48638 182 ASN F N 1
ATOM 8954 C CA . ASN F 1 203 ? -24.31525 58.62159 39.91812 1.000 51.78339 182 ASN F CA 1
ATOM 8955 C C . ASN F 1 203 ? -25.43506 58.65030 40.96232 1.000 51.93384 182 ASN F C 1
ATOM 8956 O O . ASN F 1 203 ? -26.61449 58.47061 40.66979 1.000 52.65104 182 ASN F O 1
ATOM 8961 N N . GLU F 1 204 ? -25.04242 58.88525 42.21265 1.000 53.35341 183 GLU F N 1
ATOM 8962 C CA . GLU F 1 204 ? -26.03270 59.04028 43.27249 1.000 59.10521 183 GLU F CA 1
ATOM 8963 C C . GLU F 1 204 ? -26.59186 60.45377 43.29825 1.000 65.11664 183 GLU F C 1
ATOM 8964 O O . GLU F 1 204 ? -27.74604 60.66415 43.68942 1.000 64.53764 183 GLU F O 1
ATOM 8966 N N . ASN F 1 205 ? -25.78500 61.41482 42.86223 1.000 73.35338 184 ASN F N 1
ATOM 8967 C CA . ASN F 1 205 ? -26.10149 62.83538 42.88092 1.000 70.79866 184 ASN F CA 1
ATOM 8968 C C . ASN F 1 205 ? -25.45250 63.43441 41.64343 1.000 67.36232 184 ASN F C 1
ATOM 8969 O O . ASN F 1 205 ? -24.22823 63.37443 41.50174 1.000 67.08462 184 ASN F O 1
ATOM 8974 N N . LEU F 1 206 ? -26.26524 64.01169 40.75461 1.000 63.28554 185 LEU F N 1
ATOM 8975 C CA . LEU F 1 206 ? -25.72478 64.56362 39.51508 1.000 58.54931 185 LEU F CA 1
ATOM 8976 C C . LEU F 1 206 ? -24.71584 65.67120 39.79346 1.000 58.53873 185 LEU F C 1
ATOM 8977 O O . LEU F 1 206 ? -23.71757 65.80915 39.07703 1.000 56.85779 185 LEU F O 1
ATOM 8982 N N . ASN F 1 207 ? -24.94472 66.46044 40.83950 1.000 60.69784 186 ASN F N 1
ATOM 8983 C CA . ASN F 1 207 ? -24.01074 67.53600 41.14329 1.000 58.86231 186 ASN F CA 1
ATOM 8984 C C . ASN F 1 207 ? -22.68984 66.97667 41.64585 1.000 57.00321 186 ASN F C 1
ATOM 8985 O O . ASN F 1 207 ? -21.61418 67.44196 41.24476 1.000 53.49097 186 ASN F O 1
ATOM 8990 N N . GLN F 1 208 ? -22.75448 65.97892 42.52886 1.000 59.28612 187 GLN F N 1
ATOM 8991 C CA . GLN F 1 208 ? -21.54338 65.29520 42.96131 1.000 56.61521 187 GLN F CA 1
ATOM 8992 C C . GLN F 1 208 ? -20.83873 64.64547 41.78047 1.000 48.82557 187 GLN F C 1
ATOM 8993 O O . GLN F 1 208 ? -19.60728 64.69391 41.68073 1.000 46.62755 187 GLN F O 1
ATOM 8999 N N . SER F 1 209 ? -21.60389 64.04984 40.86252 1.000 49.60058 188 SER F N 1
ATOM 9000 C CA . SER F 1 209 ? -20.98599 63.37038 39.72957 1.000 48.15331 188 SER F CA 1
ATOM 9001 C C . SER F 1 209 ? -20.23657 64.35401 38.84291 1.000 50.07942 188 SER F C 1
ATOM 9002 O O . SER F 1 209 ? -19.10005 64.09519 38.43335 1.000 49.64691 188 SER F O 1
ATOM 9005 N N . VAL F 1 210 ? -20.85821 65.49278 38.53672 1.000 46.58790 189 VAL F N 1
ATOM 9006 C CA . VAL F 1 210 ? -20.18832 66.50800 37.73363 1.000 45.17800 189 VAL F CA 1
ATOM 9007 C C . VAL F 1 210 ? -18.91995 66.97329 38.43010 1.000 43.21600 189 VAL F C 1
ATOM 9008 O O . VAL F 1 210 ? -17.86707 67.13905 37.79802 1.000 43.99147 189 VAL F O 1
ATOM 9012 N N . SER F 1 211 ? -18.98841 67.15806 39.74791 1.000 42.61121 190 SER F N 1
ATOM 9013 C CA . SER F 1 211 ? -17.79238 67.52064 40.50391 1.000 43.15547 190 SER F CA 1
ATOM 9014 C C . SER F 1 211 ? -16.70390 66.45119 40.37907 1.000 41.58858 190 SER F C 1
ATOM 9015 O O . SER F 1 211 ? -15.54212 66.76580 40.09748 1.000 42.49995 190 SER F O 1
ATOM 9018 N N . LEU F 1 212 ? -17.05812 65.18033 40.58401 1.000 40.48098 191 LEU F N 1
ATOM 9019 C CA . LEU F 1 212 ? -16.06184 64.11463 40.48508 1.000 39.75238 191 LEU F CA 1
ATOM 9020 C C . LEU F 1 212 ? -15.42599 64.08032 39.10007 1.000 40.64000 191 LEU F C 1
ATOM 9021 O O . LEU F 1 212 ? -14.19978 64.00521 38.96769 1.000 39.43919 191 LEU F O 1
ATOM 9026 N N . ILE F 1 213 ? -16.24914 64.12338 38.05068 1.000 39.43673 192 ILE F N 1
ATOM 9027 C CA . ILE F 1 213 ? -15.71635 64.05959 36.69393 1.000 39.56771 192 ILE F CA 1
ATOM 9028 C C . ILE F 1 213 ? -14.75117 65.21505 36.45298 1.000 38.35092 192 ILE F C 1
ATOM 9029 O O . ILE F 1 213 ? -13.65400 65.02174 35.91095 1.000 39.09824 192 ILE F O 1
ATOM 9034 N N . LYS F 1 214 ? -15.10553 66.41718 36.91690 1.000 39.02613 193 LYS F N 1
ATOM 9035 C CA . LYS F 1 214 ? -14.20468 67.55622 36.75193 1.000 38.78961 193 LYS F CA 1
ATOM 9036 C C . LYS F 1 214 ? -12.89277 67.34097 37.49939 1.000 37.57596 193 LYS F C 1
ATOM 9037 O O . LYS F 1 214 ? -11.82370 67.73828 37.02090 1.000 37.90946 193 LYS F O 1
ATOM 9043 N N . SER F 1 215 ? -12.95565 66.70423 38.67039 1.000 37.20388 194 SER F N 1
ATOM 9044 C CA . SER F 1 215 ? -11.74212 66.35868 39.40521 1.000 37.52139 194 SER F CA 1
ATOM 9045 C C . SER F 1 215 ? -10.89568 65.35402 38.63807 1.000 36.45750 194 SER F C 1
ATOM 9046 O O . SER F 1 215 ? -9.67081 65.49150 38.57125 1.000 37.85361 194 SER F O 1
ATOM 9049 N N . ILE F 1 216 ? -11.52887 64.32832 38.06496 1.000 35.34306 195 ILE F N 1
ATOM 9050 C CA . ILE F 1 216 ? -10.79138 63.37532 37.24291 1.000 36.13981 195 ILE F CA 1
ATOM 9051 C C . ILE F 1 216 ? -10.07079 64.10769 36.11812 1.000 38.46591 195 ILE F C 1
ATOM 9052 O O . ILE F 1 216 ? -8.87619 63.89342 35.88100 1.000 37.83056 195 ILE F O 1
ATOM 9057 N N . TYR F 1 217 ? -10.78983 64.99312 35.41788 1.000 35.35683 196 TYR F N 1
ATOM 9058 C CA . TYR F 1 217 ? -10.18784 65.75253 34.32850 1.000 39.04732 196 TYR F CA 1
ATOM 9059 C C . TYR F 1 217 ? -9.00005 66.57646 34.82134 1.000 37.89469 196 TYR F C 1
ATOM 9060 O O . TYR F 1 217 ? -7.90032 66.49022 34.26786 1.000 37.99855 196 TYR F O 1
ATOM 9069 N N . LEU F 1 218 ? -9.21173 67.39244 35.85752 1.000 37.13572 197 LEU F N 1
ATOM 9070 C CA . LEU F 1 218 ? -8.13103 68.20429 36.41798 1.000 37.36666 197 LEU F CA 1
ATOM 9071 C C . LEU F 1 218 ? -6.94496 67.35557 36.84832 1.000 38.01489 197 LEU F C 1
ATOM 9072 O O . LEU F 1 218 ? -5.79285 67.71673 36.59728 1.000 39.95509 197 LEU F O 1
ATOM 9077 N N . ALA F 1 219 ? -7.20703 66.22847 37.51271 1.000 39.03933 198 ALA F N 1
ATOM 9078 C CA . ALA F 1 219 ? -6.11384 65.37590 37.96386 1.000 39.33072 198 ALA F CA 1
ATOM 9079 C C . ALA F 1 219 ? -5.29582 64.87444 36.78449 1.000 38.93401 198 ALA F C 1
ATOM 9080 O O . ALA F 1 219 ? -4.05824 64.83314 36.84258 1.000 39.84491 198 ALA F O 1
ATOM 9082 N N . GLU F 1 220 ? -5.96424 64.51128 35.69499 1.000 37.76001 199 GLU F N 1
ATOM 9083 C CA . GLU F 1 220 ? -5.24235 63.96756 34.55746 1.000 38.43888 199 GLU F CA 1
ATOM 9084 C C . GLU F 1 220 ? -4.47852 65.03513 33.77644 1.000 39.27298 199 GLU F C 1
ATOM 9085 O O . GLU F 1 220 ? -3.55551 64.68956 33.03029 1.000 37.48573 199 GLU F O 1
ATOM 9091 N N . THR F 1 221 ? -4.81358 66.32098 33.93724 1.000 36.61998 200 THR F N 1
ATOM 9092 C CA . THR F 1 221 ? -4.02275 67.34249 33.26256 1.000 35.52708 200 THR F CA 1
ATOM 9093 C C . THR F 1 221 ? -2.65061 67.51959 33.90662 1.000 40.68604 200 THR F C 1
ATOM 9094 O O . THR F 1 221 ? -1.74545 68.07035 33.26811 1.000 41.17642 200 THR F O 1
ATOM 9098 N N . VAL F 1 222 ? -2.45847 67.04978 35.13622 1.000 35.62455 201 VAL F N 1
ATOM 9099 C CA . VAL F 1 222 ? -1.17116 67.19344 35.79503 1.000 36.81066 201 VAL F CA 1
ATOM 9100 C C . VAL F 1 222 ? -0.50791 65.83826 36.04768 1.000 37.25241 201 VAL F C 1
ATOM 9101 O O . VAL F 1 222 ? 0.35701 65.72957 36.91137 1.000 36.78097 201 VAL F O 1
ATOM 9105 N N . LYS F 1 223 ? -0.88787 64.79985 35.30037 1.000 38.38862 202 LYS F N 1
ATOM 9106 C CA . LYS F 1 223 ? -0.12126 63.55607 35.32002 1.000 37.42756 202 LYS F CA 1
ATOM 9107 C C . LYS F 1 223 ? 1.29443 63.80656 34.80694 1.000 37.16159 202 LYS F C 1
ATOM 9108 O O . LYS F 1 223 ? 1.48837 64.50973 33.81204 1.000 35.95181 202 LYS F O 1
ATOM 9114 N N . ARG F 1 224 ? 2.28642 63.21850 35.49278 1.000 36.49480 203 ARG F N 1
ATOM 9115 C CA . ARG F 1 224 ? 3.68577 63.48730 35.15530 1.000 41.56933 203 ARG F CA 1
ATOM 9116 C C . ARG F 1 224 ? 3.99685 63.11214 33.71286 1.000 46.10953 203 ARG F C 1
ATOM 9117 O O . ARG F 1 224 ? 4.69277 63.85294 33.00452 1.000 45.14356 203 ARG F O 1
ATOM 9125 N N . GLU F 1 225 ? 3.47872 61.96742 33.25922 1.000 49.73321 204 GLU F N 1
ATOM 9126 C CA . GLU F 1 225 ? 3.90271 61.41384 31.97743 1.000 52.04641 204 GLU F CA 1
ATOM 9127 C C . GLU F 1 225 ? 3.49832 62.30173 30.80788 1.000 47.93878 204 GLU F C 1
ATOM 9128 O O . GLU F 1 225 ? 4.21754 62.36482 29.80604 1.000 51.83205 204 GLU F O 1
ATOM 9134 N N . ARG F 1 226 ? 2.37380 63.00462 30.90401 1.000 46.65229 205 ARG F N 1
ATOM 9135 C CA . ARG F 1 226 ? 1.96926 63.82252 29.77008 1.000 46.64609 205 ARG F CA 1
ATOM 9136 C C . ARG F 1 226 ? 2.45096 65.26594 29.87088 1.000 51.45976 205 ARG F C 1
ATOM 9137 O O . ARG F 1 226 ? 2.31055 66.01629 28.90238 1.000 54.90614 205 ARG F O 1
ATOM 9145 N N . CYS F 1 227 ? 3.06217 65.66318 30.98858 1.000 50.25691 206 CYS F N 1
ATOM 9146 C CA . CYS F 1 227 ? 3.62398 67.00874 31.11626 1.000 50.28107 206 CYS F CA 1
ATOM 9147 C C . CYS F 1 227 ? 5.08627 66.97247 30.67239 1.000 51.93187 206 CYS F C 1
ATOM 9148 O O . CYS F 1 227 ? 6.01639 66.87924 31.47659 1.000 49.33496 206 CYS F O 1
ATOM 9151 N N . PHE F 1 228 ? 5.29313 67.05072 29.35569 1.000 51.57349 207 PHE F N 1
ATOM 9152 C CA . PHE F 1 228 ? 6.65164 66.89216 28.84777 1.000 57.00944 207 PHE F CA 1
ATOM 9153 C C . PHE F 1 228 ? 7.55556 68.08178 29.16761 1.000 53.91675 207 PHE F C 1
ATOM 9154 O O . PHE F 1 228 ? 8.77553 67.96309 29.01910 1.000 51.07953 207 PHE F O 1
ATOM 9162 N N . PHE F 1 229 ? 6.99843 69.21323 29.60697 1.000 52.52389 208 PHE F N 1
ATOM 9163 C CA . PHE F 1 229 ? 7.81370 70.36272 29.98449 1.000 51.38939 208 PHE F CA 1
ATOM 9164 C C . PHE F 1 229 ? 8.57370 70.15247 31.29315 1.000 45.33419 208 PHE F C 1
ATOM 9165 O O . PHE F 1 229 ? 9.46238 70.95088 31.60056 1.000 43.87156 208 PHE F O 1
ATOM 9173 N N . LEU F 1 230 ? 8.27239 69.09630 32.05242 1.000 45.07755 209 LEU F N 1
ATOM 9174 C CA . LEU F 1 230 ? 8.83762 68.97507 33.39191 1.000 46.07207 209 LEU F CA 1
ATOM 9175 C C . LEU F 1 230 ? 10.35466 68.80624 33.36427 1.000 40.14126 209 LEU F C 1
ATOM 9176 O O . LEU F 1 230 ? 11.05541 69.43796 34.15398 1.000 37.98586 209 LEU F O 1
ATOM 9181 N N . GLU F 1 231 ? 10.88546 67.96897 32.47382 1.000 36.04064 210 GLU F N 1
ATOM 9182 C CA . GLU F 1 231 ? 12.32103 67.69769 32.52261 1.000 37.85488 210 GLU F CA 1
ATOM 9183 C C . GLU F 1 231 ? 13.16310 68.95213 32.31225 1.000 37.23336 210 GLU F C 1
ATOM 9184 O O . GLU F 1 231 ? 14.01825 69.24260 33.16578 1.000 36.07959 210 GLU F O 1
ATOM 9190 N N . PRO F 1 232 ? 12.99487 69.73021 31.23762 1.000 36.64691 211 PRO F N 1
ATOM 9191 C CA . PRO F 1 232 ? 13.82235 70.94009 31.11497 1.000 38.56238 211 PRO F CA 1
ATOM 9192 C C . PRO F 1 232 ? 13.49561 71.97670 32.17217 1.000 36.68992 211 PRO F C 1
ATOM 9193 O O . PRO F 1 232 ? 14.40187 72.66900 32.64276 1.000 37.20962 211 PRO F O 1
ATOM 9197 N N . PHE F 1 233 ? 12.23644 72.07281 32.59763 1.000 40.05767 212 PHE F N 1
ATOM 9198 C CA . PHE F 1 233 ? 11.87942 73.04920 33.61906 1.000 36.08557 212 PHE F CA 1
ATOM 9199 C C . PHE F 1 233 ? 12.52041 72.70894 34.96190 1.000 37.52049 212 PHE F C 1
ATOM 9200 O O . PHE F 1 233 ? 13.00351 73.59774 35.67400 1.000 35.86650 212 PHE F O 1
ATOM 9208 N N . ILE F 1 234 ? 12.51793 71.42936 35.32981 1.000 36.12855 213 ILE F N 1
ATOM 9209 C CA . ILE F 1 234 ? 13.05837 71.02925 36.61910 1.000 35.14570 213 ILE F CA 1
ATOM 9210 C C . ILE F 1 234 ? 14.57711 71.08410 36.58861 1.000 36.51482 213 ILE F C 1
ATOM 9211 O O . ILE F 1 234 ? 15.21404 71.49714 37.56396 1.000 36.98119 213 ILE F O 1
ATOM 9216 N N . ASN F 1 235 ? 15.18571 70.68328 35.46978 1.000 33.65961 214 ASN F N 1
ATOM 9217 C CA . ASN F 1 235 ? 16.62193 70.87892 35.33449 1.000 34.43612 214 ASN F CA 1
ATOM 9218 C C . ASN F 1 235 ? 16.98285 72.35284 35.45026 1.000 37.91001 214 ASN F C 1
ATOM 9219 O O . ASN F 1 235 ? 18.02386 72.69782 36.02239 1.000 38.11381 214 ASN F O 1
ATOM 9224 N N . GLY F 1 236 ? 16.12095 73.23770 34.93335 1.000 37.15009 215 GLY F N 1
ATOM 9225 C CA . GLY F 1 236 ? 16.38202 74.66548 35.02987 1.000 36.66786 215 GLY F CA 1
ATOM 9226 C C . GLY F 1 236 ? 16.33921 75.18283 36.45853 1.000 36.14296 215 GLY F C 1
ATOM 9227 O O . GLY F 1 236 ? 17.12787 76.04598 36.83447 1.000 36.17801 215 GLY F O 1
ATOM 9228 N N . LEU F 1 237 ? 15.40587 74.67694 37.26732 1.000 37.61338 216 LEU F N 1
ATOM 9229 C CA . LEU F 1 237 ? 15.39056 75.03761 38.68375 1.000 41.40668 216 LEU F CA 1
ATOM 9230 C C . LEU F 1 237 ? 16.65404 74.56418 39.38376 1.000 40.58917 216 LEU F C 1
ATOM 9231 O O . LEU F 1 237 ? 17.19712 75.26914 40.24028 1.000 38.34397 216 LEU F O 1
ATOM 9236 N N . ILE F 1 238 ? 17.13793 73.37755 39.01415 1.000 37.40294 217 ILE F N 1
ATOM 9237 C CA . ILE F 1 238 ? 18.27200 72.77218 39.69514 1.000 37.39287 217 ILE F CA 1
ATOM 9238 C C . ILE F 1 238 ? 19.56267 73.49718 39.33700 1.000 37.93243 217 ILE F C 1
ATOM 9239 O O . ILE F 1 238 ? 20.45502 73.64554 40.17984 1.000 37.62852 217 ILE F O 1
ATOM 9244 N N . ALA F 1 239 ? 19.67071 73.98182 38.09308 1.000 35.64627 218 ALA F N 1
ATOM 9245 C CA . ALA F 1 239 ? 20.87302 74.63391 37.58692 1.000 37.18378 218 ALA F CA 1
ATOM 9246 C C . ALA F 1 239 ? 20.83568 76.15611 37.68907 1.000 42.04638 218 ALA F C 1
ATOM 9247 O O . ALA F 1 239 ? 21.85498 76.79573 37.41886 1.000 42.55209 218 ALA F O 1
ATOM 9249 N N . GLU F 1 240 ? 19.69623 76.74106 38.06975 1.000 39.73564 219 GLU F N 1
ATOM 9250 C CA . GLU F 1 240 ? 19.55539 78.19171 38.14576 1.000 46.75891 219 GLU F CA 1
ATOM 9251 C C . GLU F 1 240 ? 20.64162 78.80135 39.03098 1.000 48.83380 219 GLU F C 1
ATOM 9252 O O . GLU F 1 240 ? 20.85984 78.35932 40.16199 1.000 46.10688 219 GLU F O 1
ATOM 9258 N N . LYS F 1 241 ? 21.33015 79.81338 38.50702 1.000 50.87225 220 LYS F N 1
ATOM 9259 C CA . LYS F 1 241 ? 22.37785 80.48201 39.26805 1.000 53.18391 220 LYS F CA 1
ATOM 9260 C C . LYS F 1 241 ? 21.76121 81.37683 40.34020 1.000 58.28285 220 LYS F C 1
ATOM 9261 O O . LYS F 1 241 ? 20.85238 82.16649 40.06308 1.000 57.71292 220 LYS F O 1
ATOM 9267 N N . ILE F 1 242 ? 22.24864 81.24327 41.56667 1.000 56.28890 221 ILE F N 1
ATOM 9268 C CA . ILE F 1 242 ? 21.68781 81.97408 42.69594 1.000 66.00056 221 ILE F CA 1
ATOM 9269 C C . ILE F 1 242 ? 22.67352 83.01229 43.22871 1.000 67.61931 221 ILE F C 1
ATOM 9270 O O . ILE F 1 242 ? 22.56659 84.20033 42.92768 1.000 70.88577 221 ILE F O 1
#

Radius of gyration: 36.69 Å; Cα contacts (8 Å, |Δi|>4): 1984; chains: 6; bounding box: 106×80×114 Å

Organism: Bartonella henselae (strain ATCC 49882 / DSM 28221 / CCUG 30454 / Houston 1) (NCBI:txid283166)

Solvent-accessible surface area: 56745 Å² total; per-residue (Å²): 112,64,48,54,6,0,0,0,0,0,2,6,0,37,19,0,15,32,86,52,0,12,158,57,5,50,88,94,36,106,10,70,33,10,44,9,9,0,19,22,121,89,116,141,112,40,99,74,33,50,111,48,73,35,32,66,150,78,79,4,99,58,38,75,88,1,44,59,13,12,6,82,6,91,27,106,54,44,64,39,0,0,33,21,83,49,0,60,89,15,33,85,92,15,90,2,4,0,1,58,18,18,38,58,0,0,75,53,0,42,145,42,44,42,18,7,16,1,0,0,3,0,0,0,45,37,0,64,69,0,36,66,65,10,111,91,79,67,103,35,63,60,105,78,10,81,116,80,4,45,44,0,49,65,20,0,109,51,19,125,24,2,50,0,6,3,47,8,78,75,79,117,100,2,15,55,25,0,93,9,0,16,48,0,9,22,22,59,47,38,4,7,81,58,1,81,90,55,1,75,37,5,44,88,60,63,95,97,56,41,121,4,0,0,0,0,12,6,36,4,25,52,40,36,36,78,79,13,15,61,34,8,45,88,89,50,102,13,63,28,11,47,8,12,0,19,23,150,86,139,91,42,44,46,75,32,102,76,45,73,32,41,62,144,76,75,6,99,54,33,82,92,46,108,73,15,14,6,81,6,86,27,116,55,42,70,39,0,1,38,110,122,44,0,96,90,10,31,93,78,15,104,2,4,1,1,74,25,18,37,56,0,0,96,54,0,37,84,118,41,103,32,11,16,2,0,0,2,9,1,12,47,41,7,76,46,6,81,101,57,41,152,64,93,82,41,35,60,57,38,15,52,49,0,55,64,21,0,101,54,18,124,26,1,43,0,5,2,46,33,127,78,68,115,98,3,22,59,23,0,87,7,0,16,45,0,6,22,21,59,71,96,4,6,113,53,1,79,93,55,0,71,39,5,37,81,53,193,109,92,44,121,3,0,0,0,0,0,0,6,1,55,20,1,26,33,82,77,0,12,69,74,6,47,88,88,40,90,14,83,46,13,58,13,10,0,22,66,86,61,40,148,113,63,56,82,27,134,43,74,73,43,26,63,129,79,72,5,36,185,37,89,105,44,104,65,14,15,7,86,7,93,50,99,55,41,61,37,0,1,44,102,57,42,2,96,101,16,29,96,98,20,108,2,1,0,2,66,23,24,54,58,0,0,94,55,0,41,83,118,32,104,35,13,18,2,0,0,0,0,0,0,42,33,4,61,70,0,56,70,42,5,98,91,94,93,62,103,78,45,3,72,52,108,28,54,93,2,64,71,19,0,96,42,20,126,35,0,48,0,4,3,34,16,130,81,72,122,91,1,15,54,22,0,86,9,0,17,41,0,8,21,23,44,66,121,11,7,128,56,1,76,91,57,1,80,38,4,43,80,48,184,120,130,53,42,36,4,0,0,0,0,0,6,6,1,54,26,6,26,40,86,48,0,15,154,57,8,50,91,87,58,110,14,95,58,12,49,8,9,0,26,53,84,95,153,141,94,39,92,80,27,102,116,60,71,30,27,67,67,76,71,4,35,105,37,95,105,5,44,54,12,16,6,85,6,89,52,105,57,44,81,42,0,1,38,22,52,50,0,72,106,15,32,82,87,10,41,2,4,2,1,68,23,30,58,63,0,0,98,57,0,46,70,42,40,46,21,3,17,2,0,0,4,0,0,2,44,31,5,129,88,2,26,58,44,23,123,93,78,88,87,60,69,78,76,44,22,91,107,97,21,47,53,1,73,75,54,0,108,54,19,128,29,2,49,1,6,1,33,22,120,74,73,118,90,1,20,53,20,0,97,9,0,18,52,0,8,23,21,37,47,48,6,6,82,59,0,79,91,59,1,77,37,6,51,87,110,124,30,56,0,0,0,0,0,0,0,17,2,66,3,0,6,24,74,65,2,11,64,72,6,72,87,72,36,91,11,78,72,33,54,25,64,3,33,102,146,132,62,74,148,81,38,72,48,65,75,79,54,20,60,66,11,44,94,48,74,94,14,2,16,138,48,85,47,108,78,45,34,54,2,1,20,38,70,58,1,74,99,41,0,61,89,16,77,2,9,12,10,76,32,64,46,97,3,0,51,46,0,44,81,110,20,106,62,18,21,2,0,0,0,0,0,0,34,33,5,63,65,0,16,49,41,0,126,175,112,88,36,98,58,129,101,41,17,84,85,56,12,139,65,1,71,53,24,0,108,63,20,131,54,0,52,4,6,2,33,13,117,75,84,115,94,1,26,53,17,1,70,8,0,16,47,0,11,20,20,36,60,112,24,5,124,56,1,80,95,60,0,72,36,6,42,82,84,192,125,90,42,78,0,0,1,0,0,4,1,26,5,27,34,51,45,29,96,74,14,13,58,79,7,44,89,98,55,114,14,36,109,27,98,59,111,88,74,108,79,78,56,28,64,64,14,47,96,50,84,91,36,9,22,155,32,89,53,118,84,26,38,92,1,3,12,40,72,59,6,45,101,38,0,73,106,22,40,2,10,1,13,56,38,72,53,54,7,0,36,57,1,44,86,57,32,104,61,17,21,2,0,0,0,12,1,15,55,35,7,42,40,10,10,67,58,13,104,89,53,114,104,21,59,60,112,72,4,84,114,106,14,53,80,0,56,73,32,0,96,57,22,86,29,0,48,2,6,1,52,46,76,75,84,119,97,1,16,54,19,0,94,7,0,18,44,0,9,17,21,52,52,143,26,8,127,60,0,83,88,62,0,76,38,8,40,80,65,197,122

B-factor: mean 51.21, std 20.09, range [20.84, 133.95]

Foldseek 3Di:
DLFFAAEEEEEEQPQLCRVVLVVVVPVVPLAAEFAKEKCPDADPPDDAPPRYHHDHPVVVVVCVVVVQFLFWDQDPNMIIGTGPVVVVVQRVVVGYYYYYDAVRRLVSCCVVPPPRYAFEYEYEPDVVSSLVSQVVPDVRDVVVSVVSVVSNVVRVVRVVSHPYYYHPPDVVVVSVVSVVSVVVSVVDPVGSPSPVVVVVCVVPPDD/DLWFAAEEEEEEQLDFCVVVLVCLVPVVPQAAEFAKEKCDDADPVDDAPPRYHHDHPVVVVVCVVVVQFLFWDQAPHMIIGTGPVVVCVQRVVVGYYYYYDAVRRLVSCCVVDPPRYAYEYEAEPDVVVSLVSRPDPVVSVVSVVRSVVRVVNVVSHPYYHHPPDVVVVSVVSVVSVVVSVVDPVGSNNCVVVVVCVVPPDD/DWFAAEEEEEEQQQLCRVVLVVVLPPVPQAAEFAKEKCDDDDPVDDAPPRYHHDHPVVVVVCVVVVQFLFWDQDPHIIIGTGPVVVCVQRVVRGYYYYYDAVRRVVSCCVVDPPRYAFEYEYEPDVVSSLVSLVVVHDPVVSVVSSVVNVVSVVCPVVHPYYYYPPDVVVVSVVSVVSVVVSSPPPVGGVVVVVVVVCVVVPDD/DLFFAAEEEEEAQPQQCVVVLVVVVPVVPLAAEFAKEKQPDDDPPDDAPPRHHHDHPVVVVVCVVVVQFLFWDQDPHIIIGGGVVVVCVQRVVRGYYYYYDAVRRLVSCCVVPPLRYAFEYEAEPDLVNSLVSVVVPDDHDPVVSVVSVVRNVVRVVSVVSHPYYYHPPDVVVVSVVSVVSVVVSVVDPVGSNNVVVVVVVVVVD/DFFAAEEEEEEQPQQPCVVLVVVVCPVPLAAEAQKEKCPPVPPNYHHDHPVVVVVCVVVVQFLAWDQDPNMIITGGPVVVRVQRRVVGYHYHYDAVRSLVSNCVRPPPRYAFEYEAEPDVVSSVVSVVVVVQPDPVSSVVSVVRRVVRVVNVVSHPYYYHPPDPVVVSVVSVVSVVVVSVDPPRPVVPVVVVVCVVPPDD/DFFAAEEEEEEQLLPCVVPLVCLVPVVPLAAEADKDKVVPVVVVVCVVVVQFLFWDADPRMIITGGPVVVRVQRVVVRYYYHYDAPRRLVSNCVVPPPRYAYEYEYEPDVVVVLVSVVPPVPADPVNSVVSVVSSVVRVVSVVSHPYYHHPPDVVVVSVVSVVVVVVSSPDPVGPVVCVVVVVCVVPPDD